Protein 1X58 (pdb70)

InterPro domains:
  IPR000225 Armadillo [PS50176] (101-145)
  IPR001005 SANT/Myb domain [SM00717] (711-762)
  IPR009057 Homedomain-like superfamily [SSF46689] (712-759)
  IPR011989 Armadillo-like helical [G3DSA:1.25.10.10] (2-274)
  IPR011989 Armadillo-like helical [G3DSA:1.25.10.10] (275-383)
  IPR016024 Armadillo-type fold [SSF48371] (3-417)
  IPR042359 Telomere repeats-binding bouquet formation protein 1 [PTHR14014] (1-762)

Foldseek 3Di:
DDDDPDDDDPQDPVNVVLLCVVCVVPNLPQVCSPVVDPGDPPDDSVSSVVVVVVVVDHCPDD

Radius of gyration: 11.43 Å; Cα contacts (8 Å, |Δi|>4): 33; chains: 1; bounding box: 25×27×19 Å

Organism: Mus musculus (NCBI:txid10090)

CATH classification: 1.10.10.60

Solvent-accessible surface area: 5094 Å² total; per-residue (Å²): 134,109,126,71,117,94,86,198,200,69,31,61,164,91,16,28,84,55,0,88,99,0,23,182,104,54,28,105,118,47,79,38,0,34,197,69,30,95,26,80,206,78,33,173,13,94,51,0,33,115,44,44,94,141,56,120,54,43,132,103,116,122

Secondary structure (DSSP, 8-state):
-------SSS--HHHHHHHHHHHHHH-S-HHHHHHHS---TT--HHHHHHHHHHHHT-SS--

Structure (mmCIF, N/CA/C/O backbone):
data_1X58
#
_entry.id   1X58
#
loop_
_atom_site.group_PDB
_atom_site.id
_atom_site.type_symbol
_atom_site.label_atom_id
_atom_site.label_alt_id
_atom_site.label_comp_id
_atom_site.label_asym_id
_atom_site.label_entity_id
_atom_site.label_seq_id
_atom_site.pdbx_PDB_ins_code
_atom_site.Cartn_x
_atom_site.Cartn_y
_atom_site.Cartn_z
_atom_site.occupancy
_atom_site.B_iso_or_equiv
_atom_site.auth_seq_id
_atom_site.auth_comp_id
_atom_site.auth_asym_id
_atom_site.auth_atom_id
_atom_site.pdbx_PDB_model_num
ATOM 1 N N . GLY A 1 1 ? -14.068 6.317 -11.022 1.00 0.00 1 GLY A N 1
ATOM 2 C CA . GLY A 1 1 ? -13.346 7.582 -10.890 1.00 0.00 1 GLY A CA 1
ATOM 3 C C . GLY A 1 1 ? -12.452 7.549 -9.666 1.00 0.00 1 GLY A C 1
ATOM 4 O O . GLY A 1 1 ? -12.903 7.201 -8.571 1.00 0.00 1 GLY A O 1
ATOM 8 N N . SER A 1 2 ? -11.173 7.872 -9.840 1.00 0.00 2 SER A N 1
ATOM 9 C CA . SER A 1 2 ? -10.154 7.864 -8.802 1.00 0.00 2 SER A CA 1
ATOM 10 C C . SER A 1 2 ? -8.963 8.663 -9.333 1.00 0.00 2 SER A C 1
ATOM 11 O O . SER A 1 2 ? -8.248 8.180 -10.209 1.00 0.00 2 SER A O 1
ATOM 19 N N . SER A 1 3 ? -8.756 9.895 -8.863 1.00 0.00 3 SER A N 1
ATOM 20 C CA . SER A 1 3 ? -7.707 10.773 -9.377 1.00 0.00 3 SER A CA 1
ATOM 21 C C . SER A 1 3 ? -6.971 11.470 -8.224 1.00 0.00 3 SER A C 1
ATOM 22 O O . SER A 1 3 ? -7.383 11.364 -7.060 1.00 0.00 3 SER A O 1
ATOM 30 N N . GLY A 1 4 ? -5.868 12.154 -8.536 1.00 0.00 4 GLY A N 1
ATOM 31 C CA . GLY A 1 4 ? -4.995 12.835 -7.588 1.00 0.00 4 GLY A CA 1
ATOM 32 C C . GLY A 1 4 ? -3.786 13.453 -8.294 1.00 0.00 4 GLY A C 1
ATOM 33 O O . GLY A 1 4 ? -3.561 13.213 -9.485 1.00 0.00 4 GLY A O 1
ATOM 37 N N . SER A 1 5 ? -3.042 14.288 -7.566 1.00 0.00 5 SER A N 1
ATOM 38 C CA . SER A 1 5 ? -2.087 15.252 -8.122 1.00 0.00 5 SER A CA 1
ATOM 39 C C . SER A 1 5 ? -1.012 15.670 -7.101 1.00 0.00 5 SER A C 1
ATOM 40 O O . SER A 1 5 ? -0.472 16.778 -7.163 1.00 0.00 5 SER A O 1
ATOM 48 N N . SER A 1 6 ? -0.754 14.849 -6.084 1.00 0.00 6 SER A N 1
ATOM 49 C CA . SER A 1 6 ? 0.189 15.156 -5.015 1.00 0.00 6 SER A CA 1
ATOM 50 C C . SER A 1 6 ? 1.616 14.869 -5.505 1.00 0.00 6 SER A C 1
ATOM 51 O O . SER A 1 6 ? 1.933 13.734 -5.865 1.00 0.00 6 SER A O 1
ATOM 59 N N . GLY A 1 7 ? 2.470 15.893 -5.577 1.00 0.00 7 GLY A N 1
ATOM 60 C CA . GLY A 1 7 ? 3.843 15.793 -6.072 1.00 0.00 7 GLY A CA 1
ATOM 61 C C . GLY A 1 7 ? 4.823 15.593 -4.920 1.00 0.00 7 GLY A C 1
ATOM 62 O O . GLY A 1 7 ? 5.748 16.395 -4.744 1.00 0.00 7 GLY A O 1
ATOM 66 N N . ARG A 1 8 ? 4.593 14.586 -4.070 1.00 0.00 8 ARG A N 1
ATOM 67 C CA . ARG A 1 8 ? 5.356 14.376 -2.838 1.00 0.00 8 ARG A CA 1
ATOM 68 C C . ARG A 1 8 ? 5.329 12.901 -2.440 1.00 0.00 8 ARG A C 1
ATOM 69 O O . ARG A 1 8 ? 4.596 12.123 -3.053 1.00 0.00 8 ARG A O 1
ATOM 90 N N . LYS A 1 9 ? 6.109 12.531 -1.417 1.00 0.00 9 LYS A N 1
ATOM 91 C CA . LYS A 1 9 ? 6.171 11.213 -0.786 1.00 0.00 9 LYS A CA 1
ATOM 92 C C . LYS A 1 9 ? 4.770 10.726 -0.384 1.00 0.00 9 LYS A C 1
ATOM 93 O O . LYS A 1 9 ? 4.267 11.036 0.695 1.00 0.00 9 LYS A O 1
ATOM 112 N N . ASP A 1 10 ? 4.129 9.982 -1.278 1.00 0.00 10 ASP A N 1
ATOM 113 C CA . ASP A 1 10 ? 2.813 9.351 -1.174 1.00 0.00 10 ASP A CA 1
ATOM 114 C C . ASP A 1 10 ? 2.866 8.138 -2.122 1.00 0.00 10 ASP A C 1
ATOM 115 O O . ASP A 1 10 ? 3.897 7.889 -2.759 1.00 0.00 10 ASP A O 1
ATOM 124 N N . PHE A 1 11 ? 1.800 7.354 -2.250 1.00 0.00 11 PHE A N 1
ATOM 125 C CA . PHE A 1 11 ? 1.748 6.227 -3.180 1.00 0.00 11 PHE A CA 1
ATOM 126 C C . PHE A 1 11 ? 1.605 6.763 -4.615 1.00 0.00 11 PHE A C 1
ATOM 127 O O . PHE A 1 11 ? 0.812 7.681 -4.854 1.00 0.00 11 PHE A O 1
ATOM 144 N N . THR A 1 12 ? 2.322 6.180 -5.584 1.00 0.00 12 THR A N 1
ATOM 145 C CA . THR A 1 12 ? 1.985 6.345 -7.002 1.00 0.00 12 THR A CA 1
ATOM 146 C C . THR A 1 12 ? 0.655 5.635 -7.258 1.00 0.00 12 THR A C 1
ATOM 147 O O . THR A 1 12 ? 0.256 4.733 -6.514 1.00 0.00 12 THR A O 1
ATOM 158 N N . LYS A 1 13 ? -0.022 6.029 -8.338 1.00 0.00 13 LYS A N 1
ATOM 159 C CA . LYS A 1 13 ? -1.188 5.329 -8.848 1.00 0.00 13 LYS A CA 1
ATOM 160 C C . LYS A 1 13 ? -0.886 3.850 -9.125 1.00 0.00 13 LYS A C 1
ATOM 161 O O . LYS A 1 13 ? -1.805 3.046 -8.962 1.00 0.00 13 LYS A O 1
ATOM 180 N N . GLU A 1 14 ? 0.362 3.472 -9.420 1.00 0.00 14 GLU A N 1
ATOM 181 C CA . GLU A 1 14 ? 0.737 2.068 -9.554 1.00 0.00 14 GLU A CA 1
ATOM 182 C C . GLU A 1 14 ? 0.655 1.340 -8.215 1.00 0.00 14 GLU A C 1
ATOM 183 O O . GLU A 1 14 ? 0.075 0.259 -8.157 1.00 0.00 14 GLU A O 1
ATOM 195 N N . GLU A 1 15 ? 1.187 1.907 -7.125 1.00 0.00 15 GLU A N 1
ATOM 196 C CA . GLU A 1 15 ? 1.101 1.224 -5.843 1.00 0.00 15 GLU A CA 1
ATOM 197 C C . GLU A 1 15 ? -0.378 1.123 -5.421 1.00 0.00 15 GLU A C 1
ATOM 198 O O . GLU A 1 15 ? -0.777 0.107 -4.862 1.00 0.00 15 GLU A O 1
ATOM 210 N N . VAL A 1 16 ? -1.201 2.157 -5.660 1.00 0.00 16 VAL A N 1
ATOM 211 C CA . VAL A 1 16 ? -2.629 2.113 -5.312 1.00 0.00 16 VAL A CA 1
ATOM 212 C C . VAL A 1 16 ? -3.371 1.086 -6.178 1.00 0.00 16 VAL A C 1
ATOM 213 O O . VAL A 1 16 ? -4.363 0.514 -5.721 1.00 0.00 16 VAL A O 1
ATOM 226 N N . ASN A 1 17 ? -2.882 0.817 -7.393 1.00 0.00 17 ASN A N 1
ATOM 227 C CA . ASN A 1 17 ? -3.381 -0.277 -8.220 1.00 0.00 17 ASN A CA 1
ATOM 228 C C . ASN A 1 17 ? -3.230 -1.572 -7.434 1.00 0.00 17 ASN A C 1
ATOM 229 O O . ASN A 1 17 ? -4.229 -2.210 -7.109 1.00 0.00 17 ASN A O 1
ATOM 240 N N . TYR A 1 18 ? -1.992 -1.920 -7.063 1.00 0.00 18 TYR A N 1
ATOM 241 C CA . TYR A 1 18 ? -1.696 -3.150 -6.336 1.00 0.00 18 TYR A CA 1
ATOM 242 C C . TYR A 1 18 ? -2.386 -3.212 -4.986 1.00 0.00 18 TYR A C 1
ATOM 243 O O . TYR A 1 18 ? -2.714 -4.299 -4.523 1.00 0.00 18 TYR A O 1
ATOM 261 N N . LEU A 1 19 ? -2.613 -2.062 -4.353 1.00 0.00 19 LEU A N 1
ATOM 262 C CA . LEU A 1 19 ? -3.287 -1.988 -3.073 1.00 0.00 19 LEU A CA 1
ATOM 263 C C . LEU A 1 19 ? -4.680 -2.604 -3.204 1.00 0.00 19 LEU A C 1
ATOM 264 O O . LEU A 1 19 ? -4.986 -3.582 -2.520 1.00 0.00 19 LEU A O 1
ATOM 280 N N . PHE A 1 20 ? -5.517 -2.070 -4.097 1.00 0.00 20 PHE A N 1
ATOM 281 C CA . PHE A 1 20 ? -6.852 -2.609 -4.302 1.00 0.00 20 PHE A CA 1
ATOM 282 C C . PHE A 1 20 ? -6.814 -3.955 -5.023 1.00 0.00 20 PHE A C 1
ATOM 283 O O . PHE A 1 20 ? -7.618 -4.820 -4.687 1.00 0.00 20 PHE A O 1
ATOM 300 N N . HIS A 1 21 ? -5.889 -4.166 -5.966 1.00 0.00 21 HIS A N 1
ATOM 301 C CA . HIS A 1 21 ? -5.716 -5.443 -6.655 1.00 0.00 21 HIS A CA 1
ATOM 302 C C . HIS A 1 21 ? -5.519 -6.556 -5.625 1.00 0.00 21 HIS A C 1
ATOM 303 O O . HIS A 1 21 ? -6.158 -7.604 -5.737 1.00 0.00 21 HIS A O 1
ATOM 317 N N . GLY A 1 22 ? -4.675 -6.309 -4.624 1.00 0.00 22 GLY A N 1
ATOM 318 C CA . GLY A 1 22 ? -4.424 -7.185 -3.505 1.00 0.00 22 GLY A CA 1
ATOM 319 C C . GLY A 1 22 ? -5.680 -7.352 -2.674 1.00 0.00 22 GLY A C 1
ATOM 320 O O . GLY A 1 22 ? -6.214 -8.457 -2.620 1.00 0.00 22 GLY A O 1
ATOM 324 N N . VAL A 1 23 ? -6.188 -6.286 -2.047 1.00 0.00 23 VAL A N 1
ATOM 325 C CA . VAL A 1 23 ? -7.323 -6.369 -1.121 1.00 0.00 23 VAL A CA 1
ATOM 326 C C . VAL A 1 23 ? -8.547 -7.053 -1.765 1.00 0.00 23 VAL A C 1
ATOM 327 O O . VAL A 1 23 ? -9.315 -7.711 -1.062 1.00 0.00 23 VAL A O 1
ATOM 340 N N . LYS A 1 24 ? -8.721 -6.983 -3.090 1.00 0.00 24 LYS A N 1
ATOM 341 C CA . LYS A 1 24 ? -9.866 -7.529 -3.821 1.00 0.00 24 LYS A CA 1
ATOM 342 C C . LYS A 1 24 ? -9.889 -9.058 -3.767 1.00 0.00 24 LYS A C 1
ATOM 343 O O . LYS A 1 24 ? -10.962 -9.658 -3.858 1.00 0.00 24 LYS A O 1
ATOM 362 N N . THR A 1 25 ? -8.726 -9.698 -3.669 1.00 0.00 25 THR A N 1
ATOM 363 C CA . THR A 1 25 ? -8.574 -11.108 -3.342 1.00 0.00 25 THR A CA 1
ATOM 364 C C . THR A 1 25 ? -8.274 -11.326 -1.852 1.00 0.00 25 THR A C 1
ATOM 365 O O . THR A 1 25 ?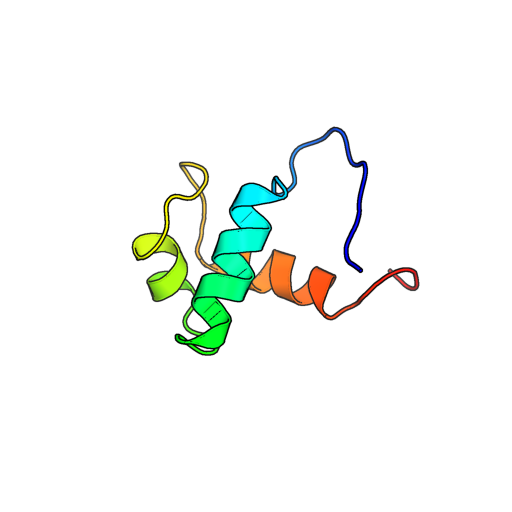 -8.979 -12.077 -1.175 1.00 0.00 25 THR A O 1
ATOM 376 N N . MET A 1 26 ? -7.216 -10.695 -1.343 1.00 0.00 26 MET A N 1
ATOM 377 C CA . MET A 1 26 ? -6.599 -10.931 -0.040 1.00 0.00 26 MET A CA 1
ATOM 378 C C . MET A 1 26 ? -7.541 -10.667 1.125 1.00 0.00 26 MET A C 1
ATOM 379 O O . MET A 1 26 ? -7.364 -11.255 2.196 1.00 0.00 26 MET A O 1
ATOM 393 N N . GLY A 1 27 ? -8.490 -9.752 0.948 1.00 0.00 27 GLY A N 1
ATOM 394 C CA . GLY A 1 27 ? -9.039 -9.041 2.078 1.00 0.00 27 GLY A CA 1
ATOM 395 C C . GLY A 1 27 ? -7.942 -8.192 2.714 1.00 0.00 27 GLY A C 1
ATOM 396 O O . GLY A 1 27 ? -6.992 -7.775 2.051 1.00 0.00 27 GLY A O 1
ATOM 400 N N . ASN A 1 28 ? -8.081 -7.911 4.004 1.00 0.00 28 ASN A N 1
ATOM 401 C CA . ASN A 1 28 ? -7.282 -6.933 4.744 1.00 0.00 28 ASN A CA 1
ATOM 402 C C . ASN A 1 28 ? -5.866 -7.446 5.074 1.00 0.00 28 ASN A C 1
ATOM 403 O O . ASN A 1 28 ? -5.278 -6.986 6.053 1.00 0.00 28 ASN A O 1
ATOM 414 N N . HIS A 1 29 ? -5.334 -8.463 4.382 1.00 0.00 29 HIS A N 1
ATOM 415 C CA . HIS A 1 29 ? -4.077 -9.102 4.772 1.00 0.00 29 HIS A CA 1
ATOM 416 C C . HIS A 1 29 ? -2.913 -8.252 4.257 1.00 0.00 29 HIS A C 1
ATOM 417 O O . HIS A 1 29 ? -2.478 -8.384 3.114 1.00 0.00 29 HIS A O 1
ATOM 431 N N . TRP A 1 30 ? -2.355 -7.412 5.127 1.00 0.00 30 TRP A N 1
ATOM 432 C CA . TRP A 1 30 ? -1.475 -6.336 4.699 1.00 0.00 30 TRP A CA 1
ATOM 433 C C . TRP A 1 30 ? -0.058 -6.822 4.456 1.00 0.00 30 TRP A C 1
ATOM 434 O O . TRP A 1 30 ? 0.505 -6.498 3.415 1.00 0.00 30 TRP A O 1
ATOM 455 N N . ASN A 1 31 ? 0.525 -7.591 5.384 1.00 0.00 31 ASN A N 1
ATOM 456 C CA . ASN A 1 31 ? 1.879 -8.116 5.184 1.00 0.00 31 ASN A CA 1
ATOM 457 C C . ASN A 1 31 ? 1.918 -8.950 3.906 1.00 0.00 31 ASN A C 1
ATOM 458 O O . ASN A 1 31 ? 2.822 -8.790 3.092 1.00 0.00 31 ASN A O 1
ATOM 469 N N . SER A 1 32 ? 0.896 -9.782 3.713 1.00 0.00 32 SER A N 1
ATOM 470 C CA . SER A 1 32 ? 0.697 -10.624 2.551 1.00 0.00 32 SER A CA 1
ATOM 471 C C . SER A 1 32 ? 0.714 -9.807 1.255 1.00 0.00 32 SER A C 1
ATOM 472 O O . SER A 1 32 ? 1.445 -10.154 0.334 1.00 0.00 32 SER A O 1
ATOM 480 N N . ILE A 1 33 ? -0.051 -8.714 1.176 1.00 0.00 33 ILE A N 1
ATOM 481 C CA . ILE A 1 33 ? -0.071 -7.800 0.034 1.00 0.00 33 ILE A CA 1
ATOM 482 C C . ILE A 1 33 ? 1.330 -7.240 -0.197 1.00 0.00 33 ILE A C 1
ATOM 483 O O . ILE A 1 33 ? 1.798 -7.277 -1.334 1.00 0.00 33 ILE A O 1
ATOM 499 N N . LEU A 1 34 ? 1.995 -6.748 0.855 1.00 0.00 34 LEU A N 1
ATOM 500 C CA . LEU A 1 34 ? 3.314 -6.148 0.786 1.00 0.00 34 LEU A CA 1
ATOM 501 C C . LEU A 1 34 ? 4.319 -7.083 0.107 1.00 0.00 34 LEU A C 1
ATOM 502 O O . LEU A 1 34 ? 5.196 -6.631 -0.630 1.00 0.00 34 LEU A O 1
ATOM 518 N N . TRP A 1 35 ? 4.199 -8.386 0.359 1.00 0.00 35 TRP A N 1
ATOM 519 C CA . TRP A 1 35 ? 5.038 -9.396 -0.258 1.00 0.00 35 TRP A CA 1
ATOM 520 C C . TRP A 1 35 ? 4.504 -9.829 -1.625 1.00 0.00 35 TRP A C 1
ATOM 521 O O . TRP A 1 35 ? 5.310 -10.153 -2.498 1.00 0.00 35 TRP A O 1
ATOM 542 N N . SER A 1 36 ? 3.184 -9.881 -1.834 1.00 0.00 36 SER A N 1
ATOM 543 C CA . SER A 1 36 ? 2.589 -10.388 -3.074 1.00 0.00 36 SER A CA 1
ATOM 544 C C . SER A 1 36 ? 2.821 -9.467 -4.276 1.00 0.00 36 SER A C 1
ATOM 545 O O . SER A 1 36 ? 2.928 -9.978 -5.393 1.00 0.00 36 SER A O 1
ATOM 553 N N . PHE A 1 37 ? 2.930 -8.149 -4.091 1.00 0.00 37 PHE A N 1
ATOM 554 C CA . PHE A 1 37 ? 3.029 -7.204 -5.204 1.00 0.00 37 PHE A CA 1
ATOM 555 C C . PHE A 1 37 ? 4.280 -6.337 -5.056 1.00 0.00 37 PHE A C 1
ATOM 556 O O . PHE A 1 37 ? 4.736 -6.123 -3.931 1.00 0.00 37 PHE A O 1
ATOM 573 N N . PRO A 1 38 ? 4.828 -5.806 -6.164 1.00 0.00 38 PRO A N 1
ATOM 574 C CA . PRO A 1 38 ? 6.006 -4.966 -6.107 1.00 0.00 38 PRO A CA 1
ATOM 575 C C . PRO A 1 38 ? 5.635 -3.606 -5.508 1.00 0.00 38 PRO A C 1
ATOM 576 O O . PRO A 1 38 ? 4.850 -2.855 -6.094 1.00 0.00 38 PRO A O 1
ATOM 587 N N . PHE A 1 39 ? 6.224 -3.262 -4.365 1.00 0.00 39 PHE A N 1
ATOM 588 C CA . PHE A 1 39 ? 5.985 -2.016 -3.640 1.00 0.00 39 PHE A CA 1
ATOM 589 C C . PHE A 1 39 ? 7.308 -1.325 -3.306 1.00 0.00 39 PHE A C 1
ATOM 590 O O . PHE A 1 39 ? 8.362 -1.966 -3.284 1.00 0.00 39 PHE A O 1
ATOM 607 N N . GLN A 1 40 ? 7.223 -0.028 -2.990 1.00 0.00 40 GLN A N 1
ATOM 608 C CA . GLN A 1 40 ? 8.342 0.831 -2.601 1.00 0.00 40 GLN A CA 1
ATOM 609 C C . GLN A 1 40 ? 9.217 0.158 -1.537 1.00 0.00 40 GLN A C 1
ATOM 610 O O . GLN A 1 40 ? 8.709 -0.322 -0.523 1.00 0.00 40 GLN A O 1
ATOM 624 N N . LYS A 1 41 ? 10.533 0.120 -1.766 1.00 0.00 41 LYS A N 1
ATOM 625 C CA . LYS A 1 41 ? 11.490 -0.450 -0.831 1.00 0.00 41 LYS A CA 1
ATOM 626 C C . LYS A 1 41 ? 11.380 0.264 0.511 1.00 0.00 41 LYS A C 1
ATOM 627 O O . LYS A 1 41 ? 10.996 1.435 0.589 1.00 0.00 41 LYS A O 1
ATOM 646 N N . GLY A 1 42 ? 11.693 -0.457 1.583 1.00 0.00 42 GLY A N 1
ATOM 647 C CA . GLY A 1 42 ? 11.629 0.073 2.934 1.00 0.00 42 GLY A CA 1
ATOM 648 C C . GLY A 1 42 ? 10.212 0.338 3.449 1.00 0.00 42 GLY A C 1
ATOM 649 O O . GLY A 1 42 ? 10.094 0.832 4.571 1.00 0.00 42 GLY A O 1
ATOM 653 N N . ARG A 1 43 ? 9.157 -0.003 2.691 1.00 0.00 43 ARG A N 1
ATOM 654 C CA . ARG A 1 43 ? 7.770 0.026 3.160 1.00 0.00 43 ARG A CA 1
ATOM 655 C C . ARG A 1 43 ? 7.622 -0.772 4.448 1.00 0.00 43 ARG A C 1
ATOM 656 O O . ARG A 1 43 ? 8.436 -1.634 4.779 1.00 0.00 43 ARG A O 1
ATOM 677 N N . ARG A 1 44 ? 6.509 -0.550 5.136 1.00 0.00 44 ARG A N 1
ATOM 678 C CA . ARG A 1 44 ? 6.008 -1.422 6.190 1.00 0.00 44 ARG A CA 1
ATOM 679 C C . ARG A 1 44 ? 4.621 -1.855 5.756 1.00 0.00 44 ARG A C 1
ATOM 680 O O . ARG A 1 44 ? 3.983 -1.140 4.982 1.00 0.00 44 ARG A O 1
ATOM 701 N N . ALA A 1 45 ? 4.109 -2.966 6.286 1.00 0.00 45 ALA A N 1
ATOM 702 C CA . ALA A 1 45 ? 2.746 -3.381 5.965 1.00 0.00 45 ALA A CA 1
ATOM 703 C C . ALA A 1 45 ? 1.723 -2.342 6.432 1.00 0.00 45 ALA A C 1
ATOM 704 O O . ALA A 1 45 ? 0.640 -2.247 5.854 1.00 0.00 45 ALA A O 1
ATOM 711 N N . VAL A 1 46 ? 2.059 -1.548 7.456 1.00 0.00 46 VAL A N 1
ATOM 712 C CA . VAL A 1 46 ? 1.151 -0.529 7.969 1.00 0.00 46 VAL A CA 1
ATOM 713 C C . VAL A 1 46 ? 0.881 0.515 6.919 1.00 0.00 46 VAL A C 1
ATOM 714 O O . VAL A 1 46 ? -0.239 0.978 6.833 1.00 0.00 46 VAL A O 1
ATOM 727 N N . ASP A 1 47 ? 1.867 0.836 6.087 1.00 0.00 47 ASP A N 1
ATOM 728 C CA . ASP A 1 47 ? 1.742 1.883 5.069 1.00 0.00 47 ASP A CA 1
ATOM 729 C C . ASP A 1 47 ? 0.562 1.578 4.152 1.00 0.00 47 ASP A C 1
ATOM 730 O O . ASP A 1 47 ? -0.137 2.489 3.717 1.00 0.00 47 ASP A O 1
ATOM 739 N N . LEU A 1 48 ? 0.326 0.291 3.882 1.00 0.00 48 LEU A N 1
ATOM 740 C CA . LEU A 1 48 ? -0.788 -0.180 3.074 1.00 0.00 48 LEU A CA 1
ATOM 741 C C . LEU A 1 48 ? -2.095 0.115 3.798 1.00 0.00 48 LEU A C 1
ATOM 742 O O . LEU A 1 48 ? -2.950 0.796 3.241 1.00 0.00 48 LEU A O 1
ATOM 758 N N . ALA A 1 49 ? -2.220 -0.334 5.052 1.00 0.00 49 ALA A N 1
ATOM 759 C CA . ALA A 1 49 ? -3.387 -0.124 5.899 1.00 0.00 49 ALA A CA 1
ATOM 760 C C . ALA A 1 49 ? -3.658 1.371 6.071 1.00 0.00 49 ALA A C 1
ATOM 761 O O . ALA A 1 49 ? -4.800 1.819 6.110 1.00 0.00 49 ALA A O 1
ATOM 768 N N . HIS A 1 50 ? -2.595 2.157 6.198 1.00 0.00 50 HIS A N 1
ATOM 769 C CA . HIS A 1 50 ? -2.622 3.570 6.496 1.00 0.00 50 HIS A CA 1
ATOM 770 C C . HIS A 1 50 ? -3.039 4.372 5.264 1.00 0.00 50 HIS A C 1
ATOM 771 O O . HIS A 1 50 ? -3.831 5.313 5.370 1.00 0.00 50 HIS A O 1
ATOM 785 N N . LYS A 1 51 ? -2.514 4.033 4.081 1.00 0.00 51 LYS A N 1
ATOM 786 C CA . LYS A 1 51 ? -2.960 4.632 2.842 1.00 0.00 51 LYS A CA 1
ATOM 787 C C . LYS A 1 51 ? -4.408 4.232 2.580 1.00 0.00 51 LYS A C 1
ATOM 788 O O . LYS A 1 51 ? -5.208 5.092 2.241 1.00 0.00 51 LYS A O 1
ATOM 807 N N . TYR A 1 52 ? -4.739 2.954 2.745 1.00 0.00 52 TYR A N 1
ATOM 808 C CA . TYR A 1 52 ? -6.065 2.382 2.567 1.00 0.00 52 TYR A CA 1
ATOM 809 C C . TYR A 1 52 ? -7.081 3.111 3.418 1.00 0.00 52 TYR A C 1
ATOM 810 O O . TYR A 1 52 ? -8.103 3.533 2.899 1.00 0.00 52 TYR A O 1
ATOM 828 N N . HIS A 1 53 ? -6.765 3.307 4.694 1.00 0.00 53 HIS A N 1
ATOM 829 C CA . HIS A 1 53 ? -7.534 4.129 5.613 1.00 0.00 53 HIS A CA 1
ATOM 830 C C . HIS A 1 53 ? -7.884 5.465 4.946 1.00 0.00 53 HIS A C 1
ATOM 831 O O . HIS A 1 53 ? -9.059 5.761 4.759 1.00 0.00 53 HIS A O 1
ATOM 845 N N . ARG A 1 54 ? -6.893 6.247 4.503 1.00 0.00 54 ARG A N 1
ATOM 846 C CA . ARG A 1 54 ? -7.162 7.518 3.822 1.00 0.00 54 ARG A CA 1
ATOM 847 C C . ARG A 1 54 ? -7.944 7.332 2.525 1.00 0.00 54 ARG A C 1
ATOM 848 O O . ARG A 1 54 ? -8.734 8.212 2.173 1.00 0.00 54 ARG A O 1
ATOM 869 N N . LEU A 1 55 ? -7.737 6.233 1.798 1.00 0.00 55 LEU A N 1
ATOM 870 C CA . LEU A 1 55 ? -8.507 5.953 0.593 1.00 0.00 55 LEU A CA 1
ATOM 871 C C . LEU A 1 55 ? -9.984 5.762 0.946 1.00 0.00 55 LEU A C 1
ATOM 872 O O . LEU A 1 55 ? -10.840 6.325 0.263 1.00 0.00 55 LEU A O 1
ATOM 888 N N . ILE A 1 56 ? -10.316 5.017 2.003 1.00 0.00 56 ILE A N 1
ATOM 889 C CA . ILE A 1 56 ? -11.700 4.810 2.436 1.00 0.00 56 ILE A CA 1
ATOM 890 C C . ILE A 1 56 ? -12.237 5.986 3.276 1.00 0.00 56 ILE A C 1
ATOM 891 O O . ILE A 1 56 ? -13.440 6.047 3.542 1.00 0.00 56 ILE A O 1
ATOM 907 N N . SER A 1 57 ? -11.390 6.945 3.657 1.00 0.00 57 SER A N 1
ATOM 908 C CA . SER A 1 57 ? -11.790 8.275 4.113 1.00 0.00 57 SER A CA 1
ATOM 909 C C . SER A 1 57 ? -12.129 9.229 2.958 1.00 0.00 57 SER A C 1
ATOM 910 O O . SER A 1 57 ? -12.609 10.336 3.217 1.00 0.00 57 SER A O 1
ATOM 918 N N . GLY A 1 58 ? -11.938 8.814 1.701 1.00 0.00 58 GLY A N 1
ATOM 919 C CA . GLY A 1 58 ? -12.464 9.504 0.531 1.00 0.00 58 GLY A CA 1
ATOM 920 C C . GLY A 1 58 ? -11.930 10.937 0.376 1.00 0.00 58 GLY A C 1
ATOM 921 O O . GLY A 1 58 ? -10.898 11.284 0.967 1.00 0.00 58 GLY A O 1
ATOM 925 N N . PRO A 1 59 ? -12.542 11.756 -0.496 1.00 0.00 59 PRO A N 1
ATOM 926 C CA . PRO A 1 59 ? -12.178 13.157 -0.690 1.00 0.00 59 PRO A CA 1
ATOM 927 C C . PRO A 1 59 ? -12.847 14.060 0.356 1.00 0.00 59 PRO A C 1
ATOM 928 O O . PRO A 1 59 ? -13.955 13.757 0.811 1.00 0.00 59 PRO A O 1
ATOM 939 N N . SER A 1 60 ? -12.213 15.197 0.669 1.00 0.00 60 SER A N 1
ATOM 940 C CA . SER A 1 60 ? -12.612 16.143 1.718 1.00 0.00 60 SER A CA 1
ATOM 941 C C . SER A 1 60 ? -12.754 15.488 3.107 1.00 0.00 60 SER A C 1
ATOM 942 O O . SER A 1 60 ? -12.574 14.276 3.253 1.00 0.00 60 SER A O 1
ATOM 950 N N . SER A 1 61 ? -13.006 16.303 4.137 1.00 0.00 61 SER A N 1
ATOM 951 C CA . SER A 1 61 ? -13.021 15.913 5.543 1.00 0.00 61 SER A CA 1
ATOM 952 C C . SER A 1 61 ? -11.781 15.095 5.933 1.00 0.00 61 SER A C 1
ATOM 953 O O . SER A 1 61 ? -11.856 13.874 6.108 1.00 0.00 61 SER A O 1
ATOM 961 N N . GLY A 1 62 ? -10.636 15.776 6.070 1.00 0.00 62 GLY A N 1
ATOM 962 C CA . GLY A 1 62 ? -9.410 15.207 6.612 1.00 0.00 62 GLY A CA 1
ATOM 963 C C . GLY A 1 62 ? -8.173 15.753 5.931 1.00 0.00 62 GLY A C 1
ATOM 964 O O . GLY A 1 62 ? -7.104 15.129 6.128 1.00 0.00 62 GLY A O 1
ATOM 968 N N . GLY A 1 1 ? -5.798 17.193 -7.625 1.00 0.00 1 GLY A N 2
ATOM 969 C CA . GLY A 1 1 ? -5.531 15.791 -7.977 1.00 0.00 1 GLY A CA 2
ATOM 970 C C . GLY A 1 1 ? -5.431 15.575 -9.480 1.00 0.00 1 GLY A C 2
ATOM 971 O O . GLY A 1 1 ? -6.336 14.998 -10.091 1.00 0.00 1 GLY A O 2
ATOM 975 N N . SER A 1 2 ? -4.328 16.007 -10.089 1.00 0.00 2 SER A N 2
ATOM 976 C CA . SER A 1 2 ? -3.966 15.762 -11.474 1.00 0.00 2 SER A CA 2
ATOM 977 C C . SER A 1 2 ? -2.450 15.884 -11.541 1.00 0.00 2 SER A C 2
ATOM 978 O O . SER A 1 2 ? -1.906 16.976 -11.381 1.00 0.00 2 SER A O 2
ATOM 986 N N . SER A 1 3 ? -1.762 14.774 -11.792 1.00 0.00 3 SER A N 2
ATOM 987 C CA . SER A 1 3 ? -0.410 14.790 -12.324 1.00 0.00 3 SER A CA 2
ATOM 988 C C . SER A 1 3 ? -0.264 13.618 -13.299 1.00 0.00 3 SER A C 2
ATOM 989 O O . SER A 1 3 ? -1.171 12.782 -13.415 1.00 0.00 3 SER A O 2
ATOM 997 N N . GLY A 1 4 ? 0.844 13.607 -14.040 1.00 0.00 4 GLY A N 2
ATOM 998 C CA . GLY A 1 4 ? 1.171 12.637 -15.068 1.00 0.00 4 GLY A CA 2
ATOM 999 C C . GLY A 1 4 ? 2.586 12.121 -14.846 1.00 0.00 4 GLY A C 2
ATOM 1000 O O . GLY A 1 4 ? 2.766 10.994 -14.381 1.00 0.00 4 GLY A O 2
ATOM 1004 N N . SER A 1 5 ? 3.585 12.964 -15.116 1.00 0.00 5 SER A N 2
ATOM 1005 C CA . SER A 1 5 ? 5.000 12.605 -15.099 1.00 0.00 5 SER A CA 2
ATOM 1006 C C . SER A 1 5 ? 5.665 12.933 -13.747 1.00 0.00 5 SER A C 2
ATOM 1007 O O . SER A 1 5 ? 6.893 12.997 -13.654 1.00 0.00 5 SER A O 2
ATOM 1015 N N . SER A 1 6 ? 4.896 13.136 -12.672 1.00 0.00 6 SER A N 2
ATOM 1016 C CA . SER A 1 6 ? 5.441 13.329 -11.332 1.00 0.00 6 SER A CA 2
ATOM 1017 C C . SER A 1 6 ? 4.899 12.263 -10.392 1.00 0.00 6 SER A C 2
ATOM 1018 O O . SER A 1 6 ? 3.962 12.521 -9.637 1.00 0.00 6 SER A O 2
ATOM 1026 N N . GLY A 1 7 ? 5.526 11.087 -10.423 1.00 0.00 7 GLY A N 2
ATOM 1027 C CA . GLY A 1 7 ? 5.422 10.083 -9.379 1.00 0.00 7 GLY A CA 2
ATOM 1028 C C . GLY A 1 7 ? 6.830 9.781 -8.877 1.00 0.00 7 GLY A C 2
ATOM 1029 O O . GLY A 1 7 ? 7.758 9.679 -9.691 1.00 0.00 7 GLY A O 2
ATOM 1033 N N . ARG A 1 8 ? 7.007 9.662 -7.559 1.00 0.00 8 ARG A N 2
ATOM 1034 C CA . ARG A 1 8 ? 8.256 9.251 -6.918 1.00 0.00 8 ARG A CA 2
ATOM 1035 C C . ARG A 1 8 ? 7.988 8.690 -5.519 1.00 0.00 8 ARG A C 2
ATOM 1036 O O . ARG A 1 8 ? 8.518 7.622 -5.209 1.00 0.00 8 ARG A O 2
ATOM 1057 N N . LYS A 1 9 ? 7.217 9.394 -4.674 1.00 0.00 9 LYS A N 2
ATOM 1058 C CA . LYS A 1 9 ? 6.961 9.033 -3.274 1.00 0.00 9 LYS A CA 2
ATOM 1059 C C . LYS A 1 9 ? 5.493 9.214 -2.893 1.00 0.00 9 LYS A C 2
ATOM 1060 O O . LYS A 1 9 ? 4.641 9.497 -3.741 1.00 0.00 9 LYS A O 2
ATOM 1079 N N . ASP A 1 10 ? 5.176 8.931 -1.628 1.00 0.00 10 ASP A N 2
ATOM 1080 C CA . ASP A 1 10 ? 3.930 8.269 -1.248 1.00 0.00 10 ASP A CA 2
ATOM 1081 C C . ASP A 1 10 ? 3.733 7.058 -2.174 1.00 0.00 10 ASP A C 2
ATOM 1082 O O . ASP A 1 10 ? 4.741 6.487 -2.602 1.00 0.00 10 ASP A O 2
ATOM 1091 N N . PHE A 1 11 ? 2.515 6.596 -2.448 1.00 0.00 11 PHE A N 2
ATOM 1092 C CA . PHE A 1 11 ? 2.294 5.465 -3.349 1.00 0.00 11 PHE A CA 2
ATOM 1093 C C . PHE A 1 11 ? 2.088 6.000 -4.767 1.00 0.00 11 PHE A C 2
ATOM 1094 O O . PHE A 1 11 ? 1.346 6.974 -4.950 1.00 0.00 11 PHE A O 2
ATOM 1111 N N . THR A 1 12 ? 2.700 5.380 -5.775 1.00 0.00 12 THR A N 2
ATOM 1112 C CA . THR A 1 12 ? 2.399 5.690 -7.171 1.00 0.00 12 THR A CA 2
ATOM 1113 C C . THR A 1 12 ? 0.976 5.225 -7.522 1.00 0.00 12 THR A C 2
ATOM 1114 O O . THR A 1 12 ? 0.353 4.458 -6.783 1.00 0.00 12 THR A O 2
ATOM 1125 N N . LYS A 1 13 ? 0.449 5.657 -8.671 1.00 0.00 13 LYS A N 2
ATOM 1126 C CA . LYS A 1 13 ? -0.827 5.170 -9.192 1.00 0.00 13 LYS A CA 2
ATOM 1127 C C . LYS A 1 13 ? -0.782 3.655 -9.371 1.00 0.00 13 LYS A C 2
ATOM 1128 O O . LYS A 1 13 ? -1.798 2.997 -9.149 1.00 0.00 13 LYS A O 2
ATOM 1147 N N . GLU A 1 14 ? 0.381 3.113 -9.736 1.00 0.00 14 GLU A N 2
ATOM 1148 C CA . GLU A 1 14 ? 0.611 1.684 -9.853 1.00 0.00 14 GLU A CA 2
ATOM 1149 C C . GLU A 1 14 ? 0.416 1.020 -8.494 1.00 0.00 14 GLU A C 2
ATOM 1150 O O . GLU A 1 14 ? -0.398 0.106 -8.389 1.00 0.00 14 GLU A O 2
ATOM 1162 N N . GLU A 1 15 ? 1.125 1.489 -7.461 1.00 0.00 15 GLU A N 2
ATOM 1163 C CA . GLU A 1 15 ? 1.077 0.896 -6.129 1.00 0.00 15 GLU A CA 2
ATOM 1164 C C . GLU A 1 15 ? -0.342 0.950 -5.560 1.00 0.00 15 GLU A C 2
ATOM 1165 O O . GLU A 1 15 ? -0.800 -0.023 -4.973 1.00 0.00 15 GLU A O 2
ATOM 1177 N N . VAL A 1 16 ? -1.058 2.068 -5.718 1.00 0.00 16 VAL A N 2
ATOM 1178 C CA . VAL A 1 16 ? -2.431 2.204 -5.223 1.00 0.00 16 VAL A CA 2
ATOM 1179 C C . VAL A 1 16 ? -3.373 1.245 -5.956 1.00 0.00 16 VAL A C 2
ATOM 1180 O O . VAL A 1 16 ? -4.295 0.707 -5.337 1.00 0.00 16 VAL A O 2
ATOM 1193 N N . ASN A 1 17 ? -3.138 1.003 -7.249 1.00 0.00 17 ASN A N 2
ATOM 1194 C CA . ASN A 1 17 ? -3.876 -0.009 -7.998 1.00 0.00 17 ASN A CA 2
ATOM 1195 C C . ASN A 1 17 ? -3.584 -1.382 -7.406 1.00 0.00 17 ASN A C 2
ATOM 1196 O O . ASN A 1 17 ? -4.520 -2.108 -7.089 1.00 0.00 17 ASN A O 2
ATOM 1207 N N . TYR A 1 18 ? -2.313 -1.743 -7.217 1.00 0.00 18 TYR A N 2
ATOM 1208 C CA . TYR A 1 18 ? -1.925 -3.028 -6.644 1.00 0.00 18 TYR A CA 2
ATOM 1209 C C . TYR A 1 18 ? -2.466 -3.190 -5.231 1.00 0.00 18 TYR A C 2
ATOM 1210 O O . TYR A 1 18 ? -2.818 -4.297 -4.842 1.00 0.00 18 TYR A O 2
ATOM 1228 N N . LEU A 1 19 ? -2.570 -2.106 -4.466 1.00 0.00 19 LEU A N 2
ATOM 1229 C CA . LEU A 1 19 ? -3.177 -2.100 -3.151 1.00 0.00 19 LEU A CA 2
ATOM 1230 C C . LEU A 1 19 ? -4.626 -2.578 -3.271 1.00 0.00 19 LEU A C 2
ATOM 1231 O O . LEU A 1 19 ? -5.012 -3.553 -2.624 1.00 0.00 19 LEU A O 2
ATOM 1247 N N . PHE A 1 20 ? -5.428 -1.912 -4.111 1.00 0.00 20 PHE A N 2
ATOM 1248 C CA . PHE A 1 20 ? -6.830 -2.254 -4.301 1.00 0.00 20 PHE A CA 2
ATOM 1249 C C . PHE A 1 20 ? -6.983 -3.678 -4.818 1.00 0.00 20 PHE A C 2
ATOM 1250 O O . PHE A 1 20 ? -7.823 -4.409 -4.292 1.00 0.00 20 PHE A O 2
ATOM 1267 N N . HIS A 1 21 ? -6.171 -4.069 -5.805 1.00 0.00 21 HIS A N 2
ATOM 1268 C CA . HIS A 1 21 ? -6.136 -5.416 -6.339 1.00 0.00 21 HIS A CA 2
ATOM 1269 C C . HIS A 1 21 ? -5.844 -6.407 -5.217 1.00 0.00 21 HIS A C 2
ATOM 1270 O O . HIS A 1 21 ? -6.503 -7.439 -5.139 1.00 0.00 21 HIS A O 2
ATOM 1284 N N . GLY A 1 22 ? -4.878 -6.091 -4.352 1.00 0.00 22 GLY A N 2
ATOM 1285 C CA . GLY A 1 22 ? -4.482 -6.848 -3.184 1.00 0.00 22 GLY A CA 2
ATOM 1286 C C . GLY A 1 22 ? -5.668 -7.074 -2.275 1.00 0.00 22 GLY A C 2
ATOM 1287 O O . GLY A 1 22 ? -6.092 -8.208 -2.106 1.00 0.00 22 GLY A O 2
ATOM 1291 N N . VAL A 1 23 ? -6.263 -6.025 -1.726 1.00 0.00 23 VAL A N 2
ATOM 1292 C CA . VAL A 1 23 ? -7.377 -6.177 -0.793 1.00 0.00 23 VAL A CA 2
ATOM 1293 C C . VAL A 1 23 ? -8.594 -6.836 -1.480 1.00 0.00 23 VAL A C 2
ATOM 1294 O O . VAL A 1 23 ? -9.421 -7.468 -0.825 1.00 0.00 23 VAL A O 2
ATOM 1307 N N . LYS A 1 24 ? -8.701 -6.776 -2.810 1.00 0.00 24 LYS A N 2
ATOM 1308 C CA . LYS A 1 24 ? -9.781 -7.401 -3.574 1.00 0.00 24 LYS A CA 2
ATOM 1309 C C . LYS A 1 24 ? -9.604 -8.917 -3.631 1.00 0.00 24 LYS A C 2
ATOM 1310 O O . LYS A 1 24 ? -10.593 -9.645 -3.738 1.00 0.00 24 LYS A O 2
ATOM 1329 N N . THR A 1 25 ? -8.369 -9.414 -3.602 1.00 0.00 25 THR A N 2
ATOM 1330 C CA . THR A 1 25 ? -8.072 -10.837 -3.594 1.00 0.00 25 THR A CA 2
ATOM 1331 C C . THR A 1 25 ? -7.863 -11.307 -2.149 1.00 0.00 25 THR A C 2
ATOM 1332 O O . THR A 1 25 ? -8.581 -12.194 -1.690 1.00 0.00 25 THR A O 2
ATOM 1343 N N . MET A 1 26 ? -6.916 -10.717 -1.425 1.00 0.00 26 MET A N 2
ATOM 1344 C CA . MET A 1 26 ? -6.517 -11.106 -0.084 1.00 0.00 26 MET A CA 2
ATOM 1345 C C . MET A 1 26 ? -7.583 -10.793 0.960 1.00 0.00 26 MET A C 2
ATOM 1346 O O . MET A 1 26 ? -7.596 -11.427 2.019 1.00 0.00 26 MET A O 2
ATOM 1360 N N . GLY A 1 27 ? -8.428 -9.788 0.729 1.00 0.00 27 GLY A N 2
ATOM 1361 C CA . GLY A 1 27 ? -9.019 -9.097 1.853 1.00 0.00 27 GLY A CA 2
ATOM 1362 C C . GLY A 1 27 ? -7.901 -8.468 2.683 1.00 0.00 27 GLY A C 2
ATOM 1363 O O . GLY A 1 27 ? -6.859 -8.074 2.158 1.00 0.00 27 GLY A O 2
ATOM 1367 N N . ASN A 1 28 ? -8.124 -8.372 3.988 1.00 0.00 28 ASN A N 2
ATOM 1368 C CA . ASN A 1 28 ? -7.424 -7.453 4.887 1.00 0.00 28 ASN A CA 2
ATOM 1369 C C . ASN A 1 28 ? -5.998 -7.904 5.258 1.00 0.00 28 ASN A C 2
ATOM 1370 O O . ASN A 1 28 ? -5.456 -7.422 6.252 1.00 0.00 28 ASN A O 2
ATOM 1381 N N . HIS A 1 29 ? -5.389 -8.864 4.547 1.00 0.00 29 HIS A N 2
ATOM 1382 C CA . HIS A 1 29 ? -4.054 -9.346 4.900 1.00 0.00 29 HIS A CA 2
ATOM 1383 C C . HIS A 1 29 ? -2.988 -8.436 4.288 1.00 0.00 29 HIS A C 2
ATOM 1384 O O . HIS A 1 29 ? -2.531 -8.638 3.160 1.00 0.00 29 HIS A O 2
ATOM 1398 N N . TRP A 1 30 ? -2.490 -7.506 5.100 1.00 0.00 30 TRP A N 2
ATOM 1399 C CA . TRP A 1 30 ? -1.542 -6.490 4.671 1.00 0.00 30 TRP A CA 2
ATOM 1400 C C . TRP A 1 30 ? -0.159 -7.062 4.404 1.00 0.00 30 TRP A C 2
ATOM 1401 O O . TRP A 1 30 ? 0.467 -6.682 3.418 1.00 0.00 30 TRP A O 2
ATOM 1422 N N . ASN A 1 31 ? 0.338 -7.960 5.259 1.00 0.00 31 ASN A N 2
ATOM 1423 C CA . ASN A 1 31 ? 1.697 -8.482 5.111 1.00 0.00 31 ASN A CA 2
ATOM 1424 C C . ASN A 1 31 ? 1.805 -9.268 3.813 1.00 0.00 31 ASN A C 2
ATOM 1425 O O . ASN A 1 31 ? 2.792 -9.121 3.099 1.00 0.00 31 ASN A O 2
ATOM 1436 N N . SER A 1 32 ? 0.775 -10.058 3.492 1.00 0.00 32 SER A N 2
ATOM 1437 C CA . SER A 1 32 ? 0.688 -10.790 2.239 1.00 0.00 32 SER A CA 2
ATOM 1438 C C . SER A 1 32 ? 0.859 -9.823 1.074 1.00 0.00 32 SER A C 2
ATOM 1439 O O . SER A 1 32 ? 1.724 -10.050 0.247 1.00 0.00 32 SER A O 2
ATOM 1447 N N . ILE A 1 33 ? 0.060 -8.757 1.001 1.00 0.00 33 ILE A N 2
ATOM 1448 C CA . ILE A 1 33 ? 0.074 -7.744 -0.045 1.00 0.00 33 ILE A CA 2
ATOM 1449 C C . ILE A 1 33 ? 1.475 -7.162 -0.182 1.00 0.00 33 ILE A C 2
ATOM 1450 O O . ILE A 1 33 ? 2.001 -7.142 -1.292 1.00 0.00 33 ILE A O 2
ATOM 1466 N N . LEU A 1 34 ? 2.058 -6.712 0.932 1.00 0.00 34 LEU A N 2
ATOM 1467 C CA . LEU A 1 34 ? 3.359 -6.072 0.998 1.00 0.00 34 LEU A CA 2
ATOM 1468 C C . LEU A 1 34 ? 4.422 -6.936 0.333 1.00 0.00 34 LEU A C 2
ATOM 1469 O O . LEU A 1 34 ? 5.220 -6.436 -0.456 1.00 0.00 34 LEU A O 2
ATOM 1485 N N . TRP A 1 35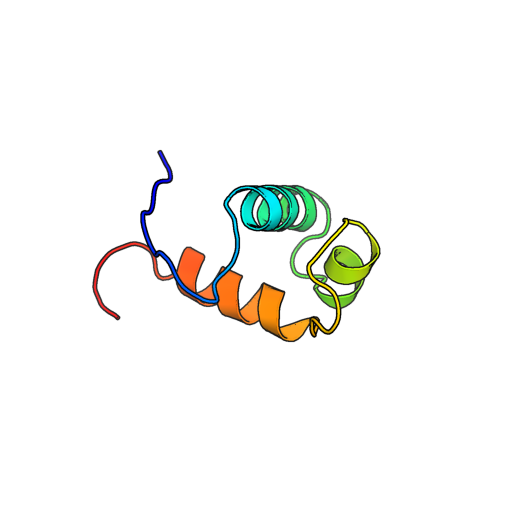 ? 4.442 -8.228 0.654 1.00 0.00 35 TRP A N 2
ATOM 1486 C CA . TRP A 1 35 ? 5.382 -9.152 0.049 1.00 0.00 35 TRP A CA 2
ATOM 1487 C C . TRP A 1 35 ? 4.964 -9.483 -1.387 1.00 0.00 35 TRP A C 2
ATOM 1488 O O . TRP A 1 35 ? 5.839 -9.591 -2.248 1.00 0.00 35 TRP A O 2
ATOM 1509 N N . SER A 1 36 ? 3.663 -9.659 -1.647 1.00 0.00 36 SER A N 2
ATOM 1510 C CA . SER A 1 36 ? 3.127 -10.085 -2.933 1.00 0.00 36 SER A CA 2
ATOM 1511 C C . SER A 1 36 ? 3.506 -9.087 -4.031 1.00 0.00 36 SER A C 2
ATOM 1512 O O . SER A 1 36 ? 4.279 -9.413 -4.928 1.00 0.00 36 SER A O 2
ATOM 1520 N N . PHE A 1 37 ? 2.888 -7.907 -4.002 1.00 0.00 37 PHE A N 2
ATOM 1521 C CA . PHE A 1 37 ? 2.918 -6.964 -5.107 1.00 0.00 37 PHE A CA 2
ATOM 1522 C C . PHE A 1 37 ? 4.159 -6.086 -4.959 1.00 0.00 37 PHE A C 2
ATOM 1523 O O . PHE A 1 37 ? 4.610 -5.879 -3.829 1.00 0.00 37 PHE A O 2
ATOM 1540 N N . PRO A 1 38 ? 4.719 -5.535 -6.046 1.00 0.00 38 PRO A N 2
ATOM 1541 C CA . PRO A 1 38 ? 5.939 -4.751 -5.959 1.00 0.00 38 PRO A CA 2
ATOM 1542 C C . PRO A 1 38 ? 5.610 -3.376 -5.365 1.00 0.00 38 PRO A C 2
ATOM 1543 O O . PRO A 1 38 ? 4.957 -2.559 -6.018 1.00 0.00 38 PRO A O 2
ATOM 1554 N N . PHE A 1 39 ? 6.051 -3.096 -4.140 1.00 0.00 39 PHE A N 2
ATOM 1555 C CA . PHE A 1 39 ? 5.940 -1.781 -3.510 1.00 0.00 39 PHE A CA 2
ATOM 1556 C C . PHE A 1 39 ? 7.343 -1.177 -3.383 1.00 0.00 39 PHE A C 2
ATOM 1557 O O . PHE A 1 39 ? 8.335 -1.836 -3.716 1.00 0.00 39 PHE A O 2
ATOM 1574 N N . GLN A 1 40 ? 7.435 0.079 -2.937 1.00 0.00 40 GLN A N 2
ATOM 1575 C CA . GLN A 1 40 ? 8.721 0.743 -2.738 1.00 0.00 40 GLN A CA 2
ATOM 1576 C C . GLN A 1 40 ? 9.547 0.047 -1.645 1.00 0.00 40 GLN A C 2
ATOM 1577 O O . GLN A 1 40 ? 9.015 -0.589 -0.729 1.00 0.00 40 GLN A O 2
ATOM 1591 N N . LYS A 1 41 ? 10.866 0.222 -1.717 1.00 0.00 41 LYS A N 2
ATOM 1592 C CA . LYS A 1 41 ? 11.821 -0.324 -0.767 1.00 0.00 41 LYS A CA 2
ATOM 1593 C C . LYS A 1 41 ? 11.548 0.271 0.611 1.00 0.00 41 LYS A C 2
ATOM 1594 O O . LYS A 1 41 ? 11.318 1.479 0.721 1.00 0.00 41 LYS A O 2
ATOM 1613 N N . GLY A 1 42 ? 11.625 -0.542 1.662 1.00 0.00 42 GLY A N 2
ATOM 1614 C CA . GLY A 1 42 ? 11.442 -0.071 3.029 1.00 0.00 42 GLY A CA 2
ATOM 1615 C C . GLY A 1 42 ? 9.996 0.337 3.322 1.00 0.00 42 GLY A C 2
ATOM 1616 O O . GLY A 1 42 ? 9.743 1.146 4.216 1.00 0.00 42 GLY A O 2
ATOM 1620 N N . ARG A 1 43 ? 9.029 -0.190 2.566 1.00 0.00 43 ARG A N 2
ATOM 1621 C CA . ARG A 1 43 ? 7.620 -0.080 2.922 1.00 0.00 43 ARG A CA 2
ATOM 1622 C C . ARG A 1 43 ? 7.285 -0.930 4.126 1.00 0.00 43 ARG A C 2
ATOM 1623 O O . ARG A 1 43 ? 8.026 -1.849 4.487 1.00 0.00 43 ARG A O 2
ATOM 1644 N N . ARG A 1 44 ? 6.115 -0.660 4.697 1.00 0.00 44 ARG A N 2
ATOM 1645 C CA . ARG A 1 44 ? 5.602 -1.399 5.847 1.00 0.00 44 ARG A CA 2
ATOM 1646 C C . ARG A 1 44 ? 4.306 -2.086 5.475 1.00 0.00 44 ARG A C 2
ATOM 1647 O O . ARG A 1 44 ? 3.619 -1.645 4.559 1.00 0.00 44 ARG A O 2
ATOM 1668 N N . ALA A 1 45 ? 3.897 -3.093 6.247 1.00 0.00 45 ALA A N 2
ATOM 1669 C CA . ALA A 1 45 ? 2.525 -3.584 6.152 1.00 0.00 45 ALA A CA 2
ATOM 1670 C C . ALA A 1 45 ? 1.556 -2.453 6.526 1.00 0.00 45 ALA A C 2
ATOM 1671 O O . ALA A 1 45 ? 0.521 -2.279 5.886 1.00 0.00 45 ALA A O 2
ATOM 1678 N N . VAL A 1 46 ? 1.911 -1.631 7.519 1.00 0.00 46 VAL A N 2
ATOM 1679 C CA . VAL A 1 46 ? 1.031 -0.562 7.998 1.00 0.00 46 VAL A CA 2
ATOM 1680 C C . VAL A 1 46 ? 0.863 0.533 6.964 1.00 0.00 46 VAL A C 2
ATOM 1681 O O . VAL A 1 46 ? -0.150 1.216 6.973 1.00 0.00 46 VAL A O 2
ATOM 1694 N N . ASP A 1 47 ? 1.843 0.707 6.081 1.00 0.00 47 ASP A N 2
ATOM 1695 C CA . ASP A 1 47 ? 1.783 1.721 5.027 1.00 0.00 47 ASP A CA 2
ATOM 1696 C C . ASP A 1 47 ? 0.559 1.476 4.159 1.00 0.00 47 ASP A C 2
ATOM 1697 O O . ASP A 1 47 ? -0.122 2.423 3.766 1.00 0.00 47 ASP A O 2
ATOM 1706 N N . LEU A 1 48 ? 0.314 0.201 3.854 1.00 0.00 48 LEU A N 2
ATOM 1707 C CA . LEU A 1 48 ? -0.777 -0.288 3.030 1.00 0.00 48 LEU A CA 2
ATOM 1708 C C . LEU A 1 48 ? -2.093 0.001 3.726 1.00 0.00 48 LEU A C 2
ATOM 1709 O O . LEU A 1 48 ? -2.974 0.633 3.143 1.00 0.00 48 LEU A O 2
ATOM 1725 N N . ALA A 1 49 ? -2.181 -0.423 4.992 1.00 0.00 49 ALA A N 2
ATOM 1726 C CA . ALA A 1 49 ? -3.344 -0.258 5.831 1.00 0.00 49 ALA A CA 2
ATOM 1727 C C . ALA A 1 49 ? -3.667 1.224 5.903 1.00 0.00 49 ALA A C 2
ATOM 1728 O O . ALA A 1 49 ? -4.812 1.609 5.715 1.00 0.00 49 ALA A O 2
ATOM 1735 N N . HIS A 1 50 ? -2.646 2.051 6.134 1.00 0.00 50 HIS A N 2
ATOM 1736 C CA . HIS A 1 50 ? -2.761 3.479 6.304 1.00 0.00 50 HIS A CA 2
ATOM 1737 C C . HIS A 1 50 ? -3.276 4.140 5.027 1.00 0.00 50 HIS A C 2
ATOM 1738 O O . HIS A 1 50 ? -4.272 4.854 5.079 1.00 0.00 50 HIS A O 2
ATOM 1752 N N . LYS A 1 51 ? -2.625 3.917 3.878 1.00 0.00 51 LYS A N 2
ATOM 1753 C CA . LYS A 1 51 ? -2.999 4.528 2.618 1.00 0.00 51 LYS A CA 2
ATOM 1754 C C . LYS A 1 51 ? -4.463 4.206 2.315 1.00 0.00 51 LYS A C 2
ATOM 1755 O O . LYS A 1 51 ? -5.240 5.089 1.973 1.00 0.00 51 LYS A O 2
ATOM 1774 N N . TYR A 1 52 ? -4.835 2.940 2.462 1.00 0.00 52 TYR A N 2
ATOM 1775 C CA . TYR A 1 52 ? -6.174 2.428 2.267 1.00 0.00 52 TYR A CA 2
ATOM 1776 C C . TYR A 1 52 ? -7.163 3.097 3.214 1.00 0.00 52 TYR A C 2
ATOM 1777 O O . TYR A 1 52 ? -8.197 3.587 2.778 1.00 0.00 52 TYR A O 2
ATOM 1795 N N . HIS A 1 53 ? -6.839 3.140 4.504 1.00 0.00 53 HIS A N 2
ATOM 1796 C CA . HIS A 1 53 ? -7.647 3.764 5.545 1.00 0.00 53 HIS A CA 2
ATOM 1797 C C . HIS A 1 53 ? -7.940 5.229 5.210 1.00 0.00 53 HIS A C 2
ATOM 1798 O O . HIS A 1 53 ? -9.061 5.712 5.382 1.00 0.00 53 HIS A O 2
ATOM 1812 N N . ARG A 1 54 ? -6.927 5.928 4.695 1.00 0.00 54 ARG A N 2
ATOM 1813 C CA . ARG A 1 54 ? -7.042 7.298 4.225 1.00 0.00 54 ARG A CA 2
ATOM 1814 C C . ARG A 1 54 ? -7.900 7.345 2.960 1.00 0.00 54 ARG A C 2
ATOM 1815 O O . ARG A 1 54 ? -8.747 8.235 2.869 1.00 0.00 54 ARG A O 2
ATOM 1836 N N . LEU A 1 55 ? -7.727 6.422 1.999 1.00 0.00 55 LEU A N 2
ATOM 1837 C CA . LEU A 1 55 ? -8.517 6.350 0.767 1.00 0.00 55 LEU A CA 2
ATOM 1838 C C . LEU A 1 55 ? -10.008 6.196 1.038 1.00 0.00 55 LEU A C 2
ATOM 1839 O O . LEU A 1 55 ? -10.792 6.962 0.477 1.00 0.00 55 LEU A O 2
ATOM 1855 N N . ILE A 1 56 ? -10.403 5.245 1.888 1.00 0.00 56 ILE A N 2
ATOM 1856 C CA . ILE A 1 56 ? -11.802 5.056 2.284 1.00 0.00 56 ILE A CA 2
ATOM 1857 C C . ILE A 1 56 ? -12.284 6.157 3.246 1.00 0.00 56 ILE A C 2
ATOM 1858 O O . ILE A 1 56 ? -13.450 6.154 3.643 1.00 0.00 56 ILE A O 2
ATOM 1874 N N . SER A 1 57 ? -11.371 7.047 3.652 1.00 0.00 57 SER A N 2
ATOM 1875 C CA . SER A 1 57 ? -11.446 8.025 4.722 1.00 0.00 57 SER A CA 2
ATOM 1876 C C . SER A 1 57 ? -12.301 7.523 5.884 1.00 0.00 57 SER A C 2
ATOM 1877 O O . SER A 1 57 ? -13.463 7.900 6.020 1.00 0.00 57 SER A O 2
ATOM 1885 N N . GLY A 1 58 ? -11.703 6.671 6.724 1.00 0.00 58 GLY A N 2
ATOM 1886 C CA . GLY A 1 58 ? -12.327 6.195 7.953 1.00 0.00 58 GLY A CA 2
ATOM 1887 C C . GLY A 1 58 ? -12.945 7.365 8.729 1.00 0.00 58 GLY A C 2
ATOM 1888 O O . GLY A 1 58 ? -12.258 8.381 8.893 1.00 0.00 58 GLY A O 2
ATOM 1892 N N . PRO A 1 59 ? -14.204 7.265 9.181 1.00 0.00 59 PRO A N 2
ATOM 1893 C CA . PRO A 1 59 ? -14.952 8.401 9.705 1.00 0.00 59 PRO A CA 2
ATOM 1894 C C . PRO A 1 59 ? -14.386 8.907 11.036 1.00 0.00 59 PRO A C 2
ATOM 1895 O O . PRO A 1 59 ? -13.609 8.219 11.712 1.00 0.00 59 PRO A O 2
ATOM 1906 N N . SER A 1 60 ? -14.805 10.105 11.432 1.00 0.00 60 SER A N 2
ATOM 1907 C CA . SER A 1 60 ? -14.435 10.740 12.687 1.00 0.00 60 SER A CA 2
ATOM 1908 C C . SER A 1 60 ? -15.606 11.599 13.171 1.00 0.00 60 SER A C 2
ATOM 1909 O O . SER A 1 60 ? -16.161 12.372 12.384 1.00 0.00 60 SER A O 2
ATOM 1917 N N . SER A 1 61 ? -15.961 11.478 14.452 1.00 0.00 61 SER A N 2
ATOM 1918 C CA . SER A 1 61 ? -16.993 12.226 15.165 1.00 0.00 61 SER A CA 2
ATOM 1919 C C . SER A 1 61 ? -18.389 12.148 14.523 1.00 0.00 61 SER A C 2
ATOM 1920 O O . SER A 1 61 ? -18.614 11.514 13.485 1.00 0.00 61 SER A O 2
ATOM 1928 N N . GLY A 1 62 ? -19.356 12.790 15.179 1.00 0.00 62 GLY A N 2
ATOM 1929 C CA . GLY A 1 62 ? -20.725 12.953 14.713 1.00 0.00 62 GLY A CA 2
ATOM 1930 C C . GLY A 1 62 ? -20.869 14.268 13.975 1.00 0.00 62 GLY A C 2
ATOM 1931 O O . GLY A 1 62 ? -19.970 15.130 14.045 1.00 0.00 62 GLY A O 2
ATOM 1935 N N . GLY A 1 1 ? -9.611 6.373 -10.692 1.00 0.00 1 GLY A N 3
ATOM 1936 C CA . GLY A 1 1 ? -8.393 6.581 -11.484 1.00 0.00 1 GLY A CA 3
ATOM 1937 C C . GLY A 1 1 ? -8.711 7.003 -12.909 1.00 0.00 1 GLY A C 3
ATOM 1938 O O . GLY A 1 1 ? -9.850 6.880 -13.359 1.00 0.00 1 GLY A O 3
ATOM 1942 N N . SER A 1 2 ? -7.719 7.539 -13.623 1.00 0.00 2 SER A N 3
ATOM 1943 C CA . SER A 1 2 ? -7.717 7.849 -15.051 1.00 0.00 2 SER A CA 3
ATOM 1944 C C . SER A 1 2 ? -6.266 8.253 -15.364 1.00 0.00 2 SER A C 3
ATOM 1945 O O . SER A 1 2 ? -5.344 7.706 -14.755 1.00 0.00 2 SER A O 3
ATOM 1953 N N . SER A 1 3 ? -6.046 9.162 -16.310 1.00 0.00 3 SER A N 3
ATOM 1954 C CA . SER A 1 3 ? -4.757 9.742 -16.653 1.00 0.00 3 SER A CA 3
ATOM 1955 C C . SER A 1 3 ? -4.094 10.436 -15.454 1.00 0.00 3 SER A C 3
ATOM 1956 O O . SER A 1 3 ? -4.742 10.691 -14.433 1.00 0.00 3 SER A O 3
ATOM 1964 N N . GLY A 1 4 ? -2.813 10.775 -15.610 1.00 0.00 4 GLY A N 3
ATOM 1965 C CA . GLY A 1 4 ? -1.985 11.421 -14.606 1.00 0.00 4 GLY A CA 3
ATOM 1966 C C . GLY A 1 4 ? -1.235 10.347 -13.836 1.00 0.00 4 GLY A C 3
ATOM 1967 O O . GLY A 1 4 ? -1.684 9.945 -12.764 1.00 0.00 4 GLY A O 3
ATOM 1971 N N . SER A 1 5 ? -0.137 9.840 -14.404 1.00 0.00 5 SER A N 3
ATOM 1972 C CA . SER A 1 5 ? 0.699 8.841 -13.745 1.00 0.00 5 SER A CA 3
ATOM 1973 C C . SER A 1 5 ? 1.305 9.392 -12.439 1.00 0.00 5 SER A C 3
ATOM 1974 O O . SER A 1 5 ? 1.295 10.602 -12.199 1.00 0.00 5 SER A O 3
ATOM 1982 N N . SER A 1 6 ? 1.851 8.506 -11.597 1.00 0.00 6 SER A N 3
ATOM 1983 C CA . SER A 1 6 ? 2.320 8.772 -10.230 1.00 0.00 6 SER A CA 3
ATOM 1984 C C . SER A 1 6 ? 1.227 9.298 -9.283 1.00 0.00 6 SER A C 3
ATOM 1985 O O . SER A 1 6 ? 0.202 9.849 -9.682 1.00 0.00 6 SER A O 3
ATOM 1993 N N . GLY A 1 7 ? 1.438 9.103 -7.981 1.00 0.00 7 GLY A N 3
ATOM 1994 C CA . GLY A 1 7 ? 0.485 9.475 -6.944 1.00 0.00 7 GLY A CA 3
ATOM 1995 C C . GLY A 1 7 ? 0.782 10.896 -6.523 1.00 0.00 7 GLY A C 3
ATOM 1996 O O . GLY A 1 7 ? 0.289 11.844 -7.131 1.00 0.00 7 GLY A O 3
ATOM 2000 N N . ARG A 1 8 ? 1.685 11.045 -5.556 1.00 0.00 8 ARG A N 3
ATOM 2001 C CA . ARG A 1 8 ? 2.546 12.218 -5.489 1.00 0.00 8 ARG A CA 3
ATOM 2002 C C . ARG A 1 8 ? 3.959 11.718 -5.245 1.00 0.00 8 ARG A C 3
ATOM 2003 O O . ARG A 1 8 ? 4.806 11.882 -6.113 1.00 0.00 8 ARG A O 3
ATOM 2024 N N . LYS A 1 9 ? 4.200 11.056 -4.110 1.00 0.00 9 LYS A N 3
ATOM 2025 C CA . LYS A 1 9 ? 5.488 10.434 -3.813 1.00 0.00 9 LYS A CA 3
ATOM 2026 C C . LYS A 1 9 ? 5.184 9.072 -3.200 1.00 0.00 9 LYS A C 3
ATOM 2027 O O . LYS A 1 9 ? 5.151 8.067 -3.907 1.00 0.00 9 LYS A O 3
ATOM 2046 N N . ASP A 1 10 ? 4.821 9.062 -1.920 1.00 0.00 10 ASP A N 3
ATOM 2047 C CA . ASP A 1 10 ? 4.291 7.900 -1.215 1.00 0.00 10 ASP A CA 3
ATOM 2048 C C . ASP A 1 10 ? 3.098 7.334 -1.988 1.00 0.00 10 ASP A C 3
ATOM 2049 O O . ASP A 1 10 ? 2.150 8.083 -2.233 1.00 0.00 10 ASP A O 3
ATOM 2058 N N . PHE A 1 11 ? 3.148 6.052 -2.367 1.00 0.00 11 PHE A N 3
ATOM 2059 C CA . PHE A 1 11 ? 2.180 5.349 -3.211 1.00 0.00 11 PHE A CA 3
ATOM 2060 C C . PHE A 1 11 ? 1.938 6.041 -4.557 1.00 0.00 11 PHE A C 3
ATOM 2061 O O . PHE A 1 11 ? 1.063 6.913 -4.692 1.00 0.00 11 PHE A O 3
ATOM 2078 N N . THR A 1 12 ? 2.674 5.587 -5.571 1.00 0.00 12 THR A N 3
ATOM 2079 C CA . THR A 1 12 ? 2.429 5.915 -6.967 1.00 0.00 12 THR A CA 3
ATOM 2080 C C . THR A 1 12 ? 1.046 5.417 -7.407 1.00 0.00 12 THR A C 3
ATOM 2081 O O . THR A 1 12 ? 0.295 4.793 -6.651 1.00 0.00 12 THR A O 3
ATOM 2092 N N . LYS A 1 13 ? 0.666 5.714 -8.649 1.00 0.00 13 LYS A N 3
ATOM 2093 C CA . LYS A 1 13 ? -0.558 5.180 -9.226 1.00 0.00 13 LYS A CA 3
ATOM 2094 C C . LYS A 1 13 ? -0.525 3.663 -9.231 1.00 0.00 13 LYS A C 3
ATOM 2095 O O . LYS A 1 13 ? -1.537 3.051 -8.895 1.00 0.00 13 LYS A O 3
ATOM 2114 N N . GLU A 1 14 ? 0.621 3.091 -9.596 1.00 0.00 14 GLU A N 3
ATOM 2115 C CA . GLU A 1 14 ? 0.822 1.658 -9.702 1.00 0.00 14 GLU A CA 3
ATOM 2116 C C . GLU A 1 14 ? 0.471 1.015 -8.368 1.00 0.00 14 GLU A C 3
ATOM 2117 O O . GLU A 1 14 ? -0.402 0.155 -8.301 1.00 0.00 14 GLU A O 3
ATOM 2129 N N . GLU A 1 15 ? 1.109 1.510 -7.307 1.00 0.00 15 GLU A N 3
ATOM 2130 C CA . GLU A 1 15 ? 0.994 0.979 -5.962 1.00 0.00 15 GLU A CA 3
ATOM 2131 C C . GLU A 1 15 ? -0.439 1.078 -5.441 1.00 0.00 15 GLU A C 3
ATOM 2132 O O . GLU A 1 15 ? -0.916 0.141 -4.809 1.00 0.00 15 GLU A O 3
ATOM 2144 N N . VAL A 1 16 ? -1.142 2.193 -5.680 1.00 0.00 16 VAL A N 3
ATOM 2145 C CA . VAL A 1 16 ? -2.544 2.311 -5.269 1.00 0.00 16 VAL A CA 3
ATOM 2146 C C . VAL A 1 16 ? -3.395 1.298 -6.028 1.00 0.00 16 VAL A C 3
ATOM 2147 O O . VAL A 1 16 ? -4.320 0.728 -5.450 1.00 0.00 16 VAL A O 3
ATOM 2160 N N . ASN A 1 17 ? -3.097 1.071 -7.307 1.00 0.00 17 ASN A N 3
ATOM 2161 C CA . ASN A 1 17 ? -3.825 0.088 -8.090 1.00 0.00 17 ASN A CA 3
ATOM 2162 C C . ASN A 1 17 ? -3.605 -1.292 -7.470 1.00 0.00 17 ASN A C 3
ATOM 2163 O O . ASN A 1 17 ? -4.580 -1.991 -7.202 1.00 0.00 17 ASN A O 3
ATOM 2174 N N . TYR A 1 18 ? -2.354 -1.658 -7.163 1.00 0.00 18 TYR A N 3
ATOM 2175 C CA . TYR A 1 18 ? -2.027 -2.912 -6.491 1.00 0.00 18 TYR A CA 3
ATOM 2176 C C . TYR A 1 18 ? -2.676 -3.021 -5.121 1.00 0.00 18 TYR A C 3
ATOM 2177 O O . TYR A 1 18 ? -3.072 -4.116 -4.735 1.00 0.00 18 TYR A O 3
ATOM 2195 N N . LEU A 1 19 ? -2.819 -1.911 -4.397 1.00 0.00 19 LEU A N 3
ATOM 2196 C CA . LEU A 1 19 ? -3.463 -1.892 -3.096 1.00 0.00 19 LEU A CA 3
ATOM 2197 C C . LEU A 1 19 ? -4.880 -2.454 -3.245 1.00 0.00 19 LEU A C 3
ATOM 2198 O O . LEU A 1 19 ? -5.228 -3.440 -2.594 1.00 0.00 19 LEU A O 3
ATOM 2214 N N . PHE A 1 20 ? -5.676 -1.873 -4.147 1.00 0.00 20 PHE A N 3
ATOM 2215 C CA . PHE A 1 20 ? -7.011 -2.365 -4.454 1.00 0.00 20 PHE A CA 3
ATOM 2216 C C . PHE A 1 20 ? -6.964 -3.799 -4.997 1.00 0.00 20 PHE A C 3
ATOM 2217 O O . PHE A 1 20 ? -7.726 -4.649 -4.537 1.00 0.00 20 PHE A O 3
ATOM 2234 N N . HIS A 1 21 ? -6.073 -4.093 -5.953 1.00 0.00 21 HIS A N 3
ATOM 2235 C CA . HIS A 1 21 ? -5.968 -5.408 -6.571 1.00 0.00 21 HIS A CA 3
ATOM 2236 C C . HIS A 1 21 ? -5.692 -6.500 -5.535 1.00 0.00 21 HIS A C 3
ATOM 2237 O O . HIS A 1 21 ? -6.196 -7.610 -5.706 1.00 0.00 21 HIS A O 3
ATOM 2251 N N . GLY A 1 22 ? -4.920 -6.198 -4.490 1.00 0.00 22 GLY A N 3
ATOM 2252 C CA . GLY A 1 22 ? -4.528 -7.108 -3.430 1.00 0.00 22 GLY A CA 3
ATOM 2253 C C . GLY A 1 22 ? -5.653 -7.300 -2.428 1.00 0.00 22 GLY A C 3
ATOM 2254 O O . GLY A 1 22 ? -6.048 -8.435 -2.164 1.00 0.00 22 GLY A O 3
ATOM 2258 N N . VAL A 1 23 ? -6.225 -6.214 -1.905 1.00 0.00 23 VAL A N 3
ATOM 2259 C CA . VAL A 1 23 ? -7.330 -6.301 -0.948 1.00 0.00 23 VAL A CA 3
ATOM 2260 C C . VAL A 1 23 ? -8.519 -7.059 -1.566 1.00 0.00 23 VAL A C 3
ATOM 2261 O O . VAL A 1 23 ? -9.228 -7.778 -0.855 1.00 0.00 23 VAL A O 3
ATOM 2274 N N . LYS A 1 24 ? -8.689 -7.005 -2.892 1.00 0.00 24 LYS A N 3
ATOM 2275 C CA . LYS A 1 24 ? -9.725 -7.733 -3.618 1.00 0.00 24 LYS A CA 3
ATOM 2276 C C . LYS A 1 24 ? -9.614 -9.226 -3.343 1.00 0.00 24 LYS A C 3
ATOM 2277 O O . LYS A 1 24 ? -10.633 -9.873 -3.107 1.00 0.00 24 LYS A O 3
ATOM 2296 N N . THR A 1 25 ? -8.403 -9.760 -3.488 1.00 0.00 25 THR A N 3
ATOM 2297 C CA . THR A 1 25 ? -8.099 -11.180 -3.532 1.00 0.00 25 THR A CA 3
ATOM 2298 C C . THR A 1 25 ? -7.646 -11.756 -2.180 1.00 0.00 25 THR A C 3
ATOM 2299 O O . THR A 1 25 ? -7.735 -12.969 -1.986 1.00 0.00 25 THR A O 3
ATOM 2310 N N . MET A 1 26 ? -7.153 -10.919 -1.256 1.00 0.00 26 MET A N 3
ATOM 2311 C CA . MET A 1 26 ? -6.506 -11.352 -0.012 1.00 0.00 26 MET A CA 3
ATOM 2312 C C . MET A 1 26 ? -7.100 -10.672 1.229 1.00 0.00 26 MET A C 3
ATOM 2313 O O . MET A 1 26 ? -6.738 -11.040 2.349 1.00 0.00 26 MET A O 3
ATOM 2327 N N . GLY A 1 27 ? -8.004 -9.700 1.071 1.00 0.00 27 GLY A N 3
ATOM 2328 C CA . GLY A 1 27 ? -8.579 -8.970 2.191 1.00 0.00 27 GLY A CA 3
ATOM 2329 C C . GLY A 1 27 ? -7.551 -8.059 2.846 1.00 0.00 27 GLY A C 3
ATOM 2330 O O . GLY A 1 27 ? -6.565 -7.668 2.223 1.00 0.00 27 GLY A O 3
ATOM 2334 N N . ASN A 1 28 ? -7.787 -7.691 4.107 1.00 0.00 28 ASN A N 3
ATOM 2335 C CA . ASN A 1 28 ? -6.939 -6.767 4.872 1.00 0.00 28 ASN A CA 3
ATOM 2336 C C . ASN A 1 28 ? -5.597 -7.405 5.271 1.00 0.00 28 ASN A C 3
ATOM 2337 O O . ASN A 1 28 ? -5.032 -7.022 6.297 1.00 0.00 28 ASN A O 3
ATOM 2348 N N . HIS A 1 29 ? -5.119 -8.458 4.596 1.00 0.00 29 HIS A N 3
ATOM 2349 C CA . HIS A 1 29 ? -3.895 -9.134 4.999 1.00 0.00 29 HIS A CA 3
ATOM 2350 C C . HIS A 1 29 ? -2.743 -8.326 4.410 1.00 0.00 29 HIS A C 3
ATOM 2351 O O . HIS A 1 29 ? -2.376 -8.478 3.242 1.00 0.00 29 HIS A O 3
ATOM 2365 N N . TRP A 1 30 ? -2.158 -7.461 5.234 1.00 0.00 30 TRP A N 3
ATOM 2366 C CA . TRP A 1 30 ? -1.310 -6.396 4.735 1.00 0.00 30 TRP A CA 3
ATOM 2367 C C . TRP A 1 30 ? 0.094 -6.899 4.466 1.00 0.00 30 TRP A C 3
ATOM 2368 O O . TRP A 1 30 ? 0.615 -6.623 3.396 1.00 0.00 30 TRP A O 3
ATOM 2389 N N . ASN A 1 31 ? 0.678 -7.678 5.382 1.00 0.00 31 ASN A N 3
ATOM 2390 C CA . ASN A 1 31 ? 1.998 -8.298 5.200 1.00 0.00 31 ASN A CA 3
ATOM 2391 C C . ASN A 1 31 ? 2.038 -9.012 3.851 1.00 0.00 31 ASN A C 3
ATOM 2392 O O . ASN A 1 31 ? 2.943 -8.807 3.050 1.00 0.00 31 ASN A O 3
ATOM 2403 N N . SER A 1 32 ? 1.009 -9.818 3.617 1.00 0.00 32 SER A N 3
ATOM 2404 C CA . SER A 1 32 ? 0.756 -10.621 2.444 1.00 0.00 32 SER A CA 3
ATOM 2405 C C . SER A 1 32 ? 0.775 -9.750 1.190 1.00 0.00 32 SER A C 3
ATOM 2406 O O . SER A 1 32 ? 1.538 -10.028 0.276 1.00 0.00 32 SER A O 3
ATOM 2414 N N . ILE A 1 33 ? -0.026 -8.681 1.133 1.00 0.00 33 ILE A N 3
ATOM 2415 C CA . ILE A 1 33 ? -0.067 -7.746 0.008 1.00 0.00 33 ILE A CA 3
ATOM 2416 C C . ILE A 1 33 ? 1.309 -7.114 -0.209 1.00 0.00 33 ILE A C 3
ATOM 2417 O O . ILE A 1 33 ? 1.750 -7.034 -1.354 1.00 0.00 33 ILE A O 3
ATOM 2433 N N . LEU A 1 34 ? 1.974 -6.679 0.864 1.00 0.00 34 LEU A N 3
ATOM 2434 C CA . LEU A 1 34 ? 3.262 -6.005 0.840 1.00 0.00 34 LEU A CA 3
ATOM 2435 C C . LEU A 1 34 ? 4.305 -6.846 0.102 1.00 0.00 34 LEU A C 3
ATOM 2436 O O . LEU A 1 34 ? 5.192 -6.300 -0.554 1.00 0.00 34 LEU A O 3
ATOM 2452 N N . TRP A 1 35 ? 4.216 -8.170 0.226 1.00 0.00 35 TRP A N 3
ATOM 2453 C CA . TRP A 1 35 ? 5.063 -9.113 -0.483 1.00 0.00 35 TRP A CA 3
ATOM 2454 C C . TRP A 1 35 ? 4.475 -9.496 -1.842 1.00 0.00 35 TRP A C 3
ATOM 2455 O O . TRP A 1 35 ? 5.236 -9.668 -2.791 1.00 0.00 35 TRP A O 3
ATOM 2476 N N . SER A 1 36 ? 3.153 -9.639 -1.959 1.00 0.00 36 SER A N 3
ATOM 2477 C CA . SER A 1 36 ? 2.506 -10.113 -3.181 1.00 0.00 36 SER A CA 3
ATOM 2478 C C . SER A 1 36 ? 2.629 -9.128 -4.355 1.00 0.00 36 SER A C 3
ATOM 2479 O O . SER A 1 36 ? 2.378 -9.536 -5.494 1.00 0.00 36 SER A O 3
ATOM 2487 N N . PHE A 1 37 ? 2.933 -7.848 -4.121 1.00 0.00 37 PHE A N 3
ATOM 2488 C CA . PHE A 1 37 ? 2.933 -6.811 -5.150 1.00 0.00 37 PHE A CA 3
ATOM 2489 C C . PHE A 1 37 ? 4.118 -5.858 -4.936 1.00 0.00 37 PHE A C 3
ATOM 2490 O O . PHE A 1 37 ? 4.582 -5.712 -3.803 1.00 0.00 37 PHE A O 3
ATOM 2507 N N . PRO A 1 38 ? 4.619 -5.189 -5.991 1.00 0.00 38 PRO A N 3
ATOM 2508 C CA . PRO A 1 38 ? 5.802 -4.347 -5.884 1.00 0.00 38 PRO A CA 3
ATOM 2509 C C . PRO A 1 38 ? 5.441 -2.969 -5.313 1.00 0.00 38 PRO A C 3
ATOM 2510 O O . PRO A 1 38 ? 4.892 -2.109 -6.010 1.00 0.00 38 PRO A O 3
ATOM 2521 N N . PHE A 1 39 ? 5.864 -2.709 -4.076 1.00 0.00 39 PHE A N 3
ATOM 2522 C CA . PHE A 1 39 ? 5.700 -1.428 -3.394 1.00 0.00 39 PHE A CA 3
ATOM 2523 C C . PHE A 1 39 ? 7.056 -0.713 -3.304 1.00 0.00 39 PHE A C 3
ATOM 2524 O O . PHE A 1 39 ? 8.056 -1.195 -3.843 1.00 0.00 39 PHE A O 3
ATOM 2541 N N . GLN A 1 40 ? 7.096 0.468 -2.679 1.00 0.00 40 GLN A N 3
ATOM 2542 C CA . GLN A 1 40 ? 8.342 1.192 -2.422 1.00 0.00 40 GLN A CA 3
ATOM 2543 C C . GLN A 1 40 ? 9.210 0.439 -1.398 1.00 0.00 40 GLN A C 3
ATOM 2544 O O . GLN A 1 40 ? 8.728 -0.426 -0.657 1.00 0.00 40 GLN A O 3
ATOM 2558 N N . LYS A 1 41 ? 10.501 0.783 -1.329 1.00 0.00 41 LYS A N 3
ATOM 2559 C CA . LYS A 1 41 ? 11.416 0.199 -0.357 1.00 0.00 41 LYS A CA 3
ATOM 2560 C C . LYS A 1 41 ? 11.070 0.689 1.040 1.00 0.00 41 LYS A C 3
ATOM 2561 O O . LYS A 1 41 ? 10.638 1.831 1.223 1.00 0.00 41 LYS A O 3
ATOM 2580 N N . GLY A 1 42 ? 11.295 -0.165 2.038 1.00 0.00 42 GLY A N 3
ATOM 2581 C CA . GLY A 1 42 ? 11.126 0.179 3.443 1.00 0.00 42 GLY A CA 3
ATOM 2582 C C . GLY A 1 42 ? 9.677 0.434 3.843 1.00 0.00 42 GLY A C 3
ATOM 2583 O O . GLY A 1 42 ? 9.430 0.823 4.987 1.00 0.00 42 GLY A O 3
ATOM 2587 N N . ARG A 1 43 ? 8.719 0.209 2.937 1.00 0.00 43 ARG A N 3
ATOM 2588 C CA . ARG A 1 43 ? 7.309 0.204 3.279 1.00 0.00 43 ARG A CA 3
ATOM 2589 C C . ARG A 1 43 ? 7.077 -0.867 4.322 1.00 0.00 43 ARG A C 3
ATOM 2590 O O . ARG A 1 43 ? 7.604 -1.973 4.203 1.00 0.00 43 ARG A O 3
ATOM 2611 N N . ARG A 1 44 ? 6.302 -0.521 5.336 1.00 0.00 44 ARG A N 3
ATOM 2612 C CA . ARG A 1 44 ? 5.821 -1.451 6.342 1.00 0.00 44 ARG A CA 3
ATOM 2613 C C . ARG A 1 44 ? 4.488 -2.009 5.871 1.00 0.00 44 ARG A C 3
ATOM 2614 O O . ARG A 1 44 ? 3.838 -1.427 5.008 1.00 0.00 44 ARG A O 3
ATOM 2635 N N . ALA A 1 45 ? 4.004 -3.072 6.516 1.00 0.00 45 ALA A N 3
ATOM 2636 C CA . ALA A 1 45 ? 2.637 -3.533 6.294 1.00 0.00 45 ALA A CA 3
ATOM 2637 C C . ALA A 1 45 ? 1.629 -2.421 6.631 1.00 0.00 45 ALA A C 3
ATOM 2638 O O . ALA A 1 45 ? 0.657 -2.232 5.905 1.00 0.00 45 ALA A O 3
ATOM 2645 N N . VAL A 1 46 ? 1.885 -1.643 7.691 1.00 0.00 46 VAL A N 3
ATOM 2646 C CA . VAL A 1 46 ? 0.981 -0.584 8.152 1.00 0.00 46 VAL A CA 3
ATOM 2647 C C . VAL A 1 46 ? 0.822 0.516 7.124 1.00 0.00 46 VAL A C 3
ATOM 2648 O O . VAL A 1 46 ? -0.205 1.177 7.111 1.00 0.00 46 VAL A O 3
ATOM 2661 N N . ASP A 1 47 ? 1.831 0.725 6.281 1.00 0.00 47 ASP A N 3
ATOM 2662 C CA . ASP A 1 47 ? 1.767 1.768 5.258 1.00 0.00 47 ASP A CA 3
ATOM 2663 C C . ASP A 1 47 ? 0.581 1.498 4.337 1.00 0.00 47 ASP A C 3
ATOM 2664 O O . ASP A 1 47 ? -0.108 2.438 3.944 1.00 0.00 47 ASP A O 3
ATOM 2673 N N . LEU A 1 48 ? 0.313 0.224 4.028 1.00 0.00 48 LEU A N 3
ATOM 2674 C CA . LEU A 1 48 ? -0.826 -0.216 3.228 1.00 0.00 48 LEU A CA 3
ATOM 2675 C C . LEU A 1 48 ? -2.116 0.073 3.972 1.00 0.00 48 LEU A C 3
ATOM 2676 O O . LEU A 1 48 ? -3.019 0.679 3.401 1.00 0.00 48 LEU A O 3
ATOM 2692 N N . ALA A 1 49 ? -2.189 -0.337 5.243 1.00 0.00 49 ALA A N 3
ATOM 2693 C CA . ALA A 1 49 ? -3.363 -0.173 6.081 1.00 0.00 49 ALA A CA 3
ATOM 2694 C C . ALA A 1 49 ? -3.697 1.309 6.197 1.00 0.00 49 ALA A C 3
ATOM 2695 O O . ALA A 1 49 ? -4.867 1.687 6.115 1.00 0.00 49 ALA A O 3
ATOM 2702 N N . HIS A 1 50 ? -2.666 2.140 6.362 1.00 0.00 50 HIS A N 3
ATOM 2703 C CA . HIS A 1 50 ? -2.793 3.570 6.492 1.00 0.00 50 HIS A CA 3
ATOM 2704 C C . HIS A 1 50 ? -3.261 4.181 5.174 1.00 0.00 50 HIS A C 3
ATOM 2705 O O . HIS A 1 50 ? -4.241 4.923 5.156 1.00 0.00 50 HIS A O 3
ATOM 2719 N N . LYS A 1 51 ? -2.593 3.899 4.050 1.00 0.00 51 LYS A N 3
ATOM 2720 C CA . LYS A 1 51 ? -2.984 4.477 2.786 1.00 0.00 51 LYS A CA 3
ATOM 2721 C C . LYS A 1 51 ? -4.423 4.064 2.474 1.00 0.00 51 LYS A C 3
ATOM 2722 O O . LYS A 1 51 ? -5.225 4.901 2.088 1.00 0.00 51 LYS A O 3
ATOM 2741 N N . TYR A 1 52 ? -4.766 2.801 2.676 1.00 0.00 52 TYR A N 3
ATOM 2742 C CA . TYR A 1 52 ? -6.112 2.278 2.522 1.00 0.00 52 TYR A CA 3
ATOM 2743 C C . TYR A 1 52 ? -7.104 3.055 3.377 1.00 0.00 52 TYR A C 3
ATOM 2744 O O . TYR A 1 52 ? -8.098 3.542 2.849 1.00 0.00 52 TYR A O 3
ATOM 2762 N N . HIS A 1 53 ? -6.810 3.234 4.666 1.00 0.00 53 HIS A N 3
ATOM 2763 C CA . HIS A 1 53 ? -7.606 4.036 5.595 1.00 0.00 53 HIS A CA 3
ATOM 2764 C C . HIS A 1 53 ? -7.862 5.429 5.003 1.00 0.00 53 HIS A C 3
ATOM 2765 O O . HIS A 1 53 ? -8.995 5.911 4.968 1.00 0.00 53 HIS A O 3
ATOM 2779 N N . ARG A 1 54 ? -6.814 6.056 4.464 1.00 0.00 54 ARG A N 3
ATOM 2780 C CA . ARG A 1 54 ? -6.873 7.372 3.833 1.00 0.00 54 ARG A CA 3
ATOM 2781 C C . ARG A 1 54 ? -7.588 7.341 2.483 1.00 0.00 54 ARG A C 3
ATOM 2782 O O . ARG A 1 54 ? -8.074 8.387 2.051 1.00 0.00 54 ARG A O 3
ATOM 2803 N N . LEU A 1 55 ? -7.608 6.217 1.767 1.00 0.00 55 LEU A N 3
ATOM 2804 C CA . LEU A 1 55 ? -8.376 6.052 0.535 1.00 0.00 55 LEU A CA 3
ATOM 2805 C C . LEU A 1 55 ? -9.859 6.005 0.877 1.00 0.00 55 LEU A C 3
ATOM 2806 O O . LEU A 1 55 ? -10.624 6.837 0.384 1.00 0.00 55 LEU A O 3
ATOM 2822 N N . ILE A 1 56 ? -10.276 5.053 1.714 1.00 0.00 56 ILE A N 3
ATOM 2823 C CA . ILE A 1 56 ? -11.682 4.881 2.068 1.00 0.00 56 ILE A CA 3
ATOM 2824 C C . ILE A 1 56 ? -12.213 6.100 2.839 1.00 0.00 56 ILE A C 3
ATOM 2825 O O . ILE A 1 56 ? -13.382 6.452 2.679 1.00 0.00 56 ILE A O 3
ATOM 2841 N N . SER A 1 57 ? -11.340 6.808 3.567 1.00 0.00 57 SER A N 3
ATOM 2842 C CA . SER A 1 57 ? -11.645 7.825 4.568 1.00 0.00 57 SER A CA 3
ATOM 2843 C C . SER A 1 57 ? -12.287 7.158 5.790 1.00 0.00 57 SER A C 3
ATOM 2844 O O . SER A 1 57 ? -11.562 6.896 6.757 1.00 0.00 57 SER A O 3
ATOM 2852 N N . GLY A 1 58 ? -13.568 6.792 5.740 1.00 0.00 58 GLY A N 3
ATOM 2853 C CA . GLY A 1 58 ? -14.237 6.002 6.770 1.00 0.00 58 GLY A CA 3
ATOM 2854 C C . GLY A 1 58 ? -15.475 6.694 7.345 1.00 0.00 58 GLY A C 3
ATOM 2855 O O . GLY A 1 58 ? -15.739 7.861 7.032 1.00 0.00 58 GLY A O 3
ATOM 2859 N N . PRO A 1 59 ? -16.244 5.988 8.191 1.00 0.00 59 PRO A N 3
ATOM 2860 C CA . PRO A 1 59 ? -17.494 6.476 8.754 1.00 0.00 59 PRO A CA 3
ATOM 2861 C C . PRO A 1 59 ? -17.249 7.405 9.957 1.00 0.00 59 PRO A C 3
ATOM 2862 O O . PRO A 1 59 ? -17.640 7.098 11.083 1.00 0.00 59 PRO A O 3
ATOM 2873 N N . SER A 1 60 ? -16.583 8.541 9.758 1.00 0.00 60 SER A N 3
ATOM 2874 C CA . SER A 1 60 ? -16.378 9.535 10.804 1.00 0.00 60 SER A CA 3
ATOM 2875 C C . SER A 1 60 ? -17.632 10.411 10.876 1.00 0.00 60 SER A C 3
ATOM 2876 O O . SER A 1 60 ? -17.745 11.356 10.090 1.00 0.00 60 SER A O 3
ATOM 2884 N N . SER A 1 61 ? -18.537 10.122 11.817 1.00 0.00 61 SER A N 3
ATOM 2885 C CA . SER A 1 61 ? -19.778 10.848 12.078 1.00 0.00 61 SER A CA 3
ATOM 2886 C C . SER A 1 61 ? -20.722 10.722 10.878 1.00 0.00 61 SER A C 3
ATOM 2887 O O . SER A 1 61 ? -20.718 11.558 9.972 1.00 0.00 61 SER A O 3
ATOM 2895 N N . GLY A 1 62 ? -21.496 9.637 10.833 1.00 0.00 62 GLY A N 3
ATOM 2896 C CA . GLY A 1 62 ? -22.637 9.527 9.935 1.00 0.00 62 GLY A CA 3
ATOM 2897 C C . GLY A 1 62 ? -23.850 10.009 10.691 1.00 0.00 62 GLY A C 3
ATOM 2898 O O . GLY A 1 62 ? -24.079 9.445 11.787 1.00 0.00 62 GLY A O 3
ATOM 2902 N N . GLY A 1 1 ? -16.037 6.676 -12.669 1.00 0.00 1 GLY A N 4
ATOM 2903 C CA . GLY A 1 1 ? -15.057 7.677 -12.237 1.00 0.00 1 GLY A CA 4
ATOM 2904 C C . GLY A 1 1 ? -15.205 7.961 -10.758 1.00 0.00 1 GLY A C 4
ATOM 2905 O O . GLY A 1 1 ? -14.575 7.271 -9.957 1.00 0.00 1 GLY A O 4
ATOM 2909 N N . SER A 1 2 ? -16.043 8.949 -10.415 1.00 0.00 2 SER A N 4
ATOM 2910 C CA . SER A 1 2 ? -16.479 9.339 -9.076 1.00 0.00 2 SER A CA 4
ATOM 2911 C C . SER A 1 2 ? -15.381 9.272 -8.012 1.00 0.00 2 SER A C 4
ATOM 2912 O O . SER A 1 2 ? -15.164 8.243 -7.370 1.00 0.00 2 SER A O 4
ATOM 2920 N N . SER A 1 3 ? -14.740 10.420 -7.795 1.00 0.00 3 SER A N 4
ATOM 2921 C CA . SER A 1 3 ? -13.723 10.651 -6.783 1.00 0.00 3 SER A CA 4
ATOM 2922 C C . SER A 1 3 ? -12.494 9.796 -7.063 1.00 0.00 3 SER A C 4
ATOM 2923 O O . SER A 1 3 ? -12.351 8.684 -6.548 1.00 0.00 3 SER A O 4
ATOM 2931 N N . GLY A 1 4 ? -11.616 10.295 -7.928 1.00 0.00 4 GLY A N 4
ATOM 2932 C CA . GLY A 1 4 ? -10.288 9.739 -8.099 1.00 0.00 4 GLY A CA 4
ATOM 2933 C C . GLY A 1 4 ? -9.338 10.331 -7.063 1.00 0.00 4 GLY A C 4
ATOM 2934 O O . GLY A 1 4 ? -9.643 11.354 -6.445 1.00 0.00 4 GLY A O 4
ATOM 2938 N N . SER A 1 5 ? -8.174 9.709 -6.889 1.00 0.00 5 SER A N 4
ATOM 2939 C CA . SER A 1 5 ? -7.266 10.000 -5.783 1.00 0.00 5 SER A CA 4
ATOM 2940 C C . SER A 1 5 ? -5.817 10.019 -6.276 1.00 0.00 5 SER A C 4
ATOM 2941 O O . SER A 1 5 ? -4.997 9.225 -5.809 1.00 0.00 5 SER A O 4
ATOM 2949 N N . SER A 1 6 ? -5.495 10.878 -7.250 1.00 0.00 6 SER A N 4
ATOM 2950 C CA . SER A 1 6 ? -4.126 11.012 -7.748 1.00 0.00 6 SER A CA 4
ATOM 2951 C C . SER A 1 6 ? -3.142 11.332 -6.620 1.00 0.00 6 SER A C 4
ATOM 2952 O O . SER A 1 6 ? -3.534 11.871 -5.582 1.00 0.00 6 SER A O 4
ATOM 2960 N N . GLY A 1 7 ? -1.857 11.112 -6.877 1.00 0.00 7 GLY A N 4
ATOM 2961 C CA . GLY A 1 7 ? -0.757 11.517 -6.018 1.00 0.00 7 GLY A CA 4
ATOM 2962 C C . GLY A 1 7 ? 0.524 11.601 -6.842 1.00 0.00 7 GLY A C 4
ATOM 2963 O O . GLY A 1 7 ? 0.491 11.420 -8.063 1.00 0.00 7 GLY A O 4
ATOM 2967 N N . ARG A 1 8 ? 1.654 11.900 -6.210 1.00 0.00 8 ARG A N 4
ATOM 2968 C CA . ARG A 1 8 ? 2.968 11.970 -6.851 1.00 0.00 8 ARG A CA 4
ATOM 2969 C C . ARG A 1 8 ? 4.000 11.205 -6.037 1.00 0.00 8 ARG A C 4
ATOM 2970 O O . ARG A 1 8 ? 4.807 10.474 -6.608 1.00 0.00 8 ARG A O 4
ATOM 2991 N N . LYS A 1 9 ? 4.009 11.393 -4.716 1.00 0.00 9 LYS A N 4
ATOM 2992 C CA . LYS A 1 9 ? 4.995 10.840 -3.798 1.00 0.00 9 LYS A CA 4
ATOM 2993 C C . LYS A 1 9 ? 4.261 10.278 -2.596 1.00 0.00 9 LYS A C 4
ATOM 2994 O O . LYS A 1 9 ? 3.306 10.895 -2.117 1.00 0.00 9 LYS A O 4
ATOM 3013 N N . ASP A 1 10 ? 4.764 9.157 -2.086 1.00 0.00 10 ASP A N 4
ATOM 3014 C CA . ASP A 1 10 ? 4.165 8.282 -1.085 1.00 0.00 10 ASP A CA 4
ATOM 3015 C C . ASP A 1 10 ? 2.913 7.654 -1.679 1.00 0.00 10 ASP A C 4
ATOM 3016 O O . ASP A 1 10 ? 1.906 8.338 -1.850 1.00 0.00 10 ASP A O 4
ATOM 3025 N N . PHE A 1 11 ? 2.995 6.374 -2.050 1.00 0.00 11 PHE A N 4
ATOM 3026 C CA . PHE A 1 11 ? 1.947 5.616 -2.732 1.00 0.00 11 PHE A CA 4
ATOM 3027 C C . PHE A 1 11 ? 1.720 6.139 -4.160 1.00 0.00 11 PHE A C 4
ATOM 3028 O O . PHE A 1 11 ? 0.911 7.045 -4.395 1.00 0.00 11 PHE A O 4
ATOM 3045 N N . THR A 1 12 ? 2.471 5.595 -5.128 1.00 0.00 12 THR A N 4
ATOM 3046 C CA . THR A 1 12 ? 2.277 5.900 -6.550 1.00 0.00 12 THR A CA 4
ATOM 3047 C C . THR A 1 12 ? 0.916 5.386 -7.033 1.00 0.00 12 THR A C 4
ATOM 3048 O O . THR A 1 12 ? 0.410 4.408 -6.489 1.00 0.00 12 THR A O 4
ATOM 3059 N N . LYS A 1 13 ? 0.336 5.965 -8.089 1.00 0.00 13 LYS A N 4
ATOM 3060 C CA . LYS A 1 13 ? -0.906 5.455 -8.683 1.00 0.00 13 LYS A CA 4
ATOM 3061 C C . LYS A 1 13 ? -0.800 3.958 -9.015 1.00 0.00 13 LYS A C 4
ATOM 3062 O O . LYS A 1 13 ? -1.763 3.218 -8.831 1.00 0.00 13 LYS A O 4
ATOM 3081 N N . GLU A 1 14 ? 0.374 3.523 -9.470 1.00 0.00 14 GLU A N 4
ATOM 3082 C CA . GLU A 1 14 ? 0.692 2.134 -9.761 1.00 0.00 14 GLU A CA 4
ATOM 3083 C C . GLU A 1 14 ? 0.579 1.287 -8.489 1.00 0.00 14 GLU A C 4
ATOM 3084 O O . GLU A 1 14 ? -0.125 0.289 -8.493 1.00 0.00 14 GLU A O 4
ATOM 3096 N N . GLU A 1 15 ? 1.208 1.678 -7.380 1.00 0.00 15 GLU A N 4
ATOM 3097 C CA . GLU A 1 15 ? 1.081 0.928 -6.134 1.00 0.00 15 GLU A CA 4
ATOM 3098 C C . GLU A 1 15 ? -0.379 0.945 -5.628 1.00 0.00 15 GLU A C 4
ATOM 3099 O O . GLU A 1 15 ? -0.776 0.013 -4.938 1.00 0.00 15 GLU A O 4
ATOM 3111 N N . VAL A 1 16 ? -1.192 1.977 -5.927 1.00 0.00 16 VAL A N 4
ATOM 3112 C CA . VAL A 1 16 ? -2.592 2.044 -5.468 1.00 0.00 16 VAL A CA 4
ATOM 3113 C C . VAL A 1 16 ? -3.413 0.982 -6.195 1.00 0.00 16 VAL A C 4
ATOM 3114 O O . VAL A 1 16 ? -4.308 0.398 -5.578 1.00 0.00 16 VAL A O 4
ATOM 3127 N N . ASN A 1 17 ? -3.103 0.727 -7.476 1.00 0.00 17 ASN A N 4
ATOM 3128 C CA . ASN A 1 17 ? -3.661 -0.400 -8.222 1.00 0.00 17 ASN A CA 4
ATOM 3129 C C . ASN A 1 17 ? -3.475 -1.654 -7.381 1.00 0.00 17 ASN A C 4
ATOM 3130 O O . ASN A 1 17 ? -4.461 -2.242 -6.947 1.00 0.00 17 ASN A O 4
ATOM 3141 N N . TYR A 1 18 ? -2.223 -1.996 -7.075 1.00 0.00 18 TYR A N 4
ATOM 3142 C CA . TYR A 1 18 ? -1.863 -3.206 -6.351 1.00 0.00 18 TYR A CA 4
ATOM 3143 C C . TYR A 1 18 ? -2.447 -3.247 -4.952 1.00 0.00 18 TYR A C 4
ATOM 3144 O O . TYR A 1 18 ? -2.771 -4.325 -4.461 1.00 0.00 18 TYR A O 4
ATOM 3162 N N . LEU A 1 19 ? -2.623 -2.089 -4.319 1.00 0.00 19 LEU A N 4
ATOM 3163 C CA . LEU A 1 19 ? -3.248 -1.999 -3.020 1.00 0.00 19 LEU A CA 4
ATOM 3164 C C . LEU A 1 19 ? -4.671 -2.569 -3.108 1.00 0.00 19 LEU A C 4
ATOM 3165 O O . LEU A 1 19 ? -4.988 -3.559 -2.449 1.00 0.00 19 LEU A O 4
ATOM 3181 N N . PHE A 1 20 ? -5.529 -1.955 -3.928 1.00 0.00 20 PHE A N 4
ATOM 3182 C CA . PHE A 1 20 ? -6.920 -2.376 -4.075 1.00 0.00 20 PHE A CA 4
ATOM 3183 C C . PHE A 1 20 ? -6.996 -3.785 -4.668 1.00 0.00 20 PHE A C 4
ATOM 3184 O O . PHE A 1 20 ? -7.711 -4.646 -4.156 1.00 0.00 20 PHE A O 4
ATOM 3201 N N . HIS A 1 21 ? -6.247 -4.021 -5.744 1.00 0.00 21 HIS A N 4
ATOM 3202 C CA . HIS A 1 21 ? -6.194 -5.279 -6.467 1.00 0.00 21 HIS A CA 4
ATOM 3203 C C . HIS A 1 21 ? -5.842 -6.424 -5.515 1.00 0.00 21 HIS A C 4
ATOM 3204 O O . HIS A 1 21 ? -6.441 -7.497 -5.619 1.00 0.00 21 HIS A O 4
ATOM 3218 N N . GLY A 1 22 ? -4.909 -6.190 -4.590 1.00 0.00 22 GLY A N 4
ATOM 3219 C CA . GLY A 1 22 ? -4.498 -7.121 -3.562 1.00 0.00 22 GLY A CA 4
ATOM 3220 C C . GLY A 1 22 ? -5.622 -7.372 -2.574 1.00 0.00 22 GLY A C 4
ATOM 3221 O O . GLY A 1 22 ? -6.016 -8.526 -2.407 1.00 0.00 22 GLY A O 4
ATOM 3225 N N . VAL A 1 23 ? -6.156 -6.327 -1.933 1.00 0.00 23 VAL A N 4
ATOM 3226 C CA . VAL A 1 23 ? -7.182 -6.493 -0.901 1.00 0.00 23 VAL A CA 4
ATOM 3227 C C . VAL A 1 23 ? -8.396 -7.256 -1.437 1.00 0.00 23 VAL A C 4
ATOM 3228 O O . VAL A 1 23 ? -9.001 -8.020 -0.684 1.00 0.00 23 VAL A O 4
ATOM 3241 N N . LYS A 1 24 ? -8.747 -7.124 -2.722 1.00 0.00 24 LYS A N 4
ATOM 3242 C CA . LYS A 1 24 ? -9.958 -7.756 -3.236 1.00 0.00 24 LYS A CA 4
ATOM 3243 C C . LYS A 1 24 ? -9.875 -9.266 -3.080 1.00 0.00 24 LYS A C 4
ATOM 3244 O O . LYS A 1 24 ? -10.866 -9.904 -2.731 1.00 0.00 24 LYS A O 4
ATOM 3263 N N . THR A 1 25 ? -8.708 -9.829 -3.373 1.00 0.00 25 THR A N 4
ATOM 3264 C CA . THR A 1 25 ? -8.500 -11.261 -3.446 1.00 0.00 25 THR A CA 4
ATOM 3265 C C . THR A 1 25 ? -7.953 -11.774 -2.104 1.00 0.00 25 THR A C 4
ATOM 3266 O O . THR A 1 25 ? -8.448 -12.768 -1.562 1.00 0.00 25 THR A O 4
ATOM 3277 N N . MET A 1 26 ? -6.975 -11.076 -1.525 1.00 0.00 26 MET A N 4
ATOM 3278 C CA . MET A 1 26 ? -6.325 -11.426 -0.263 1.00 0.00 26 MET A CA 4
ATOM 3279 C C . MET A 1 26 ? -7.258 -11.244 0.931 1.00 0.00 26 MET A C 4
ATOM 3280 O O . MET A 1 26 ? -7.041 -11.866 1.974 1.00 0.00 26 MET A O 4
ATOM 3294 N N . GLY A 1 27 ? -8.252 -10.364 0.817 1.00 0.00 27 GLY A N 4
ATOM 3295 C CA . GLY A 1 27 ? -8.790 -9.673 1.971 1.00 0.00 27 GLY A CA 4
ATOM 3296 C C . GLY A 1 27 ? -7.710 -8.793 2.595 1.00 0.00 27 GLY A C 4
ATOM 3297 O O . GLY A 1 27 ? -6.721 -8.432 1.956 1.00 0.00 27 GLY A O 4
ATOM 3301 N N . ASN A 1 28 ? -7.909 -8.402 3.848 1.00 0.00 28 ASN A N 4
ATOM 3302 C CA . ASN A 1 28 ? -7.135 -7.340 4.496 1.00 0.00 28 ASN A CA 4
ATOM 3303 C C . ASN A 1 28 ? -5.691 -7.728 4.852 1.00 0.00 28 ASN A C 4
ATOM 3304 O O . ASN A 1 28 ? -5.056 -6.967 5.586 1.00 0.00 28 ASN A O 4
ATOM 3315 N N . HIS A 1 29 ? -5.161 -8.884 4.428 1.00 0.00 29 HIS A N 4
ATOM 3316 C CA . HIS A 1 29 ? -3.827 -9.319 4.840 1.00 0.00 29 HIS A CA 4
ATOM 3317 C C . HIS A 1 29 ? -2.756 -8.438 4.199 1.00 0.00 29 HIS A C 4
ATOM 3318 O O . HIS A 1 29 ? -2.280 -8.696 3.088 1.00 0.00 29 HIS A O 4
ATOM 3332 N N . TRP A 1 30 ? -2.288 -7.459 4.967 1.00 0.00 30 TRP A N 4
ATOM 3333 C CA . TRP A 1 30 ? -1.335 -6.465 4.515 1.00 0.00 30 TRP A CA 4
ATOM 3334 C C . TRP A 1 30 ? 0.042 -7.077 4.322 1.00 0.00 30 TRP A C 4
ATOM 3335 O O . TRP A 1 30 ? 0.702 -6.766 3.337 1.00 0.00 30 TRP A O 4
ATOM 3356 N N . ASN A 1 31 ? 0.464 -7.957 5.233 1.00 0.00 31 ASN A N 4
ATOM 3357 C CA . ASN A 1 31 ? 1.765 -8.622 5.182 1.00 0.00 31 ASN A CA 4
ATOM 3358 C C . ASN A 1 31 ? 1.905 -9.382 3.864 1.00 0.00 31 ASN A C 4
ATOM 3359 O O . ASN A 1 31 ? 2.930 -9.250 3.202 1.00 0.00 31 ASN A O 4
ATOM 3370 N N . SER A 1 32 ? 0.871 -10.140 3.476 1.00 0.00 32 SER A N 4
ATOM 3371 C CA . SER A 1 32 ? 0.802 -10.815 2.187 1.00 0.00 32 SER A CA 4
ATOM 3372 C C . SER A 1 32 ? 0.997 -9.794 1.066 1.00 0.00 32 SER A C 4
ATOM 3373 O O . SER A 1 32 ? 1.952 -9.918 0.319 1.00 0.00 32 SER A O 4
ATOM 3381 N N . ILE A 1 33 ? 0.126 -8.791 0.943 1.00 0.00 33 ILE A N 4
ATOM 3382 C CA . ILE A 1 33 ? 0.105 -7.791 -0.129 1.00 0.00 33 ILE A CA 4
ATOM 3383 C C . ILE A 1 33 ? 1.475 -7.132 -0.287 1.00 0.00 33 ILE A C 4
ATOM 3384 O O . ILE A 1 33 ? 1.973 -7.032 -1.406 1.00 0.00 33 ILE A O 4
ATOM 3400 N N . LEU A 1 34 ? 2.080 -6.687 0.816 1.00 0.00 34 LEU A N 4
ATOM 3401 C CA . LEU A 1 34 ? 3.323 -5.932 0.806 1.00 0.00 34 LEU A CA 4
ATOM 3402 C C . LEU A 1 34 ? 4.461 -6.714 0.166 1.00 0.00 34 LEU A C 4
ATOM 3403 O O . LEU A 1 34 ? 5.426 -6.121 -0.313 1.00 0.00 34 LEU A O 4
ATOM 3419 N N . TRP A 1 35 ? 4.362 -8.039 0.164 1.00 0.00 35 TRP A N 4
ATOM 3420 C CA . TRP A 1 35 ? 5.315 -8.914 -0.487 1.00 0.00 35 TRP A CA 4
ATOM 3421 C C . TRP A 1 35 ? 4.788 -9.400 -1.836 1.00 0.00 35 TRP A C 4
ATOM 3422 O O . TRP A 1 35 ? 5.554 -9.404 -2.798 1.00 0.00 35 TRP A O 4
ATOM 3443 N N . SER A 1 36 ? 3.503 -9.753 -1.931 1.00 0.00 36 SER A N 4
ATOM 3444 C CA . SER A 1 36 ? 2.898 -10.311 -3.140 1.00 0.00 36 SER A CA 4
ATOM 3445 C C . SER A 1 36 ? 2.882 -9.349 -4.337 1.00 0.00 36 SER A C 4
ATOM 3446 O O . SER A 1 36 ? 2.632 -9.792 -5.464 1.00 0.00 36 SER A O 4
ATOM 3454 N N . PHE A 1 37 ? 3.099 -8.051 -4.111 1.00 0.00 37 PHE A N 4
ATOM 3455 C CA . PHE A 1 37 ? 3.101 -7.010 -5.128 1.00 0.00 37 PHE A CA 4
ATOM 3456 C C . PHE A 1 37 ? 4.325 -6.115 -4.899 1.00 0.00 37 PHE A C 4
ATOM 3457 O O . PHE A 1 37 ? 4.814 -6.037 -3.767 1.00 0.00 37 PHE A O 4
ATOM 3474 N N . PRO A 1 38 ? 4.843 -5.425 -5.929 1.00 0.00 38 PRO A N 4
ATOM 3475 C CA . PRO A 1 38 ? 6.019 -4.584 -5.800 1.00 0.00 38 PRO A CA 4
ATOM 3476 C C . PRO A 1 38 ? 5.623 -3.225 -5.208 1.00 0.00 38 PRO A C 4
ATOM 3477 O O . PRO A 1 38 ? 4.983 -2.412 -5.874 1.00 0.00 38 PRO A O 4
ATOM 3488 N N . PHE A 1 39 ? 6.041 -2.968 -3.967 1.00 0.00 39 PHE A N 4
ATOM 3489 C CA . PHE A 1 39 ? 5.912 -1.674 -3.300 1.00 0.00 39 PHE A CA 4
ATOM 3490 C C . PHE A 1 39 ? 7.306 -1.143 -2.970 1.00 0.00 39 PHE A C 4
ATOM 3491 O O . PHE A 1 39 ? 8.254 -1.936 -2.863 1.00 0.00 39 PHE A O 4
ATOM 3508 N N . GLN A 1 40 ? 7.413 0.171 -2.756 1.00 0.00 40 GLN A N 4
ATOM 3509 C CA . GLN A 1 40 ? 8.666 0.864 -2.470 1.00 0.00 40 GLN A CA 4
ATOM 3510 C C . GLN A 1 40 ? 9.410 0.243 -1.282 1.00 0.00 40 GLN A C 4
ATOM 3511 O O . GLN A 1 40 ? 8.808 -0.217 -0.306 1.00 0.00 40 GLN A O 4
ATOM 3525 N N . LYS A 1 41 ? 10.743 0.267 -1.354 1.00 0.00 41 LYS A N 4
ATOM 3526 C CA . LYS A 1 41 ? 11.627 -0.188 -0.299 1.00 0.00 41 LYS A CA 4
ATOM 3527 C C . LYS A 1 41 ? 11.351 0.686 0.920 1.00 0.00 41 LYS A C 4
ATOM 3528 O O . LYS A 1 41 ? 11.290 1.908 0.800 1.00 0.00 41 LYS A O 4
ATOM 3547 N N . GLY A 1 42 ? 11.210 0.075 2.094 1.00 0.00 42 GLY A N 4
ATOM 3548 C CA . GLY A 1 42 ? 11.021 0.800 3.343 1.00 0.00 42 GLY A CA 4
ATOM 3549 C C . GLY A 1 42 ? 9.550 0.972 3.703 1.00 0.00 42 GLY A C 4
ATOM 3550 O O . GLY A 1 42 ? 9.256 1.378 4.834 1.00 0.00 42 GLY A O 4
ATOM 3554 N N . ARG A 1 43 ? 8.619 0.622 2.805 1.00 0.00 43 ARG A N 4
ATOM 3555 C CA . ARG A 1 43 ? 7.236 0.397 3.206 1.00 0.00 43 ARG A CA 4
ATOM 3556 C C . ARG A 1 43 ? 7.198 -0.756 4.201 1.00 0.00 43 ARG A C 4
ATOM 3557 O O . ARG A 1 43 ? 8.042 -1.658 4.151 1.00 0.00 43 ARG A O 4
ATOM 3578 N N . ARG A 1 44 ? 6.185 -0.752 5.055 1.00 0.00 44 ARG A N 4
ATOM 3579 C CA . ARG A 1 44 ? 5.798 -1.870 5.911 1.00 0.00 44 ARG A CA 4
ATOM 3580 C C . ARG A 1 44 ? 4.334 -2.168 5.635 1.00 0.00 44 ARG A C 4
ATOM 3581 O O . ARG A 1 44 ? 3.676 -1.426 4.908 1.00 0.00 44 ARG A O 4
ATOM 3602 N N . ALA A 1 45 ? 3.809 -3.238 6.227 1.00 0.00 45 ALA A N 4
ATOM 3603 C CA . ALA A 1 45 ? 2.407 -3.597 6.081 1.00 0.00 45 ALA A CA 4
ATOM 3604 C C . ALA A 1 45 ? 1.500 -2.452 6.568 1.00 0.00 45 ALA A C 4
ATOM 3605 O O . ALA A 1 45 ? 0.443 -2.219 5.987 1.00 0.00 45 ALA A O 4
ATOM 3612 N N . VAL A 1 46 ? 1.924 -1.698 7.589 1.00 0.00 46 VAL A N 4
ATOM 3613 C CA . VAL A 1 46 ? 1.148 -0.589 8.152 1.00 0.00 46 VAL A CA 4
ATOM 3614 C C . VAL A 1 46 ? 0.934 0.531 7.157 1.00 0.00 46 VAL A C 4
ATOM 3615 O O . VAL A 1 46 ? -0.111 1.165 7.169 1.00 0.00 46 VAL A O 4
ATOM 3628 N N . ASP A 1 47 ? 1.909 0.764 6.288 1.00 0.00 47 ASP A N 4
ATOM 3629 C CA . ASP A 1 47 ? 1.850 1.819 5.287 1.00 0.00 47 ASP A CA 4
ATOM 3630 C C . ASP A 1 47 ? 0.626 1.579 4.399 1.00 0.00 47 ASP A C 4
ATOM 3631 O O . ASP A 1 47 ? -0.103 2.519 4.076 1.00 0.00 47 ASP A O 4
ATOM 3640 N N . LEU A 1 48 ? 0.381 0.310 4.043 1.00 0.00 48 LEU A N 4
ATOM 3641 C CA . LEU A 1 48 ? -0.751 -0.128 3.233 1.00 0.00 48 LEU A CA 4
ATOM 3642 C C . LEU A 1 48 ? -2.053 0.169 3.969 1.00 0.00 48 LEU A C 4
ATOM 3643 O O . LEU A 1 48 ? -2.942 0.814 3.410 1.00 0.00 48 LEU A O 4
ATOM 3659 N N . ALA A 1 49 ? -2.140 -0.280 5.227 1.00 0.00 49 ALA A N 4
ATOM 3660 C CA . ALA A 1 49 ? -3.305 -0.126 6.083 1.00 0.00 49 ALA A CA 4
ATOM 3661 C C . ALA A 1 49 ? -3.648 1.354 6.204 1.00 0.00 49 ALA A C 4
ATOM 3662 O O . ALA A 1 49 ? -4.814 1.742 6.064 1.00 0.00 49 ALA A O 4
ATOM 3669 N N . HIS A 1 50 ? -2.612 2.166 6.424 1.00 0.00 50 HIS A N 4
ATOM 3670 C CA . HIS A 1 50 ? -2.716 3.586 6.657 1.00 0.00 50 HIS A CA 4
ATOM 3671 C C . HIS A 1 50 ? -3.288 4.286 5.430 1.00 0.00 50 HIS A C 4
ATOM 3672 O O . HIS A 1 50 ? -4.288 5.002 5.528 1.00 0.00 50 HIS A O 4
ATOM 3686 N N . LYS A 1 51 ? -2.659 4.073 4.265 1.00 0.00 51 LYS A N 4
ATOM 3687 C CA . LYS A 1 51 ? -3.068 4.694 3.017 1.00 0.00 51 LYS A CA 4
ATOM 3688 C C . LYS A 1 51 ? -4.482 4.286 2.645 1.00 0.00 51 LYS A C 4
ATOM 3689 O O . LYS A 1 51 ? -5.233 5.149 2.222 1.00 0.00 51 LYS A O 4
ATOM 3708 N N . TYR A 1 52 ? -4.825 3.006 2.757 1.00 0.00 52 TYR A N 4
ATOM 3709 C CA . TYR A 1 52 ? -6.128 2.471 2.416 1.00 0.00 52 TYR A CA 4
ATOM 3710 C C . TYR A 1 52 ? -7.216 3.190 3.196 1.00 0.00 52 TYR A C 4
ATOM 3711 O O . TYR A 1 52 ? -8.118 3.742 2.575 1.00 0.00 52 TYR A O 4
ATOM 3729 N N . HIS A 1 53 ? -7.108 3.223 4.531 1.00 0.00 53 HIS A N 4
ATOM 3730 C CA . HIS A 1 53 ? -8.060 3.937 5.384 1.00 0.00 53 HIS A CA 4
ATOM 3731 C C . HIS A 1 53 ? -8.220 5.376 4.886 1.00 0.00 53 HIS A C 4
ATOM 3732 O O . HIS A 1 53 ? -9.338 5.835 4.648 1.00 0.00 53 HIS A O 4
ATOM 3746 N N . ARG A 1 54 ? -7.100 6.076 4.673 1.00 0.00 54 ARG A N 4
ATOM 3747 C CA . ARG A 1 54 ? -7.064 7.421 4.148 1.00 0.00 54 ARG A CA 4
ATOM 3748 C C . ARG A 1 54 ? -7.769 7.521 2.799 1.00 0.00 54 ARG A C 4
ATOM 3749 O O . ARG A 1 54 ? -8.534 8.458 2.593 1.00 0.00 54 ARG A O 4
ATOM 3770 N N . LEU A 1 55 ? -7.514 6.588 1.877 1.00 0.00 55 LEU A N 4
ATOM 3771 C CA . LEU A 1 55 ? -8.090 6.592 0.540 1.00 0.00 55 LEU A CA 4
ATOM 3772 C C . LEU A 1 55 ? -9.598 6.446 0.604 1.00 0.00 55 LEU A C 4
ATOM 3773 O O . LEU A 1 55 ? -10.306 7.316 0.095 1.00 0.00 55 LEU A O 4
ATOM 3789 N N . ILE A 1 56 ? -10.099 5.385 1.242 1.00 0.00 56 ILE A N 4
ATOM 3790 C CA . ILE A 1 56 ? -11.538 5.190 1.410 1.00 0.00 56 ILE A CA 4
ATOM 3791 C C . ILE A 1 56 ? -12.154 6.307 2.270 1.00 0.00 56 ILE A C 4
ATOM 3792 O O . ILE A 1 56 ? -13.368 6.500 2.251 1.00 0.00 56 ILE A O 4
ATOM 3808 N N . SER A 1 57 ? -11.316 7.102 2.948 1.00 0.00 57 SER A N 4
ATOM 3809 C CA . SER A 1 57 ? -11.659 8.346 3.621 1.00 0.00 57 SER A CA 4
ATOM 3810 C C . SER A 1 57 ? -12.563 8.122 4.836 1.00 0.00 57 SER A C 4
ATOM 3811 O O . SER A 1 57 ? -13.223 9.064 5.272 1.00 0.00 57 SER A O 4
ATOM 3819 N N . GLY A 1 58 ? -12.600 6.898 5.375 1.00 0.00 58 GLY A N 4
ATOM 3820 C CA . GLY A 1 58 ? -13.424 6.532 6.520 1.00 0.00 58 GLY A CA 4
ATOM 3821 C C . GLY A 1 58 ? -12.971 7.240 7.800 1.00 0.00 58 GLY A C 4
ATOM 3822 O O . GLY A 1 58 ? -11.861 7.786 7.834 1.00 0.00 58 GLY A O 4
ATOM 3826 N N . PRO A 1 59 ? -13.790 7.222 8.864 1.00 0.00 59 PRO A N 4
ATOM 3827 C CA . PRO A 1 59 ? -13.425 7.776 10.160 1.00 0.00 59 PRO A CA 4
ATOM 3828 C C . PRO A 1 59 ? -12.324 6.967 10.857 1.00 0.00 59 PRO A C 4
ATOM 3829 O O . PRO A 1 59 ? -11.895 5.918 10.377 1.00 0.00 59 PRO A O 4
ATOM 3840 N N . SER A 1 60 ? -11.874 7.499 11.996 1.00 0.00 60 SER A N 4
ATOM 3841 C CA . SER A 1 60 ? -11.199 6.832 13.104 1.00 0.00 60 SER A CA 4
ATOM 3842 C C . SER A 1 60 ? -10.410 5.578 12.702 1.00 0.00 60 SER A C 4
ATOM 3843 O O . SER A 1 60 ? -10.829 4.461 13.008 1.00 0.00 60 SER A O 4
ATOM 3851 N N . SER A 1 61 ? -9.266 5.765 12.033 1.00 0.00 61 SER A N 4
ATOM 3852 C CA . SER A 1 61 ? -8.401 4.677 11.574 1.00 0.00 61 SER A CA 4
ATOM 3853 C C . SER A 1 61 ? -8.021 3.767 12.752 1.00 0.00 61 SER A C 4
ATOM 3854 O O . SER A 1 61 ? -8.167 2.540 12.680 1.00 0.00 61 SER A O 4
ATOM 3862 N N . GLY A 1 62 ? -7.591 4.363 13.864 1.00 0.00 62 GLY A N 4
ATOM 3863 C CA . GLY A 1 62 ? -7.226 3.695 15.099 1.00 0.00 62 GLY A CA 4
ATOM 3864 C C . GLY A 1 62 ? -6.485 4.716 15.914 1.00 0.00 62 GLY A C 4
ATOM 3865 O O . GLY A 1 62 ? -7.149 5.468 16.658 1.00 0.00 62 GLY A O 4
ATOM 3869 N N . GLY A 1 1 ? -14.933 -5.106 -8.128 1.00 0.00 1 GLY A N 5
ATOM 3870 C CA . GLY A 1 1 ? -14.112 -4.191 -8.926 1.00 0.00 1 GLY A CA 5
ATOM 3871 C C . GLY A 1 1 ? -14.624 -2.774 -8.780 1.00 0.00 1 GLY A C 5
ATOM 3872 O O . GLY A 1 1 ? -15.804 -2.520 -9.021 1.00 0.00 1 GLY A O 5
ATOM 3876 N N . SER A 1 2 ? -13.749 -1.848 -8.395 1.00 0.00 2 SER A N 5
ATOM 3877 C CA . SER A 1 2 ? -14.039 -0.434 -8.214 1.00 0.00 2 SER A CA 5
ATOM 3878 C C . SER A 1 2 ? -12.998 0.392 -8.968 1.00 0.00 2 SER A C 5
ATOM 3879 O O . SER A 1 2 ? -11.839 -0.018 -9.066 1.00 0.00 2 SER A O 5
ATOM 3887 N N . SER A 1 3 ? -13.392 1.566 -9.455 1.00 0.00 3 SER A N 5
ATOM 3888 C CA . SER A 1 3 ? -12.472 2.554 -9.997 1.00 0.00 3 SER A CA 5
ATOM 3889 C C . SER A 1 3 ? -11.600 3.089 -8.852 1.00 0.00 3 SER A C 5
ATOM 3890 O O . SER A 1 3 ? -12.029 3.123 -7.693 1.00 0.00 3 SER A O 5
ATOM 3898 N N . GLY A 1 4 ? -10.382 3.513 -9.176 1.00 0.00 4 GLY A N 5
ATOM 3899 C CA . GLY A 1 4 ? -9.442 4.180 -8.294 1.00 0.00 4 GLY A CA 5
ATOM 3900 C C . GLY A 1 4 ? -8.769 5.271 -9.110 1.00 0.00 4 GLY A C 5
ATOM 3901 O O . GLY A 1 4 ? -9.224 6.418 -9.077 1.00 0.00 4 GLY A O 5
ATOM 3905 N N . SER A 1 5 ? -7.748 4.907 -9.891 1.00 0.00 5 SER A N 5
ATOM 3906 C CA . SER A 1 5 ? -7.034 5.791 -10.812 1.00 0.00 5 SER A CA 5
ATOM 3907 C C . SER A 1 5 ? -6.342 6.953 -10.074 1.00 0.00 5 SER A C 5
ATOM 3908 O O . SER A 1 5 ? -6.094 8.019 -10.644 1.00 0.00 5 SER A O 5
ATOM 3916 N N . SER A 1 6 ? -6.006 6.759 -8.796 1.00 0.00 6 SER A N 5
ATOM 3917 C CA . SER A 1 6 ? -5.390 7.765 -7.946 1.00 0.00 6 SER A CA 5
ATOM 3918 C C . SER A 1 6 ? -4.061 7.252 -7.390 1.00 0.00 6 SER A C 5
ATOM 3919 O O . SER A 1 6 ? -3.673 6.108 -7.616 1.00 0.00 6 SER A O 5
ATOM 3927 N N . GLY A 1 7 ? -3.349 8.142 -6.709 1.00 0.00 7 GLY A N 5
ATOM 3928 C CA . GLY A 1 7 ? -1.943 8.121 -6.347 1.00 0.00 7 GLY A CA 5
ATOM 3929 C C . GLY A 1 7 ? -1.594 9.543 -5.898 1.00 0.00 7 GLY A C 5
ATOM 3930 O O . GLY A 1 7 ? -2.507 10.346 -5.673 1.00 0.00 7 GLY A O 5
ATOM 3934 N N . ARG A 1 8 ? -0.297 9.856 -5.783 1.00 0.00 8 ARG A N 5
ATOM 3935 C CA . ARG A 1 8 ? 0.278 11.079 -5.196 1.00 0.00 8 ARG A CA 5
ATOM 3936 C C . ARG A 1 8 ? 0.136 11.023 -3.672 1.00 0.00 8 ARG A C 5
ATOM 3937 O O . ARG A 1 8 ? -0.763 10.357 -3.165 1.00 0.00 8 ARG A O 5
ATOM 3958 N N . LYS A 1 9 ? 0.990 11.758 -2.953 1.00 0.00 9 LYS A N 5
ATOM 3959 C CA . LYS A 1 9 ? 1.118 11.813 -1.498 1.00 0.00 9 LYS A CA 5
ATOM 3960 C C . LYS A 1 9 ? 1.095 10.412 -0.909 1.00 0.00 9 LYS A C 5
ATOM 3961 O O . LYS A 1 9 ? 0.051 9.927 -0.474 1.00 0.00 9 LYS A O 5
ATOM 3980 N N . ASP A 1 10 ? 2.278 9.798 -0.907 1.00 0.00 10 ASP A N 5
ATOM 3981 C CA . ASP A 1 10 ? 2.522 8.395 -0.595 1.00 0.00 10 ASP A CA 5
ATOM 3982 C C . ASP A 1 10 ? 1.749 7.508 -1.552 1.00 0.00 10 ASP A C 5
ATOM 3983 O O . ASP A 1 10 ? 0.547 7.334 -1.392 1.00 0.00 10 ASP A O 5
ATOM 3992 N N . PHE A 1 11 ? 2.472 6.946 -2.526 1.00 0.00 11 PHE A N 5
ATOM 3993 C CA . PHE A 1 11 ? 2.109 5.892 -3.478 1.00 0.00 11 PHE A CA 5
ATOM 3994 C C . PHE A 1 11 ? 1.880 6.566 -4.827 1.00 0.00 11 PHE A C 5
ATOM 3995 O O . PHE A 1 11 ? 1.233 7.617 -4.904 1.00 0.00 11 PHE A O 5
ATOM 4012 N N . THR A 1 12 ? 2.447 6.022 -5.896 1.00 0.00 12 THR A N 5
ATOM 4013 C CA . THR A 1 12 ? 2.035 6.366 -7.249 1.00 0.00 12 THR A CA 5
ATOM 4014 C C . THR A 1 12 ? 0.806 5.511 -7.605 1.00 0.00 12 THR A C 5
ATOM 4015 O O . THR A 1 12 ? 0.344 4.706 -6.789 1.00 0.00 12 THR A O 5
ATOM 4026 N N . LYS A 1 13 ? 0.248 5.700 -8.807 1.00 0.00 13 LYS A N 5
ATOM 4027 C CA . LYS A 1 13 ? -0.921 4.949 -9.253 1.00 0.00 13 LYS A CA 5
ATOM 4028 C C . LYS A 1 13 ? -0.682 3.446 -9.173 1.00 0.00 13 LYS A C 5
ATOM 4029 O O . LYS A 1 13 ? -1.627 2.737 -8.844 1.00 0.00 13 LYS A O 5
ATOM 4048 N N . GLU A 1 14 ? 0.543 2.979 -9.435 1.00 0.00 14 GLU A N 5
ATOM 4049 C CA . GLU A 1 14 ? 0.894 1.567 -9.370 1.00 0.00 14 GLU A CA 5
ATOM 4050 C C . GLU A 1 14 ? 0.672 0.986 -7.981 1.00 0.00 14 GLU A C 5
ATOM 4051 O O . GLU A 1 14 ? -0.106 0.048 -7.854 1.00 0.00 14 GLU A O 5
ATOM 4063 N N . GLU A 1 15 ? 1.294 1.525 -6.933 1.00 0.00 15 GLU A N 5
ATOM 4064 C CA . GLU A 1 15 ? 1.095 0.965 -5.602 1.00 0.00 15 GLU A CA 5
ATOM 4065 C C . GLU A 1 15 ? -0.370 1.004 -5.187 1.00 0.00 15 GLU A C 5
ATOM 4066 O O . GLU A 1 15 ? -0.847 0.064 -4.569 1.00 0.00 15 GLU A O 5
ATOM 4078 N N . VAL A 1 16 ? -1.080 2.087 -5.496 1.00 0.00 16 VAL A N 5
ATOM 4079 C CA . VAL A 1 16 ? -2.523 2.173 -5.240 1.00 0.00 16 VAL A CA 5
ATOM 4080 C C . VAL A 1 16 ? -3.293 1.084 -6.003 1.00 0.00 16 VAL A C 5
ATOM 4081 O O . VAL A 1 16 ? -4.207 0.491 -5.430 1.00 0.00 16 VAL A O 5
ATOM 4094 N N . ASN A 1 17 ? -2.927 0.798 -7.257 1.00 0.00 17 ASN A N 5
ATOM 4095 C CA . ASN A 1 17 ? -3.504 -0.302 -8.018 1.00 0.00 17 ASN A CA 5
ATOM 4096 C C . ASN A 1 17 ? -3.281 -1.591 -7.238 1.00 0.00 17 ASN A C 5
ATOM 4097 O O . ASN A 1 17 ? -4.237 -2.313 -6.976 1.00 0.00 17 ASN A O 5
ATOM 4108 N N . TYR A 1 18 ? -2.038 -1.867 -6.837 1.00 0.00 18 TYR A N 5
ATOM 4109 C CA . TYR A 1 18 ? -1.657 -3.066 -6.096 1.00 0.00 18 TYR A CA 5
ATOM 4110 C C . TYR A 1 18 ? -2.373 -3.151 -4.756 1.00 0.00 18 TYR A C 5
ATOM 4111 O O . TYR A 1 18 ? -2.695 -4.244 -4.301 1.00 0.00 18 TYR A O 5
ATOM 4129 N N . LEU A 1 19 ? -2.631 -2.003 -4.132 1.00 0.00 19 LEU A N 5
ATOM 4130 C CA . LEU A 1 19 ? -3.355 -1.903 -2.885 1.00 0.00 19 LEU A CA 5
ATOM 4131 C C . LEU A 1 19 ? -4.758 -2.456 -3.104 1.00 0.00 19 LEU A C 5
ATOM 4132 O O . LEU A 1 19 ? -5.160 -3.397 -2.423 1.00 0.00 19 LEU A O 5
ATOM 4148 N N . PHE A 1 20 ? -5.494 -1.899 -4.068 1.00 0.00 20 PHE A N 5
ATOM 4149 C CA . PHE A 1 20 ? -6.843 -2.343 -4.355 1.00 0.00 20 PHE A CA 5
ATOM 4150 C C . PHE A 1 20 ? -6.870 -3.784 -4.855 1.00 0.00 20 PHE A C 5
ATOM 4151 O O . PHE A 1 20 ? -7.739 -4.531 -4.406 1.00 0.00 20 PHE A O 5
ATOM 4168 N N . HIS A 1 21 ? -5.953 -4.171 -5.750 1.00 0.00 21 HIS A N 5
ATOM 4169 C CA . HIS A 1 21 ? -5.823 -5.522 -6.278 1.00 0.00 21 HIS A CA 5
ATOM 4170 C C . HIS A 1 21 ? -5.662 -6.504 -5.117 1.00 0.00 21 HIS A C 5
ATOM 4171 O O . HIS A 1 21 ? -6.453 -7.434 -4.978 1.00 0.00 21 HIS A O 5
ATOM 4185 N N . GLY A 1 22 ? -4.680 -6.261 -4.250 1.00 0.00 22 GLY A N 5
ATOM 4186 C CA . GLY A 1 22 ? -4.394 -7.043 -3.064 1.00 0.00 22 GLY A CA 5
ATOM 4187 C C . GLY A 1 22 ? -5.616 -7.167 -2.165 1.00 0.00 22 GLY A C 5
ATOM 4188 O O . GLY A 1 22 ? -6.109 -8.270 -1.928 1.00 0.00 22 GLY A O 5
ATOM 4192 N N . VAL A 1 23 ? -6.161 -6.044 -1.697 1.00 0.00 23 VAL A N 5
ATOM 4193 C CA . VAL A 1 23 ? -7.306 -6.044 -0.788 1.00 0.00 23 VAL A CA 5
ATOM 4194 C C . VAL A 1 23 ? -8.544 -6.691 -1.437 1.00 0.00 23 VAL A C 5
ATOM 4195 O O . VAL A 1 23 ? -9.439 -7.180 -0.742 1.00 0.00 23 VAL A O 5
ATOM 4208 N N . LYS A 1 24 ? -8.620 -6.753 -2.765 1.00 0.00 24 LYS A N 5
ATOM 4209 C CA . LYS A 1 24 ? -9.728 -7.390 -3.461 1.00 0.00 24 LYS A CA 5
ATOM 4210 C C . LYS A 1 24 ? -9.574 -8.904 -3.384 1.00 0.00 24 LYS A C 5
ATOM 4211 O O . LYS A 1 24 ? -10.558 -9.595 -3.130 1.00 0.00 24 LYS A O 5
ATOM 4230 N N . THR A 1 25 ? -8.371 -9.431 -3.604 1.00 0.00 25 THR A N 5
ATOM 4231 C CA . THR A 1 25 ? -8.137 -10.857 -3.782 1.00 0.00 25 THR A CA 5
ATOM 4232 C C . THR A 1 25 ? -7.722 -11.543 -2.476 1.00 0.00 25 THR A C 5
ATOM 4233 O O . THR A 1 25 ? -7.800 -12.768 -2.400 1.00 0.00 25 THR A O 5
ATOM 4244 N N . MET A 1 26 ? -7.297 -10.789 -1.457 1.00 0.00 26 MET A N 5
ATOM 4245 C CA . MET A 1 26 ? -6.811 -11.314 -0.182 1.00 0.00 26 MET A CA 5
ATOM 4246 C C . MET A 1 26 ? -7.542 -10.699 1.015 1.00 0.00 26 MET A C 5
ATOM 4247 O O . MET A 1 26 ? -7.367 -11.167 2.146 1.00 0.00 26 MET A O 5
ATOM 4261 N N . GLY A 1 27 ? -8.354 -9.658 0.810 1.00 0.00 27 GLY A N 5
ATOM 4262 C CA . GLY A 1 27 ? -8.873 -8.864 1.908 1.00 0.00 27 GLY A CA 5
ATOM 4263 C C . GLY A 1 27 ? -7.726 -8.197 2.663 1.00 0.00 27 GLY A C 5
ATOM 4264 O O . GLY A 1 27 ? -6.671 -7.918 2.097 1.00 0.00 27 GLY A O 5
ATOM 4268 N N . ASN A 1 28 ? -7.947 -7.925 3.944 1.00 0.00 28 ASN A N 5
ATOM 4269 C CA . ASN A 1 28 ? -7.148 -7.029 4.776 1.00 0.00 28 ASN A CA 5
ATOM 4270 C C . ASN A 1 28 ? -5.773 -7.610 5.168 1.00 0.00 28 ASN A C 5
ATOM 4271 O O . ASN A 1 28 ? -5.207 -7.158 6.164 1.00 0.00 28 ASN A O 5
ATOM 4282 N N . HIS A 1 29 ? -5.236 -8.629 4.479 1.00 0.00 29 HIS A N 5
ATOM 4283 C CA . HIS A 1 29 ? -3.917 -9.171 4.795 1.00 0.00 29 HIS A CA 5
ATOM 4284 C C . HIS A 1 29 ? -2.837 -8.219 4.278 1.00 0.00 29 HIS A C 5
ATOM 4285 O O . HIS A 1 29 ? -2.388 -8.332 3.136 1.00 0.00 29 HIS A O 5
ATOM 4299 N N . TRP A 1 30 ? -2.309 -7.360 5.146 1.00 0.00 30 TRP A N 5
ATOM 4300 C CA . TRP A 1 30 ? -1.412 -6.303 4.705 1.00 0.00 30 TRP A CA 5
ATOM 4301 C C . TRP A 1 30 ? -0.025 -6.830 4.364 1.00 0.00 30 TRP A C 5
ATOM 4302 O O . TRP A 1 30 ? 0.530 -6.441 3.341 1.00 0.00 30 TRP A O 5
ATOM 4323 N N . ASN A 1 31 ? 0.539 -7.706 5.196 1.00 0.00 31 ASN A N 5
ATOM 4324 C CA . ASN A 1 31 ? 1.897 -8.209 4.990 1.00 0.00 31 ASN A CA 5
ATOM 4325 C C . ASN A 1 31 ? 1.956 -8.967 3.672 1.00 0.00 31 ASN A C 5
ATOM 4326 O O . ASN A 1 31 ? 2.820 -8.695 2.846 1.00 0.00 31 ASN A O 5
ATOM 4337 N N . SER A 1 32 ? 0.993 -9.864 3.457 1.00 0.00 32 SER A N 5
ATOM 4338 C CA . SER A 1 32 ? 0.849 -10.616 2.227 1.00 0.00 32 SER A CA 5
ATOM 4339 C C . SER A 1 32 ? 0.794 -9.682 1.015 1.00 0.00 32 SER A C 5
ATOM 4340 O O . SER A 1 32 ? 1.513 -9.919 0.055 1.00 0.00 32 SER A O 5
ATOM 4348 N N . ILE A 1 33 ? -0.001 -8.606 1.037 1.00 0.00 33 ILE A N 5
ATOM 4349 C CA . ILE A 1 33 ? -0.094 -7.631 -0.053 1.00 0.00 33 ILE A CA 5
ATOM 4350 C C . ILE A 1 33 ? 1.273 -7.009 -0.324 1.00 0.00 33 ILE A C 5
ATOM 4351 O O . ILE A 1 33 ? 1.674 -6.939 -1.486 1.00 0.00 33 ILE A O 5
ATOM 4367 N N . LEU A 1 34 ? 1.984 -6.588 0.727 1.00 0.00 34 LEU A N 5
ATOM 4368 C CA . LEU A 1 34 ? 3.281 -5.939 0.650 1.00 0.00 34 LEU A CA 5
ATOM 4369 C C . LEU A 1 34 ? 4.294 -6.771 -0.147 1.00 0.00 34 LEU A C 5
ATOM 4370 O O . LEU A 1 34 ? 5.273 -6.230 -0.661 1.00 0.00 34 LEU A O 5
ATOM 4386 N N . TRP A 1 35 ? 4.089 -8.086 -0.229 1.00 0.00 35 TRP A N 5
ATOM 4387 C CA . TRP A 1 35 ? 4.974 -9.021 -0.906 1.00 0.00 35 TRP A CA 5
ATOM 4388 C C . TRP A 1 35 ? 4.334 -9.534 -2.198 1.00 0.00 35 TRP A C 5
ATOM 4389 O O . TRP A 1 35 ? 5.038 -9.771 -3.180 1.00 0.00 35 TRP A O 5
ATOM 4410 N N . SER A 1 36 ? 3.002 -9.648 -2.230 1.00 0.00 36 SER A N 5
ATOM 4411 C CA . SER A 1 36 ? 2.225 -10.110 -3.371 1.00 0.00 36 SER A CA 5
ATOM 4412 C C . SER A 1 36 ? 2.449 -9.242 -4.611 1.00 0.00 36 SER A C 5
ATOM 4413 O O . SER A 1 36 ? 2.221 -9.716 -5.731 1.00 0.00 36 SER A O 5
ATOM 4421 N N . PHE A 1 37 ? 2.877 -7.994 -4.427 1.00 0.00 37 PHE A N 5
ATOM 4422 C CA . PHE A 1 37 ? 3.092 -7.011 -5.470 1.00 0.00 37 PHE A CA 5
ATOM 4423 C C . PHE A 1 37 ? 4.395 -6.268 -5.159 1.00 0.00 37 PHE A C 5
ATOM 4424 O O . PHE A 1 37 ? 4.819 -6.240 -3.996 1.00 0.00 37 PHE A O 5
ATOM 4441 N N . PRO A 1 38 ? 5.046 -5.646 -6.156 1.00 0.00 38 PRO A N 5
ATOM 4442 C CA . PRO A 1 38 ? 6.265 -4.909 -5.902 1.00 0.00 38 PRO A CA 5
ATOM 4443 C C . PRO A 1 38 ? 5.873 -3.522 -5.378 1.00 0.00 38 PRO A C 5
ATOM 4444 O O . PRO A 1 38 ? 5.434 -2.657 -6.138 1.00 0.00 38 PRO A O 5
ATOM 4455 N N . PHE A 1 39 ? 6.107 -3.260 -4.095 1.00 0.00 39 PHE A N 5
ATOM 4456 C CA . PHE A 1 39 ? 5.863 -1.954 -3.487 1.00 0.00 39 PHE A CA 5
ATOM 4457 C C . PHE A 1 39 ? 7.193 -1.211 -3.346 1.00 0.00 39 PHE A C 5
ATOM 4458 O O . PHE A 1 39 ? 8.264 -1.828 -3.418 1.00 0.00 39 PHE A O 5
ATOM 4475 N N . GLN A 1 40 ? 7.128 0.104 -3.102 1.00 0.00 40 GLN A N 5
ATOM 4476 C CA . GLN A 1 40 ? 8.300 0.918 -2.777 1.00 0.00 40 GLN A CA 5
ATOM 4477 C C . GLN A 1 40 ? 9.037 0.277 -1.597 1.00 0.00 40 GLN A C 5
ATOM 4478 O O . GLN A 1 40 ? 8.398 -0.246 -0.679 1.00 0.00 40 GLN A O 5
ATOM 4492 N N . LYS A 1 41 ? 10.368 0.319 -1.610 1.00 0.00 41 LYS A N 5
ATOM 4493 C CA . LYS A 1 41 ? 11.159 -0.252 -0.532 1.00 0.00 41 LYS A CA 5
ATOM 4494 C C . LYS A 1 41 ? 11.015 0.589 0.731 1.00 0.00 41 LYS A C 5
ATOM 4495 O O . LYS A 1 41 ? 10.640 1.764 0.684 1.00 0.00 41 LYS A O 5
ATOM 4514 N N . GLY A 1 42 ? 11.312 -0.029 1.872 1.00 0.00 42 GLY A N 5
ATOM 4515 C CA . GLY A 1 42 ? 11.150 0.575 3.180 1.00 0.00 42 GLY A CA 5
ATOM 4516 C C . GLY A 1 42 ? 9.691 0.711 3.613 1.00 0.00 42 GLY A C 5
ATOM 4517 O O . GLY A 1 42 ? 9.466 1.155 4.740 1.00 0.00 42 GLY A O 5
ATOM 4521 N N . ARG A 1 43 ? 8.697 0.353 2.782 1.00 0.00 43 ARG A N 5
ATOM 4522 C CA . ARG A 1 43 ? 7.306 0.402 3.225 1.00 0.00 43 ARG A CA 5
ATOM 4523 C C . ARG A 1 43 ? 7.095 -0.595 4.344 1.00 0.00 43 ARG A C 5
ATOM 4524 O O . ARG A 1 43 ? 7.627 -1.707 4.323 1.00 0.00 43 ARG A O 5
ATOM 4545 N N . ARG A 1 44 ? 6.299 -0.191 5.321 1.00 0.00 44 ARG A N 5
ATOM 4546 C CA . ARG A 1 44 ? 5.790 -1.067 6.364 1.00 0.00 44 ARG A CA 5
ATOM 4547 C C . ARG A 1 44 ? 4.566 -1.784 5.803 1.00 0.00 44 ARG A C 5
ATOM 4548 O O . ARG A 1 44 ? 3.908 -1.253 4.912 1.00 0.00 44 ARG A O 5
ATOM 4569 N N . ALA A 1 45 ? 4.159 -2.916 6.385 1.00 0.00 45 ALA A N 5
ATOM 4570 C CA . ALA A 1 45 ? 2.836 -3.469 6.085 1.00 0.00 45 ALA A CA 5
ATOM 4571 C C . ALA A 1 45 ? 1.749 -2.441 6.431 1.00 0.00 45 ALA A C 5
ATOM 4572 O O . ALA A 1 45 ? 0.798 -2.259 5.677 1.00 0.00 45 ALA A O 5
ATOM 4579 N N . VAL A 1 46 ? 1.918 -1.711 7.538 1.00 0.00 46 VAL A N 5
ATOM 4580 C CA . VAL A 1 46 ? 0.931 -0.746 8.020 1.00 0.00 46 VAL A CA 5
ATOM 4581 C C . VAL A 1 46 ? 0.757 0.411 7.063 1.00 0.00 46 VAL A C 5
ATOM 4582 O O . VAL A 1 46 ? -0.282 1.052 7.111 1.00 0.00 46 VAL A O 5
ATOM 4595 N N . ASP A 1 47 ? 1.762 0.707 6.242 1.00 0.00 47 ASP A N 5
ATOM 4596 C CA . ASP A 1 47 ? 1.691 1.816 5.289 1.00 0.00 47 ASP A CA 5
ATOM 4597 C C . ASP A 1 47 ? 0.555 1.569 4.307 1.00 0.00 47 ASP A C 5
ATOM 4598 O O . ASP A 1 47 ? -0.086 2.521 3.866 1.00 0.00 47 ASP A O 5
ATOM 4607 N N . LEU A 1 48 ? 0.283 0.297 4.004 1.00 0.00 48 LEU A N 5
ATOM 4608 C CA . LEU A 1 48 ? -0.816 -0.155 3.167 1.00 0.00 48 LEU A CA 5
ATOM 4609 C C . LEU A 1 48 ? -2.135 0.091 3.877 1.00 0.00 48 LEU A C 5
ATOM 4610 O O . LEU A 1 48 ? -3.024 0.708 3.304 1.00 0.00 48 LEU A O 5
ATOM 4626 N N . ALA A 1 49 ? -2.240 -0.333 5.137 1.00 0.00 49 ALA A N 5
ATOM 4627 C CA . ALA A 1 49 ? -3.427 -0.179 5.960 1.00 0.00 49 ALA A CA 5
ATOM 4628 C C . ALA A 1 49 ? -3.731 1.307 6.156 1.00 0.00 49 ALA A C 5
ATOM 4629 O O . ALA A 1 49 ? -4.878 1.746 6.100 1.00 0.00 49 ALA A O 5
ATOM 4636 N N . HIS A 1 50 ? -2.675 2.087 6.380 1.00 0.00 50 HIS A N 5
ATOM 4637 C CA . HIS A 1 50 ? -2.717 3.521 6.560 1.00 0.00 50 HIS A CA 5
ATOM 4638 C C . HIS A 1 50 ? -3.167 4.201 5.270 1.00 0.00 50 HIS A C 5
ATOM 4639 O O . HIS A 1 50 ? -4.032 5.078 5.303 1.00 0.00 50 HIS A O 5
ATOM 4653 N N . LYS A 1 51 ? -2.595 3.807 4.125 1.00 0.00 51 LYS A N 5
ATOM 4654 C CA . LYS A 1 51 ? -3.002 4.339 2.843 1.00 0.00 51 LYS A CA 5
ATOM 4655 C C . LYS A 1 51 ? -4.466 4.007 2.614 1.00 0.00 51 LYS A C 5
ATOM 4656 O O . LYS A 1 51 ? -5.232 4.888 2.249 1.00 0.00 51 LYS A O 5
ATOM 4675 N N . TYR A 1 52 ? -4.855 2.759 2.852 1.00 0.00 52 TYR A N 5
ATOM 4676 C CA . TYR A 1 52 ? -6.203 2.267 2.674 1.00 0.00 52 TYR A CA 5
ATOM 4677 C C . TYR A 1 52 ? -7.198 3.070 3.486 1.00 0.00 52 TYR A C 5
ATOM 4678 O O . TYR A 1 52 ? -8.218 3.474 2.939 1.00 0.00 52 TYR A O 5
ATOM 4696 N N . HIS A 1 53 ? -6.881 3.352 4.751 1.00 0.00 53 HIS A N 5
ATOM 4697 C CA . HIS A 1 53 ? -7.690 4.241 5.570 1.00 0.00 53 HIS A CA 5
ATOM 4698 C C . HIS A 1 53 ? -7.940 5.568 4.843 1.00 0.00 53 HIS A C 5
ATOM 4699 O O . HIS A 1 53 ? -9.066 6.038 4.864 1.00 0.00 53 HIS A O 5
ATOM 4713 N N . ARG A 1 54 ? -6.972 6.152 4.130 1.00 0.00 54 ARG A N 5
ATOM 4714 C CA . ARG A 1 54 ? -7.194 7.380 3.348 1.00 0.00 54 ARG A CA 5
ATOM 4715 C C . ARG A 1 54 ? -7.836 7.121 1.986 1.00 0.00 54 ARG A C 5
ATOM 4716 O O . ARG A 1 54 ? -8.435 8.028 1.408 1.00 0.00 54 ARG A O 5
ATOM 4737 N N . LEU A 1 55 ? -7.757 5.899 1.464 1.00 0.00 55 LEU A N 5
ATOM 4738 C CA . LEU A 1 55 ? -8.514 5.478 0.283 1.00 0.00 55 LEU A CA 5
ATOM 4739 C C . LEU A 1 55 ? -9.993 5.240 0.619 1.00 0.00 55 LEU A C 5
ATOM 4740 O O . LEU A 1 55 ? -10.806 5.140 -0.306 1.00 0.00 55 LEU A O 5
ATOM 4756 N N . ILE A 1 56 ? -10.382 5.200 1.898 1.00 0.00 56 ILE A N 5
ATOM 4757 C CA . ILE A 1 56 ? -11.782 5.214 2.337 1.00 0.00 56 ILE A CA 5
ATOM 4758 C C . ILE A 1 56 ? -12.148 6.541 3.029 1.00 0.00 56 ILE A C 5
ATOM 4759 O O . ILE A 1 56 ? -13.296 6.965 2.925 1.00 0.00 56 ILE A O 5
ATOM 4775 N N . SER A 1 57 ? -11.182 7.257 3.607 1.00 0.00 57 SER A N 5
ATOM 4776 C CA . SER A 1 57 ? -11.290 8.605 4.155 1.00 0.00 57 SER A CA 5
ATOM 4777 C C . SER A 1 57 ? -10.616 9.587 3.185 1.00 0.00 57 SER A C 5
ATOM 4778 O O . SER A 1 57 ? -9.510 10.081 3.444 1.00 0.00 57 SER A O 5
ATOM 4786 N N . GLY A 1 58 ? -11.257 9.843 2.041 1.00 0.00 58 GLY A N 5
ATOM 4787 C CA . GLY A 1 58 ? -10.879 10.905 1.115 1.00 0.00 58 GLY A CA 5
ATOM 4788 C C . GLY A 1 58 ? -11.998 11.950 1.068 1.00 0.00 58 GLY A C 5
ATOM 4789 O O . GLY A 1 58 ? -13.158 11.599 1.296 1.00 0.00 58 GLY A O 5
ATOM 4793 N N . PRO A 1 59 ? -11.713 13.221 0.741 1.00 0.00 59 PRO A N 5
ATOM 4794 C CA . PRO A 1 59 ? -12.725 14.272 0.770 1.00 0.00 59 PRO A CA 5
ATOM 4795 C C . PRO A 1 59 ? -13.628 14.277 -0.471 1.00 0.00 59 PRO A C 5
ATOM 4796 O O . PRO A 1 59 ? -14.450 15.178 -0.607 1.00 0.00 59 PRO A O 5
ATOM 4807 N N . SER A 1 60 ? -13.481 13.336 -1.405 1.00 0.00 60 SER A N 5
ATOM 4808 C CA . SER A 1 60 ? -14.292 13.271 -2.608 1.00 0.00 60 SER A CA 5
ATOM 4809 C C . SER A 1 60 ? -14.417 11.813 -3.026 1.00 0.00 60 SER A C 5
ATOM 4810 O O . SER A 1 60 ? -13.466 11.036 -2.900 1.00 0.00 60 SER A O 5
ATOM 4818 N N . SER A 1 61 ? -15.592 11.471 -3.541 1.00 0.00 61 SER A N 5
ATOM 4819 C CA . SER A 1 61 ? -15.942 10.221 -4.180 1.00 0.00 61 SER A CA 5
ATOM 4820 C C . SER A 1 61 ? -17.099 10.525 -5.128 1.00 0.00 61 SER A C 5
ATOM 4821 O O . SER A 1 61 ? -18.254 10.271 -4.786 1.00 0.00 61 SER A O 5
ATOM 4829 N N . GLY A 1 62 ? -16.792 11.110 -6.289 1.00 0.00 62 GLY A N 5
ATOM 4830 C CA . GLY A 1 62 ? -17.793 11.519 -7.263 1.00 0.00 62 GLY A CA 5
ATOM 4831 C C . GLY A 1 62 ? -18.799 12.478 -6.659 1.00 0.00 62 GLY A C 5
ATOM 4832 O O . GLY A 1 62 ? -19.996 12.348 -6.988 1.00 0.00 62 GLY A O 5
ATOM 4836 N N . GLY A 1 1 ? -16.695 13.796 -7.263 1.00 0.00 1 GLY A N 6
ATOM 4837 C CA . GLY A 1 1 ? -16.643 12.967 -8.468 1.00 0.00 1 GLY A CA 6
ATOM 4838 C C . GLY A 1 1 ? -16.659 11.493 -8.134 1.00 0.00 1 GLY A C 6
ATOM 4839 O O . GLY A 1 1 ? -17.486 11.044 -7.338 1.00 0.00 1 GLY A O 6
ATOM 4843 N N . SER A 1 2 ? -15.797 10.724 -8.796 1.00 0.00 2 SER A N 6
ATOM 4844 C CA . SER A 1 2 ? -15.805 9.271 -8.777 1.00 0.00 2 SER A CA 6
ATOM 4845 C C . SER A 1 2 ? -14.363 8.774 -8.927 1.00 0.00 2 SER A C 6
ATOM 4846 O O . SER A 1 2 ? -13.430 9.579 -8.883 1.00 0.00 2 SER A O 6
ATOM 4854 N N . SER A 1 3 ? -14.181 7.467 -9.113 1.00 0.00 3 SER A N 6
ATOM 4855 C CA . SER A 1 3 ? -12.910 6.805 -9.371 1.00 0.00 3 SER A CA 6
ATOM 4856 C C . SER A 1 3 ? -11.831 7.223 -8.365 1.00 0.00 3 SER A C 6
ATOM 4857 O O . SER A 1 3 ? -11.808 6.667 -7.266 1.00 0.00 3 SER A O 6
ATOM 4865 N N . GLY A 1 4 ? -10.956 8.180 -8.684 1.00 0.00 4 GLY A N 6
ATOM 4866 C CA . GLY A 1 4 ? -10.029 8.770 -7.732 1.00 0.00 4 GLY A CA 6
ATOM 4867 C C . GLY A 1 4 ? -8.595 8.579 -8.186 1.00 0.00 4 GLY A C 6
ATOM 4868 O O . GLY A 1 4 ? -8.187 9.253 -9.130 1.00 0.00 4 GLY A O 6
ATOM 4872 N N . SER A 1 5 ? -7.868 7.673 -7.522 1.00 0.00 5 SER A N 6
ATOM 4873 C CA . SER A 1 5 ? -6.462 7.315 -7.676 1.00 0.00 5 SER A CA 6
ATOM 4874 C C . SER A 1 5 ? -5.648 8.490 -8.212 1.00 0.00 5 SER A C 6
ATOM 4875 O O . SER A 1 5 ? -5.414 8.603 -9.417 1.00 0.00 5 SER A O 6
ATOM 4883 N N . SER A 1 6 ? -5.249 9.402 -7.331 1.00 0.00 6 SER A N 6
ATOM 4884 C CA . SER A 1 6 ? -4.408 10.528 -7.694 1.00 0.00 6 SER A CA 6
ATOM 4885 C C . SER A 1 6 ? -3.690 11.009 -6.427 1.00 0.00 6 SER A C 6
ATOM 4886 O O . SER A 1 6 ? -4.322 11.115 -5.368 1.00 0.00 6 SER A O 6
ATOM 4894 N N . GLY A 1 7 ? -2.381 11.265 -6.475 1.00 0.00 7 GLY A N 6
ATOM 4895 C CA . GLY A 1 7 ? -1.659 11.752 -5.307 1.00 0.00 7 GLY A CA 6
ATOM 4896 C C . GLY A 1 7 ? -0.204 12.087 -5.611 1.00 0.00 7 GLY A C 6
ATOM 4897 O O . GLY A 1 7 ? 0.339 11.674 -6.635 1.00 0.00 7 GLY A O 6
ATOM 4901 N N . ARG A 1 8 ? 0.458 12.816 -4.710 1.00 0.00 8 ARG A N 6
ATOM 4902 C CA . ARG A 1 8 ? 1.862 13.195 -4.867 1.00 0.00 8 ARG A CA 6
ATOM 4903 C C . ARG A 1 8 ? 2.553 13.137 -3.510 1.00 0.00 8 ARG A C 6
ATOM 4904 O O . ARG A 1 8 ? 2.853 14.179 -2.920 1.00 0.00 8 ARG A O 6
ATOM 4925 N N . LYS A 1 9 ? 2.705 11.937 -2.957 1.00 0.00 9 LYS A N 6
ATOM 4926 C CA . LYS A 1 9 ? 3.185 11.765 -1.592 1.00 0.00 9 LYS A CA 6
ATOM 4927 C C . LYS A 1 9 ? 4.161 10.606 -1.527 1.00 0.00 9 LYS A C 6
ATOM 4928 O O . LYS A 1 9 ? 5.353 10.824 -1.327 1.00 0.00 9 LYS A O 6
ATOM 4947 N N . ASP A 1 10 ? 3.666 9.382 -1.689 1.00 0.00 10 ASP A N 6
ATOM 4948 C CA . ASP A 1 10 ? 4.460 8.175 -1.495 1.00 0.00 10 ASP A CA 6
ATOM 4949 C C . ASP A 1 10 ? 3.998 7.165 -2.520 1.00 0.00 10 ASP A C 6
ATOM 4950 O O . ASP A 1 10 ? 4.633 7.036 -3.562 1.00 0.00 10 ASP A O 6
ATOM 4959 N N . PHE A 1 11 ? 2.876 6.494 -2.251 1.00 0.00 11 PHE A N 6
ATOM 4960 C CA . PHE A 1 11 ? 2.314 5.449 -3.091 1.00 0.00 11 PHE A CA 6
ATOM 4961 C C . PHE A 1 11 ? 2.138 6.000 -4.497 1.00 0.00 11 PHE A C 6
ATOM 4962 O O . PHE A 1 11 ? 1.375 6.957 -4.680 1.00 0.00 11 PHE A O 6
ATOM 4979 N N . THR A 1 12 ? 2.873 5.463 -5.461 1.00 0.00 12 THR A N 6
ATOM 4980 C CA . THR A 1 12 ? 2.657 5.807 -6.854 1.00 0.00 12 THR A CA 6
ATOM 4981 C C . THR A 1 12 ? 1.348 5.147 -7.324 1.00 0.00 12 THR A C 6
ATOM 4982 O O . THR A 1 12 ? 0.787 4.289 -6.641 1.00 0.00 12 THR A O 6
ATOM 4993 N N . LYS A 1 13 ? 0.864 5.531 -8.508 1.00 0.00 13 LYS A N 6
ATOM 4994 C CA . LYS A 1 13 ? -0.368 5.004 -9.102 1.00 0.00 13 LYS A CA 6
ATOM 4995 C C . LYS A 1 13 ? -0.376 3.476 -9.155 1.00 0.00 13 LYS A C 6
ATOM 4996 O O . LYS A 1 13 ? -1.402 2.865 -8.866 1.00 0.00 13 LYS A O 6
ATOM 5015 N N . GLU A 1 14 ? 0.774 2.883 -9.484 1.00 0.00 14 GLU A N 6
ATOM 5016 C CA . GLU A 1 14 ? 0.966 1.443 -9.592 1.00 0.00 14 GLU A CA 6
ATOM 5017 C C . GLU A 1 14 ? 0.579 0.813 -8.256 1.00 0.00 14 GLU A C 6
ATOM 5018 O O . GLU A 1 14 ? -0.249 -0.082 -8.179 1.00 0.00 14 GLU A O 6
ATOM 5030 N N . GLU A 1 15 ? 1.137 1.349 -7.173 1.00 0.00 15 GLU A N 6
ATOM 5031 C CA . GLU A 1 15 ? 0.980 0.820 -5.828 1.00 0.00 15 GLU A CA 6
ATOM 5032 C C . GLU A 1 15 ? -0.432 1.025 -5.299 1.00 0.00 15 GLU A C 6
ATOM 5033 O O . GLU A 1 15 ? -0.869 0.275 -4.430 1.00 0.00 15 GLU A O 6
ATOM 5045 N N . VAL A 1 16 ? -1.163 2.025 -5.790 1.00 0.00 16 VAL A N 6
ATOM 5046 C CA . VAL A 1 16 ? -2.565 2.189 -5.438 1.00 0.00 16 VAL A CA 6
ATOM 5047 C C . VAL A 1 16 ? -3.393 1.132 -6.158 1.00 0.00 16 VAL A C 6
ATOM 5048 O O . VAL A 1 16 ? -4.263 0.530 -5.529 1.00 0.00 16 VAL A O 6
ATOM 5061 N N . ASN A 1 17 ? -3.101 0.860 -7.432 1.00 0.00 17 ASN A N 6
ATOM 5062 C CA . ASN A 1 17 ? -3.730 -0.240 -8.147 1.00 0.00 17 ASN A CA 6
ATOM 5063 C C . ASN A 1 17 ? -3.441 -1.549 -7.417 1.00 0.00 17 ASN A C 6
ATOM 5064 O O . ASN A 1 17 ? -4.381 -2.281 -7.124 1.00 0.00 17 ASN A O 6
ATOM 5075 N N . TYR A 1 18 ? -2.185 -1.818 -7.049 1.00 0.00 18 TYR A N 6
ATOM 5076 C CA . TYR A 1 18 ? -1.790 -3.013 -6.312 1.00 0.00 18 TYR A CA 6
ATOM 5077 C C . TYR A 1 18 ? -2.492 -3.093 -4.964 1.00 0.00 18 TYR A C 6
ATOM 5078 O O . TYR A 1 18 ? -2.854 -4.185 -4.533 1.00 0.00 18 TYR A O 6
ATOM 5096 N N . LEU A 1 19 ? -2.726 -1.955 -4.303 1.00 0.00 19 LEU A N 6
ATOM 5097 C CA . LEU A 1 19 ? -3.453 -1.924 -3.046 1.00 0.00 19 LEU A CA 6
ATOM 5098 C C . LEU A 1 19 ? -4.854 -2.503 -3.256 1.00 0.00 19 LEU A C 6
ATOM 5099 O O . LEU A 1 19 ? -5.263 -3.432 -2.559 1.00 0.00 19 LEU A O 6
ATOM 5115 N N . PHE A 1 20 ? -5.592 -1.962 -4.229 1.00 0.00 20 PHE A N 6
ATOM 5116 C CA . PHE A 1 20 ? -6.953 -2.389 -4.511 1.00 0.00 20 PHE A CA 6
ATOM 5117 C C . PHE A 1 20 ? -7.022 -3.767 -5.168 1.00 0.00 20 PHE A C 6
ATOM 5118 O O . PHE A 1 20 ? -8.061 -4.418 -5.071 1.00 0.00 20 PHE A O 6
ATOM 5135 N N . HIS A 1 21 ? -5.977 -4.217 -5.861 1.00 0.00 21 HIS A N 6
ATOM 5136 C CA . HIS A 1 21 ? -5.864 -5.583 -6.346 1.00 0.00 21 HIS A CA 6
ATOM 5137 C C . HIS A 1 21 ? -5.752 -6.504 -5.135 1.00 0.00 21 HIS A C 6
ATOM 5138 O O . HIS A 1 21 ? -6.591 -7.385 -4.951 1.00 0.00 21 HIS A O 6
ATOM 5152 N N . GLY A 1 22 ? -4.777 -6.240 -4.266 1.00 0.00 22 GLY A N 6
ATOM 5153 C CA . GLY A 1 22 ? -4.475 -7.001 -3.073 1.00 0.00 22 GLY A CA 6
ATOM 5154 C C . GLY A 1 22 ? -5.704 -7.175 -2.205 1.00 0.00 22 GLY A C 6
ATOM 5155 O O . GLY A 1 22 ? -6.162 -8.298 -2.016 1.00 0.00 22 GLY A O 6
ATOM 5159 N N . VAL A 1 23 ? -6.280 -6.085 -1.706 1.00 0.00 23 VAL A N 6
ATOM 5160 C CA . VAL A 1 23 ? -7.394 -6.172 -0.766 1.00 0.00 23 VAL A CA 6
ATOM 5161 C C . VAL A 1 23 ? -8.614 -6.871 -1.394 1.00 0.00 23 VAL A C 6
ATOM 5162 O O . VAL A 1 23 ? -9.402 -7.496 -0.684 1.00 0.00 23 VAL A O 6
ATOM 5175 N N . LYS A 1 24 ? -8.758 -6.842 -2.721 1.00 0.00 24 LYS A N 6
ATOM 5176 C CA . LYS A 1 24 ? -9.857 -7.508 -3.409 1.00 0.00 24 LYS A CA 6
ATOM 5177 C C . LYS A 1 24 ? -9.656 -9.017 -3.335 1.00 0.00 24 LYS A C 6
ATOM 5178 O O . LYS A 1 24 ? -10.602 -9.739 -3.023 1.00 0.00 24 LYS A O 6
ATOM 5197 N N . THR A 1 25 ? -8.450 -9.509 -3.614 1.00 0.00 25 THR A N 6
ATOM 5198 C CA . THR A 1 25 ? -8.202 -10.931 -3.810 1.00 0.00 25 THR A CA 6
ATOM 5199 C C . THR A 1 25 ? -7.723 -11.601 -2.520 1.00 0.00 25 THR A C 6
ATOM 5200 O O . THR A 1 25 ? -7.826 -12.823 -2.403 1.00 0.00 25 THR A O 6
ATOM 5211 N N . MET A 1 26 ? -7.203 -10.841 -1.557 1.00 0.00 26 MET A N 6
ATOM 5212 C CA . MET A 1 26 ? -6.562 -11.347 -0.350 1.00 0.00 26 MET A CA 6
ATOM 5213 C C . MET A 1 26 ? -7.209 -10.795 0.914 1.00 0.00 26 MET A C 6
ATOM 5214 O O . MET A 1 26 ? -6.894 -11.282 1.999 1.00 0.00 26 MET A O 6
ATOM 5228 N N . GLY A 1 27 ? -8.109 -9.816 0.807 1.00 0.00 27 GLY A N 6
ATOM 5229 C CA . GLY A 1 27 ? -8.655 -9.156 1.973 1.00 0.00 27 GLY A CA 6
ATOM 5230 C C . GLY A 1 27 ? -7.566 -8.385 2.706 1.00 0.00 27 GLY A C 6
ATOM 5231 O O . GLY A 1 27 ? -6.586 -7.942 2.110 1.00 0.00 27 GLY A O 6
ATOM 5235 N N . ASN A 1 28 ? -7.755 -8.186 4.007 1.00 0.00 28 ASN A N 6
ATOM 5236 C CA . ASN A 1 28 ? -6.985 -7.243 4.817 1.00 0.00 28 ASN A CA 6
ATOM 5237 C C . ASN A 1 28 ? -5.553 -7.712 5.116 1.00 0.00 28 ASN A C 6
ATOM 5238 O O . ASN A 1 28 ? -4.948 -7.199 6.058 1.00 0.00 28 ASN A O 6
ATOM 5249 N N . HIS A 1 29 ? -5.005 -8.722 4.429 1.00 0.00 29 HIS A N 6
ATOM 5250 C CA . HIS A 1 29 ? -3.692 -9.243 4.795 1.00 0.00 29 HIS A CA 6
ATOM 5251 C C . HIS A 1 29 ? -2.636 -8.284 4.241 1.00 0.00 29 HIS A C 6
ATOM 5252 O O . HIS A 1 29 ? -2.178 -8.406 3.103 1.00 0.00 29 HIS A O 6
ATOM 5266 N N . TRP A 1 30 ? -2.164 -7.380 5.090 1.00 0.00 30 TRP A N 6
ATOM 5267 C CA . TRP A 1 30 ? -1.256 -6.316 4.691 1.00 0.00 30 TRP A CA 6
ATOM 5268 C C . TRP A 1 30 ? 0.150 -6.863 4.497 1.00 0.00 30 TRP A C 6
ATOM 5269 O O . TRP A 1 30 ? 0.824 -6.518 3.528 1.00 0.00 30 TRP A O 6
ATOM 5290 N N . ASN A 1 31 ? 0.587 -7.734 5.408 1.00 0.00 31 ASN A N 6
ATOM 5291 C CA . ASN A 1 31 ? 1.905 -8.351 5.362 1.00 0.00 31 ASN A CA 6
ATOM 5292 C C . ASN A 1 31 ? 2.044 -9.128 4.052 1.00 0.00 31 ASN A C 6
ATOM 5293 O O . ASN A 1 31 ? 3.054 -8.988 3.368 1.00 0.00 31 ASN A O 6
ATOM 5304 N N . SER A 1 32 ? 0.990 -9.854 3.668 1.00 0.00 32 SER A N 6
ATOM 5305 C CA . SER A 1 32 ? 0.884 -10.547 2.392 1.00 0.00 32 SER A CA 6
ATOM 5306 C C . SER A 1 32 ? 0.963 -9.584 1.195 1.00 0.00 32 SER A C 6
ATOM 5307 O O . SER A 1 32 ? 1.778 -9.799 0.296 1.00 0.00 32 SER A O 6
ATOM 5315 N N . ILE A 1 33 ? 0.121 -8.546 1.137 1.00 0.00 33 ILE A N 6
ATOM 5316 C CA . ILE A 1 33 ? 0.013 -7.600 0.020 1.00 0.00 33 ILE A CA 6
ATOM 5317 C C . ILE A 1 33 ? 1.360 -6.944 -0.258 1.00 0.00 33 ILE A C 6
ATOM 5318 O O . ILE A 1 33 ? 1.736 -6.854 -1.425 1.00 0.00 33 ILE A O 6
ATOM 5334 N N . LEU A 1 34 ? 2.094 -6.530 0.779 1.00 0.00 34 LEU A N 6
ATOM 5335 C CA . LEU A 1 34 ? 3.353 -5.804 0.622 1.00 0.00 34 LEU A CA 6
ATOM 5336 C C . LEU A 1 34 ? 4.429 -6.614 -0.115 1.00 0.00 34 LEU A C 6
ATOM 5337 O O . LEU A 1 34 ? 5.453 -6.051 -0.508 1.00 0.00 34 LEU A O 6
ATOM 5353 N N . TRP A 1 35 ? 4.233 -7.926 -0.246 1.00 0.00 35 TRP A N 6
ATOM 5354 C CA . TRP A 1 35 ? 5.089 -8.828 -1.007 1.00 0.00 35 TRP A CA 6
ATOM 5355 C C . TRP A 1 35 ? 4.385 -9.334 -2.265 1.00 0.00 35 TRP A C 6
ATOM 5356 O O . TRP A 1 35 ? 5.056 -9.616 -3.261 1.00 0.00 35 TRP A O 6
ATOM 5377 N N . SER A 1 36 ? 3.049 -9.438 -2.239 1.00 0.00 36 SER A N 6
ATOM 5378 C CA . SER A 1 36 ? 2.254 -9.925 -3.364 1.00 0.00 36 SER A CA 6
ATOM 5379 C C . SER A 1 36 ? 2.415 -9.055 -4.615 1.00 0.00 36 SER A C 6
ATOM 5380 O O . SER A 1 36 ? 2.044 -9.499 -5.701 1.00 0.00 36 SER A O 6
ATOM 5388 N N . PHE A 1 37 ? 2.906 -7.822 -4.473 1.00 0.00 37 PHE A N 6
ATOM 5389 C CA . PHE A 1 37 ? 3.053 -6.854 -5.544 1.00 0.00 37 PHE A CA 6
ATOM 5390 C C . PHE A 1 37 ? 4.327 -6.045 -5.281 1.00 0.00 37 PHE A C 6
ATOM 5391 O O . PHE A 1 37 ? 4.765 -5.965 -4.128 1.00 0.00 37 PHE A O 6
ATOM 5408 N N . PRO A 1 38 ? 4.929 -5.413 -6.301 1.00 0.00 38 PRO A N 6
ATOM 5409 C CA . PRO A 1 38 ? 6.113 -4.599 -6.102 1.00 0.00 38 PRO A CA 6
ATOM 5410 C C . PRO A 1 38 ? 5.712 -3.266 -5.457 1.00 0.00 38 PRO A C 6
ATOM 5411 O O . PRO A 1 38 ? 5.149 -2.378 -6.104 1.00 0.00 38 PRO A O 6
ATOM 5422 N N . PHE A 1 39 ? 6.085 -3.085 -4.190 1.00 0.00 39 PHE A N 6
ATOM 5423 C CA . PHE A 1 39 ? 5.908 -1.852 -3.428 1.00 0.00 39 PHE A CA 6
ATOM 5424 C C . PHE A 1 39 ? 7.277 -1.238 -3.119 1.00 0.00 39 PHE A C 6
ATOM 5425 O O . PHE A 1 39 ? 8.316 -1.881 -3.304 1.00 0.00 39 PHE A O 6
ATOM 5442 N N . GLN A 1 40 ? 7.290 0.020 -2.679 1.00 0.00 40 GLN A N 6
ATOM 5443 C CA . GLN A 1 40 ? 8.487 0.785 -2.380 1.00 0.00 40 GLN A CA 6
ATOM 5444 C C . GLN A 1 40 ? 9.346 0.072 -1.346 1.00 0.00 40 GLN A C 6
ATOM 5445 O O . GLN A 1 40 ? 8.873 -0.671 -0.483 1.00 0.00 40 GLN A O 6
ATOM 5459 N N . LYS A 1 41 ? 10.644 0.330 -1.441 1.00 0.00 41 LYS A N 6
ATOM 5460 C CA . LYS A 1 41 ? 11.652 -0.305 -0.611 1.00 0.00 41 LYS A CA 6
ATOM 5461 C C . LYS A 1 41 ? 11.505 0.257 0.796 1.00 0.00 41 LYS A C 6
ATOM 5462 O O . LYS A 1 41 ? 11.242 1.450 0.946 1.00 0.00 41 LYS A O 6
ATOM 5481 N N . GLY A 1 42 ? 11.685 -0.569 1.822 1.00 0.00 42 GLY A N 6
ATOM 5482 C CA . GLY A 1 42 ? 11.583 -0.118 3.201 1.00 0.00 42 GLY A CA 6
ATOM 5483 C C . GLY A 1 42 ? 10.162 0.257 3.629 1.00 0.00 42 GLY A C 6
ATOM 5484 O O . GLY A 1 42 ? 10.007 0.760 4.743 1.00 0.00 42 GLY A O 6
ATOM 5488 N N . ARG A 1 43 ? 9.116 0.009 2.829 1.00 0.00 43 ARG A N 6
ATOM 5489 C CA . ARG A 1 43 ? 7.739 0.147 3.310 1.00 0.00 43 ARG A CA 6
ATOM 5490 C C . ARG A 1 43 ? 7.476 -0.873 4.412 1.00 0.00 43 ARG A C 6
ATOM 5491 O O . ARG A 1 43 ? 8.236 -1.833 4.609 1.00 0.00 43 ARG A O 6
ATOM 5512 N N . ARG A 1 44 ? 6.390 -0.677 5.149 1.00 0.00 44 ARG A N 6
ATOM 5513 C CA . ARG A 1 44 ? 5.895 -1.605 6.159 1.00 0.00 44 ARG A CA 6
ATOM 5514 C C . ARG A 1 44 ? 4.488 -2.019 5.770 1.00 0.00 44 ARG A C 6
ATOM 5515 O O . ARG A 1 44 ? 3.814 -1.295 5.046 1.00 0.00 44 ARG A O 6
ATOM 5536 N N . ALA A 1 45 ? 4.014 -3.146 6.298 1.00 0.00 45 ALA A N 6
ATOM 5537 C CA . ALA A 1 45 ? 2.642 -3.593 6.094 1.00 0.00 45 ALA A CA 6
ATOM 5538 C C . ALA A 1 45 ? 1.647 -2.487 6.476 1.00 0.00 45 ALA A C 6
ATOM 5539 O O . ALA A 1 45 ? 0.688 -2.236 5.753 1.00 0.00 45 ALA A O 6
ATOM 5546 N N . VAL A 1 46 ? 1.918 -1.770 7.568 1.00 0.00 46 VAL A N 6
ATOM 5547 C CA . VAL A 1 46 ? 1.026 -0.741 8.106 1.00 0.00 46 VAL A CA 6
ATOM 5548 C C . VAL A 1 46 ? 0.821 0.407 7.138 1.00 0.00 46 VAL A C 6
ATOM 5549 O O . VAL A 1 46 ? -0.217 1.057 7.161 1.00 0.00 46 VAL A O 6
ATOM 5562 N N . ASP A 1 47 ? 1.809 0.656 6.284 1.00 0.00 47 ASP A N 6
ATOM 5563 C CA . ASP A 1 47 ? 1.773 1.764 5.338 1.00 0.00 47 ASP A CA 6
ATOM 5564 C C . ASP A 1 47 ? 0.595 1.566 4.384 1.00 0.00 47 ASP A C 6
ATOM 5565 O O . ASP A 1 47 ? -0.057 2.542 4.005 1.00 0.00 47 ASP A O 6
ATOM 5574 N N . LEU A 1 48 ? 0.299 0.305 4.039 1.00 0.00 48 LEU A N 6
ATOM 5575 C CA . LEU A 1 48 ? -0.833 -0.130 3.224 1.00 0.00 48 LEU A CA 6
ATOM 5576 C C . LEU A 1 48 ? -2.134 0.120 3.962 1.00 0.00 48 LEU A C 6
ATOM 5577 O O . LEU A 1 48 ? -3.063 0.656 3.366 1.00 0.00 48 LEU A O 6
ATOM 5593 N N . ALA A 1 49 ? -2.193 -0.251 5.244 1.00 0.00 49 ALA A N 6
ATOM 5594 C CA . ALA A 1 49 ? -3.372 -0.103 6.076 1.00 0.00 49 ALA A CA 6
ATOM 5595 C C . ALA A 1 49 ? -3.700 1.381 6.182 1.00 0.00 49 ALA A C 6
ATOM 5596 O O . ALA A 1 49 ? -4.812 1.804 5.879 1.00 0.00 49 ALA A O 6
ATOM 5603 N N . HIS A 1 50 ? -2.694 2.180 6.541 1.00 0.00 50 HIS A N 6
ATOM 5604 C CA . HIS A 1 50 ? -2.790 3.621 6.648 1.00 0.00 50 HIS A CA 6
ATOM 5605 C C . HIS A 1 50 ? -3.278 4.227 5.331 1.00 0.00 50 HIS A C 6
ATOM 5606 O O . HIS A 1 50 ? -4.207 5.029 5.316 1.00 0.00 50 HIS A O 6
ATOM 5620 N N . LYS A 1 51 ? -2.682 3.836 4.201 1.00 0.00 51 LYS A N 6
ATOM 5621 C CA . LYS A 1 51 ? -3.088 4.344 2.897 1.00 0.00 51 LYS A CA 6
ATOM 5622 C C . LYS A 1 51 ? -4.536 3.974 2.593 1.00 0.00 51 LYS A C 6
ATOM 5623 O O . LYS A 1 51 ? -5.313 4.812 2.156 1.00 0.00 51 LYS A O 6
ATOM 5642 N N . TYR A 1 52 ? -4.888 2.719 2.794 1.00 0.00 52 TYR A N 6
ATOM 5643 C CA . TYR A 1 52 ? -6.221 2.171 2.584 1.00 0.00 52 TYR A CA 6
ATOM 5644 C C . TYR A 1 52 ? -7.260 2.946 3.379 1.00 0.00 52 TYR A C 6
ATOM 5645 O O . TYR A 1 52 ? -8.294 3.305 2.815 1.00 0.00 52 TYR A O 6
ATOM 5663 N N . HIS A 1 53 ? -6.974 3.213 4.655 1.00 0.00 53 HIS A N 6
ATOM 5664 C CA . HIS A 1 53 ? -7.774 4.078 5.518 1.00 0.00 53 HIS A CA 6
ATOM 5665 C C . HIS A 1 53 ? -7.957 5.435 4.833 1.00 0.00 53 HIS A C 6
ATOM 5666 O O . HIS A 1 53 ? -9.083 5.851 4.563 1.00 0.00 53 HIS A O 6
ATOM 5680 N N . ARG A 1 54 ? -6.858 6.093 4.445 1.00 0.00 54 ARG A N 6
ATOM 5681 C CA . ARG A 1 54 ? -6.944 7.360 3.721 1.00 0.00 54 ARG A CA 6
ATOM 5682 C C . ARG A 1 54 ? -7.779 7.248 2.453 1.00 0.00 54 ARG A C 6
ATOM 5683 O O . ARG A 1 54 ? -8.466 8.200 2.093 1.00 0.00 54 ARG A O 6
ATOM 5704 N N . LEU A 1 55 ? -7.681 6.143 1.716 1.00 0.00 55 LEU A N 6
ATOM 5705 C CA . LEU A 1 55 ? -8.425 5.929 0.482 1.00 0.00 55 LEU A CA 6
ATOM 5706 C C . LEU A 1 55 ? -9.923 5.771 0.750 1.00 0.00 55 LEU A C 6
ATOM 5707 O O . LEU A 1 55 ? -10.703 6.291 -0.046 1.00 0.00 55 LEU A O 6
ATOM 5723 N N . ILE A 1 56 ? -10.347 5.084 1.820 1.00 0.00 56 ILE A N 6
ATOM 5724 C CA . ILE A 1 56 ? -11.770 5.037 2.180 1.00 0.00 56 ILE A CA 6
ATOM 5725 C C . ILE A 1 56 ? -12.251 6.377 2.758 1.00 0.00 56 ILE A C 6
ATOM 5726 O O . ILE A 1 56 ? -13.455 6.635 2.724 1.00 0.00 56 ILE A O 6
ATOM 5742 N N . SER A 1 57 ? -11.350 7.238 3.254 1.00 0.00 57 SER A N 6
ATOM 5743 C CA . SER A 1 57 ? -11.657 8.557 3.820 1.00 0.00 57 SER A CA 6
ATOM 5744 C C . SER A 1 57 ? -12.521 8.464 5.096 1.00 0.00 57 SER A C 6
ATOM 5745 O O . SER A 1 57 ? -12.973 9.484 5.617 1.00 0.00 57 SER A O 6
ATOM 5753 N N . GLY A 1 58 ? -12.730 7.253 5.621 1.00 0.00 58 GLY A N 6
ATOM 5754 C CA . GLY A 1 58 ? -13.562 6.981 6.779 1.00 0.00 58 GLY A CA 6
ATOM 5755 C C . GLY A 1 58 ? -12.813 7.201 8.097 1.00 0.00 58 GLY A C 6
ATOM 5756 O O . GLY A 1 58 ? -11.641 7.600 8.090 1.00 0.00 58 GLY A O 6
ATOM 5760 N N . PRO A 1 59 ? -13.476 6.932 9.234 1.00 0.00 59 PRO A N 6
ATOM 5761 C CA . PRO A 1 59 ? -12.910 7.127 10.560 1.00 0.00 59 PRO A CA 6
ATOM 5762 C C . PRO A 1 59 ? -11.753 6.161 10.833 1.00 0.00 59 PRO A C 6
ATOM 5763 O O . PRO A 1 59 ? -11.516 5.212 10.081 1.00 0.00 59 PRO A O 6
ATOM 5774 N N . SER A 1 60 ? -11.080 6.399 11.961 1.00 0.00 60 SER A N 6
ATOM 5775 C CA . SER A 1 60 ? -9.837 5.797 12.416 1.00 0.00 60 SER A CA 6
ATOM 5776 C C . SER A 1 60 ? -8.722 6.619 11.777 1.00 0.00 60 SER A C 6
ATOM 5777 O O . SER A 1 60 ? -8.425 6.484 10.589 1.00 0.00 60 SER A O 6
ATOM 5785 N N . SER A 1 61 ? -8.162 7.545 12.561 1.00 0.00 61 SER A N 6
ATOM 5786 C CA . SER A 1 61 ? -7.175 8.531 12.134 1.00 0.00 61 SER A CA 6
ATOM 5787 C C . SER A 1 61 ? -7.690 9.442 10.999 1.00 0.00 61 SER A C 6
ATOM 5788 O O . SER A 1 61 ? -6.891 10.058 10.287 1.00 0.00 61 SER A O 6
ATOM 5796 N N . GLY A 1 62 ? -9.008 9.543 10.810 1.00 0.00 62 GLY A N 6
ATOM 5797 C CA . GLY A 1 62 ? -9.658 10.296 9.747 1.00 0.00 62 GLY A CA 6
ATOM 5798 C C . GLY A 1 62 ? -10.852 11.065 10.258 1.00 0.00 62 GLY A C 6
ATOM 5799 O O . GLY A 1 62 ? -11.460 10.650 11.270 1.00 0.00 62 GLY A O 6
ATOM 5803 N N . GLY A 1 1 ? -14.228 3.849 -6.868 1.00 0.00 1 GLY A N 7
ATOM 5804 C CA . GLY A 1 1 ? -14.032 5.297 -6.955 1.00 0.00 1 GLY A CA 7
ATOM 5805 C C . GLY A 1 1 ? -13.583 5.670 -8.351 1.00 0.00 1 GLY A C 7
ATOM 5806 O O . GLY A 1 1 ? -13.031 4.834 -9.065 1.00 0.00 1 GLY A O 7
ATOM 5810 N N . SER A 1 2 ? -13.798 6.927 -8.737 1.00 0.00 2 SER A N 7
ATOM 5811 C CA . SER A 1 2 ? -13.387 7.455 -10.035 1.00 0.00 2 SER A CA 7
ATOM 5812 C C . SER A 1 2 ? -12.638 8.786 -9.905 1.00 0.00 2 SER A C 7
ATOM 5813 O O . SER A 1 2 ? -12.141 9.296 -10.908 1.00 0.00 2 SER A O 7
ATOM 5821 N N . SER A 1 3 ? -12.538 9.342 -8.697 1.00 0.00 3 SER A N 7
ATOM 5822 C CA . SER A 1 3 ? -11.874 10.601 -8.406 1.00 0.00 3 SER A CA 7
ATOM 5823 C C . SER A 1 3 ? -11.226 10.436 -7.034 1.00 0.00 3 SER A C 7
ATOM 5824 O O . SER A 1 3 ? -11.845 9.833 -6.147 1.00 0.00 3 SER A O 7
ATOM 5832 N N . GLY A 1 4 ? -10.000 10.927 -6.851 1.00 0.00 4 GLY A N 7
ATOM 5833 C CA . GLY A 1 4 ? -9.232 10.657 -5.646 1.00 0.00 4 GLY A CA 7
ATOM 5834 C C . GLY A 1 4 ? -8.096 11.650 -5.461 1.00 0.00 4 GLY A C 7
ATOM 5835 O O . GLY A 1 4 ? -6.928 11.254 -5.410 1.00 0.00 4 GLY A O 7
ATOM 5839 N N . SER A 1 5 ? -8.428 12.930 -5.334 1.00 0.00 5 SER A N 7
ATOM 5840 C CA . SER A 1 5 ? -7.498 14.023 -5.083 1.00 0.00 5 SER A CA 7
ATOM 5841 C C . SER A 1 5 ? -6.714 13.787 -3.776 1.00 0.00 5 SER A C 7
ATOM 5842 O O . SER A 1 5 ? -7.279 13.890 -2.683 1.00 0.00 5 SER A O 7
ATOM 5850 N N . SER A 1 6 ? -5.435 13.421 -3.898 1.00 0.00 6 SER A N 7
ATOM 5851 C CA . SER A 1 6 ? -4.415 13.336 -2.854 1.00 0.00 6 SER A CA 7
ATOM 5852 C C . SER A 1 6 ? -3.053 13.528 -3.523 1.00 0.00 6 SER A C 7
ATOM 5853 O O . SER A 1 6 ? -2.955 13.475 -4.752 1.00 0.00 6 SER A O 7
ATOM 5861 N N . GLY A 1 7 ? -1.994 13.712 -2.730 1.00 0.00 7 GLY A N 7
ATOM 5862 C CA . GLY A 1 7 ? -0.630 13.825 -3.229 1.00 0.00 7 GLY A CA 7
ATOM 5863 C C . GLY A 1 7 ? -0.048 12.449 -3.545 1.00 0.00 7 GLY A C 7
ATOM 5864 O O . GLY A 1 7 ? -0.503 11.436 -3.005 1.00 0.00 7 GLY A O 7
ATOM 5868 N N . ARG A 1 8 ? 0.965 12.435 -4.411 1.00 0.00 8 ARG A N 7
ATOM 5869 C CA . ARG A 1 8 ? 1.590 11.262 -5.024 1.00 0.00 8 ARG A CA 7
ATOM 5870 C C . ARG A 1 8 ? 2.884 10.856 -4.317 1.00 0.00 8 ARG A C 7
ATOM 5871 O O . ARG A 1 8 ? 3.433 9.790 -4.599 1.00 0.00 8 ARG A O 7
ATOM 5892 N N . LYS A 1 9 ? 3.393 11.700 -3.416 1.00 0.00 9 LYS A N 7
ATOM 5893 C CA . LYS A 1 9 ? 4.544 11.393 -2.580 1.00 0.00 9 LYS A CA 7
ATOM 5894 C C . LYS A 1 9 ? 4.051 10.585 -1.391 1.00 0.00 9 LYS A C 7
ATOM 5895 O O . LYS A 1 9 ? 3.395 11.163 -0.517 1.00 0.00 9 LYS A O 7
ATOM 5914 N N . ASP A 1 10 ? 4.346 9.286 -1.392 1.00 0.00 10 ASP A N 7
ATOM 5915 C CA . ASP A 1 10 ? 4.182 8.251 -0.363 1.00 0.00 10 ASP A CA 7
ATOM 5916 C C . ASP A 1 10 ? 3.508 7.019 -0.953 1.00 0.00 10 ASP A C 7
ATOM 5917 O O . ASP A 1 10 ? 3.934 5.902 -0.673 1.00 0.00 10 ASP A O 7
ATOM 5926 N N . PHE A 1 11 ? 2.513 7.215 -1.820 1.00 0.00 11 PHE A N 7
ATOM 5927 C CA . PHE A 1 11 ? 1.923 6.196 -2.677 1.00 0.00 11 PHE A CA 7
ATOM 5928 C C . PHE A 1 11 ? 1.642 6.866 -4.016 1.00 0.00 11 PHE A C 7
ATOM 5929 O O . PHE A 1 11 ? 1.107 7.975 -4.052 1.00 0.00 11 PHE A O 7
ATOM 5946 N N . THR A 1 12 ? 2.002 6.196 -5.107 1.00 0.00 12 THR A N 7
ATOM 5947 C CA . THR A 1 12 ? 1.784 6.678 -6.461 1.00 0.00 12 THR A CA 7
ATOM 5948 C C . THR A 1 12 ? 0.364 6.327 -6.919 1.00 0.00 12 THR A C 7
ATOM 5949 O O . THR A 1 12 ? -0.474 5.940 -6.101 1.00 0.00 12 THR A O 7
ATOM 5960 N N . LYS A 1 13 ? 0.056 6.447 -8.217 1.00 0.00 13 LYS A N 7
ATOM 5961 C CA . LYS A 1 13 ? -1.112 5.751 -8.753 1.00 0.00 13 LYS A CA 7
ATOM 5962 C C . LYS A 1 13 ? -0.846 4.248 -8.886 1.00 0.00 13 LYS A C 7
ATOM 5963 O O . LYS A 1 13 ? -1.809 3.482 -8.864 1.00 0.00 13 LYS A O 7
ATOM 5982 N N . GLU A 1 14 ? 0.415 3.816 -9.016 1.00 0.00 14 GLU A N 7
ATOM 5983 C CA . GLU A 1 14 ? 0.713 2.417 -9.320 1.00 0.00 14 GLU A CA 7
ATOM 5984 C C . GLU A 1 14 ? 0.546 1.587 -8.062 1.00 0.00 14 GLU A C 7
ATOM 5985 O O . GLU A 1 14 ? -0.159 0.586 -8.074 1.00 0.00 14 GLU A O 7
ATOM 5997 N N . GLU A 1 15 ? 1.155 2.036 -6.958 1.00 0.00 15 GLU A N 7
ATOM 5998 C CA . GLU A 1 15 ? 1.099 1.301 -5.705 1.00 0.00 15 GLU A CA 7
ATOM 5999 C C . GLU A 1 15 ? -0.369 1.166 -5.276 1.00 0.00 15 GLU A C 7
ATOM 6000 O O . GLU A 1 15 ? -0.793 0.106 -4.832 1.00 0.00 15 GLU A O 7
ATOM 6012 N N . VAL A 1 16 ? -1.160 2.235 -5.432 1.00 0.00 16 VAL A N 7
ATOM 6013 C CA . VAL A 1 16 ? -2.589 2.249 -5.129 1.00 0.00 16 VAL A CA 7
ATOM 6014 C C . VAL A 1 16 ? -3.321 1.210 -5.975 1.00 0.00 16 VAL A C 7
ATOM 6015 O O . VAL A 1 16 ? -4.237 0.562 -5.472 1.00 0.00 16 VAL A O 7
ATOM 6028 N N . ASN A 1 17 ? -2.918 1.042 -7.234 1.00 0.00 17 ASN A N 7
ATOM 6029 C CA . ASN A 1 17 ? -3.478 0.039 -8.127 1.00 0.00 17 ASN A CA 7
ATOM 6030 C C . ASN A 1 17 ? -3.343 -1.337 -7.480 1.00 0.00 17 ASN A C 7
ATOM 6031 O O . ASN A 1 17 ? -4.342 -2.028 -7.278 1.00 0.00 17 ASN A O 7
ATOM 6042 N N . TYR A 1 18 ? -2.119 -1.707 -7.092 1.00 0.00 18 TYR A N 7
ATOM 6043 C CA . TYR A 1 18 ? -1.845 -2.977 -6.423 1.00 0.00 18 TYR A CA 7
ATOM 6044 C C . TYR A 1 18 ? -2.483 -3.077 -5.039 1.00 0.00 18 TYR A C 7
ATOM 6045 O O . TYR A 1 18 ? -2.797 -4.173 -4.583 1.00 0.00 18 TYR A O 7
ATOM 6063 N N . LEU A 1 19 ? -2.708 -1.947 -4.371 1.00 0.00 19 LEU A N 7
ATOM 6064 C CA . LEU A 1 19 ? -3.384 -1.908 -3.086 1.00 0.00 19 LEU A CA 7
ATOM 6065 C C . LEU A 1 19 ? -4.813 -2.427 -3.263 1.00 0.00 19 LEU A C 7
ATOM 6066 O O . LEU A 1 19 ? -5.217 -3.358 -2.565 1.00 0.00 19 LEU A O 7
ATOM 6082 N N . PHE A 1 20 ? -5.569 -1.871 -4.221 1.00 0.00 20 PHE A N 7
ATOM 6083 C CA . PHE A 1 20 ? -6.885 -2.401 -4.561 1.00 0.00 20 PHE A CA 7
ATOM 6084 C C . PHE A 1 20 ? -6.768 -3.860 -5.014 1.00 0.00 20 PHE A C 7
ATOM 6085 O O . PHE A 1 20 ? -7.560 -4.691 -4.569 1.00 0.00 20 PHE A O 7
ATOM 6102 N N . HIS A 1 21 ? -5.786 -4.163 -5.870 1.00 0.00 21 HIS A N 7
ATOM 6103 C CA . HIS A 1 21 ? -5.556 -5.489 -6.432 1.00 0.00 21 HIS A CA 7
ATOM 6104 C C . HIS A 1 21 ? -5.495 -6.549 -5.332 1.00 0.00 21 HIS A C 7
ATOM 6105 O O . HIS A 1 21 ? -6.242 -7.526 -5.377 1.00 0.00 21 HIS A O 7
ATOM 6119 N N . GLY A 1 22 ? -4.647 -6.332 -4.327 1.00 0.00 22 GLY A N 7
ATOM 6120 C CA . GLY A 1 22 ? -4.460 -7.234 -3.210 1.00 0.00 22 GLY A CA 7
ATOM 6121 C C . GLY A 1 22 ? -5.711 -7.311 -2.352 1.00 0.00 22 GLY A C 7
ATOM 6122 O O . GLY A 1 22 ? -6.275 -8.393 -2.194 1.00 0.00 22 GLY A O 7
ATOM 6126 N N . VAL A 1 23 ? -6.181 -6.184 -1.806 1.00 0.00 23 VAL A N 7
ATOM 6127 C CA . VAL A 1 23 ? -7.287 -6.161 -0.841 1.00 0.00 23 VAL A CA 7
ATOM 6128 C C . VAL A 1 23 ? -8.544 -6.822 -1.432 1.00 0.00 23 VAL A C 7
ATOM 6129 O O . VAL A 1 23 ? -9.356 -7.371 -0.684 1.00 0.00 23 VAL A O 7
ATOM 6142 N N . LYS A 1 24 ? -8.698 -6.843 -2.761 1.00 0.00 24 LYS A N 7
ATOM 6143 C CA . LYS A 1 24 ? -9.841 -7.442 -3.436 1.00 0.00 24 LYS A CA 7
ATOM 6144 C C . LYS A 1 24 ? -9.948 -8.916 -3.094 1.00 0.00 24 LYS A C 7
ATOM 6145 O O . LYS A 1 24 ? -11.049 -9.394 -2.850 1.00 0.00 24 LYS A O 7
ATOM 6164 N N . THR A 1 25 ? -8.828 -9.625 -3.144 1.00 0.00 25 THR A N 7
ATOM 6165 C CA . THR A 1 25 ? -8.732 -11.045 -2.872 1.00 0.00 25 THR A CA 7
ATOM 6166 C C . THR A 1 25 ? -8.296 -11.329 -1.418 1.00 0.00 25 THR A C 7
ATOM 6167 O O . THR A 1 25 ? -8.530 -12.426 -0.918 1.00 0.00 25 THR A O 7
ATOM 6178 N N . MET A 1 26 ? -7.651 -10.382 -0.722 1.00 0.00 26 MET A N 7
ATOM 6179 C CA . MET A 1 26 ? -6.938 -10.631 0.541 1.00 0.00 26 MET A CA 7
ATOM 6180 C C . MET A 1 26 ? -7.526 -9.880 1.738 1.00 0.00 26 MET A C 7
ATOM 6181 O O . MET A 1 26 ? -7.051 -10.040 2.866 1.00 0.00 26 MET A O 7
ATOM 6195 N N . GLY A 1 27 ? -8.564 -9.070 1.528 1.00 0.00 27 GLY A N 7
ATOM 6196 C CA . GLY A 1 27 ? -9.166 -8.253 2.567 1.00 0.00 27 GLY A CA 7
ATOM 6197 C C . GLY A 1 27 ? -8.090 -7.446 3.283 1.00 0.00 27 GLY A C 7
ATOM 6198 O O . GLY A 1 27 ? -7.473 -6.569 2.684 1.00 0.00 27 GLY A O 7
ATOM 6202 N N . ASN A 1 28 ? -7.846 -7.743 4.557 1.00 0.00 28 ASN A N 7
ATOM 6203 C CA . ASN A 1 28 ? -7.026 -6.914 5.435 1.00 0.00 28 ASN A CA 7
ATOM 6204 C C . ASN A 1 28 ? -5.636 -7.511 5.684 1.00 0.00 28 ASN A C 7
ATOM 6205 O O . ASN A 1 28 ? -4.938 -7.026 6.572 1.00 0.00 28 ASN A O 7
ATOM 6216 N N . HIS A 1 29 ? -5.229 -8.580 4.986 1.00 0.00 29 HIS A N 7
ATOM 6217 C CA . HIS A 1 29 ? -3.890 -9.116 5.205 1.00 0.00 29 HIS A CA 7
ATOM 6218 C C . HIS A 1 29 ? -2.861 -8.221 4.510 1.00 0.00 29 HIS A C 7
ATOM 6219 O O . HIS A 1 29 ? -2.463 -8.455 3.366 1.00 0.00 29 HIS A O 7
ATOM 6233 N N . TRP A 1 30 ? -2.273 -7.309 5.283 1.00 0.00 30 TRP A N 7
ATOM 6234 C CA . TRP A 1 30 ? -1.403 -6.284 4.734 1.00 0.00 30 TRP A CA 7
ATOM 6235 C C . TRP A 1 30 ? -0.028 -6.852 4.438 1.00 0.00 30 TRP A C 7
ATOM 6236 O O . TRP A 1 30 ? 0.536 -6.569 3.387 1.00 0.00 30 TRP A O 7
ATOM 6257 N N . ASN A 1 31 ? 0.530 -7.633 5.365 1.00 0.00 31 ASN A N 7
ATOM 6258 C CA . ASN A 1 31 ? 1.871 -8.175 5.193 1.00 0.00 31 ASN A CA 7
ATOM 6259 C C . ASN A 1 31 ? 1.933 -9.073 3.959 1.00 0.00 31 ASN A C 7
ATOM 6260 O O . ASN A 1 31 ? 2.886 -8.980 3.191 1.00 0.00 31 ASN A O 7
ATOM 6271 N N . SER A 1 32 ? 0.898 -9.890 3.750 1.00 0.00 32 SER A N 7
ATOM 6272 C CA . SER A 1 32 ? 0.767 -10.723 2.564 1.00 0.00 32 SER A CA 7
ATOM 6273 C C . SER A 1 32 ? 0.819 -9.863 1.290 1.00 0.00 32 SER A C 7
ATOM 6274 O O . SER A 1 32 ? 1.663 -10.103 0.432 1.00 0.00 32 SER A O 7
ATOM 6282 N N . ILE A 1 33 ? -0.028 -8.830 1.175 1.00 0.00 33 ILE A N 7
ATOM 6283 C CA . ILE A 1 33 ? -0.071 -7.899 0.043 1.00 0.00 33 ILE A CA 7
ATOM 6284 C C . ILE A 1 33 ? 1.304 -7.300 -0.220 1.00 0.00 33 ILE A C 7
ATOM 6285 O O . ILE A 1 33 ? 1.722 -7.223 -1.373 1.00 0.00 33 ILE A O 7
ATOM 6301 N N . LEU A 1 34 ? 1.986 -6.875 0.839 1.00 0.00 34 LEU A N 7
ATOM 6302 C CA . LEU A 1 34 ? 3.270 -6.203 0.744 1.00 0.00 34 LEU A CA 7
ATOM 6303 C C . LEU A 1 34 ? 4.322 -7.064 0.039 1.00 0.00 34 LEU A C 7
ATOM 6304 O O . LEU A 1 34 ? 5.202 -6.520 -0.623 1.00 0.00 34 LEU A O 7
ATOM 6320 N N . TRP A 1 35 ? 4.233 -8.389 0.169 1.00 0.00 35 TRP A N 7
ATOM 6321 C CA . TRP A 1 35 ? 5.055 -9.316 -0.594 1.00 0.00 35 TRP A CA 7
ATOM 6322 C C . TRP A 1 35 ? 4.413 -9.644 -1.946 1.00 0.00 35 TRP A C 7
ATOM 6323 O O . TRP A 1 35 ? 5.128 -9.885 -2.921 1.00 0.00 35 TRP A O 7
ATOM 6344 N N . SER A 1 36 ? 3.081 -9.721 -2.004 1.00 0.00 36 SER A N 7
ATOM 6345 C CA . SER A 1 36 ? 2.315 -10.171 -3.163 1.00 0.00 36 SER A CA 7
ATOM 6346 C C . SER A 1 36 ? 2.541 -9.310 -4.412 1.00 0.00 36 SER A C 7
ATOM 6347 O O . SER A 1 36 ? 2.416 -9.828 -5.527 1.00 0.00 36 SER A O 7
ATOM 6355 N N . PHE A 1 37 ? 2.814 -8.013 -4.254 1.00 0.00 37 PHE A N 7
ATOM 6356 C CA . PHE A 1 37 ? 2.866 -7.052 -5.351 1.00 0.00 37 PHE A CA 7
ATOM 6357 C C . PHE A 1 37 ? 4.105 -6.168 -5.183 1.00 0.00 37 PHE A C 7
ATOM 6358 O O . PHE A 1 37 ? 4.600 -6.027 -4.063 1.00 0.00 37 PHE A O 7
ATOM 6375 N N . PRO A 1 38 ? 4.649 -5.576 -6.258 1.00 0.00 38 PRO A N 7
ATOM 6376 C CA . PRO A 1 38 ? 5.875 -4.804 -6.169 1.00 0.00 38 PRO A CA 7
ATOM 6377 C C . PRO A 1 38 ? 5.561 -3.397 -5.650 1.00 0.00 38 PRO A C 7
ATOM 6378 O O . PRO A 1 38 ? 5.028 -2.543 -6.369 1.00 0.00 38 PRO A O 7
ATOM 6389 N N . PHE A 1 39 ? 5.977 -3.135 -4.414 1.00 0.00 39 PHE A N 7
ATOM 6390 C CA . PHE A 1 39 ? 5.750 -1.870 -3.730 1.00 0.00 39 PHE A CA 7
ATOM 6391 C C . PHE A 1 39 ? 7.051 -1.081 -3.590 1.00 0.00 39 PHE A C 7
ATOM 6392 O O . PHE A 1 39 ? 8.138 -1.546 -3.969 1.00 0.00 39 PHE A O 7
ATOM 6409 N N . GLN A 1 40 ? 6.925 0.131 -3.044 1.00 0.00 40 GLN A N 7
ATOM 6410 C CA . GLN A 1 40 ? 8.030 1.037 -2.791 1.00 0.00 40 GLN A CA 7
ATOM 6411 C C . GLN A 1 40 ? 9.089 0.377 -1.908 1.00 0.00 40 GLN A C 7
ATOM 6412 O O . GLN A 1 40 ? 8.824 -0.566 -1.163 1.00 0.00 40 GLN A O 7
ATOM 6426 N N . LYS A 1 41 ? 10.322 0.868 -2.006 1.00 0.00 41 LYS A N 7
ATOM 6427 C CA . LYS A 1 41 ? 11.455 0.244 -1.356 1.00 0.00 41 LYS A CA 7
ATOM 6428 C C . LYS A 1 41 ? 11.345 0.504 0.144 1.00 0.00 41 LYS A C 7
ATOM 6429 O O . LYS A 1 41 ? 11.319 1.659 0.568 1.00 0.00 41 LYS A O 7
ATOM 6448 N N . GLY A 1 42 ? 11.299 -0.557 0.947 1.00 0.00 42 GLY A N 7
ATOM 6449 C CA . GLY A 1 42 ? 11.411 -0.459 2.397 1.00 0.00 42 GLY A CA 7
ATOM 6450 C C . GLY A 1 42 ? 10.119 -0.039 3.091 1.00 0.00 42 GLY A C 7
ATOM 6451 O O . GLY A 1 42 ? 10.171 0.458 4.219 1.00 0.00 42 GLY A O 7
ATOM 6455 N N . ARG A 1 43 ? 8.973 -0.239 2.434 1.00 0.00 43 ARG A N 7
ATOM 6456 C CA . ARG A 1 43 ? 7.655 -0.062 3.036 1.00 0.00 43 ARG A CA 7
ATOM 6457 C C . ARG A 1 43 ? 7.484 -0.943 4.270 1.00 0.00 43 ARG A C 7
ATOM 6458 O O . ARG A 1 43 ? 8.165 -1.957 4.452 1.00 0.00 43 ARG A O 7
ATOM 6479 N N . ARG A 1 44 ? 6.476 -0.600 5.066 1.00 0.00 44 ARG A N 7
ATOM 6480 C CA . ARG A 1 44 ? 5.898 -1.481 6.067 1.00 0.00 44 ARG A CA 7
ATOM 6481 C C . ARG A 1 44 ? 4.577 -2.040 5.565 1.00 0.00 44 ARG A C 7
ATOM 6482 O O . ARG A 1 44 ? 3.995 -1.524 4.616 1.00 0.00 44 ARG A O 7
ATOM 6503 N N . ALA A 1 45 ? 4.043 -3.054 6.245 1.00 0.00 45 ALA A N 7
ATOM 6504 C CA . ALA A 1 45 ? 2.667 -3.479 6.034 1.00 0.00 45 ALA A CA 7
ATOM 6505 C C . ALA A 1 45 ? 1.716 -2.349 6.457 1.00 0.00 45 ALA A C 7
ATOM 6506 O O . ALA A 1 45 ? 0.692 -2.131 5.812 1.00 0.00 45 ALA A O 7
ATOM 6513 N N . VAL A 1 46 ? 2.070 -1.581 7.499 1.00 0.00 46 VAL A N 7
ATOM 6514 C CA . VAL A 1 46 ? 1.226 -0.488 7.989 1.00 0.00 46 VAL A CA 7
ATOM 6515 C C . VAL A 1 46 ? 1.027 0.593 6.949 1.00 0.00 46 VAL A C 7
ATOM 6516 O O . VAL A 1 46 ? -0.018 1.225 6.950 1.00 0.00 46 VAL A O 7
ATOM 6529 N N . ASP A 1 47 ? 1.997 0.784 6.058 1.00 0.00 47 ASP A N 7
ATOM 6530 C CA . ASP A 1 47 ? 1.882 1.751 4.966 1.00 0.00 47 ASP A CA 7
ATOM 6531 C C . ASP A 1 47 ? 0.637 1.448 4.148 1.00 0.00 47 ASP A C 7
ATOM 6532 O O . ASP A 1 47 ? -0.112 2.356 3.796 1.00 0.00 47 ASP A O 7
ATOM 6541 N N . LEU A 1 48 ? 0.403 0.165 3.868 1.00 0.00 48 LEU A N 7
ATOM 6542 C CA . LEU A 1 48 ? -0.731 -0.298 3.086 1.00 0.00 48 LEU A CA 7
ATOM 6543 C C . LEU A 1 48 ? -2.025 -0.048 3.845 1.00 0.00 48 LEU A C 7
ATOM 6544 O O . LEU A 1 48 ? -2.979 0.450 3.256 1.00 0.00 48 LEU A O 7
ATOM 6560 N N . ALA A 1 49 ? -2.046 -0.354 5.144 1.00 0.00 49 ALA A N 7
ATOM 6561 C CA . ALA A 1 49 ? -3.212 -0.172 5.990 1.00 0.00 49 ALA A CA 7
ATOM 6562 C C . ALA A 1 49 ? -3.547 1.313 6.077 1.00 0.00 49 ALA A C 7
ATOM 6563 O O . ALA A 1 49 ? -4.703 1.710 5.953 1.00 0.00 49 ALA A O 7
ATOM 6570 N N . HIS A 1 50 ? -2.533 2.145 6.301 1.00 0.00 50 HIS A N 7
ATOM 6571 C CA . HIS A 1 50 ? -2.645 3.579 6.403 1.00 0.00 50 HIS A CA 7
ATOM 6572 C C . HIS A 1 50 ? -3.198 4.131 5.090 1.00 0.00 50 HIS A C 7
ATOM 6573 O O . HIS A 1 50 ? -4.198 4.850 5.096 1.00 0.00 50 HIS A O 7
ATOM 6587 N N . LYS A 1 51 ? -2.578 3.791 3.953 1.00 0.00 51 LYS A N 7
ATOM 6588 C CA . LYS A 1 51 ? -3.063 4.241 2.671 1.00 0.00 51 LYS A CA 7
ATOM 6589 C C . LYS A 1 51 ? -4.480 3.752 2.432 1.00 0.00 51 LYS A C 7
ATOM 6590 O O . LYS A 1 51 ? -5.268 4.514 1.900 1.00 0.00 51 LYS A O 7
ATOM 6609 N N . TYR A 1 52 ? -4.821 2.526 2.798 1.00 0.00 52 TYR A N 7
ATOM 6610 C CA . TYR A 1 52 ? -6.147 1.988 2.580 1.00 0.00 52 TYR A CA 7
ATOM 6611 C C . TYR A 1 52 ? -7.193 2.784 3.336 1.00 0.00 52 TYR A C 7
ATOM 6612 O O . TYR A 1 52 ? -8.195 3.164 2.735 1.00 0.00 52 TYR A O 7
ATOM 6630 N N . HIS A 1 53 ? -6.938 3.088 4.613 1.00 0.00 53 HIS A N 7
ATOM 6631 C CA . HIS A 1 53 ? -7.783 4.000 5.372 1.00 0.00 53 HIS A CA 7
ATOM 6632 C C . HIS A 1 53 ? -7.951 5.293 4.574 1.00 0.00 53 HIS A C 7
ATOM 6633 O O . HIS A 1 53 ? -9.079 5.653 4.257 1.00 0.00 53 HIS A O 7
ATOM 6647 N N . ARG A 1 54 ? -6.853 5.942 4.163 1.00 0.00 54 ARG A N 7
ATOM 6648 C CA . ARG A 1 54 ? -6.911 7.158 3.344 1.00 0.00 54 ARG A CA 7
ATOM 6649 C C . ARG A 1 54 ? -7.745 6.966 2.080 1.00 0.00 54 ARG A C 7
ATOM 6650 O O . ARG A 1 54 ? -8.479 7.880 1.700 1.00 0.00 54 ARG A O 7
ATOM 6671 N N . LEU A 1 55 ? -7.601 5.828 1.400 1.00 0.00 55 LEU A N 7
ATOM 6672 C CA . LEU A 1 55 ? -8.286 5.553 0.147 1.00 0.00 55 LEU A CA 7
ATOM 6673 C C . LEU A 1 55 ? -9.792 5.458 0.358 1.00 0.00 55 LEU A C 7
ATOM 6674 O O . LEU A 1 55 ? -10.529 5.898 -0.531 1.00 0.00 55 LEU A O 7
ATOM 6690 N N . ILE A 1 56 ? -10.266 4.891 1.472 1.00 0.00 56 ILE A N 7
ATOM 6691 C CA . ILE A 1 56 ? -11.696 4.875 1.770 1.00 0.00 56 ILE A CA 7
ATOM 6692 C C . ILE A 1 56 ? -12.156 6.262 2.244 1.00 0.00 56 ILE A C 7
ATOM 6693 O O . ILE A 1 56 ? -13.105 6.800 1.667 1.00 0.00 56 ILE A O 7
ATOM 6709 N N . SER A 1 57 ? -11.460 6.887 3.198 1.00 0.00 57 SER A N 7
ATOM 6710 C CA . SER A 1 57 ? -11.769 8.208 3.726 1.00 0.00 57 SER A CA 7
ATOM 6711 C C . SER A 1 57 ? -10.498 8.805 4.332 1.00 0.00 57 SER A C 7
ATOM 6712 O O . SER A 1 57 ? -9.807 8.154 5.117 1.00 0.00 57 SER A O 7
ATOM 6720 N N . GLY A 1 58 ? -10.178 10.061 4.022 1.00 0.00 58 GLY A N 7
ATOM 6721 C CA . GLY A 1 58 ? -9.134 10.757 4.762 1.00 0.00 58 GLY A CA 7
ATOM 6722 C C . GLY A 1 58 ? -9.622 11.099 6.178 1.00 0.00 58 GLY A C 7
ATOM 6723 O O . GLY A 1 58 ? -10.815 11.327 6.388 1.00 0.00 58 GLY A O 7
ATOM 6727 N N . PRO A 1 59 ? -8.720 11.201 7.167 1.00 0.00 59 PRO A N 7
ATOM 6728 C CA . PRO A 1 59 ? -9.093 11.456 8.551 1.00 0.00 59 PRO A CA 7
ATOM 6729 C C . PRO A 1 59 ? -9.347 12.944 8.831 1.00 0.00 59 PRO A C 7
ATOM 6730 O O . PRO A 1 59 ? -9.844 13.291 9.899 1.00 0.00 59 PRO A O 7
ATOM 6741 N N . SER A 1 60 ? -8.953 13.819 7.903 1.00 0.00 60 SER A N 7
ATOM 6742 C CA . SER A 1 60 ? -8.841 15.258 8.085 1.00 0.00 60 SER A CA 7
ATOM 6743 C C . SER A 1 60 ? -9.226 15.986 6.785 1.00 0.00 60 SER A C 7
ATOM 6744 O O . SER A 1 60 ? -8.849 17.141 6.578 1.00 0.00 60 SER A O 7
ATOM 6752 N N . SER A 1 61 ? -9.929 15.304 5.877 1.00 0.00 61 SER A N 7
ATOM 6753 C CA . SER A 1 61 ? -10.356 15.822 4.585 1.00 0.00 61 SER A CA 7
ATOM 6754 C C . SER A 1 61 ? -11.331 16.980 4.796 1.00 0.00 61 SER A C 7
ATOM 6755 O O . SER A 1 61 ? -11.112 18.108 4.359 1.00 0.00 61 SER A O 7
ATOM 6763 N N . GLY A 1 62 ? -12.415 16.691 5.507 1.00 0.00 62 GLY A N 7
ATOM 6764 C CA . GLY A 1 62 ? -13.682 17.382 5.443 1.00 0.00 62 GLY A CA 7
ATOM 6765 C C . GLY A 1 62 ? -14.635 16.346 5.959 1.00 0.00 62 GLY A C 7
ATOM 6766 O O . GLY A 1 62 ? -14.616 16.125 7.189 1.00 0.00 62 GLY A O 7
ATOM 6770 N N . GLY A 1 1 ? -11.313 -1.272 -15.056 1.00 0.00 1 GLY A N 8
ATOM 6771 C CA . GLY A 1 1 ? -12.294 -0.456 -15.777 1.00 0.00 1 GLY A CA 8
ATOM 6772 C C . GLY A 1 1 ? -13.116 0.380 -14.819 1.00 0.00 1 GLY A C 8
ATOM 6773 O O . GLY A 1 1 ? -13.238 0.017 -13.651 1.00 0.00 1 GLY A O 8
ATOM 6777 N N . SER A 1 2 ? -13.674 1.497 -15.299 1.00 0.00 2 SER A N 8
ATOM 6778 C CA . SER A 1 2 ? -14.473 2.486 -14.563 1.00 0.00 2 SER A CA 8
ATOM 6779 C C . SER A 1 2 ? -13.800 3.179 -13.364 1.00 0.00 2 SER A C 8
ATOM 6780 O O . SER A 1 2 ? -14.097 4.355 -13.135 1.00 0.00 2 SER A O 8
ATOM 6788 N N . SER A 1 3 ? -12.915 2.522 -12.613 1.00 0.00 3 SER A N 8
ATOM 6789 C CA . SER A 1 3 ? -12.394 2.995 -11.343 1.00 0.00 3 SER A CA 8
ATOM 6790 C C . SER A 1 3 ? -11.730 4.364 -11.489 1.00 0.00 3 SER A C 8
ATOM 6791 O O . SER A 1 3 ? -10.897 4.568 -12.379 1.00 0.00 3 SER A O 8
ATOM 6799 N N . GLY A 1 4 ? -12.104 5.295 -10.616 1.00 0.00 4 GLY A N 8
ATOM 6800 C CA . GLY A 1 4 ? -11.692 6.687 -10.662 1.00 0.00 4 GLY A CA 8
ATOM 6801 C C . GLY A 1 4 ? -10.503 6.987 -9.750 1.00 0.00 4 GLY A C 8
ATOM 6802 O O . GLY A 1 4 ? -10.185 8.166 -9.573 1.00 0.00 4 GLY A O 8
ATOM 6806 N N . SER A 1 5 ? -9.880 5.972 -9.144 1.00 0.00 5 SER A N 8
ATOM 6807 C CA . SER A 1 5 ? -8.749 6.120 -8.234 1.00 0.00 5 SER A CA 8
ATOM 6808 C C . SER A 1 5 ? -7.533 6.761 -8.909 1.00 0.00 5 SER A C 8
ATOM 6809 O O . SER A 1 5 ? -7.447 6.862 -10.140 1.00 0.00 5 SER A O 8
ATOM 6817 N N . SER A 1 6 ? -6.576 7.178 -8.084 1.00 0.00 6 SER A N 8
ATOM 6818 C CA . SER A 1 6 ? -5.313 7.749 -8.502 1.00 0.00 6 SER A CA 8
ATOM 6819 C C . SER A 1 6 ? -4.317 7.632 -7.343 1.00 0.00 6 SER A C 8
ATOM 6820 O O . SER A 1 6 ? -4.713 7.434 -6.187 1.00 0.00 6 SER A O 8
ATOM 6828 N N . GLY A 1 7 ? -3.027 7.818 -7.630 1.00 0.00 7 GLY A N 8
ATOM 6829 C CA . GLY A 1 7 ? -1.969 7.896 -6.637 1.00 0.00 7 GLY A CA 8
ATOM 6830 C C . GLY A 1 7 ? -1.030 9.031 -7.015 1.00 0.00 7 GLY A C 8
ATOM 6831 O O . GLY A 1 7 ? -0.788 9.285 -8.198 1.00 0.00 7 GLY A O 8
ATOM 6835 N N . ARG A 1 8 ? -0.520 9.753 -6.025 1.00 0.00 8 ARG A N 8
ATOM 6836 C CA . ARG A 1 8 ? 0.473 10.814 -6.162 1.00 0.00 8 ARG A CA 8
ATOM 6837 C C . ARG A 1 8 ? 1.080 11.023 -4.788 1.00 0.00 8 ARG A C 8
ATOM 6838 O O . ARG A 1 8 ? 0.448 10.654 -3.794 1.00 0.00 8 ARG A O 8
ATOM 6859 N N . LYS A 1 9 ? 2.216 11.720 -4.725 1.00 0.00 9 LYS A N 8
ATOM 6860 C CA . LYS A 1 9 ? 2.965 11.953 -3.495 1.00 0.00 9 LYS A CA 8
ATOM 6861 C C . LYS A 1 9 ? 3.318 10.614 -2.854 1.00 0.00 9 LYS A C 8
ATOM 6862 O O . LYS A 1 9 ? 4.335 10.042 -3.252 1.00 0.00 9 LYS A O 8
ATOM 6881 N N . ASP A 1 10 ? 2.503 10.093 -1.939 1.00 0.00 10 ASP A N 8
ATOM 6882 C CA . ASP A 1 10 ? 2.729 8.829 -1.247 1.00 0.00 10 ASP A CA 8
ATOM 6883 C C . ASP A 1 10 ? 1.848 7.774 -1.892 1.00 0.00 10 ASP A C 8
ATOM 6884 O O . ASP A 1 10 ? 0.627 7.943 -1.934 1.00 0.00 10 ASP A O 8
ATOM 6893 N N . PHE A 1 11 ? 2.496 6.718 -2.400 1.00 0.00 11 PHE A N 8
ATOM 6894 C CA . PHE A 1 11 ? 1.986 5.686 -3.300 1.00 0.00 11 PHE A CA 8
ATOM 6895 C C . PHE A 1 11 ? 1.766 6.309 -4.681 1.00 0.00 11 PHE A C 8
ATOM 6896 O O . PHE A 1 11 ? 1.072 7.321 -4.824 1.00 0.00 11 PHE A O 8
ATOM 6913 N N . THR A 1 12 ? 2.409 5.776 -5.719 1.00 0.00 12 THR A N 8
ATOM 6914 C CA . THR A 1 12 ? 2.067 6.180 -7.077 1.00 0.00 12 THR A CA 8
ATOM 6915 C C . THR A 1 12 ? 0.727 5.537 -7.440 1.00 0.00 12 THR A C 8
ATOM 6916 O O . THR A 1 12 ? 0.201 4.675 -6.726 1.00 0.00 12 THR A O 8
ATOM 6927 N N . LYS A 1 13 ? 0.192 5.913 -8.597 1.00 0.00 13 LYS A N 8
ATOM 6928 C CA . LYS A 1 13 ? -0.993 5.303 -9.183 1.00 0.00 13 LYS A CA 8
ATOM 6929 C C . LYS A 1 13 ? -0.843 3.781 -9.348 1.00 0.00 13 LYS A C 8
ATOM 6930 O O . LYS A 1 13 ? -1.867 3.091 -9.421 1.00 0.00 13 LYS A O 8
ATOM 6949 N N . GLU A 1 14 ? 0.388 3.259 -9.384 1.00 0.00 14 GLU A N 8
ATOM 6950 C CA . GLU A 1 14 ? 0.682 1.843 -9.562 1.00 0.00 14 GLU A CA 8
ATOM 6951 C C . GLU A 1 14 ? 0.738 1.098 -8.231 1.00 0.00 14 GLU A C 8
ATOM 6952 O O . GLU A 1 14 ? 0.316 -0.052 -8.175 1.00 0.00 14 GLU A O 8
ATOM 6964 N N . GLU A 1 15 ? 1.178 1.725 -7.136 1.00 0.00 15 GLU A N 8
ATOM 6965 C CA . GLU A 1 15 ? 1.068 1.096 -5.828 1.00 0.00 15 GLU A CA 8
ATOM 6966 C C . GLU A 1 15 ? -0.408 1.046 -5.442 1.00 0.00 15 GLU A C 8
ATOM 6967 O O . GLU A 1 15 ? -0.885 0.034 -4.943 1.00 0.00 15 GLU A O 8
ATOM 6979 N N . VAL A 1 16 ? -1.151 2.127 -5.699 1.00 0.00 16 VAL A N 8
ATOM 6980 C CA . VAL A 1 16 ? -2.601 2.147 -5.479 1.00 0.00 16 VAL A CA 8
ATOM 6981 C C . VAL A 1 16 ? -3.289 1.112 -6.382 1.00 0.00 16 VAL A C 8
ATOM 6982 O O . VAL A 1 16 ? -4.307 0.534 -5.987 1.00 0.00 16 VAL A O 8
ATOM 6995 N N . ASN A 1 17 ? -2.718 0.815 -7.556 1.00 0.00 17 ASN A N 8
ATOM 6996 C CA . ASN A 1 17 ? -3.182 -0.302 -8.374 1.00 0.00 17 ASN A CA 8
ATOM 6997 C C . ASN A 1 17 ? -3.098 -1.597 -7.568 1.00 0.00 17 ASN A C 8
ATOM 6998 O O . ASN A 1 17 ? -4.134 -2.224 -7.342 1.00 0.00 17 ASN A O 8
ATOM 7009 N N . TYR A 1 18 ? -1.903 -1.967 -7.095 1.00 0.00 18 TYR A N 8
ATOM 7010 C CA . TYR A 1 18 ? -1.706 -3.186 -6.310 1.00 0.00 18 TYR A CA 8
ATOM 7011 C C . TYR A 1 18 ? -2.510 -3.197 -5.025 1.00 0.00 18 TYR A C 8
ATOM 7012 O O . TYR A 1 18 ? -2.854 -4.264 -4.534 1.00 0.00 18 TYR A O 8
ATOM 7030 N N . LEU A 1 19 ? -2.801 -2.033 -4.458 1.00 0.00 19 LEU A N 8
ATOM 7031 C CA . LEU A 1 19 ? -3.526 -1.950 -3.209 1.00 0.00 19 LEU A CA 8
ATOM 7032 C C . LEU A 1 19 ? -4.956 -2.447 -3.412 1.00 0.00 19 LEU A C 8
ATOM 7033 O O . LEU A 1 19 ? -5.366 -3.413 -2.770 1.00 0.00 19 LEU A O 8
ATOM 7049 N N . PHE A 1 20 ? -5.709 -1.827 -4.328 1.00 0.00 20 PHE A N 8
ATOM 7050 C CA . PHE A 1 20 ? -7.072 -2.257 -4.622 1.00 0.00 20 PHE A CA 8
ATOM 7051 C C . PHE A 1 20 ? -7.096 -3.630 -5.308 1.00 0.00 20 PHE A C 8
ATOM 7052 O O . PHE A 1 20 ? -8.073 -4.364 -5.154 1.00 0.00 20 PHE A O 8
ATOM 7069 N N . HIS A 1 21 ? -6.046 -3.992 -6.052 1.00 0.00 21 HIS A N 8
ATOM 7070 C CA . HIS A 1 21 ? -5.884 -5.319 -6.640 1.00 0.00 21 HIS A CA 8
ATOM 7071 C C . HIS A 1 21 ? -5.736 -6.360 -5.529 1.00 0.00 21 HIS A C 8
ATOM 7072 O O . HIS A 1 21 ? -6.327 -7.440 -5.597 1.00 0.00 21 HIS A O 8
ATOM 7086 N N . GLY A 1 22 ? -4.943 -6.041 -4.511 1.00 0.00 22 GLY A N 8
ATOM 7087 C CA . GLY A 1 22 ? -4.493 -6.978 -3.513 1.00 0.00 22 GLY A CA 8
ATOM 7088 C C . GLY A 1 22 ? -5.561 -7.205 -2.456 1.00 0.00 22 GLY A C 8
ATOM 7089 O O . GLY A 1 22 ? -5.849 -8.350 -2.102 1.00 0.00 22 GLY A O 8
ATOM 7093 N N . VAL A 1 23 ? -6.201 -6.136 -1.986 1.00 0.00 23 VAL A N 8
ATOM 7094 C CA . VAL A 1 23 ? -7.307 -6.233 -1.039 1.00 0.00 23 VAL A CA 8
ATOM 7095 C C . VAL A 1 23 ? -8.484 -6.994 -1.667 1.00 0.00 23 VAL A C 8
ATOM 7096 O O . VAL A 1 23 ? -9.228 -7.649 -0.939 1.00 0.00 23 VAL A O 8
ATOM 7109 N N . LYS A 1 24 ? -8.638 -6.989 -2.999 1.00 0.00 24 LYS A N 8
ATOM 7110 C CA . LYS A 1 24 ? -9.746 -7.662 -3.684 1.00 0.00 24 LYS A CA 8
ATOM 7111 C C . LYS A 1 24 ? -9.676 -9.171 -3.471 1.00 0.00 24 LYS A C 8
ATOM 7112 O O . LYS A 1 24 ? -10.713 -9.829 -3.442 1.00 0.00 24 LYS A O 8
ATOM 7131 N N . THR A 1 25 ? -8.468 -9.722 -3.378 1.00 0.00 25 THR A N 8
ATOM 7132 C CA . THR A 1 25 ? -8.247 -11.138 -3.154 1.00 0.00 25 THR A CA 8
ATOM 7133 C C . THR A 1 25 ? -8.036 -11.368 -1.652 1.00 0.00 25 THR A C 8
ATOM 7134 O O . THR A 1 25 ? -8.835 -12.051 -1.019 1.00 0.00 25 THR A O 8
ATOM 7145 N N . MET A 1 26 ? -6.995 -10.780 -1.056 1.00 0.00 26 MET A N 8
ATOM 7146 C CA . MET A 1 26 ? -6.543 -11.132 0.287 1.00 0.00 26 MET A CA 8
ATOM 7147 C C . MET A 1 26 ? -7.439 -10.576 1.390 1.00 0.00 26 MET A C 8
ATOM 7148 O O . MET A 1 26 ? -7.400 -11.102 2.506 1.00 0.00 26 MET A O 8
ATOM 7162 N N . GLY A 1 27 ? -8.186 -9.502 1.131 1.00 0.00 27 GLY A N 8
ATOM 7163 C CA . GLY A 1 27 ? -8.727 -8.672 2.193 1.00 0.00 27 GLY A CA 8
ATOM 7164 C C . GLY A 1 27 ? -7.601 -7.885 2.868 1.00 0.00 27 GLY A C 8
ATOM 7165 O O . GLY A 1 27 ? -6.605 -7.531 2.239 1.00 0.00 27 GLY A O 8
ATOM 7169 N N . ASN A 1 28 ? -7.786 -7.577 4.149 1.00 0.00 28 ASN A N 8
ATOM 7170 C CA . ASN A 1 28 ? -6.913 -6.787 5.023 1.00 0.00 28 ASN A CA 8
ATOM 7171 C C . ASN A 1 28 ? -5.580 -7.466 5.393 1.00 0.00 28 ASN A C 8
ATOM 7172 O O . ASN A 1 28 ? -4.884 -6.942 6.271 1.00 0.00 28 ASN A O 8
ATOM 7183 N N . HIS A 1 29 ? -5.189 -8.601 4.795 1.00 0.00 29 HIS A N 8
ATOM 7184 C CA . HIS A 1 29 ? -3.869 -9.172 5.059 1.00 0.00 29 HIS A CA 8
ATOM 7185 C C . HIS A 1 29 ? -2.804 -8.288 4.396 1.00 0.00 29 HIS A C 8
ATOM 7186 O O . HIS A 1 29 ? -2.430 -8.487 3.237 1.00 0.00 29 HIS A O 8
ATOM 7200 N N . TRP A 1 30 ? -2.209 -7.390 5.181 1.00 0.00 30 TRP A N 8
ATOM 7201 C CA . TRP A 1 30 ? -1.340 -6.360 4.638 1.00 0.00 30 TRP A CA 8
ATOM 7202 C C . TRP A 1 30 ? 0.059 -6.896 4.371 1.00 0.00 30 TRP A C 8
ATOM 7203 O O . TRP A 1 30 ? 0.576 -6.658 3.287 1.00 0.00 30 TRP A O 8
ATOM 7224 N N . ASN A 1 31 ? 0.665 -7.642 5.306 1.00 0.00 31 ASN A N 8
ATOM 7225 C CA . ASN A 1 31 ? 1.990 -8.246 5.106 1.00 0.00 31 ASN A CA 8
ATOM 7226 C C . ASN A 1 31 ? 1.992 -9.086 3.836 1.00 0.00 31 ASN A C 8
ATOM 7227 O O . ASN A 1 31 ? 2.940 -9.020 3.062 1.00 0.00 31 ASN A O 8
ATOM 7238 N N . SER A 1 32 ? 0.915 -9.840 3.618 1.00 0.00 32 SER A N 8
ATOM 7239 C CA . SER A 1 32 ? 0.746 -10.670 2.447 1.00 0.00 32 SER A CA 8
ATOM 7240 C C . SER A 1 32 ? 0.818 -9.827 1.175 1.00 0.00 32 SER A C 8
ATOM 7241 O O . SER A 1 32 ? 1.636 -10.123 0.314 1.00 0.00 32 SER A O 8
ATOM 7249 N N . ILE A 1 33 ? 0.018 -8.763 1.058 1.00 0.00 33 ILE A N 8
ATOM 7250 C CA . ILE A 1 33 ? 0.033 -7.832 -0.071 1.00 0.00 33 ILE A CA 8
ATOM 7251 C C . ILE A 1 33 ? 1.446 -7.268 -0.254 1.00 0.00 33 ILE A C 8
ATOM 7252 O O . ILE A 1 33 ? 1.943 -7.250 -1.379 1.00 0.00 33 ILE A O 8
ATOM 7268 N N . LEU A 1 34 ? 2.094 -6.842 0.836 1.00 0.00 34 LEU A N 8
ATOM 7269 C CA . LEU A 1 34 ? 3.409 -6.207 0.833 1.00 0.00 34 LEU A CA 8
ATOM 7270 C C . LEU A 1 34 ? 4.506 -7.116 0.266 1.00 0.00 34 LEU A C 8
ATOM 7271 O O . LEU A 1 34 ? 5.587 -6.625 -0.060 1.00 0.00 34 LEU A O 8
ATOM 7287 N N . TRP A 1 35 ? 4.252 -8.420 0.164 1.00 0.00 35 TRP A N 8
ATOM 7288 C CA . TRP A 1 35 ? 5.136 -9.385 -0.481 1.00 0.00 35 TRP A CA 8
ATOM 7289 C C . TRP A 1 35 ? 4.557 -9.910 -1.795 1.00 0.00 35 TRP A C 8
ATOM 7290 O O . TRP A 1 35 ? 5.319 -10.258 -2.697 1.00 0.00 35 TRP A O 8
ATOM 7311 N N . SER A 1 36 ? 3.232 -9.979 -1.935 1.00 0.00 36 SER A N 8
ATOM 7312 C CA . SER A 1 36 ? 2.600 -10.471 -3.153 1.00 0.00 36 SER A CA 8
ATOM 7313 C C . SER A 1 36 ? 2.904 -9.577 -4.363 1.00 0.00 36 SER A C 8
ATOM 7314 O O . SER A 1 36 ? 2.873 -10.069 -5.498 1.00 0.00 36 SER A O 8
ATOM 7322 N N . PHE A 1 37 ? 3.181 -8.288 -4.150 1.00 0.00 37 PHE A N 8
ATOM 7323 C CA . PHE A 1 37 ? 3.379 -7.300 -5.203 1.00 0.00 37 PHE A CA 8
ATOM 7324 C C . PHE A 1 37 ? 4.597 -6.438 -4.887 1.00 0.00 37 PHE A C 8
ATOM 7325 O O . PHE A 1 37 ? 4.935 -6.292 -3.707 1.00 0.00 37 PHE A O 8
ATOM 7342 N N . PRO A 1 38 ? 5.236 -5.816 -5.894 1.00 0.00 38 PRO A N 8
ATOM 7343 C CA . PRO A 1 38 ? 6.268 -4.832 -5.637 1.00 0.00 38 PRO A CA 8
ATOM 7344 C C . PRO A 1 38 ? 5.607 -3.564 -5.094 1.00 0.00 38 PRO A C 8
ATOM 7345 O O . PRO A 1 38 ? 4.582 -3.108 -5.597 1.00 0.00 38 PRO A O 8
ATOM 7356 N N . PHE A 1 39 ? 6.225 -2.958 -4.091 1.00 0.00 39 PHE A N 8
ATOM 7357 C CA . PHE A 1 39 ? 5.882 -1.649 -3.566 1.00 0.00 39 PHE A CA 8
ATOM 7358 C C . PHE A 1 39 ? 7.203 -0.879 -3.454 1.00 0.00 39 PHE A C 8
ATOM 7359 O O . PHE A 1 39 ? 8.244 -1.342 -3.929 1.00 0.00 39 PHE A O 8
ATOM 7376 N N . GLN A 1 40 ? 7.177 0.324 -2.888 1.00 0.00 40 GLN A N 8
ATOM 7377 C CA . GLN A 1 40 ? 8.377 1.140 -2.733 1.00 0.00 40 GLN A CA 8
ATOM 7378 C C . GLN A 1 40 ? 9.311 0.552 -1.661 1.00 0.00 40 GLN A C 8
ATOM 7379 O O . GLN A 1 40 ? 8.938 -0.384 -0.947 1.00 0.00 40 GLN A O 8
ATOM 7393 N N . LYS A 1 41 ? 10.522 1.100 -1.527 1.00 0.00 41 LYS A N 8
ATOM 7394 C CA . LYS A 1 41 ? 11.434 0.757 -0.438 1.00 0.00 41 LYS A CA 8
ATOM 7395 C C . LYS A 1 41 ? 10.888 1.273 0.893 1.00 0.00 41 LYS A C 8
ATOM 7396 O O . LYS A 1 41 ? 9.978 2.108 0.925 1.00 0.00 41 LYS A O 8
ATOM 7415 N N . GLY A 1 42 ? 11.454 0.770 1.991 1.00 0.00 42 GLY A N 8
ATOM 7416 C CA . GLY A 1 42 ? 11.180 1.204 3.358 1.00 0.00 42 GLY A CA 8
ATOM 7417 C C . GLY A 1 42 ? 9.748 0.975 3.847 1.00 0.00 42 GLY A C 8
ATOM 7418 O O . GLY A 1 42 ? 9.462 1.271 5.008 1.00 0.00 42 GLY A O 8
ATOM 7422 N N . ARG A 1 43 ? 8.843 0.467 2.998 1.00 0.00 43 ARG A N 8
ATOM 7423 C CA . ARG A 1 43 ? 7.440 0.300 3.349 1.00 0.00 43 ARG A CA 8
ATOM 7424 C C . ARG A 1 43 ? 7.296 -0.685 4.496 1.00 0.00 43 ARG A C 8
ATOM 7425 O O . ARG A 1 43 ? 8.126 -1.576 4.684 1.00 0.00 43 ARG A O 8
ATOM 7446 N N . ARG A 1 44 ? 6.178 -0.588 5.199 1.00 0.00 44 ARG A N 8
ATOM 7447 C CA . ARG A 1 44 ? 5.705 -1.554 6.179 1.00 0.00 44 ARG A CA 8
ATOM 7448 C C . ARG A 1 44 ? 4.342 -2.043 5.718 1.00 0.00 44 ARG A C 8
ATOM 7449 O O . ARG A 1 44 ? 3.696 -1.387 4.901 1.00 0.00 44 ARG A O 8
ATOM 7470 N N . ALA A 1 45 ? 3.833 -3.126 6.307 1.00 0.00 45 ALA A N 8
ATOM 7471 C CA . ALA A 1 45 ? 2.448 -3.519 6.069 1.00 0.00 45 ALA A CA 8
ATOM 7472 C C . ALA A 1 45 ? 1.483 -2.405 6.501 1.00 0.00 45 ALA A C 8
ATOM 7473 O O . ALA A 1 45 ? 0.502 -2.135 5.815 1.00 0.00 45 ALA A O 8
ATOM 7480 N N . VAL A 1 46 ? 1.798 -1.703 7.595 1.00 0.00 46 VAL A N 8
ATOM 7481 C CA . VAL A 1 46 ? 0.938 -0.661 8.164 1.00 0.00 46 VAL A CA 8
ATOM 7482 C C . VAL A 1 46 ? 0.742 0.500 7.221 1.00 0.00 46 VAL A C 8
ATOM 7483 O O . VAL A 1 46 ? -0.245 1.216 7.324 1.00 0.00 46 VAL A O 8
ATOM 7496 N N . ASP A 1 47 ? 1.685 0.697 6.318 1.00 0.00 47 ASP A N 8
ATOM 7497 C CA . ASP A 1 47 ? 1.598 1.752 5.312 1.00 0.00 47 ASP A CA 8
ATOM 7498 C C . ASP A 1 47 ? 0.436 1.457 4.378 1.00 0.00 47 ASP A C 8
ATOM 7499 O O . ASP A 1 47 ? -0.344 2.356 4.057 1.00 0.00 47 ASP A O 8
ATOM 7508 N N . LEU A 1 48 ? 0.289 0.186 3.985 1.00 0.00 48 LEU A N 8
ATOM 7509 C CA . LEU A 1 48 ? -0.846 -0.285 3.206 1.00 0.00 48 LEU A CA 8
ATOM 7510 C C . LEU A 1 48 ? -2.122 -0.087 4.018 1.00 0.00 48 LEU A C 8
ATOM 7511 O O . LEU A 1 48 ? -3.131 0.302 3.443 1.00 0.00 48 LEU A O 8
ATOM 7527 N N . ALA A 1 49 ? -2.090 -0.274 5.340 1.00 0.00 49 ALA A N 8
ATOM 7528 C CA . ALA A 1 49 ? -3.242 0.003 6.177 1.00 0.00 49 ALA A CA 8
ATOM 7529 C C . ALA A 1 49 ? -3.542 1.507 6.173 1.00 0.00 49 ALA A C 8
ATOM 7530 O O . ALA A 1 49 ? -4.707 1.885 6.072 1.00 0.00 49 ALA A O 8
ATOM 7537 N N . HIS A 1 50 ? -2.517 2.362 6.292 1.00 0.00 50 HIS A N 8
ATOM 7538 C CA . HIS A 1 50 ? -2.648 3.807 6.462 1.00 0.00 50 HIS A CA 8
ATOM 7539 C C . HIS A 1 50 ? -3.195 4.490 5.212 1.00 0.00 50 HIS A C 8
ATOM 7540 O O . HIS A 1 50 ? -4.176 5.230 5.287 1.00 0.00 50 HIS A O 8
ATOM 7554 N N . LYS A 1 51 ? -2.543 4.294 4.062 1.00 0.00 51 LYS A N 8
ATOM 7555 C CA . LYS A 1 51 ? -2.971 4.894 2.805 1.00 0.00 51 LYS A CA 8
ATOM 7556 C C . LYS A 1 51 ? -4.395 4.450 2.490 1.00 0.00 51 LYS A C 8
ATOM 7557 O O . LYS A 1 51 ? -5.242 5.290 2.219 1.00 0.00 51 LYS A O 8
ATOM 7576 N N . TYR A 1 52 ? -4.669 3.158 2.602 1.00 0.00 52 TYR A N 8
ATOM 7577 C CA . TYR A 1 52 ? -5.982 2.564 2.422 1.00 0.00 52 TYR A CA 8
ATOM 7578 C C . TYR A 1 52 ? -6.985 3.234 3.330 1.00 0.00 52 TYR A C 8
ATOM 7579 O O . TYR A 1 52 ? -8.031 3.635 2.852 1.00 0.00 52 TYR A O 8
ATOM 7597 N N . HIS A 1 53 ? -6.660 3.392 4.612 1.00 0.00 53 HIS A N 8
ATOM 7598 C CA . HIS A 1 53 ? -7.511 4.097 5.566 1.00 0.00 53 HIS A CA 8
ATOM 7599 C C . HIS A 1 53 ? -7.900 5.478 5.032 1.00 0.00 53 HIS A C 8
ATOM 7600 O O . HIS A 1 53 ? -9.069 5.855 5.049 1.00 0.00 53 HIS A O 8
ATOM 7614 N N . ARG A 1 54 ? -6.926 6.236 4.528 1.00 0.00 54 ARG A N 8
ATOM 7615 C CA . ARG A 1 54 ? -7.178 7.554 3.951 1.00 0.00 54 ARG A CA 8
ATOM 7616 C C . ARG A 1 54 ? -7.994 7.433 2.657 1.00 0.00 54 ARG A C 8
ATOM 7617 O O . ARG A 1 54 ? -8.799 8.315 2.367 1.00 0.00 54 ARG A O 8
ATOM 7638 N N . LEU A 1 55 ? -7.840 6.343 1.896 1.00 0.00 55 LEU A N 8
ATOM 7639 C CA . LEU A 1 55 ? -8.640 6.084 0.699 1.00 0.00 55 LEU A CA 8
ATOM 7640 C C . LEU A 1 55 ? -10.092 5.717 1.040 1.00 0.00 55 LEU A C 8
ATOM 7641 O O . LEU A 1 55 ? -10.982 6.190 0.336 1.00 0.00 55 LEU A O 8
ATOM 7657 N N . ILE A 1 56 ? -10.367 4.902 2.067 1.00 0.00 56 ILE A N 8
ATOM 7658 C CA . ILE A 1 56 ? -11.733 4.529 2.480 1.00 0.00 56 ILE A CA 8
ATOM 7659 C C . ILE A 1 56 ? -12.437 5.646 3.248 1.00 0.00 56 ILE A C 8
ATOM 7660 O O . ILE A 1 56 ? -13.660 5.588 3.367 1.00 0.00 56 ILE A O 8
ATOM 7676 N N . SER A 1 57 ? -11.696 6.639 3.742 1.00 0.00 57 SER A N 8
ATOM 7677 C CA . SER A 1 57 ? -12.212 7.801 4.442 1.00 0.00 57 SER A CA 8
ATOM 7678 C C . SER A 1 57 ? -11.990 9.039 3.565 1.00 0.00 57 SER A C 8
ATOM 7679 O O . SER A 1 57 ? -11.208 9.943 3.896 1.00 0.00 57 SER A O 8
ATOM 7687 N N . GLY A 1 58 ? -12.683 9.078 2.430 1.00 0.00 58 GLY A N 8
ATOM 7688 C CA . GLY A 1 58 ? -12.738 10.210 1.520 1.00 0.00 58 GLY A CA 8
ATOM 7689 C C . GLY A 1 58 ? -13.399 11.436 2.163 1.00 0.00 58 GLY A C 8
ATOM 7690 O O . GLY A 1 58 ? -13.777 11.401 3.338 1.00 0.00 58 GLY A O 8
ATOM 7694 N N . PRO A 1 59 ? -13.526 12.550 1.424 1.00 0.00 59 PRO A N 8
ATOM 7695 C CA . PRO A 1 59 ? -14.190 13.749 1.919 1.00 0.00 59 PRO A CA 8
ATOM 7696 C C . PRO A 1 59 ? -15.641 13.465 2.316 1.00 0.00 59 PRO A C 8
ATOM 7697 O O . PRO A 1 59 ? -16.049 13.831 3.420 1.00 0.00 59 PRO A O 8
ATOM 7708 N N . SER A 1 60 ? -16.402 12.795 1.455 1.00 0.00 60 SER A N 8
ATOM 7709 C CA . SER A 1 60 ? -17.675 12.188 1.786 1.00 0.00 60 SER A CA 8
ATOM 7710 C C . SER A 1 60 ? -17.393 10.920 2.590 1.00 0.00 60 SER A C 8
ATOM 7711 O O . SER A 1 60 ? -16.847 9.962 2.036 1.00 0.00 60 SER A O 8
ATOM 7719 N N . SER A 1 61 ? -17.727 10.897 3.882 1.00 0.00 61 SER A N 8
ATOM 7720 C CA . SER A 1 61 ? -17.567 9.709 4.709 1.00 0.00 61 SER A CA 8
ATOM 7721 C C . SER A 1 61 ? -18.812 9.492 5.562 1.00 0.00 61 SER A C 8
ATOM 7722 O O . SER A 1 61 ? -18.879 9.996 6.688 1.00 0.00 61 SER A O 8
ATOM 7730 N N . GLY A 1 62 ? -19.791 8.773 5.008 1.00 0.00 62 GLY A N 8
ATOM 7731 C CA . GLY A 1 62 ? -21.034 8.421 5.665 1.00 0.00 62 GLY A CA 8
ATOM 7732 C C . GLY A 1 62 ? -22.172 8.570 4.683 1.00 0.00 62 GLY A C 8
ATOM 7733 O O . GLY A 1 62 ? -23.054 9.417 4.919 1.00 0.00 62 GLY A O 8
ATOM 7737 N N . GLY A 1 1 ? -17.476 7.428 -10.990 1.00 0.00 1 GLY A N 9
ATOM 7738 C CA . GLY A 1 1 ? -17.224 6.774 -9.701 1.00 0.00 1 GLY A CA 9
ATOM 7739 C C . GLY A 1 1 ? -15.851 7.182 -9.210 1.00 0.00 1 GLY A C 9
ATOM 7740 O O . GLY A 1 1 ? -15.518 8.367 -9.272 1.00 0.00 1 GLY A O 9
ATOM 7744 N N . SER A 1 2 ? -15.044 6.224 -8.750 1.00 0.00 2 SER A N 9
ATOM 7745 C CA . SER A 1 2 ? -13.622 6.427 -8.500 1.00 0.00 2 SER A CA 9
ATOM 7746 C C . SER A 1 2 ? -12.817 5.527 -9.437 1.00 0.00 2 SER A C 9
ATOM 7747 O O . SER A 1 2 ? -13.283 4.468 -9.874 1.00 0.00 2 SER A O 9
ATOM 7755 N N . SER A 1 3 ? -11.593 5.946 -9.734 1.00 0.00 3 SER A N 9
ATOM 7756 C CA . SER A 1 3 ? -10.619 5.214 -10.521 1.00 0.00 3 SER A CA 9
ATOM 7757 C C . SER A 1 3 ? -9.230 5.548 -9.973 1.00 0.00 3 SER A C 9
ATOM 7758 O O . SER A 1 3 ? -9.083 6.472 -9.158 1.00 0.00 3 SER A O 9
ATOM 7766 N N . GLY A 1 4 ? -8.212 4.809 -10.415 1.00 0.00 4 GLY A N 9
ATOM 7767 C CA . GLY A 1 4 ? -6.833 5.088 -10.072 1.00 0.00 4 GLY A CA 9
ATOM 7768 C C . GLY A 1 4 ? -6.416 6.451 -10.611 1.00 0.00 4 GLY A C 9
ATOM 7769 O O . GLY A 1 4 ? -6.665 6.752 -11.784 1.00 0.00 4 GLY A O 9
ATOM 7773 N N . SER A 1 5 ? -5.769 7.256 -9.770 1.00 0.00 5 SER A N 9
ATOM 7774 C CA . SER A 1 5 ? -5.342 8.626 -10.034 1.00 0.00 5 SER A CA 9
ATOM 7775 C C . SER A 1 5 ? -4.189 8.971 -9.078 1.00 0.00 5 SER A C 9
ATOM 7776 O O . SER A 1 5 ? -3.745 8.128 -8.296 1.00 0.00 5 SER A O 9
ATOM 7784 N N . SER A 1 6 ? -3.707 10.213 -9.103 1.00 0.00 6 SER A N 9
ATOM 7785 C CA . SER A 1 6 ? -2.968 10.792 -7.991 1.00 0.00 6 SER A CA 9
ATOM 7786 C C . SER A 1 6 ? -3.860 10.879 -6.735 1.00 0.00 6 SER A C 9
ATOM 7787 O O . SER A 1 6 ? -5.066 10.607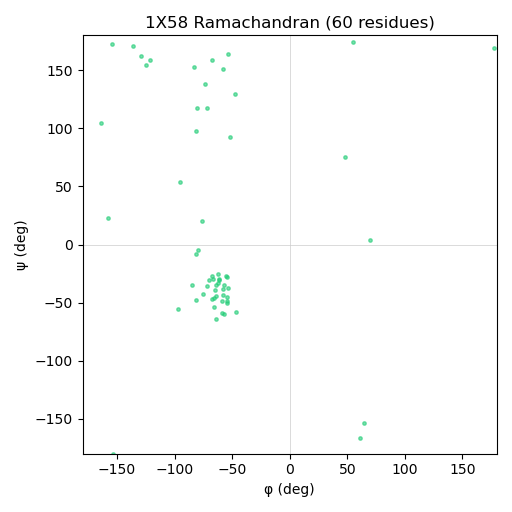 -6.793 1.00 0.00 6 SER A O 9
ATOM 7795 N N . GLY A 1 7 ? -3.285 11.301 -5.607 1.00 0.00 7 GLY A N 9
ATOM 7796 C CA . GLY A 1 7 ? -4.024 11.616 -4.392 1.00 0.00 7 GLY A CA 9
ATOM 7797 C C . GLY A 1 7 ? -3.082 11.901 -3.234 1.00 0.00 7 GLY A C 9
ATOM 7798 O O . GLY A 1 7 ? -3.210 12.930 -2.562 1.00 0.00 7 GLY A O 9
ATOM 7802 N N . ARG A 1 8 ? -2.103 11.021 -3.013 1.00 0.00 8 ARG A N 9
ATOM 7803 C CA . ARG A 1 8 ? -1.083 11.202 -1.984 1.00 0.00 8 ARG A CA 9
ATOM 7804 C C . ARG A 1 8 ? 0.303 10.905 -2.537 1.00 0.00 8 ARG A C 9
ATOM 7805 O O . ARG A 1 8 ? 0.431 10.191 -3.536 1.00 0.00 8 ARG A O 9
ATOM 7826 N N . LYS A 1 9 ? 1.326 11.383 -1.823 1.00 0.00 9 LYS A N 9
ATOM 7827 C CA . LYS A 1 9 ? 2.712 10.962 -2.005 1.00 0.00 9 LYS A CA 9
ATOM 7828 C C . LYS A 1 9 ? 2.906 9.526 -1.503 1.00 0.00 9 LYS A C 9
ATOM 7829 O O . LYS A 1 9 ? 1.935 8.812 -1.238 1.00 0.00 9 LYS A O 9
ATOM 7848 N N . ASP A 1 10 ? 4.151 9.090 -1.344 1.00 0.00 10 ASP A N 9
ATOM 7849 C CA . ASP A 1 10 ? 4.577 7.698 -1.233 1.00 0.00 10 ASP A CA 9
ATOM 7850 C C . ASP A 1 10 ? 4.100 6.952 -2.473 1.00 0.00 10 ASP A C 9
ATOM 7851 O O . ASP A 1 10 ? 4.730 7.099 -3.519 1.00 0.00 10 ASP A O 9
ATOM 7860 N N . PHE A 1 11 ? 3.019 6.175 -2.389 1.00 0.00 11 PHE A N 9
ATOM 7861 C CA . PHE A 1 11 ? 2.616 5.225 -3.424 1.00 0.00 11 PHE A CA 9
ATOM 7862 C C . PHE A 1 11 ? 2.383 5.911 -4.765 1.00 0.00 11 PHE A C 9
ATOM 7863 O O . PHE A 1 11 ? 1.747 6.972 -4.833 1.00 0.00 11 PHE A O 9
ATOM 7880 N N . THR A 1 12 ? 2.901 5.314 -5.830 1.00 0.00 12 THR A N 9
ATOM 7881 C CA . THR A 1 12 ? 2.571 5.677 -7.199 1.00 0.00 12 THR A CA 9
ATOM 7882 C C . THR A 1 12 ? 1.146 5.207 -7.521 1.00 0.00 12 THR A C 9
ATOM 7883 O O . THR A 1 12 ? 0.548 4.422 -6.781 1.00 0.00 12 THR A O 9
ATOM 7894 N N . LYS A 1 13 ? 0.611 5.626 -8.670 1.00 0.00 13 LYS A N 9
ATOM 7895 C CA . LYS A 1 13 ? -0.639 5.096 -9.209 1.00 0.00 13 LYS A CA 9
ATOM 7896 C C . LYS A 1 13 ? -0.560 3.570 -9.377 1.00 0.00 13 LYS A C 9
ATOM 7897 O O . LYS A 1 13 ? -1.587 2.896 -9.335 1.00 0.00 13 LYS A O 9
ATOM 7916 N N . GLU A 1 14 ? 0.630 3.008 -9.592 1.00 0.00 14 GLU A N 9
ATOM 7917 C CA . GLU A 1 14 ? 0.815 1.568 -9.668 1.00 0.00 14 GLU A CA 9
ATOM 7918 C C . GLU A 1 14 ? 0.589 0.954 -8.288 1.00 0.00 14 GLU A C 9
ATOM 7919 O O . GLU A 1 14 ? -0.286 0.109 -8.140 1.00 0.00 14 GLU A O 9
ATOM 7931 N N . GLU A 1 15 ? 1.322 1.405 -7.265 1.00 0.00 15 GLU A N 9
ATOM 7932 C CA . GLU A 1 15 ? 1.234 0.849 -5.914 1.00 0.00 15 GLU A CA 9
ATOM 7933 C C . GLU A 1 15 ? -0.183 0.974 -5.353 1.00 0.00 15 GLU A C 9
ATOM 7934 O O . GLU A 1 15 ? -0.641 0.088 -4.637 1.00 0.00 15 GLU A O 9
ATOM 7946 N N . VAL A 1 16 ? -0.902 2.045 -5.689 1.00 0.00 16 VAL A N 9
ATOM 7947 C CA . VAL A 1 16 ? -2.295 2.224 -5.293 1.00 0.00 16 VAL A CA 9
ATOM 7948 C C . VAL A 1 16 ? -3.192 1.188 -5.964 1.00 0.00 16 VAL A C 9
ATOM 7949 O O . VAL A 1 16 ? -4.095 0.671 -5.304 1.00 0.00 16 VAL A O 9
ATOM 7962 N N . ASN A 1 17 ? -2.958 0.875 -7.238 1.00 0.00 17 ASN A N 9
ATOM 7963 C CA . ASN A 1 17 ? -3.690 -0.184 -7.926 1.00 0.00 17 ASN A CA 9
ATOM 7964 C C . ASN A 1 17 ? -3.365 -1.525 -7.283 1.00 0.00 17 ASN A C 9
ATOM 7965 O O . ASN A 1 17 ? -4.278 -2.296 -7.011 1.00 0.00 17 ASN A O 9
ATOM 7976 N N . TYR A 1 18 ? -2.090 -1.804 -7.004 1.00 0.00 18 TYR A N 9
ATOM 7977 C CA . TYR A 1 18 ? -1.642 -3.044 -6.374 1.00 0.00 18 TYR A CA 9
ATOM 7978 C C . TYR A 1 18 ? -2.274 -3.212 -5.005 1.00 0.00 18 TYR A C 9
ATOM 7979 O O . TYR A 1 18 ? -2.690 -4.314 -4.654 1.00 0.00 18 TYR A O 9
ATOM 7997 N N . LEU A 1 19 ? -2.423 -2.111 -4.272 1.00 0.00 19 LEU A N 9
ATOM 7998 C CA . LEU A 1 19 ? -3.162 -2.062 -3.030 1.00 0.00 19 LEU A CA 9
ATOM 7999 C C . LEU A 1 19 ? -4.571 -2.617 -3.259 1.00 0.00 19 LEU A C 9
ATOM 8000 O O . LEU A 1 19 ? -4.987 -3.556 -2.584 1.00 0.00 19 LEU A O 9
ATOM 8016 N N . PHE A 1 20 ? -5.318 -2.035 -4.201 1.00 0.00 20 PHE A N 9
ATOM 8017 C CA . PHE A 1 20 ? -6.702 -2.408 -4.451 1.00 0.00 20 PHE A CA 9
ATOM 8018 C C . PHE A 1 20 ? -6.831 -3.800 -5.074 1.00 0.00 20 PHE A C 9
ATOM 8019 O O . PHE A 1 20 ? -7.837 -4.463 -4.830 1.00 0.00 20 PHE A O 9
ATOM 8036 N N . HIS A 1 21 ? -5.857 -4.270 -5.854 1.00 0.00 21 HIS A N 9
ATOM 8037 C CA . HIS A 1 21 ? -5.798 -5.641 -6.331 1.00 0.00 21 HIS A CA 9
ATOM 8038 C C . HIS A 1 21 ? -5.699 -6.562 -5.118 1.00 0.00 21 HIS A C 9
ATOM 8039 O O . HIS A 1 21 ? -6.590 -7.380 -4.886 1.00 0.00 21 HIS A O 9
ATOM 8053 N N . GLY A 1 22 ? -4.655 -6.361 -4.313 1.00 0.00 22 GLY A N 9
ATOM 8054 C CA . GLY A 1 22 ? -4.387 -7.068 -3.081 1.00 0.00 22 GLY A CA 9
ATOM 8055 C C . GLY A 1 22 ? -5.622 -7.151 -2.199 1.00 0.00 22 GLY A C 9
ATOM 8056 O O . GLY A 1 22 ? -6.107 -8.246 -1.933 1.00 0.00 22 GLY A O 9
ATOM 8060 N N . VAL A 1 23 ? -6.173 -6.017 -1.772 1.00 0.00 23 VAL A N 9
ATOM 8061 C CA . VAL A 1 23 ? -7.299 -5.973 -0.839 1.00 0.00 23 VAL A CA 9
ATOM 8062 C C . VAL A 1 23 ? -8.562 -6.617 -1.423 1.00 0.00 23 VAL A C 9
ATOM 8063 O O . VAL A 1 23 ? -9.463 -7.003 -0.675 1.00 0.00 23 VAL A O 9
ATOM 8076 N N . LYS A 1 24 ? -8.674 -6.764 -2.743 1.00 0.00 24 LYS A N 9
ATOM 8077 C CA . LYS A 1 24 ? -9.828 -7.428 -3.327 1.00 0.00 24 LYS A CA 9
ATOM 8078 C C . LYS A 1 24 ? -9.691 -8.935 -3.158 1.00 0.00 24 LYS A C 9
ATOM 8079 O O . LYS A 1 24 ? -10.689 -9.584 -2.861 1.00 0.00 24 LYS A O 9
ATOM 8098 N N . THR A 1 25 ? -8.499 -9.505 -3.339 1.00 0.00 25 THR A N 9
ATOM 8099 C CA . THR A 1 25 ? -8.291 -10.948 -3.292 1.00 0.00 25 THR A CA 9
ATOM 8100 C C . THR A 1 25 ? -7.817 -11.444 -1.917 1.00 0.00 25 THR A C 9
ATOM 8101 O O . THR A 1 25 ? -7.976 -12.625 -1.612 1.00 0.00 25 THR A O 9
ATOM 8112 N N . MET A 1 26 ? -7.264 -10.576 -1.065 1.00 0.00 26 MET A N 9
ATOM 8113 C CA . MET A 1 26 ? -6.703 -10.917 0.243 1.00 0.00 26 MET A CA 9
ATOM 8114 C C . MET A 1 26 ? -7.435 -10.229 1.399 1.00 0.00 26 MET A C 9
ATOM 8115 O O . MET A 1 26 ? -7.022 -10.394 2.545 1.00 0.00 26 MET A O 9
ATOM 8129 N N . GLY A 1 27 ? -8.470 -9.429 1.121 1.00 0.00 27 GLY A N 9
ATOM 8130 C CA . GLY A 1 27 ? -9.179 -8.624 2.104 1.00 0.00 27 GLY A CA 9
ATOM 8131 C C . GLY A 1 27 ? -8.228 -7.770 2.934 1.00 0.00 27 GLY A C 9
ATOM 8132 O O . GLY A 1 27 ? -7.762 -6.734 2.464 1.00 0.00 27 GLY A O 9
ATOM 8136 N N . ASN A 1 28 ? -7.955 -8.159 4.177 1.00 0.00 28 ASN A N 9
ATOM 8137 C CA . ASN A 1 28 ? -7.276 -7.301 5.152 1.00 0.00 28 ASN A CA 9
ATOM 8138 C C . ASN A 1 28 ? -5.905 -7.888 5.523 1.00 0.00 28 ASN A C 9
ATOM 8139 O O . ASN A 1 28 ? -5.308 -7.456 6.519 1.00 0.00 28 ASN A O 9
ATOM 8150 N N . HIS A 1 29 ? -5.409 -8.888 4.773 1.00 0.00 29 HIS A N 9
ATOM 8151 C CA . HIS A 1 29 ? -4.060 -9.420 4.946 1.00 0.00 29 HIS A CA 9
ATOM 8152 C C . HIS A 1 29 ? -3.051 -8.448 4.314 1.00 0.00 29 HIS A C 9
ATOM 8153 O O . HIS A 1 29 ? -2.738 -8.530 3.125 1.00 0.00 29 HIS A O 9
ATOM 8167 N N . TRP A 1 30 ? -2.439 -7.589 5.132 1.00 0.00 30 TRP A N 9
ATOM 8168 C CA . TRP A 1 30 ? -1.593 -6.514 4.628 1.00 0.00 30 TRP A CA 9
ATOM 8169 C C . TRP A 1 30 ? -0.197 -7.025 4.305 1.00 0.00 30 TRP A C 9
ATOM 8170 O O . TRP A 1 30 ? 0.340 -6.722 3.245 1.00 0.00 30 TRP A O 9
ATOM 8191 N N . ASN A 1 31 ? 0.398 -7.800 5.214 1.00 0.00 31 ASN A N 9
ATOM 8192 C CA . ASN A 1 31 ? 1.769 -8.296 5.090 1.00 0.00 31 ASN A CA 9
ATOM 8193 C C . ASN A 1 31 ? 1.937 -9.034 3.765 1.00 0.00 31 ASN A C 9
ATOM 8194 O O . ASN A 1 31 ? 2.892 -8.796 3.037 1.00 0.00 31 ASN A O 9
ATOM 8205 N N . SER A 1 32 ? 0.965 -9.883 3.441 1.00 0.00 32 SER A N 9
ATOM 8206 C CA . SER A 1 32 ? 0.879 -10.650 2.214 1.00 0.00 32 SER A CA 9
ATOM 8207 C C . SER A 1 32 ? 0.893 -9.749 0.979 1.00 0.00 32 SER A C 9
ATOM 8208 O O . SER A 1 32 ? 1.694 -9.969 0.080 1.00 0.00 32 SER A O 9
ATOM 8216 N N . ILE A 1 33 ? 0.083 -8.694 0.930 1.00 0.00 33 ILE A N 9
ATOM 8217 C CA . ILE A 1 33 ? 0.041 -7.732 -0.172 1.00 0.00 33 ILE A CA 9
ATOM 8218 C C . ILE A 1 33 ? 1.411 -7.079 -0.346 1.00 0.00 33 ILE A C 9
ATOM 8219 O O . ILE A 1 33 ? 1.889 -6.973 -1.474 1.00 0.00 33 ILE A O 9
ATOM 8235 N N . LEU A 1 34 ? 2.032 -6.664 0.763 1.00 0.00 34 LEU A N 9
ATOM 8236 C CA . LEU A 1 34 ? 3.291 -5.924 0.805 1.00 0.00 34 LEU A CA 9
ATOM 8237 C C . LEU A 1 34 ? 4.426 -6.659 0.100 1.00 0.00 34 LEU A C 9
ATOM 8238 O O . LEU A 1 34 ? 5.408 -6.042 -0.308 1.00 0.00 34 LEU A O 9
ATOM 8254 N N . TRP A 1 35 ? 4.310 -7.980 -0.006 1.00 0.00 35 TRP A N 9
ATOM 8255 C CA . TRP A 1 35 ? 5.296 -8.821 -0.658 1.00 0.00 35 TRP A CA 9
ATOM 8256 C C . TRP A 1 35 ? 4.738 -9.425 -1.946 1.00 0.00 35 TRP A C 9
ATOM 8257 O O . TRP A 1 35 ? 5.519 -9.673 -2.866 1.00 0.00 35 TRP A O 9
ATOM 8278 N N . SER A 1 36 ? 3.425 -9.662 -2.039 1.00 0.00 36 SER A N 9
ATOM 8279 C CA . SER A 1 36 ? 2.820 -10.258 -3.223 1.00 0.00 36 SER A CA 9
ATOM 8280 C C . SER A 1 36 ? 2.861 -9.312 -4.425 1.00 0.00 36 SER A C 9
ATOM 8281 O O . SER A 1 36 ? 2.792 -9.779 -5.563 1.00 0.00 36 SER A O 9
ATOM 8289 N N . PHE A 1 37 ? 2.982 -8.004 -4.202 1.00 0.00 37 PHE A N 9
ATOM 8290 C CA . PHE A 1 37 ? 3.064 -7.005 -5.255 1.00 0.00 37 PHE A CA 9
ATOM 8291 C C . PHE A 1 37 ? 4.373 -6.230 -5.091 1.00 0.00 37 PHE A C 9
ATOM 8292 O O . PHE A 1 37 ? 4.917 -6.172 -3.986 1.00 0.00 37 PHE A O 9
ATOM 8309 N N . PRO A 1 38 ? 4.901 -5.623 -6.166 1.00 0.00 38 PRO A N 9
ATOM 8310 C CA . PRO A 1 38 ? 6.087 -4.800 -6.075 1.00 0.00 38 PRO A CA 9
ATOM 8311 C C . PRO A 1 38 ? 5.696 -3.469 -5.428 1.00 0.00 38 PRO A C 9
ATOM 8312 O O . PRO A 1 38 ? 5.014 -2.648 -6.042 1.00 0.00 38 PRO A O 9
ATOM 8323 N N . PHE A 1 39 ? 6.153 -3.250 -4.198 1.00 0.00 39 PHE A N 9
ATOM 8324 C CA . PHE A 1 39 ? 6.047 -1.976 -3.502 1.00 0.00 39 PHE A CA 9
ATOM 8325 C C . PHE A 1 39 ? 7.447 -1.374 -3.362 1.00 0.00 39 PHE A C 9
ATOM 8326 O O . PHE A 1 39 ? 8.461 -2.045 -3.608 1.00 0.00 39 PHE A O 9
ATOM 8343 N N . GLN A 1 40 ? 7.493 -0.100 -2.967 1.00 0.00 40 GLN A N 9
ATOM 8344 C CA . GLN A 1 40 ? 8.703 0.653 -2.678 1.00 0.00 40 GLN A CA 9
ATOM 8345 C C . GLN A 1 40 ? 9.560 -0.048 -1.622 1.00 0.00 40 GLN A C 9
ATOM 8346 O O . GLN A 1 40 ? 9.084 -0.872 -0.833 1.00 0.00 40 GLN A O 9
ATOM 8360 N N . LYS A 1 41 ? 10.823 0.370 -1.541 1.00 0.00 41 LYS A N 9
ATOM 8361 C CA . LYS A 1 41 ? 11.681 0.081 -0.408 1.00 0.00 41 LYS A CA 9
ATOM 8362 C C . LYS A 1 41 ? 11.164 0.742 0.862 1.00 0.00 41 LYS A C 9
ATOM 8363 O O . LYS A 1 41 ? 10.379 1.694 0.824 1.00 0.00 41 LYS A O 9
ATOM 8382 N N . GLY A 1 42 ? 11.639 0.238 2.000 1.00 0.00 42 GLY A N 9
ATOM 8383 C CA . GLY A 1 42 ? 11.436 0.824 3.315 1.00 0.00 42 GLY A CA 9
ATOM 8384 C C . GLY A 1 42 ? 10.022 0.645 3.871 1.00 0.00 42 GLY A C 9
ATOM 8385 O O . GLY A 1 42 ? 9.836 0.805 5.077 1.00 0.00 42 GLY A O 9
ATOM 8389 N N . ARG A 1 43 ? 9.048 0.283 3.029 1.00 0.00 43 ARG A N 9
ATOM 8390 C CA . ARG A 1 43 ? 7.640 0.182 3.390 1.00 0.00 43 ARG A CA 9
ATOM 8391 C C . ARG A 1 43 ? 7.412 -0.888 4.442 1.00 0.00 43 ARG A C 9
ATOM 8392 O O . ARG A 1 43 ? 8.225 -1.799 4.617 1.00 0.00 43 ARG A O 9
ATOM 8413 N N . ARG A 1 44 ? 6.250 -0.818 5.076 1.00 0.00 44 ARG A N 9
ATOM 8414 C CA . ARG A 1 44 ? 5.743 -1.827 5.989 1.00 0.00 44 ARG A CA 9
ATOM 8415 C C . ARG A 1 44 ? 4.339 -2.228 5.574 1.00 0.00 44 ARG A C 9
ATOM 8416 O O . ARG A 1 44 ? 3.704 -1.555 4.767 1.00 0.00 44 ARG A O 9
ATOM 8437 N N . ALA A 1 45 ? 3.809 -3.284 6.189 1.00 0.00 45 ALA A N 9
ATOM 8438 C CA . ALA A 1 45 ? 2.413 -3.666 6.044 1.00 0.00 45 ALA A CA 9
ATOM 8439 C C . ALA A 1 45 ? 1.484 -2.517 6.459 1.00 0.00 45 ALA A C 9
ATOM 8440 O O . ALA A 1 45 ? 0.452 -2.312 5.827 1.00 0.00 45 ALA A O 9
ATOM 8447 N N . VAL A 1 46 ? 1.867 -1.727 7.467 1.00 0.00 46 VAL A N 9
ATOM 8448 C CA . VAL A 1 46 ? 1.014 -0.649 7.981 1.00 0.00 46 VAL A CA 9
ATOM 8449 C C . VAL A 1 46 ? 0.803 0.444 6.960 1.00 0.00 46 VAL A C 9
ATOM 8450 O O . VAL A 1 46 ? -0.247 1.074 6.943 1.00 0.00 46 VAL A O 9
ATOM 8463 N N . ASP A 1 47 ? 1.796 0.654 6.103 1.00 0.00 47 ASP A N 9
ATOM 8464 C CA . ASP A 1 47 ? 1.733 1.681 5.058 1.00 0.00 47 ASP A CA 9
ATOM 8465 C C . ASP A 1 47 ? 0.520 1.462 4.165 1.00 0.00 47 ASP A C 9
ATOM 8466 O O . ASP A 1 47 ? -0.139 2.427 3.765 1.00 0.00 47 ASP A O 9
ATOM 8475 N N . LEU A 1 48 ? 0.226 0.191 3.889 1.00 0.00 48 LEU A N 9
ATOM 8476 C CA . LEU A 1 48 ? -0.875 -0.270 3.066 1.00 0.00 48 LEU A CA 9
ATOM 8477 C C . LEU A 1 48 ? -2.204 0.026 3.739 1.00 0.00 48 LEU A C 9
ATOM 8478 O O . LEU A 1 48 ? -3.089 0.618 3.118 1.00 0.00 48 LEU A O 9
ATOM 8494 N N . ALA A 1 49 ? -2.318 -0.348 5.017 1.00 0.00 49 ALA A N 9
ATOM 8495 C CA . ALA A 1 49 ? -3.502 -0.123 5.819 1.00 0.00 49 ALA A CA 9
ATOM 8496 C C . ALA A 1 49 ? -3.749 1.377 5.848 1.00 0.00 49 ALA A C 9
ATOM 8497 O O . ALA A 1 49 ? -4.818 1.846 5.480 1.00 0.00 49 ALA A O 9
ATOM 8504 N N . HIS A 1 50 ? -2.729 2.145 6.225 1.00 0.00 50 HIS A N 9
ATOM 8505 C CA . HIS A 1 50 ? -2.783 3.586 6.325 1.00 0.00 50 HIS A CA 9
ATOM 8506 C C . HIS A 1 50 ? -3.260 4.228 5.021 1.00 0.00 50 HIS A C 9
ATOM 8507 O O . HIS A 1 50 ? -4.139 5.090 5.051 1.00 0.00 50 HIS A O 9
ATOM 8521 N N . LYS A 1 51 ? -2.718 3.811 3.871 1.00 0.00 51 LYS A N 9
ATOM 8522 C CA . LYS A 1 51 ? -3.153 4.291 2.566 1.00 0.00 51 LYS A CA 9
ATOM 8523 C C . LYS A 1 51 ? -4.652 4.080 2.401 1.00 0.00 51 LYS A C 9
ATOM 8524 O O . LYS A 1 51 ? -5.398 5.023 2.171 1.00 0.00 51 LYS A O 9
ATOM 8543 N N . TYR A 1 52 ? -5.064 2.830 2.476 1.00 0.00 52 TYR A N 9
ATOM 8544 C CA . TYR A 1 52 ? -6.422 2.361 2.288 1.00 0.00 52 TYR A CA 9
ATOM 8545 C C . TYR A 1 52 ? -7.381 3.089 3.215 1.00 0.00 52 TYR A C 9
ATOM 8546 O O . TYR A 1 52 ? -8.422 3.553 2.758 1.00 0.00 52 TYR A O 9
ATOM 8564 N N . HIS A 1 53 ? -7.022 3.224 4.490 1.00 0.00 53 HIS A N 9
ATOM 8565 C CA . HIS A 1 53 ? -7.795 3.943 5.480 1.00 0.00 53 HIS A CA 9
ATOM 8566 C C . HIS A 1 53 ? -7.961 5.403 5.059 1.00 0.00 53 HIS A C 9
ATOM 8567 O O . HIS A 1 53 ? -9.086 5.907 5.073 1.00 0.00 53 HIS A O 9
ATOM 8581 N N . ARG A 1 54 ? -6.891 6.093 4.632 1.00 0.00 54 ARG A N 9
ATOM 8582 C CA . ARG A 1 54 ? -7.030 7.432 4.049 1.00 0.00 54 ARG A CA 9
ATOM 8583 C C . ARG A 1 54 ? -7.979 7.406 2.857 1.00 0.00 54 ARG A C 9
ATOM 8584 O O . ARG A 1 54 ? -8.787 8.323 2.719 1.00 0.00 54 ARG A O 9
ATOM 8605 N N . LEU A 1 55 ? -7.893 6.381 2.009 1.00 0.00 55 LEU A N 9
ATOM 8606 C CA . LEU A 1 55 ? -8.728 6.288 0.813 1.00 0.00 55 LEU A CA 9
ATOM 8607 C C . LEU A 1 55 ? -10.192 5.904 1.086 1.00 0.00 55 LEU A C 9
ATOM 8608 O O . LEU A 1 55 ? -10.996 5.975 0.154 1.00 0.00 55 LEU A O 9
ATOM 8624 N N . ILE A 1 56 ? -10.581 5.548 2.316 1.00 0.00 56 ILE A N 9
ATOM 8625 C CA . ILE A 1 56 ? -11.996 5.460 2.710 1.00 0.00 56 ILE A CA 9
ATOM 8626 C C . ILE A 1 56 ? -12.415 6.642 3.597 1.00 0.00 56 ILE A C 9
ATOM 8627 O O . ILE A 1 56 ? -13.612 6.881 3.763 1.00 0.00 56 ILE A O 9
ATOM 8643 N N . SER A 1 57 ? -11.463 7.430 4.102 1.00 0.00 57 SER A N 9
ATOM 8644 C CA . SER A 1 57 ? -11.681 8.766 4.640 1.00 0.00 57 SER A CA 9
ATOM 8645 C C . SER A 1 57 ? -11.898 9.766 3.495 1.00 0.00 57 SER A C 9
ATOM 8646 O O . SER A 1 57 ? -11.086 10.667 3.271 1.00 0.00 57 SER A O 9
ATOM 8654 N N . GLY A 1 58 ? -13.024 9.632 2.796 1.00 0.00 58 GLY A N 9
ATOM 8655 C CA . GLY A 1 58 ? -13.537 10.607 1.848 1.00 0.00 58 GLY A CA 9
ATOM 8656 C C . GLY A 1 58 ? -14.089 9.943 0.589 1.00 0.00 58 GLY A C 9
ATOM 8657 O O . GLY A 1 58 ? -13.713 8.814 0.268 1.00 0.00 58 GLY A O 9
ATOM 8661 N N . PRO A 1 59 ? -14.956 10.638 -0.165 1.00 0.00 59 PRO A N 9
ATOM 8662 C CA . PRO A 1 59 ? -15.466 10.161 -1.443 1.00 0.00 59 PRO A CA 9
ATOM 8663 C C . PRO A 1 59 ? -14.410 10.292 -2.546 1.00 0.00 59 PRO A C 9
ATOM 8664 O O . PRO A 1 59 ? -14.413 9.507 -3.493 1.00 0.00 59 PRO A O 9
ATOM 8675 N N . SER A 1 60 ? -13.554 11.308 -2.468 1.00 0.00 60 SER A N 9
ATOM 8676 C CA . SER A 1 60 ? -12.537 11.645 -3.441 1.00 0.00 60 SER A CA 9
ATOM 8677 C C . SER A 1 60 ? -11.684 12.687 -2.732 1.00 0.00 60 SER A C 9
ATOM 8678 O O . SER A 1 60 ? -12.223 13.705 -2.282 1.00 0.00 60 SER A O 9
ATOM 8686 N N . SER A 1 61 ? -10.389 12.424 -2.588 1.00 0.00 61 SER A N 9
ATOM 8687 C CA . SER A 1 61 ? -9.482 13.199 -1.763 1.00 0.00 61 SER A CA 9
ATOM 8688 C C . SER A 1 61 ? -8.354 13.724 -2.646 1.00 0.00 61 SER A C 9
ATOM 8689 O O . SER A 1 61 ? -7.328 13.057 -2.834 1.00 0.00 61 SER A O 9
ATOM 8697 N N . GLY A 1 62 ? -8.527 14.911 -3.215 1.00 0.00 62 GLY A N 9
ATOM 8698 C CA . GLY A 1 62 ? -7.510 15.606 -3.986 1.00 0.00 62 GLY A CA 9
ATOM 8699 C C . GLY A 1 62 ? -7.504 17.069 -3.599 1.00 0.00 62 GLY A C 9
ATOM 8700 O O . GLY A 1 62 ? -7.950 17.385 -2.476 1.00 0.00 62 GLY A O 9
ATOM 8704 N N . GLY A 1 1 ? -13.727 10.292 -4.162 1.00 0.00 1 GLY A N 10
ATOM 8705 C CA . GLY A 1 1 ? -12.280 10.046 -4.196 1.00 0.00 1 GLY A CA 10
ATOM 8706 C C . GLY A 1 1 ? -11.673 10.725 -5.401 1.00 0.00 1 GLY A C 10
ATOM 8707 O O . GLY A 1 1 ? -11.363 11.912 -5.312 1.00 0.00 1 GLY A O 10
ATOM 8711 N N . SER A 1 2 ? -11.532 9.988 -6.506 1.00 0.00 2 SER A N 10
ATOM 8712 C CA . SER A 1 2 ? -11.091 10.472 -7.806 1.00 0.00 2 SER A CA 10
ATOM 8713 C C . SER A 1 2 ? -9.726 11.177 -7.765 1.00 0.00 2 SER A C 10
ATOM 8714 O O . SER A 1 2 ? -9.644 12.404 -7.720 1.00 0.00 2 SER A O 10
ATOM 8722 N N . SER A 1 3 ? -8.638 10.402 -7.843 1.00 0.00 3 SER A N 10
ATOM 8723 C CA . SER A 1 3 ? -7.265 10.899 -7.805 1.00 0.00 3 SER A CA 10
ATOM 8724 C C . SER A 1 3 ? -7.015 11.681 -6.503 1.00 0.00 3 SER A C 10
ATOM 8725 O O . SER A 1 3 ? -7.646 11.405 -5.477 1.00 0.00 3 SER A O 10
ATOM 8733 N N . GLY A 1 4 ? -6.054 12.603 -6.508 1.00 0.00 4 GLY A N 10
ATOM 8734 C CA . GLY A 1 4 ? -5.783 13.500 -5.396 1.00 0.00 4 GLY A CA 10
ATOM 8735 C C . GLY A 1 4 ? -5.029 12.831 -4.256 1.00 0.00 4 GLY A C 10
ATOM 8736 O O . GLY A 1 4 ? -4.686 11.649 -4.334 1.00 0.00 4 GLY A O 10
ATOM 8740 N N . SER A 1 5 ? -4.799 13.627 -3.211 1.00 0.00 5 SER A N 10
ATOM 8741 C CA . SER A 1 5 ? -4.060 13.442 -1.966 1.00 0.00 5 SER A CA 10
ATOM 8742 C C . SER A 1 5 ? -2.940 14.485 -1.951 1.00 0.00 5 SER A C 10
ATOM 8743 O O . SER A 1 5 ? -2.312 14.770 -2.977 1.00 0.00 5 SER A O 10
ATOM 8751 N N . SER A 1 6 ? -2.700 15.086 -0.791 1.00 0.00 6 SER A N 10
ATOM 8752 C CA . SER A 1 6 ? -1.553 15.948 -0.560 1.00 0.00 6 SER A CA 10
ATOM 8753 C C . SER A 1 6 ? -0.334 15.045 -0.346 1.00 0.00 6 SER A C 10
ATOM 8754 O O . SER A 1 6 ? -0.231 14.377 0.686 1.00 0.00 6 SER A O 10
ATOM 8762 N N . GLY A 1 7 ? 0.561 14.965 -1.333 1.00 0.00 7 GLY A N 10
ATOM 8763 C CA . GLY A 1 7 ? 1.740 14.111 -1.287 1.00 0.00 7 GLY A CA 10
ATOM 8764 C C . GLY A 1 7 ? 2.618 14.333 -2.517 1.00 0.00 7 GLY A C 10
ATOM 8765 O O . GLY A 1 7 ? 2.281 15.122 -3.401 1.00 0.00 7 GLY A O 10
ATOM 8769 N N . ARG A 1 8 ? 3.747 13.628 -2.584 1.00 0.00 8 ARG A N 10
ATOM 8770 C CA . ARG A 1 8 ? 4.796 13.757 -3.595 1.00 0.00 8 ARG A CA 10
ATOM 8771 C C . ARG A 1 8 ? 5.099 12.404 -4.237 1.00 0.00 8 ARG A C 10
ATOM 8772 O O . ARG A 1 8 ? 5.159 12.310 -5.460 1.00 0.00 8 ARG A O 10
ATOM 8793 N N . LYS A 1 9 ? 5.306 11.361 -3.422 1.00 0.00 9 LYS A N 10
ATOM 8794 C CA . LYS A 1 9 ? 5.702 10.015 -3.865 1.00 0.00 9 LYS A CA 10
ATOM 8795 C C . LYS A 1 9 ? 5.003 8.928 -3.038 1.00 0.00 9 LYS A C 10
ATOM 8796 O O . LYS A 1 9 ? 5.453 7.781 -2.988 1.00 0.00 9 LYS A O 10
ATOM 8815 N N . ASP A 1 10 ? 3.932 9.301 -2.342 1.00 0.00 10 ASP A N 10
ATOM 8816 C CA . ASP A 1 10 ? 3.306 8.623 -1.210 1.00 0.00 10 ASP A CA 10
ATOM 8817 C C . ASP A 1 10 ? 2.419 7.465 -1.692 1.00 0.00 10 ASP A C 10
ATOM 8818 O O . ASP A 1 10 ? 1.239 7.395 -1.338 1.00 0.00 10 ASP A O 10
ATOM 8827 N N . PHE A 1 11 ? 2.992 6.595 -2.527 1.00 0.00 11 PHE A N 10
ATOM 8828 C CA . PHE A 1 11 ? 2.483 5.491 -3.345 1.00 0.00 11 PHE A CA 10
ATOM 8829 C C . PHE A 1 11 ? 2.282 6.036 -4.752 1.00 0.00 11 PHE A C 10
ATOM 8830 O O . PHE A 1 11 ? 1.541 7.003 -4.949 1.00 0.00 11 PHE A O 10
ATOM 8847 N N . THR A 1 12 ? 2.927 5.402 -5.720 1.00 0.00 12 THR A N 10
ATOM 8848 C CA . THR A 1 12 ? 2.653 5.607 -7.131 1.00 0.00 12 THR A CA 10
ATOM 8849 C C . THR A 1 12 ? 1.209 5.193 -7.454 1.00 0.00 12 THR A C 10
ATOM 8850 O O . THR A 1 12 ? 0.571 4.467 -6.682 1.00 0.00 12 THR A O 10
ATOM 8861 N N . LYS A 1 13 ? 0.699 5.563 -8.638 1.00 0.00 13 LYS A N 10
ATOM 8862 C CA . LYS A 1 13 ? -0.568 5.001 -9.116 1.00 0.00 13 LYS A CA 10
ATOM 8863 C C . LYS A 1 13 ? -0.440 3.484 -9.285 1.00 0.00 13 LYS A C 10
ATOM 8864 O O . LYS A 1 13 ? -1.442 2.780 -9.170 1.00 0.00 13 LYS A O 10
ATOM 8883 N N . GLU A 1 14 ? 0.779 2.983 -9.511 1.00 0.00 14 GLU A N 10
ATOM 8884 C CA . GLU A 1 14 ? 1.055 1.557 -9.644 1.00 0.00 14 GLU A CA 10
ATOM 8885 C C . GLU A 1 14 ? 0.696 0.869 -8.330 1.00 0.00 14 GLU A C 10
ATOM 8886 O O . GLU A 1 14 ? -0.028 -0.116 -8.289 1.00 0.00 14 GLU A O 10
ATOM 8898 N N . GLU A 1 15 ? 1.191 1.433 -7.229 1.00 0.00 15 GLU A N 10
ATOM 8899 C CA . GLU A 1 15 ? 1.047 0.864 -5.902 1.00 0.00 15 GLU A CA 10
ATOM 8900 C C . GLU A 1 15 ? -0.384 1.008 -5.401 1.00 0.00 15 GLU A C 10
ATOM 8901 O O . GLU A 1 15 ? -0.879 0.089 -4.762 1.00 0.00 15 GLU A O 10
ATOM 8913 N N . VAL A 1 16 ? -1.074 2.115 -5.696 1.00 0.00 16 VAL A N 10
ATOM 8914 C CA . VAL A 1 16 ? -2.497 2.234 -5.368 1.00 0.00 16 VAL A CA 10
ATOM 8915 C C . VAL A 1 16 ? -3.304 1.222 -6.189 1.00 0.00 16 VAL A C 10
ATOM 8916 O O . VAL A 1 16 ? -4.301 0.697 -5.688 1.00 0.00 16 VAL A O 10
ATOM 8929 N N . ASN A 1 17 ? -2.861 0.906 -7.413 1.00 0.00 17 ASN A N 10
ATOM 8930 C CA . ASN A 1 17 ? -3.447 -0.184 -8.185 1.00 0.00 17 ASN A CA 10
ATOM 8931 C C . ASN A 1 17 ? -3.305 -1.483 -7.409 1.00 0.00 17 ASN A C 10
ATOM 8932 O O . ASN A 1 17 ? -4.325 -2.087 -7.062 1.00 0.00 17 ASN A O 10
ATOM 8943 N N . TYR A 1 18 ? -2.065 -1.865 -7.096 1.00 0.00 18 TYR A N 10
ATOM 8944 C CA . TYR A 1 18 ? -1.734 -3.084 -6.375 1.00 0.00 18 TYR A CA 10
ATOM 8945 C C . TYR A 1 18 ? -2.428 -3.158 -5.021 1.00 0.00 18 TYR A C 10
ATOM 8946 O O . TYR A 1 18 ? -2.783 -4.253 -4.598 1.00 0.00 18 TYR A O 10
ATOM 8964 N N . LEU A 1 19 ? -2.661 -2.019 -4.364 1.00 0.00 19 LEU A N 10
ATOM 8965 C CA . LEU A 1 19 ? -3.324 -1.952 -3.076 1.00 0.00 19 LEU A CA 10
ATOM 8966 C C . LEU A 1 19 ? -4.696 -2.605 -3.194 1.00 0.00 19 LEU A C 10
ATOM 8967 O O . LEU A 1 19 ? -4.961 -3.625 -2.560 1.00 0.00 19 LEU A O 10
ATOM 8983 N N . PHE A 1 20 ? -5.568 -2.036 -4.026 1.00 0.00 20 PHE A N 10
ATOM 8984 C CA . PHE A 1 20 ? -6.914 -2.552 -4.194 1.00 0.00 20 PHE A CA 10
ATOM 8985 C C . PHE A 1 20 ? -6.909 -3.908 -4.902 1.00 0.00 20 PHE A C 10
ATOM 8986 O O . PHE A 1 20 ? -7.793 -4.710 -4.627 1.00 0.00 20 PHE A O 10
ATOM 9003 N N . HIS A 1 21 ? -5.963 -4.192 -5.809 1.00 0.00 21 HIS A N 10
ATOM 9004 C CA . HIS A 1 21 ? -5.858 -5.505 -6.433 1.00 0.00 21 HIS A CA 10
ATOM 9005 C C . HIS A 1 21 ? -5.642 -6.563 -5.352 1.00 0.00 21 HIS A C 10
ATOM 9006 O O . HIS A 1 21 ? -6.391 -7.535 -5.303 1.00 0.00 21 HIS A O 10
ATOM 9020 N N . GLY A 1 22 ? -4.686 -6.332 -4.451 1.00 0.00 22 GLY A N 10
ATOM 9021 C CA . GLY A 1 22 ? -4.417 -7.168 -3.300 1.00 0.00 22 GLY A CA 10
ATOM 9022 C C . GLY A 1 22 ? -5.660 -7.314 -2.449 1.00 0.00 22 GLY A C 10
ATOM 9023 O O . GLY A 1 22 ? -6.196 -8.413 -2.346 1.00 0.00 22 GLY A O 10
ATOM 9027 N N . VAL A 1 23 ? -6.167 -6.222 -1.881 1.00 0.00 23 VAL A N 10
ATOM 9028 C CA . VAL A 1 23 ? -7.312 -6.260 -0.974 1.00 0.00 23 VAL A CA 10
ATOM 9029 C C . VAL A 1 23 ? -8.532 -6.945 -1.627 1.00 0.00 23 VAL A C 10
ATOM 9030 O O . VAL A 1 23 ? -9.375 -7.485 -0.908 1.00 0.00 23 VAL A O 10
ATOM 9043 N N . LYS A 1 24 ? -8.641 -6.995 -2.962 1.00 0.00 24 LYS A N 10
ATOM 9044 C CA . LYS A 1 24 ? -9.709 -7.703 -3.665 1.00 0.00 24 LYS A CA 10
ATOM 9045 C C . LYS A 1 24 ? -9.504 -9.206 -3.526 1.00 0.00 24 LYS A C 10
ATOM 9046 O O . LYS A 1 24 ? -10.422 -9.908 -3.113 1.00 0.00 24 LYS A O 10
ATOM 9065 N N . THR A 1 25 ? -8.333 -9.720 -3.878 1.00 0.00 25 THR A N 10
ATOM 9066 C CA . THR A 1 25 ? -8.052 -11.157 -3.919 1.00 0.00 25 THR A CA 10
ATOM 9067 C C . THR A 1 25 ? -7.718 -11.697 -2.516 1.00 0.00 25 THR A C 10
ATOM 9068 O O . THR A 1 25 ? -7.571 -12.909 -2.325 1.00 0.00 25 THR A O 10
ATOM 9079 N N . MET A 1 26 ? -7.559 -10.798 -1.540 1.00 0.00 26 MET A N 10
ATOM 9080 C CA . MET A 1 26 ? -7.078 -11.064 -0.199 1.00 0.00 26 MET A CA 10
ATOM 9081 C C . MET A 1 26 ? -8.072 -10.452 0.791 1.00 0.00 26 MET A C 10
ATOM 9082 O O . MET A 1 26 ? -9.080 -11.078 1.122 1.00 0.00 26 MET A O 10
ATOM 9096 N N . GLY A 1 27 ? -7.839 -9.223 1.243 1.00 0.00 27 GLY A N 10
ATOM 9097 C CA . GLY A 1 27 ? -8.576 -8.645 2.353 1.00 0.00 27 GLY A CA 10
ATOM 9098 C C . GLY A 1 27 ? -7.701 -7.642 3.072 1.00 0.00 27 GLY A C 10
ATOM 9099 O O . GLY A 1 27 ? -7.181 -6.735 2.432 1.00 0.00 27 GLY A O 10
ATOM 9103 N N . ASN A 1 28 ? -7.546 -7.792 4.391 1.00 0.00 28 ASN A N 10
ATOM 9104 C CA . ASN A 1 28 ? -6.861 -6.806 5.227 1.00 0.00 28 ASN A CA 10
ATOM 9105 C C . ASN A 1 28 ? -5.553 -7.364 5.808 1.00 0.00 28 ASN A C 10
ATOM 9106 O O . ASN A 1 28 ? -4.974 -6.737 6.696 1.00 0.00 28 ASN A O 10
ATOM 9117 N N . HIS A 1 29 ? -5.092 -8.556 5.399 1.00 0.00 29 HIS A N 10
ATOM 9118 C CA . HIS A 1 29 ? -3.734 -9.005 5.714 1.00 0.00 29 HIS A CA 10
ATOM 9119 C C . HIS A 1 29 ? -2.748 -8.158 4.913 1.00 0.00 29 HIS A C 10
ATOM 9120 O O . HIS A 1 29 ? -2.476 -8.441 3.739 1.00 0.00 29 HIS A O 10
ATOM 9134 N N . TRP A 1 30 ? -2.177 -7.147 5.553 1.00 0.00 30 TRP A N 10
ATOM 9135 C CA . TRP A 1 30 ? -1.381 -6.165 4.843 1.00 0.00 30 TRP A CA 10
ATOM 9136 C C . TRP A 1 30 ? -0.019 -6.736 4.460 1.00 0.00 30 TRP A C 10
ATOM 9137 O O . TRP A 1 30 ? 0.415 -6.546 3.329 1.00 0.00 30 TRP A O 10
ATOM 9158 N N . ASN A 1 31 ? 0.639 -7.475 5.359 1.00 0.00 31 ASN A N 10
ATOM 9159 C CA . ASN A 1 31 ? 1.931 -8.107 5.081 1.00 0.00 31 ASN A CA 10
ATOM 9160 C C . ASN A 1 31 ? 1.880 -8.995 3.838 1.00 0.00 31 ASN A C 10
ATOM 9161 O O . ASN A 1 31 ? 2.854 -9.018 3.087 1.00 0.00 31 ASN A O 10
ATOM 9172 N N . SER A 1 32 ? 0.769 -9.694 3.601 1.00 0.00 32 SER A N 10
ATOM 9173 C CA . SER A 1 32 ? 0.592 -10.533 2.430 1.00 0.00 32 SER A CA 10
ATOM 9174 C C . SER A 1 32 ? 0.666 -9.683 1.159 1.00 0.00 32 SER A C 10
ATOM 9175 O O . SER A 1 32 ? 1.504 -9.934 0.301 1.00 0.00 32 SER A O 10
ATOM 9183 N N . ILE A 1 33 ? -0.156 -8.639 1.048 1.00 0.00 33 ILE A N 10
ATOM 9184 C CA . ILE A 1 33 ? -0.201 -7.697 -0.067 1.00 0.00 33 ILE A CA 10
ATOM 9185 C C . ILE A 1 33 ? 1.188 -7.126 -0.329 1.00 0.00 33 ILE A C 10
ATOM 9186 O O . ILE A 1 33 ? 1.638 -7.113 -1.474 1.00 0.00 33 ILE A O 10
ATOM 9202 N N . LEU A 1 34 ? 1.852 -6.684 0.739 1.00 0.00 34 LEU A N 10
ATOM 9203 C CA . LEU A 1 34 ? 3.150 -6.028 0.698 1.00 0.00 34 LEU A CA 10
ATOM 9204 C C . LEU A 1 34 ? 4.200 -6.911 0.010 1.00 0.00 34 LEU A C 10
ATOM 9205 O O . LEU A 1 34 ? 5.117 -6.387 -0.621 1.00 0.00 34 LEU A O 10
ATOM 9221 N N . TRP A 1 35 ? 4.081 -8.237 0.122 1.00 0.00 35 TRP A N 10
ATOM 9222 C CA . TRP A 1 35 ? 4.883 -9.185 -0.643 1.00 0.00 35 TRP A CA 10
ATOM 9223 C C . TRP A 1 35 ? 4.280 -9.470 -2.019 1.00 0.00 35 TRP A C 10
ATOM 9224 O O . TRP A 1 35 ? 5.024 -9.568 -3.001 1.00 0.00 35 TRP A O 10
ATOM 9245 N N . SER A 1 36 ? 2.958 -9.653 -2.083 1.00 0.00 36 SER A N 10
ATOM 9246 C CA . SER A 1 36 ? 2.247 -10.192 -3.233 1.00 0.00 36 SER A CA 10
ATOM 9247 C C . SER A 1 36 ? 2.501 -9.374 -4.494 1.00 0.00 36 SER A C 10
ATOM 9248 O O . SER A 1 36 ? 2.598 -9.952 -5.575 1.00 0.00 36 SER A O 10
ATOM 9256 N N . PHE A 1 37 ? 2.633 -8.055 -4.366 1.00 0.00 37 PHE A N 10
ATOM 9257 C CA . PHE A 1 37 ? 2.763 -7.134 -5.487 1.00 0.00 37 PHE A CA 10
ATOM 9258 C C . PHE A 1 37 ? 4.003 -6.270 -5.264 1.00 0.00 37 PHE A C 10
ATOM 9259 O O . PHE A 1 37 ? 4.453 -6.145 -4.117 1.00 0.00 37 PHE A O 10
ATOM 9276 N N . PRO A 1 38 ? 4.596 -5.672 -6.311 1.00 0.00 38 PRO A N 10
ATOM 9277 C CA . PRO A 1 38 ? 5.826 -4.933 -6.120 1.00 0.00 38 PRO A CA 10
ATOM 9278 C C . PRO A 1 38 ? 5.517 -3.539 -5.568 1.00 0.00 38 PRO A C 10
ATOM 9279 O O . PRO A 1 38 ? 5.121 -2.629 -6.303 1.00 0.00 38 PRO A O 10
ATOM 9290 N N . PHE A 1 39 ? 5.848 -3.323 -4.298 1.00 0.00 39 PHE A N 10
ATOM 9291 C CA . PHE A 1 39 ? 5.767 -2.028 -3.633 1.00 0.00 39 PHE A CA 10
ATOM 9292 C C . PHE A 1 39 ? 7.179 -1.450 -3.501 1.00 0.00 39 PHE A C 10
ATOM 9293 O O . PHE A 1 39 ? 8.171 -2.174 -3.683 1.00 0.00 39 PHE A O 10
ATOM 9310 N N . GLN A 1 40 ? 7.274 -0.161 -3.169 1.00 0.00 40 GLN A N 10
ATOM 9311 C CA . GLN A 1 40 ? 8.528 0.525 -2.870 1.00 0.00 40 GLN A CA 10
ATOM 9312 C C . GLN A 1 40 ? 9.347 -0.225 -1.805 1.00 0.00 40 GLN A C 10
ATOM 9313 O O . GLN A 1 40 ? 8.828 -1.070 -1.068 1.00 0.00 40 GLN A O 10
ATOM 9327 N N . LYS A 1 41 ? 10.640 0.097 -1.710 1.00 0.00 41 LYS A N 10
ATOM 9328 C CA . LYS A 1 41 ? 11.534 -0.478 -0.710 1.00 0.00 41 LYS A CA 10
ATOM 9329 C C . LYS A 1 41 ? 11.344 0.253 0.613 1.00 0.00 41 LYS A C 10
ATOM 9330 O O . LYS A 1 41 ? 10.870 1.391 0.627 1.00 0.00 41 LYS A O 10
ATOM 9349 N N . GLY A 1 42 ? 11.756 -0.366 1.718 1.00 0.00 42 GLY A N 10
ATOM 9350 C CA . GLY A 1 42 ? 11.630 0.201 3.055 1.00 0.00 42 GLY A CA 10
ATOM 9351 C C . GLY A 1 42 ? 10.188 0.427 3.513 1.00 0.00 42 GLY A C 10
ATOM 9352 O O . GLY A 1 42 ? 9.977 1.038 4.565 1.00 0.00 42 GLY A O 10
ATOM 9356 N N . ARG A 1 43 ? 9.188 -0.038 2.759 1.00 0.00 43 ARG A N 10
ATOM 9357 C CA . ARG A 1 43 ? 7.792 0.048 3.164 1.00 0.00 43 ARG A CA 10
ATOM 9358 C C . ARG A 1 43 ? 7.549 -0.924 4.302 1.00 0.00 43 ARG A C 10
ATOM 9359 O O . ARG A 1 43 ? 8.295 -1.881 4.510 1.00 0.00 43 ARG A O 10
ATOM 9380 N N . ARG A 1 44 ? 6.462 -0.694 5.022 1.00 0.00 44 ARG A N 10
ATOM 9381 C CA . ARG A 1 44 ? 5.985 -1.571 6.081 1.00 0.00 44 ARG A CA 10
ATOM 9382 C C . ARG A 1 44 ? 4.605 -2.065 5.676 1.00 0.00 44 ARG A C 10
ATOM 9383 O O . ARG A 1 44 ? 3.943 -1.430 4.865 1.00 0.00 44 ARG A O 10
ATOM 9404 N N . ALA A 1 45 ? 4.104 -3.131 6.294 1.00 0.00 45 ALA A N 10
ATOM 9405 C CA . ALA A 1 45 ? 2.715 -3.539 6.104 1.00 0.00 45 ALA A CA 10
ATOM 9406 C C . ALA A 1 45 ? 1.744 -2.391 6.440 1.00 0.00 45 ALA A C 10
ATOM 9407 O O . ALA A 1 45 ? 0.735 -2.210 5.764 1.00 0.00 45 ALA A O 10
ATOM 9414 N N . VAL A 1 46 ? 2.063 -1.581 7.451 1.00 0.00 46 VAL A N 10
ATOM 9415 C CA . VAL A 1 46 ? 1.200 -0.503 7.941 1.00 0.00 46 VAL A CA 10
ATOM 9416 C C . VAL A 1 46 ? 1.023 0.615 6.921 1.00 0.00 46 VAL A C 10
ATOM 9417 O O . VAL A 1 46 ? 0.041 1.342 6.982 1.00 0.00 46 VAL A O 10
ATOM 9430 N N . ASP A 1 47 ? 1.972 0.759 5.993 1.00 0.00 47 ASP A N 10
ATOM 9431 C CA . ASP A 1 47 ? 1.893 1.743 4.900 1.00 0.00 47 ASP A CA 10
ATOM 9432 C C . ASP A 1 47 ? 0.573 1.559 4.155 1.00 0.00 47 ASP A C 10
ATOM 9433 O O . ASP A 1 47 ? -0.154 2.515 3.883 1.00 0.00 47 ASP A O 10
ATOM 9442 N N . LEU A 1 48 ? 0.267 0.298 3.850 1.00 0.00 48 LEU A N 10
ATOM 9443 C CA . LEU A 1 48 ? -0.912 -0.126 3.114 1.00 0.00 48 LEU A CA 10
ATOM 9444 C C . LEU A 1 48 ? -2.154 0.178 3.943 1.00 0.00 48 LEU A C 10
ATOM 9445 O O . LEU A 1 48 ? -3.106 0.748 3.416 1.00 0.00 48 LEU A O 10
ATOM 9461 N N . ALA A 1 49 ? -2.111 -0.140 5.242 1.00 0.00 49 ALA A N 10
ATOM 9462 C CA . ALA A 1 49 ? -3.210 0.022 6.177 1.00 0.00 49 ALA A CA 10
ATOM 9463 C C . ALA A 1 49 ? -3.560 1.500 6.273 1.00 0.00 49 ALA A C 10
ATOM 9464 O O . ALA A 1 49 ? -4.727 1.871 6.130 1.00 0.00 49 ALA A O 10
ATOM 9471 N N . HIS A 1 50 ? -2.532 2.328 6.482 1.00 0.00 50 HIS A N 10
ATOM 9472 C CA . HIS A 1 50 ? -2.627 3.769 6.522 1.00 0.00 50 HIS A CA 10
ATOM 9473 C C . HIS A 1 50 ? -3.270 4.287 5.241 1.00 0.00 50 HIS A C 10
ATOM 9474 O O . HIS A 1 50 ? -4.329 4.906 5.307 1.00 0.00 50 HIS A O 10
ATOM 9488 N N . LYS A 1 51 ? -2.640 4.048 4.083 1.00 0.00 51 LYS A N 10
ATOM 9489 C CA . LYS A 1 51 ? -3.102 4.592 2.810 1.00 0.00 51 LYS A CA 10
ATOM 9490 C C . LYS A 1 51 ? -4.566 4.250 2.596 1.00 0.00 51 LYS A C 10
ATOM 9491 O O . LYS A 1 51 ? -5.381 5.126 2.358 1.00 0.00 51 LYS A O 10
ATOM 9510 N N . TYR A 1 52 ? -4.875 2.972 2.684 1.00 0.00 52 TYR A N 10
ATOM 9511 C CA . TYR A 1 52 ? -6.198 2.396 2.518 1.00 0.00 52 TYR A CA 10
ATOM 9512 C C . TYR A 1 52 ? -7.215 3.091 3.404 1.00 0.00 52 TYR A C 10
ATOM 9513 O O . TYR A 1 52 ? -8.249 3.520 2.900 1.00 0.00 52 TYR A O 10
ATOM 9531 N N . HIS A 1 53 ? -6.928 3.219 4.700 1.00 0.00 53 HIS A N 10
ATOM 9532 C CA . HIS A 1 53 ? -7.832 3.889 5.632 1.00 0.00 53 HIS A CA 10
ATOM 9533 C C . HIS A 1 53 ? -8.118 5.317 5.167 1.00 0.00 53 HIS A C 10
ATOM 9534 O O . HIS A 1 53 ? -9.280 5.716 5.058 1.00 0.00 53 HIS A O 10
ATOM 9548 N N . ARG A 1 54 ? -7.066 6.073 4.834 1.00 0.00 54 ARG A N 10
ATOM 9549 C CA . ARG A 1 54 ? -7.207 7.426 4.305 1.00 0.00 54 ARG A CA 10
ATOM 9550 C C . ARG A 1 54 ? -8.052 7.385 3.030 1.00 0.00 54 ARG A C 10
ATOM 9551 O O . ARG A 1 54 ? -8.948 8.216 2.889 1.00 0.00 54 ARG A O 10
ATOM 9572 N N . LEU A 1 55 ? -7.821 6.418 2.132 1.00 0.00 55 LEU A N 10
ATOM 9573 C CA . LEU A 1 55 ? -8.548 6.289 0.871 1.00 0.00 55 LEU A CA 10
ATOM 9574 C C . LEU A 1 55 ? -10.036 6.041 1.102 1.00 0.00 55 LEU A C 10
ATOM 9575 O O . LEU A 1 55 ? -10.846 6.781 0.544 1.00 0.00 55 LEU A O 10
ATOM 9591 N N . ILE A 1 56 ? -10.419 5.031 1.893 1.00 0.00 56 ILE A N 10
ATOM 9592 C CA . ILE A 1 56 ? -11.832 4.790 2.205 1.00 0.00 56 ILE A CA 10
ATOM 9593 C C . ILE A 1 56 ? -12.432 5.986 2.957 1.00 0.00 56 ILE A C 10
ATOM 9594 O O . ILE A 1 56 ? -13.635 6.226 2.850 1.00 0.00 56 ILE A O 10
ATOM 9610 N N . SER A 1 57 ? -11.601 6.760 3.669 1.00 0.00 57 SER A N 10
ATOM 9611 C CA . SER A 1 57 ? -11.991 7.954 4.405 1.00 0.00 57 SER A CA 10
ATOM 9612 C C . SER A 1 57 ? -13.113 7.644 5.406 1.00 0.00 57 SER A C 10
ATOM 9613 O O . SER A 1 57 ? -14.037 8.441 5.573 1.00 0.00 57 SER A O 10
ATOM 9621 N N . GLY A 1 58 ? -13.059 6.466 6.036 1.00 0.00 58 GLY A N 10
ATOM 9622 C CA . GLY A 1 58 ? -14.131 5.946 6.876 1.00 0.00 58 GLY A CA 10
ATOM 9623 C C . GLY A 1 58 ? -14.115 6.542 8.288 1.00 0.00 58 GLY A C 10
ATOM 9624 O O . GLY A 1 58 ? -13.149 7.224 8.660 1.00 0.00 58 GLY A O 10
ATOM 9628 N N . PRO A 1 59 ? -15.169 6.302 9.085 1.00 0.00 59 PRO A N 10
ATOM 9629 C CA . PRO A 1 59 ? -15.233 6.709 10.479 1.00 0.00 59 PRO A CA 10
ATOM 9630 C C . PRO A 1 59 ? -14.350 5.778 11.318 1.00 0.00 59 PRO A C 10
ATOM 9631 O O . PRO A 1 59 ? -14.560 4.561 11.326 1.00 0.00 59 PRO A O 10
ATOM 9642 N N . SER A 1 60 ? -13.356 6.328 12.008 1.00 0.00 60 SER A N 10
ATOM 9643 C CA . SER A 1 60 ? -12.605 5.677 13.074 1.00 0.00 60 SER A CA 10
ATOM 9644 C C . SER A 1 60 ? -12.057 6.764 14.001 1.00 0.00 60 SER A C 10
ATOM 9645 O O . SER A 1 60 ? -12.150 7.952 13.683 1.00 0.00 60 SER A O 10
ATOM 9653 N N . SER A 1 61 ? -11.455 6.364 15.124 1.00 0.00 61 SER A N 10
ATOM 9654 C CA . SER A 1 61 ? -10.808 7.200 16.127 1.00 0.00 61 SER A CA 10
ATOM 9655 C C . SER A 1 61 ? -11.819 7.938 17.005 1.00 0.00 61 SER A C 10
ATOM 9656 O O . SER A 1 61 ? -11.610 7.990 18.217 1.00 0.00 61 SER A O 10
ATOM 9664 N N . GLY A 1 62 ? -12.877 8.516 16.441 1.00 0.00 62 GLY A N 10
ATOM 9665 C CA . GLY A 1 62 ? -13.738 9.463 17.125 1.00 0.00 62 GLY A CA 10
ATOM 9666 C C . GLY A 1 62 ? -13.223 10.827 16.760 1.00 0.00 62 GLY A C 10
ATOM 9667 O O . GLY A 1 62 ? -13.488 11.267 15.622 1.00 0.00 62 GLY A O 10
ATOM 9671 N N . GLY A 1 1 ? -11.975 3.346 -10.648 1.00 0.00 1 GLY A N 11
ATOM 9672 C CA . GLY A 1 1 ? -11.263 4.001 -11.748 1.00 0.00 1 GLY A CA 11
ATOM 9673 C C . GLY A 1 1 ? -9.802 3.618 -11.721 1.00 0.00 1 GLY A C 11
ATOM 9674 O O . GLY A 1 1 ? -9.482 2.471 -11.414 1.00 0.00 1 GLY A O 11
ATOM 9678 N N . SER A 1 2 ? -8.907 4.544 -12.068 1.00 0.00 2 SER A N 11
ATOM 9679 C CA . SER A 1 2 ? -7.465 4.296 -11.997 1.00 0.00 2 SER A CA 11
ATOM 9680 C C . SER A 1 2 ? -6.638 5.559 -11.727 1.00 0.00 2 SER A C 11
ATOM 9681 O O . SER A 1 2 ? -5.563 5.451 -11.141 1.00 0.00 2 SER A O 11
ATOM 9689 N N . SER A 1 3 ? -7.169 6.749 -12.029 1.00 0.00 3 SER A N 11
ATOM 9690 C CA . SER A 1 3 ? -6.677 8.054 -11.591 1.00 0.00 3 SER A CA 11
ATOM 9691 C C . SER A 1 3 ? -5.152 8.242 -11.755 1.00 0.00 3 SER A C 11
ATOM 9692 O O . SER A 1 3 ? -4.480 8.662 -10.811 1.00 0.00 3 SER A O 11
ATOM 9700 N N . GLY A 1 4 ? -4.602 7.929 -12.934 1.00 0.00 4 GLY A N 11
ATOM 9701 C CA . GLY A 1 4 ? -3.171 8.063 -13.209 1.00 0.00 4 GLY A CA 11
ATOM 9702 C C . GLY A 1 4 ? -2.750 9.527 -13.285 1.00 0.00 4 GLY A C 11
ATOM 9703 O O . GLY A 1 4 ? -3.145 10.229 -14.226 1.00 0.00 4 GLY A O 11
ATOM 9707 N N . SER A 1 5 ? -1.956 9.974 -12.314 1.00 0.00 5 SER A N 11
ATOM 9708 C CA . SER A 1 5 ? -1.525 11.347 -12.104 1.00 0.00 5 SER A CA 11
ATOM 9709 C C . SER A 1 5 ? -0.166 11.350 -11.393 1.00 0.00 5 SER A C 11
ATOM 9710 O O . SER A 1 5 ? 0.253 10.321 -10.856 1.00 0.00 5 SER A O 11
ATOM 9718 N N . SER A 1 6 ? 0.517 12.497 -11.369 1.00 0.00 6 SER A N 11
ATOM 9719 C CA . SER A 1 6 ? 1.834 12.644 -10.763 1.00 0.00 6 SER A CA 11
ATOM 9720 C C . SER A 1 6 ? 1.764 12.522 -9.230 1.00 0.00 6 SER A C 11
ATOM 9721 O O . SER A 1 6 ? 0.724 12.789 -8.618 1.00 0.00 6 SER A O 11
ATOM 9729 N N . GLY A 1 7 ? 2.885 12.174 -8.592 1.00 0.00 7 GLY A N 11
ATOM 9730 C CA . GLY A 1 7 ? 3.004 12.012 -7.146 1.00 0.00 7 GLY A CA 11
ATOM 9731 C C . GLY A 1 7 ? 4.468 11.817 -6.766 1.00 0.00 7 GLY A C 11
ATOM 9732 O O . GLY A 1 7 ? 5.284 11.469 -7.627 1.00 0.00 7 GLY A O 11
ATOM 9736 N N . ARG A 1 8 ? 4.796 12.029 -5.488 1.00 0.00 8 ARG A N 11
ATOM 9737 C CA . ARG A 1 8 ? 6.103 11.735 -4.901 1.00 0.00 8 ARG A CA 11
ATOM 9738 C C . ARG A 1 8 ? 5.903 11.378 -3.429 1.00 0.00 8 ARG A C 11
ATOM 9739 O O . ARG A 1 8 ? 5.019 11.958 -2.793 1.00 0.00 8 ARG A O 11
ATOM 9760 N N . LYS A 1 9 ? 6.761 10.518 -2.872 1.00 0.00 9 LYS A N 11
ATOM 9761 C CA . LYS A 1 9 ? 6.813 9.994 -1.492 1.00 0.00 9 LYS A CA 11
ATOM 9762 C C . LYS A 1 9 ? 5.578 9.215 -1.056 1.00 0.00 9 LYS A C 11
ATOM 9763 O O . LYS A 1 9 ? 5.729 8.163 -0.428 1.00 0.00 9 LYS A O 11
ATOM 9782 N N . ASP A 1 10 ? 4.379 9.675 -1.386 1.00 0.00 10 ASP A N 11
ATOM 9783 C CA . ASP A 1 10 ? 3.158 8.894 -1.290 1.00 0.00 10 ASP A CA 11
ATOM 9784 C C . ASP A 1 10 ? 3.230 7.716 -2.265 1.00 0.00 10 ASP A C 11
ATOM 9785 O O . ASP A 1 10 ? 4.164 7.557 -3.064 1.00 0.00 10 ASP A O 11
ATOM 9794 N N . PHE A 1 11 ? 2.211 6.867 -2.212 1.00 0.00 11 PHE A N 11
ATOM 9795 C CA . PHE A 1 11 ? 2.030 5.780 -3.153 1.00 0.00 11 PHE A CA 11
ATOM 9796 C C . PHE A 1 11 ? 1.808 6.417 -4.524 1.00 0.00 11 PHE A C 11
ATOM 9797 O O . PHE A 1 11 ? 0.986 7.331 -4.649 1.00 0.00 11 PHE A O 11
ATOM 9814 N N . THR A 1 12 ? 2.528 5.971 -5.548 1.00 0.00 12 THR A N 11
ATOM 9815 C CA . THR A 1 12 ? 2.173 6.333 -6.914 1.00 0.00 12 THR A CA 11
ATOM 9816 C C . THR A 1 12 ? 0.924 5.535 -7.320 1.00 0.00 12 THR A C 11
ATOM 9817 O O . THR A 1 12 ? 0.505 4.622 -6.599 1.00 0.00 12 THR A O 11
ATOM 9828 N N . LYS A 1 13 ? 0.366 5.840 -8.497 1.00 0.00 13 LYS A N 11
ATOM 9829 C CA . LYS A 1 13 ? -0.759 5.118 -9.086 1.00 0.00 13 LYS A CA 11
ATOM 9830 C C . LYS A 1 13 ? -0.497 3.624 -9.030 1.00 0.00 13 LYS A C 11
ATOM 9831 O O . LYS A 1 13 ? -1.375 2.881 -8.595 1.00 0.00 13 LYS A O 11
ATOM 9850 N N . GLU A 1 14 ? 0.678 3.184 -9.489 1.00 0.00 14 GLU A N 11
ATOM 9851 C CA . GLU A 1 14 ? 0.951 1.761 -9.625 1.00 0.00 14 GLU A CA 11
ATOM 9852 C C . GLU A 1 14 ? 0.800 1.030 -8.294 1.00 0.00 14 GLU A C 11
ATOM 9853 O O . GLU A 1 14 ? 0.282 -0.086 -8.285 1.00 0.00 14 GLU A O 11
ATOM 9865 N N . GLU A 1 15 ? 1.195 1.652 -7.182 1.00 0.00 15 GLU A N 11
ATOM 9866 C CA . GLU A 1 15 ? 1.134 0.957 -5.909 1.00 0.00 15 GLU A CA 11
ATOM 9867 C C . GLU A 1 15 ? -0.317 0.977 -5.398 1.00 0.00 15 GLU A C 11
ATOM 9868 O O . GLU A 1 15 ? -0.766 0.017 -4.779 1.00 0.00 15 GLU A O 11
ATOM 9880 N N . VAL A 1 16 ? -1.071 2.061 -5.640 1.00 0.00 16 VAL A N 11
ATOM 9881 C CA . VAL A 1 16 ? -2.488 2.158 -5.269 1.00 0.00 16 VAL A CA 11
ATOM 9882 C C . VAL A 1 16 ? -3.298 1.101 -6.026 1.00 0.00 16 VAL A C 11
ATOM 9883 O O . VAL A 1 16 ? -4.201 0.491 -5.448 1.00 0.00 16 VAL A O 11
ATOM 9896 N N . ASN A 1 17 ? -2.957 0.847 -7.294 1.00 0.00 17 ASN A N 11
ATOM 9897 C CA . ASN A 1 17 ? -3.528 -0.243 -8.077 1.00 0.00 17 ASN A CA 11
ATOM 9898 C C . ASN A 1 17 ? -3.371 -1.559 -7.318 1.00 0.00 17 ASN A C 11
ATOM 9899 O O . ASN A 1 17 ? -4.357 -2.268 -7.119 1.00 0.00 17 ASN A O 11
ATOM 9910 N N . TYR A 1 18 ? -2.155 -1.869 -6.864 1.00 0.00 18 TYR A N 11
ATOM 9911 C CA . TYR A 1 18 ? -1.889 -3.082 -6.100 1.00 0.00 18 TYR A CA 11
ATOM 9912 C C . TYR A 1 18 ? -2.539 -3.078 -4.730 1.00 0.00 18 TYR A C 11
ATOM 9913 O O . TYR A 1 18 ? -2.884 -4.143 -4.229 1.00 0.00 18 TYR A O 11
ATOM 9931 N N . LEU A 1 19 ? -2.736 -1.910 -4.123 1.00 0.00 19 LEU A N 11
ATOM 9932 C CA . LEU A 1 19 ? -3.441 -1.806 -2.863 1.00 0.00 19 LEU A CA 11
ATOM 9933 C C . LEU A 1 19 ? -4.868 -2.318 -3.064 1.00 0.00 19 LEU A C 11
ATOM 9934 O O . LEU A 1 19 ? -5.295 -3.225 -2.357 1.00 0.00 19 LEU A O 11
ATOM 9950 N N . PHE A 1 20 ? -5.601 -1.783 -4.047 1.00 0.00 20 PHE A N 11
ATOM 9951 C CA . PHE A 1 20 ? -6.935 -2.276 -4.367 1.00 0.00 20 PHE A CA 11
ATOM 9952 C C . PHE A 1 20 ? -6.907 -3.745 -4.784 1.00 0.00 20 PHE A C 11
ATOM 9953 O O . PHE A 1 20 ? -7.685 -4.524 -4.242 1.00 0.00 20 PHE A O 11
ATOM 9970 N N . HIS A 1 21 ? -6.042 -4.122 -5.728 1.00 0.00 21 HIS A N 11
ATOM 9971 C CA . HIS A 1 21 ? -5.952 -5.479 -6.258 1.00 0.00 21 HIS A CA 11
ATOM 9972 C C . HIS A 1 21 ? -5.712 -6.483 -5.127 1.00 0.00 21 HIS A C 11
ATOM 9973 O O . HIS A 1 21 ? -6.413 -7.492 -5.052 1.00 0.00 21 HIS A O 11
ATOM 9987 N N . GLY A 1 22 ? -4.740 -6.220 -4.258 1.00 0.00 22 GLY A N 11
ATOM 9988 C CA . GLY A 1 22 ? -4.378 -7.070 -3.142 1.00 0.00 22 GLY A CA 11
ATOM 9989 C C . GLY A 1 22 ? -5.540 -7.207 -2.174 1.00 0.00 22 GLY A C 11
ATOM 9990 O O . GLY A 1 22 ? -5.971 -8.320 -1.881 1.00 0.00 22 GLY A O 11
ATOM 9994 N N . VAL A 1 23 ? -6.097 -6.086 -1.714 1.00 0.00 23 VAL A N 11
ATOM 9995 C CA . VAL A 1 23 ? -7.230 -6.110 -0.794 1.00 0.00 23 VAL A CA 11
ATOM 9996 C C . VAL A 1 23 ? -8.424 -6.831 -1.440 1.00 0.00 23 VAL A C 11
ATOM 9997 O O . VAL A 1 23 ? -9.205 -7.468 -0.739 1.00 0.00 23 VAL A O 11
ATOM 10010 N N . LYS A 1 24 ? -8.554 -6.810 -2.770 1.00 0.00 24 LYS A N 11
ATOM 10011 C CA . LYS A 1 24 ? -9.698 -7.395 -3.451 1.00 0.00 24 LYS A CA 11
ATOM 10012 C C . LYS A 1 24 ? -9.644 -8.914 -3.370 1.00 0.00 24 LYS A C 11
ATOM 10013 O O . LYS A 1 24 ? -10.695 -9.538 -3.238 1.00 0.00 24 LYS A O 11
ATOM 10032 N N . THR A 1 25 ? -8.452 -9.503 -3.471 1.00 0.00 25 THR A N 11
ATOM 10033 C CA . THR A 1 25 ? -8.258 -10.945 -3.488 1.00 0.00 25 THR A CA 11
ATOM 10034 C C . THR A 1 25 ? -7.929 -11.504 -2.093 1.00 0.00 25 THR A C 11
ATOM 10035 O O . THR A 1 25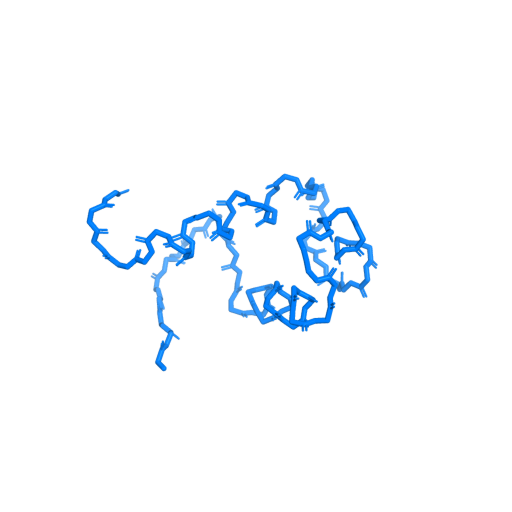 ? -8.101 -12.703 -1.872 1.00 0.00 25 THR A O 11
ATOM 10046 N N . MET A 1 26 ? -7.473 -10.677 -1.142 1.00 0.00 26 MET A N 11
ATOM 10047 C CA . MET A 1 26 ? -7.044 -11.135 0.180 1.00 0.00 26 MET A CA 11
ATOM 10048 C C . MET A 1 26 ? -7.897 -10.594 1.326 1.00 0.00 26 MET A C 11
ATOM 10049 O O . MET A 1 26 ? -7.837 -11.133 2.433 1.00 0.00 26 MET A O 11
ATOM 10063 N N . GLY A 1 27 ? -8.628 -9.497 1.128 1.00 0.00 27 GLY A N 11
ATOM 10064 C CA . GLY A 1 27 ? -9.113 -8.704 2.244 1.00 0.00 27 GLY A CA 11
ATOM 10065 C C . GLY A 1 27 ? -7.929 -8.184 3.060 1.00 0.00 27 GLY A C 11
ATOM 10066 O O . GLY A 1 27 ? -6.846 -7.945 2.521 1.00 0.00 27 GLY A O 11
ATOM 10070 N N . ASN A 1 28 ? -8.147 -7.975 4.360 1.00 0.00 28 ASN A N 11
ATOM 10071 C CA . ASN A 1 28 ? -7.286 -7.293 5.336 1.00 0.00 28 ASN A CA 11
ATOM 10072 C C . ASN A 1 28 ? -5.977 -8.008 5.712 1.00 0.00 28 ASN A C 11
ATOM 10073 O O . ASN A 1 28 ? -5.451 -7.790 6.804 1.00 0.00 28 ASN A O 11
ATOM 10084 N N . HIS A 1 29 ? -5.439 -8.882 4.856 1.00 0.00 29 HIS A N 11
ATOM 10085 C CA . HIS A 1 29 ? -4.071 -9.365 4.991 1.00 0.00 29 HIS A CA 11
ATOM 10086 C C . HIS A 1 29 ? -3.156 -8.294 4.397 1.00 0.00 29 HIS A C 11
ATOM 10087 O O . HIS A 1 29 ? -3.087 -8.141 3.185 1.00 0.00 29 HIS A O 11
ATOM 10101 N N . TRP A 1 30 ? -2.487 -7.497 5.232 1.00 0.00 30 TRP A N 11
ATOM 10102 C CA . TRP A 1 30 ? -1.565 -6.473 4.750 1.00 0.00 30 TRP A CA 11
ATOM 10103 C C . TRP A 1 30 ? -0.179 -7.057 4.484 1.00 0.00 30 TRP A C 11
ATOM 10104 O O . TRP A 1 30 ? 0.462 -6.670 3.509 1.00 0.00 30 TRP A O 11
ATOM 10125 N N . ASN A 1 31 ? 0.286 -7.973 5.342 1.00 0.00 31 ASN A N 11
ATOM 10126 C CA . ASN A 1 31 ? 1.624 -8.559 5.237 1.00 0.00 31 ASN A CA 11
ATOM 10127 C C . ASN A 1 31 ? 1.810 -9.254 3.887 1.00 0.00 31 ASN A C 11
ATOM 10128 O O . ASN A 1 31 ? 2.772 -8.950 3.188 1.00 0.00 31 ASN A O 11
ATOM 10139 N N . SER A 1 32 ? 0.858 -10.098 3.485 1.00 0.00 32 SER A N 11
ATOM 10140 C CA . SER A 1 32 ? 0.854 -10.786 2.203 1.00 0.00 32 SER A CA 11
ATOM 10141 C C . SER A 1 32 ? 0.922 -9.815 1.021 1.00 0.00 32 SER A C 11
ATOM 10142 O O . SER A 1 32 ? 1.765 -10.015 0.146 1.00 0.00 32 SER A O 11
ATOM 10150 N N . ILE A 1 33 ? 0.083 -8.771 0.987 1.00 0.00 33 ILE A N 11
ATOM 10151 C CA . ILE A 1 33 ? 0.026 -7.771 -0.084 1.00 0.00 33 ILE A CA 11
ATOM 10152 C C . ILE A 1 33 ? 1.403 -7.153 -0.278 1.00 0.00 33 ILE A C 11
ATOM 10153 O O . ILE A 1 33 ? 1.865 -7.073 -1.415 1.00 0.00 33 ILE A O 11
ATOM 10169 N N . LEU A 1 34 ? 2.061 -6.748 0.813 1.00 0.00 34 LEU A N 11
ATOM 10170 C CA . LEU A 1 34 ? 3.339 -6.071 0.783 1.00 0.00 34 LEU A CA 11
ATOM 10171 C C . LEU A 1 34 ? 4.386 -6.857 -0.013 1.00 0.00 34 LEU A C 11
ATOM 10172 O O . LEU A 1 34 ? 5.257 -6.251 -0.630 1.00 0.00 34 LEU A O 11
ATOM 10188 N N . TRP A 1 35 ? 4.288 -8.188 -0.040 1.00 0.00 35 TRP A N 11
ATOM 10189 C CA . TRP A 1 35 ? 5.169 -9.043 -0.828 1.00 0.00 35 TRP A CA 11
ATOM 10190 C C . TRP A 1 35 ? 4.529 -9.472 -2.152 1.00 0.00 35 TRP A C 11
ATOM 10191 O O . TRP A 1 35 ? 5.250 -9.758 -3.105 1.00 0.00 35 TRP A O 11
ATOM 10212 N N . SER A 1 36 ? 3.196 -9.537 -2.237 1.00 0.00 36 SER A N 11
ATOM 10213 C CA . SER A 1 36 ? 2.460 -10.060 -3.391 1.00 0.00 36 SER A CA 11
ATOM 10214 C C . SER A 1 36 ? 2.699 -9.232 -4.659 1.00 0.00 36 SER A C 11
ATOM 10215 O O . SER A 1 36 ? 2.519 -9.737 -5.771 1.00 0.00 36 SER A O 11
ATOM 10223 N N . PHE A 1 37 ? 3.110 -7.977 -4.509 1.00 0.00 37 PHE A N 11
ATOM 10224 C CA . PHE A 1 37 ? 3.338 -7.041 -5.593 1.00 0.00 37 PHE A CA 11
ATOM 10225 C C . PHE A 1 37 ? 4.671 -6.343 -5.323 1.00 0.00 37 PHE A C 11
ATOM 10226 O O . PHE A 1 37 ? 5.139 -6.375 -4.178 1.00 0.00 37 PHE A O 11
ATOM 10243 N N . PRO A 1 38 ? 5.308 -5.704 -6.316 1.00 0.00 38 PRO A N 11
ATOM 10244 C CA . PRO A 1 38 ? 6.460 -4.867 -6.044 1.00 0.00 38 PRO A CA 11
ATOM 10245 C C . PRO A 1 38 ? 5.935 -3.534 -5.504 1.00 0.00 38 PRO A C 11
ATOM 10246 O O . PRO A 1 38 ? 5.402 -2.720 -6.259 1.00 0.00 38 PRO A O 11
ATOM 10257 N N . PHE A 1 39 ? 6.136 -3.275 -4.214 1.00 0.00 39 PHE A N 11
ATOM 10258 C CA . PHE A 1 39 ? 5.845 -1.990 -3.594 1.00 0.00 39 PHE A CA 11
ATOM 10259 C C . PHE A 1 39 ? 7.146 -1.206 -3.468 1.00 0.00 39 PHE A C 11
ATOM 10260 O O . PHE A 1 39 ? 8.232 -1.734 -3.712 1.00 0.00 39 PHE A O 11
ATOM 10277 N N . GLN A 1 40 ? 7.026 0.057 -3.068 1.00 0.00 40 GLN A N 11
ATOM 10278 C CA . GLN A 1 40 ? 8.146 0.948 -2.811 1.00 0.00 40 GLN A CA 11
ATOM 10279 C C . GLN A 1 40 ? 9.077 0.304 -1.775 1.00 0.00 40 GLN A C 11
ATOM 10280 O O . GLN A 1 40 ? 8.641 -0.481 -0.931 1.00 0.00 40 GLN A O 11
ATOM 10294 N N . LYS A 1 41 ? 10.376 0.599 -1.841 1.00 0.00 41 LYS A N 11
ATOM 10295 C CA . LYS A 1 41 ? 11.341 -0.020 -0.940 1.00 0.00 41 LYS A CA 11
ATOM 10296 C C . LYS A 1 41 ? 11.183 0.538 0.470 1.00 0.00 41 LYS A C 11
ATOM 10297 O O . LYS A 1 41 ? 10.720 1.665 0.667 1.00 0.00 41 LYS A O 11
ATOM 10316 N N . GLY A 1 42 ? 11.610 -0.240 1.463 1.00 0.00 42 GLY A N 11
ATOM 10317 C CA . GLY A 1 42 ? 11.670 0.159 2.862 1.00 0.00 42 GLY A CA 11
ATOM 10318 C C . GLY A 1 42 ? 10.298 0.383 3.502 1.00 0.00 42 GLY A C 11
ATOM 10319 O O . GLY A 1 42 ? 10.198 1.131 4.485 1.00 0.00 42 GLY A O 11
ATOM 10323 N N . ARG A 1 43 ? 9.236 -0.194 2.930 1.00 0.00 43 ARG A N 11
ATOM 10324 C CA . ARG A 1 43 ? 7.870 -0.097 3.438 1.00 0.00 43 ARG A CA 11
ATOM 10325 C C . ARG A 1 43 ? 7.628 -1.107 4.553 1.00 0.00 43 ARG A C 11
ATOM 10326 O O . ARG A 1 43 ? 8.324 -2.120 4.674 1.00 0.00 43 ARG A O 11
ATOM 10347 N N . ARG A 1 44 ? 6.570 -0.865 5.311 1.00 0.00 44 ARG A N 11
ATOM 10348 C CA . ARG A 1 44 ? 5.963 -1.774 6.269 1.00 0.00 44 ARG A CA 11
ATOM 10349 C C . ARG A 1 44 ? 4.592 -2.154 5.731 1.00 0.00 44 ARG A C 11
ATOM 10350 O O . ARG A 1 44 ? 4.018 -1.424 4.926 1.00 0.00 44 ARG A O 11
ATOM 10371 N N . ALA A 1 45 ? 3.999 -3.230 6.238 1.00 0.00 45 ALA A N 11
ATOM 10372 C CA . ALA A 1 45 ? 2.630 -3.586 5.876 1.00 0.00 45 ALA A CA 11
ATOM 10373 C C . ALA A 1 45 ? 1.629 -2.534 6.386 1.00 0.00 45 ALA A C 11
ATOM 10374 O O . ALA A 1 45 ? 0.592 -2.311 5.768 1.00 0.00 45 ALA A O 11
ATOM 10381 N N . VAL A 1 46 ? 1.951 -1.814 7.463 1.00 0.00 46 VAL A N 11
ATOM 10382 C CA . VAL A 1 46 ? 1.076 -0.780 8.025 1.00 0.00 46 VAL A CA 11
ATOM 10383 C C . VAL A 1 46 ? 0.925 0.421 7.111 1.00 0.00 46 VAL A C 11
ATOM 10384 O O . VAL A 1 46 ? -0.049 1.164 7.215 1.00 0.00 46 VAL A O 11
ATOM 10397 N N . ASP A 1 47 ? 1.909 0.631 6.247 1.00 0.00 47 ASP A N 11
ATOM 10398 C CA . ASP A 1 47 ? 1.918 1.743 5.292 1.00 0.00 47 ASP A CA 11
ATOM 10399 C C . ASP A 1 47 ? 0.737 1.593 4.330 1.00 0.00 47 ASP A C 11
ATOM 10400 O O . ASP A 1 47 ? 0.084 2.579 3.970 1.00 0.00 47 ASP A O 11
ATOM 10409 N N . LEU A 1 48 ? 0.450 0.342 3.951 1.00 0.00 48 LEU A N 11
ATOM 10410 C CA . LEU A 1 48 ? -0.676 -0.084 3.126 1.00 0.00 48 LEU A CA 11
ATOM 10411 C C . LEU A 1 48 ? -1.979 0.248 3.836 1.00 0.00 48 LEU A C 11
ATOM 10412 O O . LEU A 1 48 ? -2.854 0.897 3.263 1.00 0.00 48 LEU A O 11
ATOM 10428 N N . ALA A 1 49 ? -2.077 -0.165 5.100 1.00 0.00 49 ALA A N 11
ATOM 10429 C CA . ALA A 1 49 ? -3.260 0.002 5.915 1.00 0.00 49 ALA A CA 11
ATOM 10430 C C . ALA A 1 49 ? -3.514 1.492 6.131 1.00 0.00 49 ALA A C 11
ATOM 10431 O O . ALA A 1 49 ? -4.669 1.925 6.128 1.00 0.00 49 ALA A O 11
ATOM 10438 N N . HIS A 1 50 ? -2.455 2.293 6.308 1.00 0.00 50 HIS A N 11
ATOM 10439 C CA . HIS A 1 50 ? -2.583 3.732 6.400 1.00 0.00 50 HIS A CA 11
ATOM 10440 C C . HIS A 1 50 ? -3.187 4.291 5.106 1.00 0.00 50 HIS A C 11
ATOM 10441 O O . HIS A 1 50 ? -4.211 4.972 5.161 1.00 0.00 50 HIS A O 11
ATOM 10455 N N . LYS A 1 51 ? -2.595 3.993 3.938 1.00 0.00 51 LYS A N 11
ATOM 10456 C CA . LYS A 1 51 ? -3.089 4.525 2.668 1.00 0.00 51 LYS A CA 11
ATOM 10457 C C . LYS A 1 51 ? -4.554 4.161 2.454 1.00 0.00 51 LYS A C 11
ATOM 10458 O O . LYS A 1 51 ? -5.336 5.004 2.033 1.00 0.00 51 LYS A O 11
ATOM 10477 N N . TYR A 1 52 ? -4.924 2.930 2.771 1.00 0.00 52 TYR A N 11
ATOM 10478 C CA . TYR A 1 52 ? -6.269 2.403 2.686 1.00 0.00 52 TYR A CA 11
ATOM 10479 C C . TYR A 1 52 ? -7.231 3.213 3.546 1.00 0.00 52 TYR A C 11
ATOM 10480 O O . TYR A 1 52 ? -8.270 3.637 3.053 1.00 0.00 52 TYR A O 11
ATOM 10498 N N . HIS A 1 53 ? -6.880 3.466 4.810 1.00 0.00 53 HIS A N 11
ATOM 10499 C CA . HIS A 1 53 ? -7.685 4.311 5.691 1.00 0.00 53 HIS A CA 11
ATOM 10500 C C . HIS A 1 53 ? -7.797 5.750 5.175 1.00 0.00 53 HIS A C 11
ATOM 10501 O O . HIS A 1 53 ? -8.729 6.448 5.565 1.00 0.00 53 HIS A O 11
ATOM 10515 N N . ARG A 1 54 ? -6.906 6.239 4.304 1.00 0.00 54 ARG A N 11
ATOM 10516 C CA . ARG A 1 54 ? -7.189 7.475 3.574 1.00 0.00 54 ARG A CA 11
ATOM 10517 C C . ARG A 1 54 ? -8.155 7.187 2.433 1.00 0.00 54 ARG A C 11
ATOM 10518 O O . ARG A 1 54 ? -9.162 7.882 2.330 1.00 0.00 54 ARG A O 11
ATOM 10539 N N . LEU A 1 55 ? -7.884 6.170 1.609 1.00 0.00 55 LEU A N 11
ATOM 10540 C CA . LEU A 1 55 ? -8.664 5.892 0.400 1.00 0.00 55 LEU A CA 11
ATOM 10541 C C . LEU A 1 55 ? -10.157 5.728 0.704 1.00 0.00 55 LEU A C 11
ATOM 10542 O O . LEU A 1 55 ? -10.986 6.437 0.123 1.00 0.00 55 LEU A O 11
ATOM 10558 N N . ILE A 1 56 ? -10.520 4.804 1.602 1.00 0.00 56 ILE A N 11
ATOM 10559 C CA . ILE A 1 56 ? -11.930 4.485 1.857 1.00 0.00 56 ILE A CA 11
ATOM 10560 C C . ILE A 1 56 ? -12.677 5.670 2.483 1.00 0.00 56 ILE A C 11
ATOM 10561 O O . ILE A 1 56 ? -13.893 5.777 2.350 1.00 0.00 56 ILE A O 11
ATOM 10577 N N . SER A 1 57 ? -11.956 6.590 3.123 1.00 0.00 57 SER A N 11
ATOM 10578 C CA . SER A 1 57 ? -12.511 7.753 3.795 1.00 0.00 57 SER A CA 11
ATOM 10579 C C . SER A 1 57 ? -13.029 8.804 2.802 1.00 0.00 57 SER A C 11
ATOM 10580 O O . SER A 1 57 ? -13.677 9.767 3.224 1.00 0.00 57 SER A O 11
ATOM 10588 N N . GLY A 1 58 ? -12.771 8.655 1.499 1.00 0.00 58 GLY A N 11
ATOM 10589 C CA . GLY A 1 58 ? -13.248 9.582 0.484 1.00 0.00 58 GLY A CA 11
ATOM 10590 C C . GLY A 1 58 ? -12.128 10.517 0.017 1.00 0.00 58 GLY A C 11
ATOM 10591 O O . GLY A 1 58 ? -10.944 10.189 0.155 1.00 0.00 58 GLY A O 11
ATOM 10595 N N . PRO A 1 59 ? -12.469 11.637 -0.638 1.00 0.00 59 PRO A N 11
ATOM 10596 C CA . PRO A 1 59 ? -11.537 12.469 -1.399 1.00 0.00 59 PRO A CA 11
ATOM 10597 C C . PRO A 1 59 ? -10.734 13.429 -0.501 1.00 0.00 59 PRO A C 11
ATOM 10598 O O . PRO A 1 59 ? -10.793 14.650 -0.671 1.00 0.00 59 PRO A O 11
ATOM 10609 N N . SER A 1 60 ? -9.995 12.888 0.472 1.00 0.00 60 SER A N 11
ATOM 10610 C CA . SER A 1 60 ? -9.174 13.653 1.405 1.00 0.00 60 SER A CA 11
ATOM 10611 C C . SER A 1 60 ? -8.175 14.528 0.632 1.00 0.00 60 SER A C 11
ATOM 10612 O O . SER A 1 60 ? -7.348 13.992 -0.115 1.00 0.00 60 SER A O 11
ATOM 10620 N N . SER A 1 61 ? -8.273 15.852 0.797 1.00 0.00 61 SER A N 11
ATOM 10621 C CA . SER A 1 61 ? -7.348 16.835 0.256 1.00 0.00 61 SER A CA 11
ATOM 10622 C C . SER A 1 61 ? -7.409 18.094 1.132 1.00 0.00 61 SER A C 11
ATOM 10623 O O . SER A 1 61 ? -6.406 18.482 1.739 1.00 0.00 61 SER A O 11
ATOM 10631 N N . GLY A 1 62 ? -8.580 18.729 1.216 1.00 0.00 62 GLY A N 11
ATOM 10632 C CA . GLY A 1 62 ? -8.774 19.974 1.946 1.00 0.00 62 GLY A CA 11
ATOM 10633 C C . GLY A 1 62 ? -8.824 19.721 3.436 1.00 0.00 62 GLY A C 11
ATOM 10634 O O . GLY A 1 62 ? -9.404 18.689 3.851 1.00 0.00 62 GLY A O 11
ATOM 10638 N N . GLY A 1 1 ? -16.799 11.721 0.392 1.00 0.00 1 GLY A N 12
ATOM 10639 C CA . GLY A 1 1 ? -16.044 10.492 0.144 1.00 0.00 1 GLY A CA 12
ATOM 10640 C C . GLY A 1 1 ? -16.716 9.774 -1.004 1.00 0.00 1 GLY A C 12
ATOM 10641 O O . GLY A 1 1 ? -16.898 10.390 -2.050 1.00 0.00 1 GLY A O 12
ATOM 10645 N N . SER A 1 2 ? -17.136 8.526 -0.779 1.00 0.00 2 SER A N 12
ATOM 10646 C CA . SER A 1 2 ? -18.002 7.744 -1.655 1.00 0.00 2 SER A CA 12
ATOM 10647 C C . SER A 1 2 ? -17.372 7.462 -3.024 1.00 0.00 2 SER A C 12
ATOM 10648 O O . SER A 1 2 ? -17.468 8.271 -3.946 1.00 0.00 2 SER A O 12
ATOM 10656 N N . SER A 1 3 ? -16.759 6.284 -3.165 1.00 0.00 3 SER A N 12
ATOM 10657 C CA . SER A 1 3 ? -16.066 5.848 -4.377 1.00 0.00 3 SER A CA 12
ATOM 10658 C C . SER A 1 3 ? -14.947 6.834 -4.747 1.00 0.00 3 SER A C 12
ATOM 10659 O O . SER A 1 3 ? -14.463 7.571 -3.877 1.00 0.00 3 SER A O 12
ATOM 10667 N N . GLY A 1 4 ? -14.476 6.802 -5.993 1.00 0.00 4 GLY A N 12
ATOM 10668 C CA . GLY A 1 4 ? -13.406 7.664 -6.462 1.00 0.00 4 GLY A CA 12
ATOM 10669 C C . GLY A 1 4 ? -12.032 7.182 -5.997 1.00 0.00 4 GLY A C 12
ATOM 10670 O O . GLY A 1 4 ? -11.916 6.346 -5.090 1.00 0.00 4 GLY A O 12
ATOM 10674 N N . SER A 1 5 ? -10.988 7.710 -6.630 1.00 0.00 5 SER A N 12
ATOM 10675 C CA . SER A 1 5 ? -9.592 7.396 -6.367 1.00 0.00 5 SER A CA 12
ATOM 10676 C C . SER A 1 5 ? -8.756 8.602 -6.791 1.00 0.00 5 SER A C 12
ATOM 10677 O O . SER A 1 5 ? -8.847 9.034 -7.944 1.00 0.00 5 SER A O 12
ATOM 10685 N N . SER A 1 6 ? -7.946 9.140 -5.888 1.00 0.00 6 SER A N 12
ATOM 10686 C CA . SER A 1 6 ? -6.936 10.153 -6.150 1.00 0.00 6 SER A CA 12
ATOM 10687 C C . SER A 1 6 ? -5.740 9.903 -5.228 1.00 0.00 6 SER A C 12
ATOM 10688 O O . SER A 1 6 ? -5.805 9.058 -4.328 1.00 0.00 6 SER A O 12
ATOM 10696 N N . GLY A 1 7 ? -4.661 10.651 -5.437 1.00 0.00 7 GLY A N 12
ATOM 10697 C CA . GLY A 1 7 ? -3.467 10.674 -4.608 1.00 0.00 7 GLY A CA 12
ATOM 10698 C C . GLY A 1 7 ? -3.121 12.102 -4.212 1.00 0.00 7 GLY A C 12
ATOM 10699 O O . GLY A 1 7 ? -3.889 13.028 -4.489 1.00 0.00 7 GLY A O 12
ATOM 10703 N N . ARG A 1 8 ? -1.977 12.270 -3.537 1.00 0.00 8 ARG A N 12
ATOM 10704 C CA . ARG A 1 8 ? -1.267 13.529 -3.278 1.00 0.00 8 ARG A CA 12
ATOM 10705 C C . ARG A 1 8 ? 0.207 13.288 -3.575 1.00 0.00 8 ARG A C 12
ATOM 10706 O O . ARG A 1 8 ? 0.741 13.895 -4.506 1.00 0.00 8 ARG A O 12
ATOM 10727 N N . LYS A 1 9 ? 0.863 12.453 -2.762 1.00 0.00 9 LYS A N 12
ATOM 10728 C CA . LYS A 1 9 ? 2.299 12.169 -2.814 1.00 0.00 9 LYS A CA 12
ATOM 10729 C C . LYS A 1 9 ? 2.536 10.717 -2.385 1.00 0.00 9 LYS A C 12
ATOM 10730 O O . LYS A 1 9 ? 3.192 9.954 -3.092 1.00 0.00 9 LYS A O 12
ATOM 10749 N N . ASP A 1 10 ? 1.973 10.316 -1.239 1.00 0.00 10 ASP A N 12
ATOM 10750 C CA . ASP A 1 10 ? 1.997 8.938 -0.737 1.00 0.00 10 ASP A CA 12
ATOM 10751 C C . ASP A 1 10 ? 1.308 8.030 -1.755 1.00 0.00 10 ASP A C 12
ATOM 10752 O O . ASP A 1 10 ? 0.104 8.198 -1.980 1.00 0.00 10 ASP A O 12
ATOM 10761 N N . PHE A 1 11 ? 2.064 7.081 -2.313 1.00 0.00 11 PHE A N 12
ATOM 10762 C CA . PHE A 1 11 ? 1.695 6.042 -3.273 1.00 0.00 11 PHE A CA 12
ATOM 10763 C C . PHE A 1 11 ? 1.387 6.617 -4.659 1.00 0.00 11 PHE A C 12
ATOM 10764 O O . PHE A 1 11 ? 0.401 7.335 -4.870 1.00 0.00 11 PHE A O 12
ATOM 10781 N N . THR A 1 12 ? 2.224 6.240 -5.621 1.00 0.00 12 THR A N 12
ATOM 10782 C CA . THR A 1 12 ? 1.938 6.379 -7.038 1.00 0.00 12 THR A CA 12
ATOM 10783 C C . THR A 1 12 ? 0.692 5.539 -7.369 1.00 0.00 12 THR A C 12
ATOM 10784 O O . THR A 1 12 ? 0.399 4.550 -6.695 1.00 0.00 12 THR A O 12
ATOM 10795 N N . LYS A 1 13 ? -0.036 5.911 -8.425 1.00 0.00 13 LYS A N 12
ATOM 10796 C CA . LYS A 1 13 ? -1.226 5.205 -8.898 1.00 0.00 13 LYS A CA 12
ATOM 10797 C C . LYS A 1 13 ? -0.945 3.746 -9.282 1.00 0.00 13 LYS A C 12
ATOM 10798 O O . LYS A 1 13 ? -1.879 2.945 -9.291 1.00 0.00 13 LYS A O 12
ATOM 10817 N N . GLU A 1 14 ? 0.308 3.388 -9.562 1.00 0.00 14 GLU A N 12
ATOM 10818 C CA . GLU A 1 14 ? 0.739 2.011 -9.786 1.00 0.00 14 GLU A CA 12
ATOM 10819 C C . GLU A 1 14 ? 0.567 1.228 -8.474 1.00 0.00 14 GLU A C 12
ATOM 10820 O O . GLU A 1 14 ? -0.218 0.285 -8.405 1.00 0.00 14 GLU A O 12
ATOM 10832 N N . GLU A 1 15 ? 1.221 1.669 -7.397 1.00 0.00 15 GLU A N 12
ATOM 10833 C CA . GLU A 1 15 ? 1.141 1.052 -6.075 1.00 0.00 15 GLU A CA 12
ATOM 10834 C C . GLU A 1 15 ? -0.299 1.081 -5.542 1.00 0.00 15 GLU A C 12
ATOM 10835 O O . GLU A 1 15 ? -0.736 0.147 -4.870 1.00 0.00 15 GLU A O 12
ATOM 10847 N N . VAL A 1 16 ? -1.061 2.146 -5.818 1.00 0.00 16 VAL A N 12
ATOM 10848 C CA . VAL A 1 16 ? -2.466 2.194 -5.406 1.00 0.00 16 VAL A CA 12
ATOM 10849 C C . VAL A 1 16 ? -3.274 1.103 -6.099 1.00 0.00 16 VAL A C 12
ATOM 10850 O O . VAL A 1 16 ? -4.129 0.486 -5.458 1.00 0.00 16 VAL A O 12
ATOM 10863 N N . ASN A 1 17 ? -3.003 0.845 -7.378 1.00 0.00 17 ASN A N 12
ATOM 10864 C CA . ASN A 1 17 ? -3.637 -0.267 -8.069 1.00 0.00 17 ASN A CA 12
ATOM 10865 C C . ASN A 1 17 ? -3.292 -1.572 -7.368 1.00 0.00 17 ASN A C 12
ATOM 10866 O O . ASN A 1 17 ? -4.209 -2.335 -7.077 1.00 0.00 17 ASN A O 12
ATOM 10877 N N . TYR A 1 18 ? -2.024 -1.816 -7.016 1.00 0.00 18 TYR A N 12
ATOM 10878 C CA . TYR A 1 18 ? -1.665 -3.017 -6.257 1.00 0.00 18 TYR A CA 12
ATOM 10879 C C . TYR A 1 18 ? -2.339 -3.069 -4.893 1.00 0.00 18 TYR A C 12
ATOM 10880 O O . TYR A 1 18 ? -2.620 -4.158 -4.403 1.00 0.00 18 TYR A O 12
ATOM 10898 N N . LEU A 1 19 ? -2.636 -1.924 -4.280 1.00 0.00 19 LEU A N 12
ATOM 10899 C CA . LEU A 1 19 ? -3.362 -1.882 -3.027 1.00 0.00 19 LEU A CA 12
ATOM 10900 C C . LEU A 1 19 ? -4.766 -2.454 -3.221 1.00 0.00 19 LEU A C 12
ATOM 10901 O O . LEU A 1 19 ? -5.148 -3.412 -2.548 1.00 0.00 19 LEU A O 12
ATOM 10917 N N . PHE A 1 20 ? -5.545 -1.871 -4.133 1.00 0.00 20 PHE A N 12
ATOM 10918 C CA . PHE A 1 20 ? -6.911 -2.303 -4.392 1.00 0.00 20 PHE A CA 12
ATOM 10919 C C . PHE A 1 20 ? -6.947 -3.723 -4.965 1.00 0.00 20 PHE A C 12
ATOM 10920 O O . PHE A 1 20 ? -7.894 -4.462 -4.690 1.00 0.00 20 PHE A O 12
ATOM 10937 N N . HIS A 1 21 ? -5.940 -4.114 -5.746 1.00 0.00 21 HIS A N 12
ATOM 10938 C CA . HIS A 1 21 ? -5.769 -5.463 -6.262 1.00 0.00 21 HIS A CA 12
ATOM 10939 C C . HIS A 1 21 ? -5.517 -6.432 -5.108 1.00 0.00 21 HIS A C 12
ATOM 10940 O O . HIS A 1 21 ? -6.112 -7.508 -5.067 1.00 0.00 21 HIS A O 12
ATOM 10954 N N . GLY A 1 22 ? -4.659 -6.039 -4.167 1.00 0.00 22 GLY A N 12
ATOM 10955 C CA . GLY A 1 22 ? -4.259 -6.778 -2.989 1.00 0.00 22 GLY A CA 12
ATOM 10956 C C . GLY A 1 22 ? -5.449 -7.041 -2.084 1.00 0.00 22 GLY A C 12
ATOM 10957 O O . GLY A 1 22 ? -5.770 -8.192 -1.807 1.00 0.00 22 GLY A O 12
ATOM 10961 N N . VAL A 1 23 ? -6.153 -6.001 -1.647 1.00 0.00 23 VAL A N 12
ATOM 10962 C CA . VAL A 1 23 ? -7.312 -6.172 -0.772 1.00 0.00 23 VAL A CA 12
ATOM 10963 C C . VAL A 1 23 ? -8.421 -6.967 -1.490 1.00 0.00 23 VAL A C 12
ATOM 10964 O O . VAL A 1 23 ? -9.187 -7.681 -0.842 1.00 0.00 23 VAL A O 12
ATOM 10977 N N . LYS A 1 24 ? -8.476 -6.947 -2.827 1.00 0.00 24 LYS A N 12
ATOM 10978 C CA . LYS A 1 24 ? -9.454 -7.722 -3.587 1.00 0.00 24 LYS A CA 12
ATOM 10979 C C . LYS A 1 24 ? -9.156 -9.211 -3.458 1.00 0.00 24 LYS A C 12
ATOM 10980 O O . LYS A 1 24 ? -10.090 -10.007 -3.351 1.00 0.00 24 LYS A O 12
ATOM 10999 N N . THR A 1 25 ? -7.884 -9.604 -3.473 1.00 0.00 25 THR A N 12
ATOM 11000 C CA . THR A 1 25 ? -7.484 -11.002 -3.527 1.00 0.00 25 THR A CA 12
ATOM 11001 C C . THR A 1 25 ? -7.210 -11.565 -2.126 1.00 0.00 25 THR A C 12
ATOM 11002 O O . THR A 1 25 ? -7.415 -12.761 -1.900 1.00 0.00 25 THR A O 12
ATOM 11013 N N . MET A 1 26 ? -6.788 -10.726 -1.175 1.00 0.00 26 MET A N 12
ATOM 11014 C CA . MET A 1 26 ? -6.384 -11.141 0.161 1.00 0.00 26 MET A CA 12
ATOM 11015 C C . MET A 1 26 ? -7.396 -10.747 1.230 1.00 0.00 26 MET A C 12
ATOM 11016 O O . MET A 1 26 ? -7.458 -11.416 2.260 1.00 0.00 26 MET A O 12
ATOM 11030 N N . GLY A 1 27 ? -8.190 -9.697 1.028 1.00 0.00 27 GLY A N 12
ATOM 11031 C CA . GLY A 1 27 ? -8.882 -9.051 2.131 1.00 0.00 27 GLY A CA 12
ATOM 11032 C C . GLY A 1 27 ? -7.872 -8.298 2.997 1.00 0.00 27 GLY A C 12
ATOM 11033 O O . GLY A 1 27 ? -6.816 -7.893 2.506 1.00 0.00 27 GLY A O 12
ATOM 11037 N N . ASN A 1 28 ? -8.197 -8.084 4.276 1.00 0.00 28 ASN A N 12
ATOM 11038 C CA . ASN A 1 28 ? -7.437 -7.254 5.225 1.00 0.00 28 ASN A CA 12
ATOM 11039 C C . ASN A 1 28 ? -6.116 -7.911 5.687 1.00 0.00 28 ASN A C 12
ATOM 11040 O O . ASN A 1 28 ? -5.769 -7.827 6.870 1.00 0.00 28 ASN A O 12
ATOM 11051 N N . HIS A 1 29 ? -5.381 -8.604 4.809 1.00 0.00 29 HIS A N 12
ATOM 11052 C CA . HIS A 1 29 ? -4.108 -9.228 5.149 1.00 0.00 29 HIS A CA 12
ATOM 11053 C C . HIS A 1 29 ? -3.006 -8.439 4.455 1.00 0.00 29 HIS A C 12
ATOM 11054 O O . HIS A 1 29 ? -2.692 -8.659 3.286 1.00 0.00 29 HIS A O 12
ATOM 11068 N N . TRP A 1 30 ? -2.385 -7.534 5.205 1.00 0.00 30 TRP A N 12
ATOM 11069 C CA . TRP A 1 30 ? -1.505 -6.522 4.644 1.00 0.00 30 TRP A CA 12
ATOM 11070 C C . TRP A 1 30 ? -0.124 -7.079 4.376 1.00 0.00 30 TRP A C 12
ATOM 11071 O O . TRP A 1 30 ? 0.480 -6.720 3.371 1.00 0.00 30 TRP A O 12
ATOM 11092 N N . ASN A 1 31 ? 0.374 -7.930 5.273 1.00 0.00 31 ASN A N 12
ATOM 11093 C CA . ASN A 1 31 ? 1.725 -8.465 5.173 1.00 0.00 31 ASN A CA 12
ATOM 11094 C C . ASN A 1 31 ? 1.865 -9.287 3.889 1.00 0.00 31 ASN A C 12
ATOM 11095 O O . ASN A 1 31 ? 2.827 -9.118 3.149 1.00 0.00 31 ASN A O 12
ATOM 11106 N N . SER A 1 32 ? 0.850 -10.105 3.585 1.00 0.00 32 SER A N 12
ATOM 11107 C CA . SER A 1 32 ? 0.723 -10.824 2.327 1.00 0.00 32 SER A CA 12
ATOM 11108 C C . SER A 1 32 ? 0.772 -9.865 1.140 1.00 0.00 32 SER A C 12
ATOM 11109 O O . SER A 1 32 ? 1.646 -10.029 0.303 1.00 0.00 32 SER A O 12
ATOM 11117 N N . ILE A 1 33 ? -0.111 -8.863 1.050 1.00 0.00 33 ILE A N 12
ATOM 11118 C CA . ILE A 1 33 ? -0.163 -7.864 -0.022 1.00 0.00 33 ILE A CA 12
ATOM 11119 C C . ILE A 1 33 ? 1.226 -7.289 -0.279 1.00 0.00 33 ILE A C 12
ATOM 11120 O O . ILE A 1 33 ? 1.673 -7.282 -1.424 1.00 0.00 33 ILE A O 12
ATOM 11136 N N . LEU A 1 34 ? 1.882 -6.824 0.784 1.00 0.00 34 LEU A N 12
ATOM 11137 C CA . LEU A 1 34 ? 3.188 -6.201 0.761 1.00 0.00 34 LEU A CA 12
ATOM 11138 C C . LEU A 1 34 ? 4.212 -7.061 0.016 1.00 0.00 34 LEU A C 12
ATOM 11139 O O . LEU A 1 34 ? 5.070 -6.524 -0.684 1.00 0.00 34 LEU A O 12
ATOM 11155 N N . TRP A 1 35 ? 4.141 -8.383 0.171 1.00 0.00 35 TRP A N 12
ATOM 11156 C CA . TRP A 1 35 ? 5.000 -9.323 -0.532 1.00 0.00 35 TRP A CA 12
ATOM 11157 C C . TRP A 1 35 ? 4.432 -9.679 -1.909 1.00 0.00 35 TRP A C 12
ATOM 11158 O O . TRP A 1 35 ? 5.193 -9.833 -2.862 1.00 0.00 35 TRP A O 12
ATOM 11179 N N . SER A 1 36 ? 3.114 -9.862 -2.005 1.00 0.00 36 SER A N 12
ATOM 11180 C CA . SER A 1 36 ? 2.445 -10.442 -3.163 1.00 0.00 36 SER A CA 12
ATOM 11181 C C . SER A 1 36 ? 2.601 -9.622 -4.446 1.00 0.00 36 SER A C 12
ATOM 11182 O O . SER A 1 36 ? 2.382 -10.163 -5.535 1.00 0.00 36 SER A O 12
ATOM 11190 N N . PHE A 1 37 ? 2.917 -8.336 -4.348 1.00 0.00 37 PHE A N 12
ATOM 11191 C CA . PHE A 1 37 ? 3.011 -7.417 -5.472 1.00 0.00 37 PHE A CA 12
ATOM 11192 C C . PHE A 1 37 ? 4.290 -6.608 -5.308 1.00 0.00 37 PHE A C 12
ATOM 11193 O O . PHE A 1 37 ? 4.741 -6.443 -4.170 1.00 0.00 37 PHE A O 12
ATOM 11210 N N . PRO A 1 38 ? 4.876 -6.064 -6.386 1.00 0.00 38 PRO A N 12
ATOM 11211 C CA . PRO A 1 38 ? 6.001 -5.163 -6.250 1.00 0.00 38 PRO A CA 12
ATOM 11212 C C . PRO A 1 38 ? 5.481 -3.881 -5.612 1.00 0.00 38 PRO A C 12
ATOM 11213 O O . PRO A 1 38 ? 4.746 -3.133 -6.244 1.00 0.00 38 PRO A O 12
ATOM 11224 N N . PHE A 1 39 ? 5.870 -3.633 -4.365 1.00 0.00 39 PHE A N 12
ATOM 11225 C CA . PHE A 1 39 ? 5.788 -2.330 -3.734 1.00 0.00 39 PHE A CA 12
ATOM 11226 C C . PHE A 1 39 ? 7.221 -1.833 -3.576 1.00 0.00 39 PHE A C 12
ATOM 11227 O O . PHE A 1 39 ? 8.186 -2.563 -3.829 1.00 0.00 39 PHE A O 12
ATOM 11244 N N . GLN A 1 40 ? 7.373 -0.581 -3.158 1.00 0.00 40 GLN A N 12
ATOM 11245 C CA . GLN A 1 40 ? 8.672 -0.020 -2.823 1.00 0.00 40 GLN A CA 12
ATOM 11246 C C . GLN A 1 40 ? 9.205 -0.761 -1.589 1.00 0.00 40 GLN A C 12
ATOM 11247 O O . GLN A 1 40 ? 8.437 -1.204 -0.724 1.00 0.00 40 GLN A O 12
ATOM 11261 N N . LYS A 1 41 ? 10.523 -0.928 -1.505 1.00 0.00 41 LYS A N 12
ATOM 11262 C CA . LYS A 1 41 ? 11.199 -1.411 -0.310 1.00 0.00 41 LYS A CA 12
ATOM 11263 C C . LYS A 1 41 ? 11.050 -0.397 0.822 1.00 0.00 41 LYS A C 12
ATOM 11264 O O . LYS A 1 41 ? 10.460 0.669 0.637 1.00 0.00 41 LYS A O 12
ATOM 11283 N N . GLY A 1 42 ? 11.501 -0.748 2.026 1.00 0.00 42 GLY A N 12
ATOM 11284 C CA . GLY A 1 42 ? 11.360 0.091 3.213 1.00 0.00 42 GLY A CA 12
ATOM 11285 C C . GLY A 1 42 ? 9.907 0.279 3.677 1.00 0.00 42 GLY A C 12
ATOM 11286 O O . GLY A 1 42 ? 9.689 0.741 4.799 1.00 0.00 42 GLY A O 12
ATOM 11290 N N . ARG A 1 43 ? 8.903 -0.080 2.867 1.00 0.00 43 ARG A N 12
ATOM 11291 C CA . ARG A 1 43 ? 7.494 -0.107 3.238 1.00 0.00 43 ARG A CA 12
ATOM 11292 C C . ARG A 1 43 ? 7.337 -1.044 4.426 1.00 0.00 43 ARG A C 12
ATOM 11293 O O . ARG A 1 43 ? 7.891 -2.151 4.436 1.00 0.00 43 ARG A O 12
ATOM 11314 N N . ARG A 1 44 ? 6.582 -0.621 5.429 1.00 0.00 44 ARG A N 12
ATOM 11315 C CA . ARG A 1 44 ? 6.032 -1.509 6.447 1.00 0.00 44 ARG A CA 12
ATOM 11316 C C . ARG A 1 44 ? 4.697 -2.026 5.907 1.00 0.00 44 ARG A C 12
ATOM 11317 O O . ARG A 1 44 ? 4.132 -1.431 4.991 1.00 0.00 44 ARG A O 12
ATOM 11338 N N . ALA A 1 45 ? 4.121 -3.071 6.507 1.00 0.00 45 ALA A N 12
ATOM 11339 C CA . ALA A 1 45 ? 2.765 -3.490 6.146 1.00 0.00 45 ALA A CA 12
ATOM 11340 C C . ALA A 1 45 ? 1.743 -2.377 6.450 1.00 0.00 45 ALA A C 12
ATOM 11341 O O . ALA A 1 45 ? 0.713 -2.278 5.785 1.00 0.00 45 ALA A O 12
ATOM 11348 N N . VAL A 1 46 ? 2.029 -1.522 7.438 1.00 0.00 46 VAL A N 12
ATOM 11349 C CA . VAL A 1 46 ? 1.123 -0.471 7.909 1.00 0.00 46 VAL A CA 12
ATOM 11350 C C . VAL A 1 46 ? 0.910 0.610 6.864 1.00 0.00 46 VAL A C 12
ATOM 11351 O O . VAL A 1 46 ? -0.150 1.227 6.856 1.00 0.00 46 VAL A O 12
ATOM 11364 N N . ASP A 1 47 ? 1.893 0.820 5.986 1.00 0.00 47 ASP A N 12
ATOM 11365 C CA . ASP A 1 47 ? 1.820 1.793 4.898 1.00 0.00 47 ASP A CA 12
ATOM 11366 C C . ASP A 1 47 ? 0.538 1.559 4.108 1.00 0.00 47 ASP A C 12
ATOM 11367 O O . ASP A 1 47 ? -0.195 2.503 3.808 1.00 0.00 47 ASP A O 12
ATOM 11376 N N . LEU A 1 48 ? 0.275 0.282 3.809 1.00 0.00 48 LEU A N 12
ATOM 11377 C CA . LEU A 1 48 ? -0.868 -0.195 3.048 1.00 0.00 48 LEU A CA 12
ATOM 11378 C C . LEU A 1 48 ? -2.157 0.063 3.826 1.00 0.00 48 LEU A C 12
ATOM 11379 O O . LEU A 1 48 ? -3.110 0.621 3.286 1.00 0.00 48 LEU A O 12
ATOM 11395 N N . ALA A 1 49 ? -2.175 -0.333 5.100 1.00 0.00 49 ALA A N 12
ATOM 11396 C CA . ALA A 1 49 ? -3.342 -0.303 5.965 1.00 0.00 49 ALA A CA 12
ATOM 11397 C C . ALA A 1 49 ? -3.768 1.144 6.213 1.00 0.00 49 ALA A C 12
ATOM 11398 O O . ALA A 1 49 ? -4.960 1.462 6.239 1.00 0.00 49 ALA A O 12
ATOM 11405 N N . HIS A 1 50 ? -2.783 2.024 6.402 1.00 0.00 50 HIS A N 12
ATOM 11406 C CA . HIS A 1 50 ? -2.989 3.443 6.555 1.00 0.00 50 HIS A CA 12
ATOM 11407 C C . HIS A 1 50 ? -3.471 4.051 5.242 1.00 0.00 50 HIS A C 12
ATOM 11408 O O . HIS A 1 50 ? -4.484 4.744 5.232 1.00 0.00 50 HIS A O 12
ATOM 11422 N N . LYS A 1 51 ? -2.781 3.801 4.124 1.00 0.00 51 LYS A N 12
ATOM 11423 C CA . LYS A 1 51 ? -3.140 4.352 2.833 1.00 0.00 51 LYS A CA 12
ATOM 11424 C C . LYS A 1 51 ? -4.586 4.011 2.487 1.00 0.00 51 LYS A C 12
ATOM 11425 O O . LYS A 1 51 ? -5.323 4.888 2.057 1.00 0.00 51 LYS A O 12
ATOM 11444 N N . TYR A 1 52 ? -4.998 2.765 2.695 1.00 0.00 52 TYR A N 12
ATOM 11445 C CA . TYR A 1 52 ? -6.354 2.290 2.488 1.00 0.00 52 TYR A CA 12
ATOM 11446 C C . TYR A 1 52 ? -7.341 3.079 3.333 1.00 0.00 52 TYR A C 12
ATOM 11447 O O . TYR A 1 52 ? -8.366 3.519 2.818 1.00 0.00 52 TYR A O 12
ATOM 11465 N N . HIS A 1 53 ? -7.030 3.262 4.617 1.00 0.00 53 HIS A N 12
ATOM 11466 C CA . HIS A 1 53 ? -7.828 4.084 5.515 1.00 0.00 53 HIS A CA 12
ATOM 11467 C C . HIS A 1 53 ? -7.971 5.511 4.979 1.00 0.00 53 HIS A C 12
ATOM 11468 O O . HIS A 1 53 ? -9.074 6.061 5.032 1.00 0.00 53 HIS A O 12
ATOM 11482 N N . ARG A 1 54 ? -6.895 6.112 4.466 1.00 0.00 54 ARG A N 12
ATOM 11483 C CA . ARG A 1 54 ? -6.927 7.448 3.871 1.00 0.00 54 ARG A CA 12
ATOM 11484 C C . ARG A 1 54 ? -7.652 7.461 2.535 1.00 0.00 54 ARG A C 12
ATOM 11485 O O . ARG A 1 54 ? -8.218 8.492 2.174 1.00 0.00 54 ARG A O 12
ATOM 11506 N N . LEU A 1 55 ? -7.649 6.359 1.787 1.00 0.00 55 LEU A N 12
ATOM 11507 C CA . LEU A 1 55 ? -8.461 6.241 0.585 1.00 0.00 55 LEU A CA 12
ATOM 11508 C C . LEU A 1 55 ? -9.937 6.334 0.954 1.00 0.00 55 LEU A C 12
ATOM 11509 O O . LEU A 1 55 ? -10.618 7.229 0.453 1.00 0.00 55 LEU A O 12
ATOM 11525 N N . ILE A 1 56 ? -10.439 5.467 1.842 1.00 0.00 56 ILE A N 12
ATOM 11526 C CA . ILE A 1 56 ? -11.853 5.509 2.223 1.00 0.00 56 ILE A CA 12
ATOM 11527 C C . ILE A 1 56 ? -12.214 6.833 2.926 1.00 0.00 56 ILE A C 12
ATOM 11528 O O . ILE A 1 56 ? -13.233 7.449 2.601 1.00 0.00 56 ILE A O 12
ATOM 11544 N N . SER A 1 57 ? -11.385 7.312 3.855 1.00 0.00 57 SER A N 12
ATOM 11545 C CA . SER A 1 57 ? -11.587 8.560 4.576 1.00 0.00 57 SER A CA 12
ATOM 11546 C C . SER A 1 57 ? -10.855 9.657 3.801 1.00 0.00 57 SER A C 12
ATOM 11547 O O . SER A 1 57 ? -9.722 10.037 4.118 1.00 0.00 57 SER A O 12
ATOM 11555 N N . GLY A 1 58 ? -11.517 10.133 2.749 1.00 0.00 58 GLY A N 12
ATOM 11556 C CA . GLY A 1 58 ? -11.147 11.304 1.976 1.00 0.00 58 GLY A CA 12
ATOM 11557 C C . GLY A 1 58 ? -11.431 12.583 2.769 1.00 0.00 58 GLY A C 12
ATOM 11558 O O . GLY A 1 58 ? -10.852 12.775 3.840 1.00 0.00 58 GLY A O 12
ATOM 11562 N N . PRO A 1 59 ? -12.307 13.465 2.265 1.00 0.00 59 PRO A N 12
ATOM 11563 C CA . PRO A 1 59 ? -12.734 14.680 2.940 1.00 0.00 59 PRO A CA 12
ATOM 11564 C C . PRO A 1 59 ? -13.614 14.301 4.132 1.00 0.00 59 PRO A C 12
ATOM 11565 O O . PRO A 1 59 ? -14.836 14.154 4.011 1.00 0.00 59 PRO A O 12
ATOM 11576 N N . SER A 1 60 ? -12.982 14.035 5.270 1.00 0.00 60 SER A N 12
ATOM 11577 C CA . SER A 1 60 ? -13.564 13.561 6.515 1.00 0.00 60 SER A CA 12
ATOM 11578 C C . SER A 1 60 ? -12.591 13.935 7.639 1.00 0.00 60 SER A C 12
ATOM 11579 O O . SER A 1 60 ? -11.377 13.993 7.410 1.00 0.00 60 SER A O 12
ATOM 11587 N N . SER A 1 61 ? -13.128 14.196 8.827 1.00 0.00 61 SER A N 12
ATOM 11588 C CA . SER A 1 61 ? -12.415 14.608 10.027 1.00 0.00 61 SER A CA 12
ATOM 11589 C C . SER A 1 61 ? -13.372 14.576 11.225 1.00 0.00 61 SER A C 12
ATOM 11590 O O . SER A 1 61 ? -14.602 14.604 11.052 1.00 0.00 61 SER A O 12
ATOM 11598 N N . GLY A 1 62 ? -12.817 14.581 12.439 1.00 0.00 62 GLY A N 12
ATOM 11599 C CA . GLY A 1 62 ? -13.558 14.552 13.689 1.00 0.00 62 GLY A CA 12
ATOM 11600 C C . GLY A 1 62 ? -12.995 13.455 14.544 1.00 0.00 62 GLY A C 12
ATOM 11601 O O . GLY A 1 62 ? -12.142 13.762 15.404 1.00 0.00 62 GLY A O 12
ATOM 11605 N N . GLY A 1 1 ? -14.471 0.253 -8.037 1.00 0.00 1 GLY A N 13
ATOM 11606 C CA . GLY A 1 1 ? -13.060 0.539 -7.778 1.00 0.00 1 GLY A CA 13
ATOM 11607 C C . GLY A 1 1 ? -12.747 1.978 -8.137 1.00 0.00 1 GLY A C 13
ATOM 11608 O O . GLY A 1 1 ? -13.260 2.482 -9.137 1.00 0.00 1 GLY A O 13
ATOM 11612 N N . SER A 1 2 ? -11.921 2.649 -7.336 1.00 0.00 2 SER A N 13
ATOM 11613 C CA . SER A 1 2 ? -11.509 4.021 -7.584 1.00 0.00 2 SER A CA 13
ATOM 11614 C C . SER A 1 2 ? -10.615 4.091 -8.825 1.00 0.00 2 SER A C 13
ATOM 11615 O O . SER A 1 2 ? -9.940 3.114 -9.169 1.00 0.00 2 SER A O 13
ATOM 11623 N N . SER A 1 3 ? -10.600 5.250 -9.471 1.00 0.00 3 SER A N 13
ATOM 11624 C CA . SER A 1 3 ? -9.697 5.668 -10.532 1.00 0.00 3 SER A CA 13
ATOM 11625 C C . SER A 1 3 ? -9.824 7.200 -10.609 1.00 0.00 3 SER A C 13
ATOM 11626 O O . SER A 1 3 ? -10.521 7.793 -9.778 1.00 0.00 3 SER A O 13
ATOM 11634 N N . GLY A 1 4 ? -9.172 7.837 -11.583 1.00 0.00 4 GLY A N 13
ATOM 11635 C CA . GLY A 1 4 ? -9.435 9.215 -11.984 1.00 0.00 4 GLY A CA 13
ATOM 11636 C C . GLY A 1 4 ? -9.230 10.219 -10.855 1.00 0.00 4 GLY A C 13
ATOM 11637 O O . GLY A 1 4 ? -10.202 10.645 -10.236 1.00 0.00 4 GLY A O 13
ATOM 11641 N N . SER A 1 5 ? -7.982 10.563 -10.534 1.00 0.00 5 SER A N 13
ATOM 11642 C CA . SER A 1 5 ? -7.663 11.572 -9.527 1.00 0.00 5 SER A CA 13
ATOM 11643 C C . SER A 1 5 ? -6.223 12.060 -9.735 1.00 0.00 5 SER A C 13
ATOM 11644 O O . SER A 1 5 ? -5.434 11.399 -10.416 1.00 0.00 5 SER A O 13
ATOM 11652 N N . SER A 1 6 ? -5.866 13.183 -9.102 1.00 0.00 6 SER A N 13
ATOM 11653 C CA . SER A 1 6 ? -4.587 13.884 -9.242 1.00 0.00 6 SER A CA 13
ATOM 11654 C C . SER A 1 6 ? -3.337 13.030 -9.004 1.00 0.00 6 SER A C 13
ATOM 11655 O O . SER A 1 6 ? -2.253 13.437 -9.421 1.00 0.00 6 SER A O 13
ATOM 11663 N N . GLY A 1 7 ? -3.444 11.897 -8.310 1.00 0.00 7 GLY A N 13
ATOM 11664 C CA . GLY A 1 7 ? -2.321 11.077 -7.904 1.00 0.00 7 GLY A CA 13
ATOM 11665 C C . GLY A 1 7 ? -1.278 11.903 -7.160 1.00 0.00 7 GLY A C 13
ATOM 11666 O O . GLY A 1 7 ? -0.149 12.044 -7.636 1.00 0.00 7 GLY A O 13
ATOM 11670 N N . ARG A 1 8 ? -1.639 12.486 -6.014 1.00 0.00 8 ARG A N 13
ATOM 11671 C CA . ARG A 1 8 ? -0.726 13.300 -5.213 1.00 0.00 8 ARG A CA 13
ATOM 11672 C C . ARG A 1 8 ? -1.042 13.102 -3.743 1.00 0.00 8 ARG A C 13
ATOM 11673 O O . ARG A 1 8 ? -2.229 13.117 -3.401 1.00 0.00 8 ARG A O 13
ATOM 11694 N N . LYS A 1 9 ? 0.006 12.977 -2.926 1.00 0.00 9 LYS A N 13
ATOM 11695 C CA . LYS A 1 9 ? 0.122 12.596 -1.514 1.00 0.00 9 LYS A CA 13
ATOM 11696 C C . LYS A 1 9 ? 1.165 11.482 -1.462 1.00 0.00 9 LYS A C 13
ATOM 11697 O O . LYS A 1 9 ? 1.957 11.336 -2.397 1.00 0.00 9 LYS A O 13
ATOM 11716 N N . ASP A 1 10 ? 1.233 10.732 -0.366 1.00 0.00 10 ASP A N 13
ATOM 11717 C CA . ASP A 1 10 ? 2.000 9.495 -0.321 1.00 0.00 10 ASP A CA 13
ATOM 11718 C C . ASP A 1 10 ? 1.290 8.445 -1.155 1.00 0.00 10 ASP A C 13
ATOM 11719 O O . ASP A 1 10 ? 0.071 8.537 -1.322 1.00 0.00 10 ASP A O 13
ATOM 11728 N N . PHE A 1 11 ? 2.021 7.393 -1.535 1.00 0.00 11 PHE A N 13
ATOM 11729 C CA . PHE A 1 11 ? 1.511 6.212 -2.225 1.00 0.00 11 PHE A CA 13
ATOM 11730 C C . PHE A 1 11 ? 1.057 6.551 -3.653 1.00 0.00 11 PHE A C 13
ATOM 11731 O O . PHE A 1 11 ? 0.118 7.315 -3.887 1.00 0.00 11 PHE A O 13
ATOM 11748 N N . THR A 1 12 ? 1.821 6.019 -4.598 1.00 0.00 12 THR A N 13
ATOM 11749 C CA . THR A 1 12 ? 1.852 6.252 -6.031 1.00 0.00 12 THR A CA 13
ATOM 11750 C C . THR A 1 12 ? 0.673 5.627 -6.786 1.00 0.00 12 THR A C 13
ATOM 11751 O O . THR A 1 12 ? 0.074 4.654 -6.336 1.00 0.00 12 THR A O 13
ATOM 11762 N N . LYS A 1 13 ? 0.390 6.128 -7.991 1.00 0.00 13 LYS A N 13
ATOM 11763 C CA . LYS A 1 13 ? -0.739 5.749 -8.843 1.00 0.00 13 LYS A CA 13
ATOM 11764 C C . LYS A 1 13 ? -0.786 4.243 -9.088 1.00 0.00 13 LYS A C 13
ATOM 11765 O O . LYS A 1 13 ? -1.848 3.629 -8.998 1.00 0.00 13 LYS A O 13
ATOM 11784 N N . GLU A 1 14 ? 0.367 3.674 -9.421 1.00 0.00 14 GLU A N 13
ATOM 11785 C CA . GLU A 1 14 ? 0.488 2.262 -9.785 1.00 0.00 14 GLU A CA 13
ATOM 11786 C C . GLU A 1 14 ? 0.303 1.395 -8.540 1.00 0.00 14 GLU A C 13
ATOM 11787 O O . GLU A 1 14 ? -0.392 0.380 -8.564 1.00 0.00 14 GLU A O 13
ATOM 11799 N N . GLU A 1 15 ? 0.900 1.818 -7.431 1.00 0.00 15 GLU A N 13
ATOM 11800 C CA . GLU A 1 15 ? 0.903 1.056 -6.200 1.00 0.00 15 GLU A CA 13
ATOM 11801 C C . GLU A 1 15 ? -0.501 1.033 -5.598 1.00 0.00 15 GLU A C 13
ATOM 11802 O O . GLU A 1 15 ? -0.893 0.035 -5.010 1.00 0.00 15 GLU A O 13
ATOM 11814 N N . VAL A 1 16 ? -1.269 2.120 -5.738 1.00 0.00 16 VAL A N 13
ATOM 11815 C CA . VAL A 1 16 ? -2.674 2.154 -5.299 1.00 0.00 16 VAL A CA 13
ATOM 11816 C C . VAL A 1 16 ? -3.462 1.061 -6.019 1.00 0.00 16 VAL A C 13
ATOM 11817 O O . VAL A 1 16 ? -4.302 0.401 -5.402 1.00 0.00 16 VAL A O 13
ATOM 11830 N N . ASN A 1 17 ? -3.211 0.882 -7.315 1.00 0.00 17 ASN A N 13
ATOM 11831 C CA . ASN A 1 17 ? -3.847 -0.196 -8.062 1.00 0.00 17 ASN A CA 13
ATOM 11832 C C . ASN A 1 17 ? -3.515 -1.534 -7.418 1.00 0.00 17 ASN A C 13
ATOM 11833 O O . ASN A 1 17 ? -4.441 -2.282 -7.114 1.00 0.00 17 ASN A O 13
ATOM 11844 N N . TYR A 1 18 ? -2.237 -1.814 -7.153 1.00 0.00 18 TYR A N 13
ATOM 11845 C CA . TYR A 1 18 ? -1.814 -3.042 -6.483 1.00 0.00 18 TYR A CA 13
ATOM 11846 C C . TYR A 1 18 ? -2.418 -3.177 -5.091 1.00 0.00 18 TYR A C 13
ATOM 11847 O O . TYR A 1 18 ? -2.747 -4.280 -4.671 1.00 0.00 18 TYR A O 13
ATOM 11865 N N . LEU A 1 19 ? -2.603 -2.067 -4.380 1.00 0.00 19 LEU A N 13
ATOM 11866 C CA . LEU A 1 19 ? -3.214 -2.035 -3.062 1.00 0.00 19 LEU A CA 13
ATOM 11867 C C . LEU A 1 19 ? -4.621 -2.619 -3.162 1.00 0.00 19 LEU A C 13
ATOM 11868 O O . LEU A 1 19 ? -4.972 -3.549 -2.437 1.00 0.00 19 LEU A O 13
ATOM 11884 N N . PHE A 1 20 ? -5.426 -2.084 -4.081 1.00 0.00 20 PHE A N 13
ATOM 11885 C CA . PHE A 1 20 ? -6.780 -2.548 -4.316 1.00 0.00 20 PHE A CA 13
ATOM 11886 C C . PHE A 1 20 ? -6.793 -3.972 -4.868 1.00 0.00 20 PHE A C 13
ATOM 11887 O O . PHE A 1 20 ? -7.556 -4.793 -4.363 1.00 0.00 20 PHE A O 13
ATOM 11904 N N . HIS A 1 21 ? -5.980 -4.282 -5.886 1.00 0.00 21 HIS A N 13
ATOM 11905 C CA . HIS A 1 21 ? -5.888 -5.618 -6.464 1.00 0.00 21 HIS A CA 13
ATOM 11906 C C . HIS A 1 21 ? -5.524 -6.644 -5.384 1.00 0.00 21 HIS A C 13
ATOM 11907 O O . HIS A 1 21 ? -6.045 -7.758 -5.408 1.00 0.00 21 HIS A O 13
ATOM 11921 N N . GLY A 1 22 ? -4.694 -6.240 -4.419 1.00 0.00 22 GLY A N 13
ATOM 11922 C CA . GLY A 1 22 ? -4.346 -6.945 -3.205 1.00 0.00 22 GLY A CA 13
ATOM 11923 C C . GLY A 1 22 ? -5.571 -7.154 -2.331 1.00 0.00 22 GLY A C 13
ATOM 11924 O O . GLY A 1 22 ? -6.007 -8.290 -2.184 1.00 0.00 22 GLY A O 13
ATOM 11928 N N . VAL A 1 23 ? -6.166 -6.107 -1.754 1.00 0.00 23 VAL A N 13
ATOM 11929 C CA . VAL A 1 23 ? -7.302 -6.245 -0.827 1.00 0.00 23 VAL A CA 13
ATOM 11930 C C . VAL A 1 23 ? -8.466 -7.013 -1.474 1.00 0.00 23 VAL A C 13
ATOM 11931 O O . VAL A 1 23 ? -9.220 -7.702 -0.780 1.00 0.00 23 VAL A O 13
ATOM 11944 N N . LYS A 1 24 ? -8.601 -6.961 -2.803 1.00 0.00 24 LYS A N 13
ATOM 11945 C CA . LYS A 1 24 ? -9.698 -7.596 -3.517 1.00 0.00 24 LYS A CA 13
ATOM 11946 C C . LYS A 1 24 ? -9.648 -9.099 -3.298 1.00 0.00 24 LYS A C 13
ATOM 11947 O O . LYS A 1 24 ? -10.698 -9.719 -3.135 1.00 0.00 24 LYS A O 13
ATOM 11966 N N . THR A 1 25 ? -8.451 -9.673 -3.315 1.00 0.00 25 THR A N 13
ATOM 11967 C CA . THR A 1 25 ? -8.213 -11.090 -3.125 1.00 0.00 25 THR A CA 13
ATOM 11968 C C . THR A 1 25 ? -7.851 -11.408 -1.659 1.00 0.00 25 THR A C 13
ATOM 11969 O O . THR A 1 25 ? -8.369 -12.376 -1.103 1.00 0.00 25 THR A O 13
ATOM 11980 N N . MET A 1 26 ? -7.007 -10.594 -1.015 1.00 0.00 26 MET A N 13
ATOM 11981 C CA . MET A 1 26 ? -6.452 -10.860 0.309 1.00 0.00 26 MET A CA 13
ATOM 11982 C C . MET A 1 26 ? -7.405 -10.540 1.454 1.00 0.00 26 MET A C 13
ATOM 11983 O O . MET A 1 26 ? -7.237 -11.124 2.524 1.00 0.00 26 MET A O 13
ATOM 11997 N N . GLY A 1 27 ? -8.355 -9.622 1.275 1.00 0.00 27 GLY A N 13
ATOM 11998 C CA . GLY A 1 27 ? -9.072 -9.027 2.390 1.00 0.00 27 GLY A CA 13
ATOM 11999 C C . GLY A 1 27 ? -8.108 -8.169 3.200 1.00 0.00 27 GLY A C 13
ATOM 12000 O O . GLY A 1 27 ? -7.607 -7.170 2.676 1.00 0.00 27 GLY A O 13
ATOM 12004 N N . ASN A 1 28 ? -7.845 -8.503 4.466 1.00 0.00 28 ASN A N 13
ATOM 12005 C CA . ASN A 1 28 ? -7.065 -7.651 5.377 1.00 0.00 28 ASN A CA 13
ATOM 12006 C C . ASN A 1 28 ? -5.638 -8.161 5.618 1.00 0.00 28 ASN A C 13
ATOM 12007 O O . ASN A 1 28 ? -4.970 -7.681 6.537 1.00 0.00 28 ASN A O 13
ATOM 12018 N N . HIS A 1 29 ? -5.158 -9.132 4.831 1.00 0.00 29 HIS A N 13
ATOM 12019 C CA . HIS A 1 29 ? -3.763 -9.543 4.922 1.00 0.00 29 HIS A CA 13
ATOM 12020 C C . HIS A 1 29 ? -2.892 -8.451 4.280 1.00 0.00 29 HIS A C 13
ATOM 12021 O O . HIS A 1 29 ? -2.577 -8.506 3.088 1.00 0.00 29 HIS A O 13
ATOM 12035 N N . TRP A 1 30 ? -2.338 -7.560 5.100 1.00 0.00 30 TRP A N 13
ATOM 12036 C CA . TRP A 1 30 ? -1.428 -6.521 4.640 1.00 0.00 30 TRP A CA 13
ATOM 12037 C C . TRP A 1 30 ? -0.036 -7.106 4.458 1.00 0.00 30 TRP A C 13
ATOM 12038 O O . TRP A 1 30 ? 0.623 -6.837 3.456 1.00 0.00 30 TRP A O 13
ATOM 12059 N N . ASN A 1 31 ? 0.404 -7.934 5.411 1.00 0.00 31 ASN A N 13
ATOM 12060 C CA . ASN A 1 31 ? 1.729 -8.552 5.386 1.00 0.00 31 ASN A CA 13
ATOM 12061 C C . ASN A 1 31 ? 1.951 -9.300 4.070 1.00 0.00 31 ASN A C 13
ATOM 12062 O O . ASN A 1 31 ? 3.037 -9.222 3.501 1.00 0.00 31 ASN A O 13
ATOM 12073 N N . SER A 1 32 ? 0.926 -10.009 3.590 1.00 0.00 32 SER A N 13
ATOM 12074 C CA . SER A 1 32 ? 0.967 -10.802 2.369 1.00 0.00 32 SER A CA 13
ATOM 12075 C C . SER A 1 32 ? 0.931 -9.924 1.121 1.00 0.00 32 SER A C 13
ATOM 12076 O O . SER A 1 32 ? 1.628 -10.225 0.159 1.00 0.00 32 SER A O 13
ATOM 12084 N N . ILE A 1 33 ? 0.152 -8.838 1.117 1.00 0.00 33 ILE A N 13
ATOM 12085 C CA . ILE A 1 33 ? 0.101 -7.882 0.015 1.00 0.00 33 ILE A CA 13
ATOM 12086 C C . ILE A 1 33 ? 1.496 -7.291 -0.185 1.00 0.00 33 ILE A C 13
ATOM 12087 O O . ILE A 1 33 ? 1.954 -7.237 -1.319 1.00 0.00 33 ILE A O 13
ATOM 12103 N N . LEU A 1 34 ? 2.188 -6.898 0.889 1.00 0.00 34 LEU A N 13
ATOM 12104 C CA . LEU A 1 34 ? 3.502 -6.280 0.830 1.00 0.00 34 LEU A CA 13
ATOM 12105 C C . LEU A 1 34 ? 4.535 -7.175 0.123 1.00 0.00 34 LEU A C 13
ATOM 12106 O O . LEU A 1 34 ? 5.508 -6.684 -0.446 1.00 0.00 34 LEU A O 13
ATOM 12122 N N . TRP A 1 35 ? 4.351 -8.495 0.185 1.00 0.00 35 TRP A N 13
ATOM 12123 C CA . TRP A 1 35 ? 5.159 -9.461 -0.548 1.00 0.00 35 TRP A CA 13
ATOM 12124 C C . TRP A 1 35 ? 4.606 -9.643 -1.961 1.00 0.00 35 TRP A C 13
ATOM 12125 O O . TRP A 1 35 ? 5.356 -9.729 -2.932 1.00 0.00 35 TRP A O 13
ATOM 12146 N N . SER A 1 36 ? 3.283 -9.708 -2.082 1.00 0.00 36 SER A N 13
ATOM 12147 C CA . SER A 1 36 ? 2.605 -9.969 -3.337 1.00 0.00 36 SER A CA 13
ATOM 12148 C C . SER A 1 36 ? 2.744 -8.853 -4.382 1.00 0.00 36 SER A C 13
ATOM 12149 O O . SER A 1 36 ? 2.410 -9.118 -5.539 1.00 0.00 36 SER A O 13
ATOM 12157 N N . PHE A 1 37 ? 3.192 -7.644 -4.034 1.00 0.00 37 PHE A N 13
ATOM 12158 C CA . PHE A 1 37 ? 3.301 -6.528 -4.972 1.00 0.00 37 PHE A CA 13
ATOM 12159 C C . PHE A 1 37 ? 4.423 -5.582 -4.523 1.00 0.00 37 PHE A C 13
ATOM 12160 O O . PHE A 1 37 ? 4.792 -5.605 -3.345 1.00 0.00 37 PHE A O 13
ATOM 12177 N N . PRO A 1 38 ? 4.957 -4.722 -5.409 1.00 0.00 38 PRO A N 13
ATOM 12178 C CA . PRO A 1 38 ? 5.842 -3.646 -4.989 1.00 0.00 38 PRO A CA 13
ATOM 12179 C C . PRO A 1 38 ? 5.022 -2.540 -4.324 1.00 0.00 38 PRO A C 13
ATOM 12180 O O . PRO A 1 38 ? 3.926 -2.214 -4.782 1.00 0.00 38 PRO A O 13
ATOM 12191 N N . PHE A 1 39 ? 5.577 -1.908 -3.288 1.00 0.00 39 PHE A N 13
ATOM 12192 C CA . PHE A 1 39 ? 5.008 -0.706 -2.700 1.00 0.00 39 PHE A CA 13
ATOM 12193 C C . PHE A 1 39 ? 6.122 0.268 -2.417 1.00 0.00 39 PHE A C 13
ATOM 12194 O O . PHE A 1 39 ? 6.974 0.027 -1.563 1.00 0.00 39 PHE A O 13
ATOM 12211 N N . GLN A 1 40 ? 6.076 1.372 -3.155 1.00 0.00 40 GLN A N 13
ATOM 12212 C CA . GLN A 1 40 ? 7.126 2.366 -3.267 1.00 0.00 40 GLN A CA 13
ATOM 12213 C C . GLN A 1 40 ? 8.481 1.661 -3.259 1.00 0.00 40 GLN A C 13
ATOM 12214 O O . GLN A 1 40 ? 8.703 0.737 -4.043 1.00 0.00 40 GLN A O 13
ATOM 12228 N N . LYS A 1 41 ? 9.347 2.062 -2.347 1.00 0.00 41 LYS A N 13
ATOM 12229 C CA . LYS A 1 41 ? 10.471 1.267 -1.879 1.00 0.00 41 LYS A CA 13
ATOM 12230 C C . LYS A 1 41 ? 10.476 1.354 -0.358 1.00 0.00 41 LYS A C 13
ATOM 12231 O O . LYS A 1 41 ? 10.220 2.427 0.191 1.00 0.00 41 LYS A O 13
ATOM 12250 N N . GLY A 1 42 ? 10.820 0.262 0.323 1.00 0.00 42 GLY A N 13
ATOM 12251 C CA . GLY A 1 42 ? 11.091 0.244 1.754 1.00 0.00 42 GLY A CA 13
ATOM 12252 C C . GLY A 1 42 ? 9.859 0.603 2.577 1.00 0.00 42 GLY A C 13
ATOM 12253 O O . GLY A 1 42 ? 9.847 1.640 3.250 1.00 0.00 42 GLY A O 13
ATOM 12257 N N . ARG A 1 43 ? 8.798 -0.198 2.491 1.00 0.00 43 ARG A N 13
ATOM 12258 C CA . ARG A 1 43 ? 7.583 -0.002 3.278 1.00 0.00 43 ARG A CA 13
ATOM 12259 C C . ARG A 1 43 ? 7.389 -1.059 4.359 1.00 0.00 43 ARG A C 13
ATOM 12260 O O . ARG A 1 43 ? 7.980 -2.141 4.326 1.00 0.00 43 ARG A O 13
ATOM 12281 N N . ARG A 1 44 ? 6.494 -0.757 5.298 1.00 0.00 44 ARG A N 13
ATOM 12282 C CA . ARG A 1 44 ? 5.953 -1.679 6.297 1.00 0.00 44 ARG A CA 13
ATOM 12283 C C . ARG A 1 44 ? 4.586 -2.157 5.826 1.00 0.00 44 ARG A C 13
ATOM 12284 O O . ARG A 1 44 ? 3.972 -1.542 4.953 1.00 0.00 44 ARG A O 13
ATOM 12305 N N . ALA A 1 45 ? 4.055 -3.213 6.440 1.00 0.00 45 ALA A N 13
ATOM 12306 C CA . ALA A 1 45 ? 2.712 -3.686 6.119 1.00 0.00 45 ALA A CA 13
ATOM 12307 C C . ALA A 1 45 ? 1.675 -2.619 6.503 1.00 0.00 45 ALA A C 13
ATOM 12308 O O . ALA A 1 45 ? 0.680 -2.454 5.806 1.00 0.00 45 ALA A O 13
ATOM 12315 N N . VAL A 1 46 ? 1.926 -1.826 7.553 1.00 0.00 46 VAL A N 13
ATOM 12316 C CA . VAL A 1 46 ? 1.012 -0.762 8.002 1.00 0.00 46 VAL A CA 13
ATOM 12317 C C . VAL A 1 46 ? 0.849 0.330 6.969 1.00 0.00 46 VAL A C 13
ATOM 12318 O O . VAL A 1 46 ? -0.158 1.027 6.948 1.00 0.00 46 VAL A O 13
ATOM 12331 N N . ASP A 1 47 ? 1.843 0.477 6.109 1.00 0.00 47 ASP A N 13
ATOM 12332 C CA . ASP A 1 47 ? 1.789 1.448 5.027 1.00 0.00 47 ASP A CA 13
ATOM 12333 C C . ASP A 1 47 ? 0.762 1.035 3.979 1.00 0.00 47 ASP A C 13
ATOM 12334 O O . ASP A 1 47 ? 0.387 1.869 3.160 1.00 0.00 47 ASP A O 13
ATOM 12343 N N . LEU A 1 48 ? 0.251 -0.203 4.038 1.00 0.00 48 LEU A N 13
ATOM 12344 C CA . LEU A 1 48 ? -0.892 -0.681 3.259 1.00 0.00 48 LEU A CA 13
ATOM 12345 C C . LEU A 1 48 ? -2.200 -0.568 4.033 1.00 0.00 48 LEU A C 13
ATOM 12346 O O . LEU A 1 48 ? -3.270 -0.539 3.432 1.00 0.00 48 LEU A O 13
ATOM 12362 N N . ALA A 1 49 ? -2.118 -0.447 5.355 1.00 0.00 49 ALA A N 13
ATOM 12363 C CA . ALA A 1 49 ? -3.259 -0.145 6.181 1.00 0.00 49 ALA A CA 13
ATOM 12364 C C . ALA A 1 49 ? -3.602 1.352 6.165 1.00 0.00 49 ALA A C 13
ATOM 12365 O O . ALA A 1 49 ? -4.789 1.695 6.147 1.00 0.00 49 ALA A O 13
ATOM 12372 N N . HIS A 1 50 ? -2.602 2.239 6.262 1.00 0.00 50 HIS A N 13
ATOM 12373 C CA . HIS A 1 50 ? -2.810 3.653 6.577 1.00 0.00 50 HIS A CA 13
ATOM 12374 C C . HIS A 1 50 ? -3.382 4.483 5.421 1.00 0.00 50 HIS A C 13
ATOM 12375 O O . HIS A 1 50 ? -4.424 5.118 5.547 1.00 0.00 50 HIS A O 13
ATOM 12389 N N . LYS A 1 51 ? -2.710 4.521 4.275 1.00 0.00 51 LYS A N 13
ATOM 12390 C CA . LYS A 1 51 ? -3.161 5.147 3.061 1.00 0.00 51 LYS A CA 13
ATOM 12391 C C . LYS A 1 51 ? -4.481 4.537 2.592 1.00 0.00 51 LYS A C 13
ATOM 12392 O O . LYS A 1 51 ? -5.325 5.318 2.183 1.00 0.00 51 LYS A O 13
ATOM 12411 N N . TYR A 1 52 ? -4.713 3.224 2.683 1.00 0.00 52 TYR A N 13
ATOM 12412 C CA . TYR A 1 52 ? -6.031 2.624 2.473 1.00 0.00 52 TYR A CA 13
ATOM 12413 C C . TYR A 1 52 ? -7.087 3.329 3.309 1.00 0.00 52 TYR A C 13
ATOM 12414 O O . TYR A 1 52 ? -8.136 3.709 2.797 1.00 0.00 52 TYR A O 13
ATOM 12432 N N . HIS A 1 53 ? -6.786 3.534 4.588 1.00 0.00 53 HIS A N 13
ATOM 12433 C CA . HIS A 1 53 ? -7.659 4.260 5.507 1.00 0.00 53 HIS A CA 13
ATOM 12434 C C . HIS A 1 53 ? -8.022 5.656 4.975 1.00 0.00 53 HIS A C 13
ATOM 12435 O O . HIS A 1 53 ? -9.162 6.095 5.144 1.00 0.00 53 HIS A O 13
ATOM 12449 N N . ARG A 1 54 ? -7.074 6.344 4.326 1.00 0.00 54 ARG A N 13
ATOM 12450 C CA . ARG A 1 54 ? -7.309 7.620 3.654 1.00 0.00 54 ARG A CA 13
ATOM 12451 C C . ARG A 1 54 ? -8.026 7.444 2.319 1.00 0.00 54 ARG A C 13
ATOM 12452 O O . ARG A 1 54 ? -8.801 8.317 1.943 1.00 0.00 54 ARG A O 13
ATOM 12473 N N . LEU A 1 55 ? -7.761 6.376 1.567 1.00 0.00 55 LEU A N 13
ATOM 12474 C CA . LEU A 1 55 ? -8.391 6.135 0.272 1.00 0.00 55 LEU A CA 13
ATOM 12475 C C . LEU A 1 55 ? -9.903 6.004 0.459 1.00 0.00 55 LEU A C 13
ATOM 12476 O O . LEU A 1 55 ? -10.655 6.666 -0.257 1.00 0.00 55 LEU A O 13
ATOM 12492 N N . ILE A 1 56 ? -10.352 5.233 1.457 1.00 0.00 56 ILE A N 13
ATOM 12493 C CA . ILE A 1 56 ? -11.771 5.105 1.801 1.00 0.00 56 ILE A CA 13
ATOM 12494 C C . ILE A 1 56 ? -12.367 6.376 2.428 1.00 0.00 56 ILE A C 13
ATOM 12495 O O . ILE A 1 56 ? -13.578 6.423 2.655 1.00 0.00 56 ILE A O 13
ATOM 12511 N N . SER A 1 57 ? -11.569 7.403 2.734 1.00 0.00 57 SER A N 13
ATOM 12512 C CA . SER A 1 57 ? -12.040 8.684 3.239 1.00 0.00 57 SER A CA 13
ATOM 12513 C C . SER A 1 57 ? -12.575 9.519 2.071 1.00 0.00 57 SER A C 13
ATOM 12514 O O . SER A 1 57 ? -11.983 10.523 1.663 1.00 0.00 57 SER A O 13
ATOM 12522 N N . GLY A 1 58 ? -13.731 9.112 1.547 1.00 0.00 58 GLY A N 13
ATOM 12523 C CA . GLY A 1 58 ? -14.453 9.802 0.493 1.00 0.00 58 GLY A CA 13
ATOM 12524 C C . GLY A 1 58 ? -13.810 9.582 -0.877 1.00 0.00 58 GLY A C 13
ATOM 12525 O O . GLY A 1 58 ? -12.807 8.870 -1.004 1.00 0.00 58 GLY A O 13
ATOM 12529 N N . PRO A 1 59 ? -14.374 10.187 -1.931 1.00 0.00 59 PRO A N 13
ATOM 12530 C CA . PRO A 1 59 ? -13.907 9.995 -3.297 1.00 0.00 59 PRO A CA 13
ATOM 12531 C C . PRO A 1 59 ? -12.544 10.637 -3.563 1.00 0.00 59 PRO A C 13
ATOM 12532 O O . PRO A 1 59 ? -11.820 10.172 -4.446 1.00 0.00 59 PRO A O 13
ATOM 12543 N N . SER A 1 60 ? -12.198 11.714 -2.859 1.00 0.00 60 SER A N 13
ATOM 12544 C CA . SER A 1 60 ? -11.067 12.555 -3.186 1.00 0.00 60 SER A CA 13
ATOM 12545 C C . SER A 1 60 ? -10.599 13.249 -1.915 1.00 0.00 60 SER A C 13
ATOM 12546 O O . SER A 1 60 ? -11.411 13.805 -1.172 1.00 0.00 60 SER A O 13
ATOM 12554 N N . SER A 1 61 ? -9.285 13.264 -1.724 1.00 0.00 61 SER A N 13
ATOM 12555 C CA . SER A 1 61 ? -8.546 13.772 -0.580 1.00 0.00 61 SER A CA 13
ATOM 12556 C C . SER A 1 61 ? -9.027 13.222 0.767 1.00 0.00 61 SER A C 13
ATOM 12557 O O . SER A 1 61 ? -8.407 12.285 1.266 1.00 0.00 61 SER A O 13
ATOM 12565 N N . GLY A 1 62 ? -10.071 13.781 1.378 1.00 0.00 62 GLY A N 13
ATOM 12566 C CA . GLY A 1 62 ? -10.309 13.650 2.806 1.00 0.00 62 GLY A CA 13
ATOM 12567 C C . GLY A 1 62 ? -9.202 14.379 3.531 1.00 0.00 62 GLY A C 13
ATOM 12568 O O . GLY A 1 62 ? -8.412 13.737 4.253 1.00 0.00 62 GLY A O 13
ATOM 12572 N N . GLY A 1 1 ? -12.522 14.408 6.935 1.00 0.00 1 GLY A N 14
ATOM 12573 C CA . GLY A 1 1 ? -11.374 15.291 7.161 1.00 0.00 1 GLY A CA 14
ATOM 12574 C C . GLY A 1 1 ? -10.703 15.659 5.850 1.00 0.00 1 GLY A C 14
ATOM 12575 O O . GLY A 1 1 ? -11.131 15.231 4.777 1.00 0.00 1 GLY A O 14
ATOM 12579 N N . SER A 1 2 ? -9.662 16.487 5.915 1.00 0.00 2 SER A N 14
ATOM 12580 C CA . SER A 1 2 ? -9.137 17.208 4.758 1.00 0.00 2 SER A CA 14
ATOM 12581 C C . SER A 1 2 ? -7.629 17.445 4.892 1.00 0.00 2 SER A C 14
ATOM 12582 O O . SER A 1 2 ? -7.087 17.277 5.988 1.00 0.00 2 SER A O 14
ATOM 12590 N N . SER A 1 3 ? -6.957 17.859 3.809 1.00 0.00 3 SER A N 14
ATOM 12591 C CA . SER A 1 3 ? -5.630 18.462 3.871 1.00 0.00 3 SER A CA 14
ATOM 12592 C C . SER A 1 3 ? -5.382 19.322 2.622 1.00 0.00 3 SER A C 14
ATOM 12593 O O . SER A 1 3 ? -5.937 19.031 1.558 1.00 0.00 3 SER A O 14
ATOM 12601 N N . GLY A 1 4 ? -4.542 20.355 2.743 1.00 0.00 4 GLY A N 14
ATOM 12602 C CA . GLY A 1 4 ? -4.167 21.302 1.693 1.00 0.00 4 GLY A CA 14
ATOM 12603 C C . GLY A 1 4 ? -3.107 20.736 0.738 1.00 0.00 4 GLY A C 14
ATOM 12604 O O . GLY A 1 4 ? -2.952 19.515 0.633 1.00 0.00 4 GLY A O 14
ATOM 12608 N N . SER A 1 5 ? -2.400 21.606 0.007 1.00 0.00 5 SER A N 14
ATOM 12609 C CA . SER A 1 5 ? -1.284 21.213 -0.851 1.00 0.00 5 SER A CA 14
ATOM 12610 C C . SER A 1 5 ? -0.228 20.481 -0.018 1.00 0.00 5 SER A C 14
ATOM 12611 O O . SER A 1 5 ? 0.285 21.021 0.968 1.00 0.00 5 SER A O 14
ATOM 12619 N N . SER A 1 6 ? 0.093 19.256 -0.440 1.00 0.00 6 SER A N 14
ATOM 12620 C CA . SER A 1 6 ? 1.197 18.453 0.051 1.00 0.00 6 SER A CA 14
ATOM 12621 C C . SER A 1 6 ? 1.684 17.562 -1.089 1.00 0.00 6 SER A C 14
ATOM 12622 O O . SER A 1 6 ? 1.028 16.563 -1.408 1.00 0.00 6 SER A O 14
ATOM 12630 N N . GLY A 1 7 ? 2.835 17.878 -1.676 1.00 0.00 7 GLY A N 14
ATOM 12631 C CA . GLY A 1 7 ? 3.528 17.025 -2.629 1.00 0.00 7 GLY A CA 14
ATOM 12632 C C . GLY A 1 7 ? 4.264 15.930 -1.867 1.00 0.00 7 GLY A C 14
ATOM 12633 O O . GLY A 1 7 ? 5.488 15.832 -1.951 1.00 0.00 7 GLY A O 14
ATOM 12637 N N . ARG A 1 8 ? 3.544 15.144 -1.056 1.00 0.00 8 ARG A N 14
ATOM 12638 C CA . ARG A 1 8 ? 4.091 13.919 -0.493 1.00 0.00 8 ARG A CA 14
ATOM 12639 C C . ARG A 1 8 ? 4.078 12.893 -1.609 1.00 0.00 8 ARG A C 14
ATOM 12640 O O . ARG A 1 8 ? 5.130 12.591 -2.157 1.00 0.00 8 ARG A O 14
ATOM 12661 N N . LYS A 1 9 ? 2.880 12.406 -1.960 1.00 0.00 9 LYS A N 14
ATOM 12662 C CA . LYS A 1 9 ? 2.646 11.479 -3.061 1.00 0.00 9 LYS A CA 14
ATOM 12663 C C . LYS A 1 9 ? 3.666 10.344 -2.979 1.00 0.00 9 LYS A C 14
ATOM 12664 O O . LYS A 1 9 ? 4.435 10.087 -3.905 1.00 0.00 9 LYS A O 14
ATOM 12683 N N . ASP A 1 10 ? 3.705 9.718 -1.804 1.00 0.00 10 ASP A N 14
ATOM 12684 C CA . ASP A 1 10 ? 4.654 8.672 -1.478 1.00 0.00 10 ASP A CA 14
ATOM 12685 C C . ASP A 1 10 ? 4.374 7.469 -2.368 1.00 0.00 10 ASP A C 14
ATOM 12686 O O . ASP A 1 10 ? 5.271 7.019 -3.074 1.00 0.00 10 ASP A O 14
ATOM 12695 N N . PHE A 1 11 ? 3.137 6.962 -2.367 1.00 0.00 11 PHE A N 14
ATOM 12696 C CA . PHE A 1 11 ? 2.743 5.896 -3.279 1.00 0.00 11 PHE A CA 14
ATOM 12697 C C . PHE A 1 11 ? 2.707 6.451 -4.710 1.00 0.00 11 PHE A C 14
ATOM 12698 O O . PHE A 1 11 ? 2.290 7.597 -4.925 1.00 0.00 11 PHE A O 14
ATOM 12715 N N . THR A 1 12 ? 3.096 5.636 -5.688 1.00 0.00 12 THR A N 14
ATOM 12716 C CA . THR A 1 12 ? 2.898 5.902 -7.110 1.00 0.00 12 THR A CA 14
ATOM 12717 C C . THR A 1 12 ? 1.431 5.654 -7.486 1.00 0.00 12 THR A C 14
ATOM 12718 O O . THR A 1 12 ? 0.610 5.260 -6.651 1.00 0.00 12 THR A O 14
ATOM 12729 N N . LYS A 1 13 ? 1.055 5.867 -8.747 1.00 0.00 13 LYS A N 14
ATOM 12730 C CA . LYS A 1 13 ? -0.222 5.377 -9.267 1.00 0.00 13 LYS A CA 14
ATOM 12731 C C . LYS A 1 13 ? -0.307 3.853 -9.248 1.00 0.00 13 LYS A C 14
ATOM 12732 O O . LYS A 1 13 ? -1.396 3.305 -9.073 1.00 0.00 13 LYS A O 14
ATOM 12751 N N . GLU A 1 14 ? 0.829 3.181 -9.423 1.00 0.00 14 GLU A N 14
ATOM 12752 C CA . GLU A 1 14 ? 0.889 1.750 -9.679 1.00 0.00 14 GLU A CA 14
ATOM 12753 C C . GLU A 1 14 ? 0.573 1.008 -8.397 1.00 0.00 14 GLU A C 14
ATOM 12754 O O . GLU A 1 14 ? -0.377 0.230 -8.337 1.00 0.00 14 GLU A O 14
ATOM 12766 N N . GLU A 1 15 ? 1.313 1.336 -7.338 1.00 0.00 15 GLU A N 14
ATOM 12767 C CA . GLU A 1 15 ? 1.193 0.656 -6.062 1.00 0.00 15 GLU A CA 14
ATOM 12768 C C . GLU A 1 15 ? -0.193 0.856 -5.450 1.00 0.00 15 GLU A C 14
ATOM 12769 O O . GLU A 1 15 ? -0.617 0.038 -4.645 1.00 0.00 15 GLU A O 14
ATOM 12781 N N . VAL A 1 16 ? -0.916 1.922 -5.812 1.00 0.00 16 VAL A N 14
ATOM 12782 C CA . VAL A 1 16 ? -2.291 2.135 -5.370 1.00 0.00 16 VAL A CA 14
ATOM 12783 C C . VAL A 1 16 ? -3.233 1.195 -6.118 1.00 0.00 16 VAL A C 14
ATOM 12784 O O . VAL A 1 16 ? -4.163 0.661 -5.513 1.00 0.00 16 VAL A O 14
ATOM 12797 N N . ASN A 1 17 ? -3.003 0.975 -7.413 1.00 0.00 17 ASN A N 14
ATOM 12798 C CA . ASN A 1 17 ? -3.777 0.012 -8.189 1.00 0.00 17 ASN A CA 14
ATOM 12799 C C . ASN A 1 17 ? -3.598 -1.374 -7.562 1.00 0.00 17 ASN A C 14
ATOM 12800 O O . ASN A 1 17 ? -4.573 -2.051 -7.240 1.00 0.00 17 ASN A O 14
ATOM 12811 N N . TYR A 1 18 ? -2.346 -1.749 -7.278 1.00 0.00 18 TYR A N 14
ATOM 12812 C CA . TYR A 1 18 ? -2.006 -2.996 -6.601 1.00 0.00 18 TYR A CA 14
ATOM 12813 C C . TYR A 1 18 ? -2.535 -3.063 -5.181 1.00 0.00 18 TYR A C 14
ATOM 12814 O O . TYR A 1 18 ? -2.836 -4.151 -4.711 1.00 0.00 18 TYR A O 14
ATOM 12832 N N . LEU A 1 19 ? -2.653 -1.933 -4.486 1.00 0.00 19 LEU A N 14
ATOM 12833 C CA . LEU A 1 19 ? -3.247 -1.884 -3.164 1.00 0.00 19 LEU A CA 14
ATOM 12834 C C . LEU A 1 19 ? -4.665 -2.444 -3.256 1.00 0.00 19 LEU A C 14
ATOM 12835 O O . LEU A 1 19 ? -5.001 -3.399 -2.555 1.00 0.00 19 LEU A O 14
ATOM 12851 N N . PHE A 1 20 ? -5.487 -1.887 -4.148 1.00 0.00 20 PHE A N 14
ATOM 12852 C CA . PHE A 1 20 ? -6.842 -2.361 -4.368 1.00 0.00 20 PHE A CA 14
ATOM 12853 C C . PHE A 1 20 ? -6.839 -3.811 -4.855 1.00 0.00 20 PHE A C 14
ATOM 12854 O O . PHE A 1 20 ? -7.584 -4.624 -4.301 1.00 0.00 20 PHE A O 14
ATOM 12871 N N . HIS A 1 21 ? -6.018 -4.165 -5.850 1.00 0.00 21 HIS A N 14
ATOM 12872 C CA . HIS A 1 21 ? -5.951 -5.525 -6.380 1.00 0.00 21 HIS A CA 14
ATOM 12873 C C . HIS A 1 21 ? -5.550 -6.526 -5.290 1.00 0.00 21 HIS A C 14
ATOM 12874 O O . HIS A 1 21 ? -6.081 -7.631 -5.239 1.00 0.00 21 HIS A O 14
ATOM 12888 N N . GLY A 1 22 ? -4.671 -6.130 -4.375 1.00 0.00 22 GLY A N 14
ATOM 12889 C CA . GLY A 1 22 ? -4.222 -6.910 -3.244 1.00 0.00 22 GLY A CA 14
ATOM 12890 C C . GLY A 1 22 ? -5.357 -7.123 -2.261 1.00 0.00 22 GLY A C 14
ATOM 12891 O O . GLY A 1 22 ? -5.688 -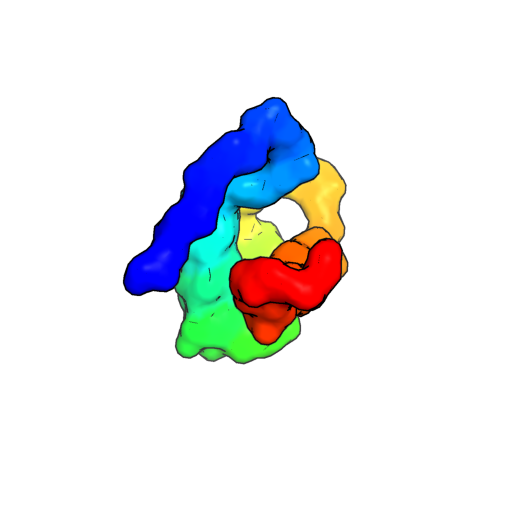8.264 -1.951 1.00 0.00 22 GLY A O 14
ATOM 12895 N N . VAL A 1 23 ? -6.002 -6.053 -1.800 1.00 0.00 23 VAL A N 14
ATOM 12896 C CA . VAL A 1 23 ? -7.135 -6.166 -0.884 1.00 0.00 23 VAL A CA 14
ATOM 12897 C C . VAL A 1 23 ? -8.273 -6.985 -1.517 1.00 0.00 23 VAL A C 14
ATOM 12898 O O . VAL A 1 23 ? -9.008 -7.680 -0.816 1.00 0.00 23 VAL A O 14
ATOM 12911 N N . LYS A 1 24 ? -8.395 -6.986 -2.846 1.00 0.00 24 LYS A N 14
ATOM 12912 C CA . LYS A 1 24 ? -9.448 -7.706 -3.549 1.00 0.00 24 LYS A CA 14
ATOM 12913 C C . LYS A 1 24 ? -9.267 -9.205 -3.363 1.00 0.00 24 LYS A C 14
ATOM 12914 O O . LYS A 1 24 ? -10.259 -9.924 -3.267 1.00 0.00 24 LYS A O 14
ATOM 12933 N N . THR A 1 25 ? -8.030 -9.692 -3.342 1.00 0.00 25 THR A N 14
ATOM 12934 C CA . THR A 1 25 ? -7.735 -11.113 -3.247 1.00 0.00 25 THR A CA 14
ATOM 12935 C C . THR A 1 25 ? -7.472 -11.546 -1.798 1.00 0.00 25 THR A C 14
ATOM 12936 O O . THR A 1 25 ? -7.845 -12.658 -1.423 1.00 0.00 25 THR A O 14
ATOM 12947 N N . MET A 1 26 ? -6.842 -10.693 -0.982 1.00 0.00 26 MET A N 14
ATOM 12948 C CA . MET A 1 26 ? -6.416 -11.027 0.373 1.00 0.00 26 MET A CA 14
ATOM 12949 C C . MET A 1 26 ? -7.433 -10.604 1.435 1.00 0.00 26 MET A C 14
ATOM 12950 O O . MET A 1 26 ? -7.268 -10.987 2.598 1.00 0.00 26 MET A O 14
ATOM 12964 N N . GLY A 1 27 ? -8.437 -9.794 1.094 1.00 0.00 27 GLY A N 14
ATOM 12965 C CA . GLY A 1 27 ? -9.118 -8.993 2.097 1.00 0.00 27 GLY A CA 14
ATOM 12966 C C . GLY A 1 27 ? -8.075 -8.111 2.784 1.00 0.00 27 GLY A C 14
ATOM 12967 O O . GLY A 1 27 ? -7.123 -7.646 2.153 1.00 0.00 27 GLY A O 14
ATOM 12971 N N . ASN A 1 28 ? -8.246 -7.889 4.082 1.00 0.00 28 ASN A N 14
ATOM 12972 C CA . ASN A 1 28 ? -7.425 -6.988 4.881 1.00 0.00 28 ASN A CA 14
ATOM 12973 C C . ASN A 1 28 ? -5.936 -7.340 4.983 1.00 0.00 28 ASN A C 14
ATOM 12974 O O . ASN A 1 28 ? -5.226 -6.589 5.645 1.00 0.00 28 ASN A O 14
ATOM 12985 N N . HIS A 1 29 ? -5.418 -8.433 4.404 1.00 0.00 29 HIS A N 14
ATOM 12986 C CA . HIS A 1 29 ? -4.160 -8.933 4.952 1.00 0.00 29 HIS A CA 14
ATOM 12987 C C . HIS A 1 29 ? -2.984 -8.143 4.361 1.00 0.00 29 HIS A C 14
ATOM 12988 O O . HIS A 1 29 ? -2.433 -8.474 3.308 1.00 0.00 29 HIS A O 14
ATOM 13002 N N . TRP A 1 30 ? -2.523 -7.147 5.117 1.00 0.00 30 TRP A N 14
ATOM 13003 C CA . TRP A 1 30 ? -1.548 -6.170 4.652 1.00 0.00 30 TRP A CA 14
ATOM 13004 C C . TRP A 1 30 ? -0.190 -6.803 4.424 1.00 0.00 30 TRP A C 14
ATOM 13005 O O . TRP A 1 30 ? 0.469 -6.505 3.433 1.00 0.00 30 TRP A O 14
ATOM 13026 N N . ASN A 1 31 ? 0.224 -7.681 5.338 1.00 0.00 31 ASN A N 14
ATOM 13027 C CA . ASN A 1 31 ? 1.542 -8.294 5.279 1.00 0.00 31 ASN A CA 14
ATOM 13028 C C . ASN A 1 31 ? 1.675 -9.109 3.988 1.00 0.00 31 ASN A C 14
ATOM 13029 O O . ASN A 1 31 ? 2.689 -9.003 3.303 1.00 0.00 31 ASN A O 14
ATOM 13040 N N . SER A 1 32 ? 0.634 -9.866 3.630 1.00 0.00 32 SER A N 14
ATOM 13041 C CA . SER A 1 32 ? 0.515 -10.602 2.380 1.00 0.00 32 SER A CA 14
ATOM 13042 C C . SER A 1 32 ? 0.575 -9.678 1.163 1.00 0.00 32 SER A C 14
ATOM 13043 O O . SER A 1 32 ? 1.301 -9.978 0.218 1.00 0.00 32 SER A O 14
ATOM 13051 N N . ILE A 1 33 ? -0.169 -8.567 1.152 1.00 0.00 33 ILE A N 14
ATOM 13052 C CA . ILE A 1 33 ? -0.179 -7.601 0.052 1.00 0.00 33 ILE A CA 14
ATOM 13053 C C . ILE A 1 33 ? 1.238 -7.089 -0.177 1.00 0.00 33 ILE A C 14
ATOM 13054 O O . ILE A 1 33 ? 1.680 -7.058 -1.323 1.00 0.00 33 ILE A O 14
ATOM 13070 N N . LEU A 1 34 ? 1.944 -6.714 0.894 1.00 0.00 34 LEU A N 14
ATOM 13071 C CA . LEU A 1 34 ? 3.270 -6.121 0.803 1.00 0.00 34 LEU A CA 14
ATOM 13072 C C . LEU A 1 34 ? 4.279 -7.058 0.139 1.00 0.00 34 LEU A C 14
ATOM 13073 O O . LEU A 1 34 ? 5.314 -6.608 -0.346 1.00 0.00 34 LEU A O 14
ATOM 13089 N N . TRP A 1 35 ? 4.001 -8.360 0.139 1.00 0.00 35 TRP A N 14
ATOM 13090 C CA . TRP A 1 35 ? 4.791 -9.344 -0.574 1.00 0.00 35 TRP A CA 14
ATOM 13091 C C . TRP A 1 35 ? 4.187 -9.665 -1.946 1.00 0.00 35 TRP A C 14
ATOM 13092 O O . TRP A 1 35 ? 4.932 -9.981 -2.870 1.00 0.00 35 TRP A O 14
ATOM 13113 N N . SER A 1 36 ? 2.860 -9.623 -2.103 1.00 0.00 36 SER A N 14
ATOM 13114 C CA . SER A 1 36 ? 2.212 -9.995 -3.358 1.00 0.00 36 SER A CA 14
ATOM 13115 C C . SER A 1 36 ? 2.535 -9.089 -4.552 1.00 0.00 36 SER A C 14
ATOM 13116 O O . SER A 1 36 ? 2.300 -9.508 -5.690 1.00 0.00 36 SER A O 14
ATOM 13124 N N . PHE A 1 37 ? 3.037 -7.876 -4.335 1.00 0.00 37 PHE A N 14
ATOM 13125 C CA . PHE A 1 37 ? 3.379 -6.950 -5.408 1.00 0.00 37 PHE A CA 14
ATOM 13126 C C . PHE A 1 37 ? 4.748 -6.370 -5.099 1.00 0.00 37 PHE A C 14
ATOM 13127 O O . PHE A 1 37 ? 5.087 -6.287 -3.913 1.00 0.00 37 PHE A O 14
ATOM 13144 N N . PRO A 1 38 ? 5.556 -6.002 -6.108 1.00 0.00 38 PRO A N 14
ATOM 13145 C CA . PRO A 1 38 ? 6.830 -5.380 -5.827 1.00 0.00 38 PRO A CA 14
ATOM 13146 C C . PRO A 1 38 ? 6.507 -3.949 -5.405 1.00 0.00 38 PRO A C 14
ATOM 13147 O O . PRO A 1 38 ? 6.243 -3.092 -6.247 1.00 0.00 38 PRO A O 14
ATOM 13158 N N . PHE A 1 39 ? 6.652 -3.672 -4.113 1.00 0.00 39 PHE A N 14
ATOM 13159 C CA . PHE A 1 39 ? 6.381 -2.368 -3.528 1.00 0.00 39 PHE A CA 14
ATOM 13160 C C . PHE A 1 39 ? 7.727 -1.643 -3.372 1.00 0.00 39 PHE A C 14
ATOM 13161 O O . PHE A 1 39 ? 8.787 -2.188 -3.707 1.00 0.00 39 PHE A O 14
ATOM 13178 N N . GLN A 1 40 ? 7.714 -0.400 -2.880 1.00 0.00 40 GLN A N 14
ATOM 13179 C CA . GLN A 1 40 ? 8.958 0.316 -2.606 1.00 0.00 40 GLN A CA 14
ATOM 13180 C C . GLN A 1 40 ? 9.757 -0.418 -1.529 1.00 0.00 40 GLN A C 14
ATOM 13181 O O . GLN A 1 40 ? 9.166 -1.022 -0.628 1.00 0.00 40 GLN A O 14
ATOM 13195 N N . LYS A 1 41 ? 11.087 -0.273 -1.548 1.00 0.00 41 LYS A N 14
ATOM 13196 C CA . LYS A 1 41 ? 11.940 -0.629 -0.417 1.00 0.00 41 LYS A CA 14
ATOM 13197 C C . LYS A 1 41 ? 11.522 0.167 0.822 1.00 0.00 41 LYS A C 14
ATOM 13198 O O . LYS A 1 41 ? 10.914 1.230 0.696 1.00 0.00 41 LYS A O 14
ATOM 13217 N N . GLY A 1 42 ? 11.890 -0.300 2.017 1.00 0.00 42 GLY A N 14
ATOM 13218 C CA . GLY A 1 42 ? 11.595 0.392 3.271 1.00 0.00 42 GLY A CA 14
ATOM 13219 C C . GLY A 1 42 ? 10.108 0.535 3.592 1.00 0.00 42 GLY A C 14
ATOM 13220 O O . GLY A 1 42 ? 9.748 1.259 4.525 1.00 0.00 42 GLY A O 14
ATOM 13224 N N . ARG A 1 43 ? 9.223 -0.125 2.841 1.00 0.00 43 ARG A N 14
ATOM 13225 C CA . ARG A 1 43 ? 7.802 -0.131 3.138 1.00 0.00 43 ARG A CA 14
ATOM 13226 C C . ARG A 1 43 ? 7.517 -1.000 4.339 1.00 0.00 43 ARG A C 14
ATOM 13227 O O . ARG A 1 43 ? 8.329 -1.833 4.759 1.00 0.00 43 ARG A O 14
ATOM 13248 N N . ARG A 1 44 ? 6.318 -0.822 4.867 1.00 0.00 44 ARG A N 14
ATOM 13249 C CA . ARG A 1 44 ? 5.798 -1.591 5.980 1.00 0.00 44 ARG A CA 14
ATOM 13250 C C . ARG A 1 44 ? 4.402 -2.034 5.592 1.00 0.00 44 ARG A C 14
ATOM 13251 O O . ARG A 1 44 ? 3.759 -1.385 4.771 1.00 0.00 44 ARG A O 14
ATOM 13272 N N . ALA A 1 45 ? 3.887 -3.083 6.227 1.00 0.00 45 ALA A N 14
ATOM 13273 C CA . ALA A 1 45 ? 2.502 -3.482 6.011 1.00 0.00 45 ALA A CA 14
ATOM 13274 C C . ALA A 1 45 ? 1.558 -2.339 6.419 1.00 0.00 45 ALA A C 14
ATOM 13275 O O . ALA A 1 45 ? 0.570 -2.084 5.740 1.00 0.00 45 ALA A O 14
ATOM 13282 N N . VAL A 1 46 ? 1.904 -1.594 7.475 1.00 0.00 46 VAL A N 14
ATOM 13283 C CA . VAL A 1 46 ? 1.103 -0.482 7.995 1.00 0.00 46 VAL A CA 14
ATOM 13284 C C . VAL A 1 46 ? 0.965 0.645 6.987 1.00 0.00 46 VAL A C 14
ATOM 13285 O O . VAL A 1 46 ? -0.012 1.380 7.028 1.00 0.00 46 VAL A O 14
ATOM 13298 N N . ASP A 1 47 ? 1.944 0.794 6.095 1.00 0.00 47 ASP A N 14
ATOM 13299 C CA . ASP A 1 47 ? 1.905 1.840 5.073 1.00 0.00 47 ASP A CA 14
ATOM 13300 C C . ASP A 1 47 ? 0.687 1.602 4.183 1.00 0.00 47 ASP A C 14
ATOM 13301 O O . ASP A 1 47 ? -0.024 2.542 3.837 1.00 0.00 47 ASP A O 14
ATOM 13310 N N . LEU A 1 48 ? 0.421 0.334 3.853 1.00 0.00 48 LEU A N 14
ATOM 13311 C CA . LEU A 1 48 ? -0.709 -0.103 3.042 1.00 0.00 48 LEU A CA 14
ATOM 13312 C C . LEU A 1 48 ? -2.011 0.153 3.780 1.00 0.00 48 LEU A C 14
ATOM 13313 O O . LEU A 1 48 ? -2.941 0.713 3.199 1.00 0.00 48 LEU A O 14
ATOM 13329 N N . ALA A 1 49 ? -2.058 -0.251 5.053 1.00 0.00 49 ALA A N 14
ATOM 13330 C CA . ALA A 1 49 ? -3.222 -0.119 5.906 1.00 0.00 49 ALA A CA 14
ATOM 13331 C C . ALA A 1 49 ? -3.567 1.360 6.007 1.00 0.00 49 ALA A C 14
ATOM 13332 O O . ALA A 1 49 ? -4.717 1.742 5.809 1.00 0.00 49 ALA A O 14
ATOM 13339 N N . HIS A 1 50 ? -2.561 2.205 6.249 1.00 0.00 50 HIS A N 14
ATOM 13340 C CA . HIS A 1 50 ? -2.751 3.632 6.361 1.00 0.00 50 HIS A CA 14
ATOM 13341 C C . HIS A 1 50 ? -3.301 4.197 5.050 1.00 0.00 50 HIS A C 14
ATOM 13342 O O . HIS A 1 50 ? -4.331 4.867 5.077 1.00 0.00 50 HIS A O 14
ATOM 13356 N N . LYS A 1 51 ? -2.660 3.935 3.902 1.00 0.00 51 LYS A N 14
ATOM 13357 C CA . LYS A 1 51 ? -3.092 4.381 2.596 1.00 0.00 51 LYS A CA 14
ATOM 13358 C C . LYS A 1 51 ? -4.563 4.027 2.403 1.00 0.00 51 LYS A C 14
ATOM 13359 O O . LYS A 1 51 ? -5.373 4.915 2.167 1.00 0.00 51 LYS A O 14
ATOM 13378 N N . TYR A 1 52 ? -4.914 2.759 2.572 1.00 0.00 52 TYR A N 14
ATOM 13379 C CA . TYR A 1 52 ? -6.254 2.238 2.425 1.00 0.00 52 TYR A CA 14
ATOM 13380 C C . TYR A 1 52 ? -7.236 2.938 3.348 1.00 0.00 52 TYR A C 14
ATOM 13381 O O . TYR A 1 52 ? -8.317 3.304 2.894 1.00 0.00 52 TYR A O 14
ATOM 13399 N N . HIS A 1 53 ? -6.863 3.142 4.613 1.00 0.00 53 HIS A N 14
ATOM 13400 C CA . HIS A 1 53 ? -7.677 3.864 5.573 1.00 0.00 53 HIS A CA 14
ATOM 13401 C C . HIS A 1 53 ? -7.957 5.268 5.047 1.00 0.00 53 HIS A C 14
ATOM 13402 O O . HIS A 1 53 ? -9.112 5.676 4.999 1.00 0.00 53 HIS A O 14
ATOM 13416 N N . ARG A 1 54 ? -6.936 5.996 4.581 1.00 0.00 54 ARG A N 14
ATOM 13417 C CA . ARG A 1 54 ? -7.143 7.309 3.974 1.00 0.00 54 ARG A CA 14
ATOM 13418 C C . ARG A 1 54 ? -7.980 7.213 2.701 1.00 0.00 54 ARG A C 14
ATOM 13419 O O . ARG A 1 54 ? -8.599 8.198 2.319 1.00 0.00 54 ARG A O 14
ATOM 13440 N N . LEU A 1 55 ? -7.987 6.075 2.008 1.00 0.00 55 LEU A N 14
ATOM 13441 C CA . LEU A 1 55 ? -8.841 5.902 0.830 1.00 0.00 55 LEU A CA 14
ATOM 13442 C C . LEU A 1 55 ? -10.300 5.567 1.160 1.00 0.00 55 LEU A C 14
ATOM 13443 O O . LEU A 1 55 ? -11.159 5.752 0.294 1.00 0.00 55 LEU A O 14
ATOM 13459 N N . ILE A 1 56 ? -10.624 5.148 2.386 1.00 0.00 56 ILE A N 14
ATOM 13460 C CA . ILE A 1 56 ? -12.012 5.030 2.854 1.00 0.00 56 ILE A CA 14
ATOM 13461 C C . ILE A 1 56 ? -12.424 6.235 3.719 1.00 0.00 56 ILE A C 14
ATOM 13462 O O . ILE A 1 56 ? -13.612 6.520 3.850 1.00 0.00 56 ILE A O 14
ATOM 13478 N N . SER A 1 57 ? -11.462 6.966 4.285 1.00 0.00 57 SER A N 14
ATOM 13479 C CA . SER A 1 57 ? -11.643 8.020 5.267 1.00 0.00 57 SER A CA 14
ATOM 13480 C C . SER A 1 57 ? -10.351 8.848 5.286 1.00 0.00 57 SER A C 14
ATOM 13481 O O . SER A 1 57 ? -9.475 8.612 6.124 1.00 0.00 57 SER A O 14
ATOM 13489 N N . GLY A 1 58 ? -10.198 9.810 4.373 1.00 0.00 58 GLY A N 14
ATOM 13490 C CA . GLY A 1 58 ? -8.966 10.583 4.260 1.00 0.00 58 GLY A CA 14
ATOM 13491 C C . GLY A 1 58 ? -9.114 11.804 3.355 1.00 0.00 58 GLY A C 14
ATOM 13492 O O . GLY A 1 58 ? -10.230 12.191 3.022 1.00 0.00 58 GLY A O 14
ATOM 13496 N N . PRO A 1 59 ? -8.008 12.462 2.982 1.00 0.00 59 PRO A N 14
ATOM 13497 C CA . PRO A 1 59 ? -7.983 13.604 2.069 1.00 0.00 59 PRO A CA 14
ATOM 13498 C C . PRO A 1 59 ? -8.033 13.125 0.601 1.00 0.00 59 PRO A C 14
ATOM 13499 O O . PRO A 1 59 ? -7.233 13.567 -0.231 1.00 0.00 59 PRO A O 14
ATOM 13510 N N . SER A 1 60 ? -8.903 12.161 0.285 1.00 0.00 60 SER A N 14
ATOM 13511 C CA . SER A 1 60 ? -8.948 11.519 -1.021 1.00 0.00 60 SER A CA 14
ATOM 13512 C C . SER A 1 60 ? -9.273 12.579 -2.085 1.00 0.00 60 SER A C 14
ATOM 13513 O O . SER A 1 60 ? -10.267 13.306 -1.987 1.00 0.00 60 SER A O 14
ATOM 13521 N N . SER A 1 61 ? -8.404 12.726 -3.081 1.00 0.00 61 SER A N 14
ATOM 13522 C CA . SER A 1 61 ? -8.543 13.576 -4.262 1.00 0.00 61 SER A CA 14
ATOM 13523 C C . SER A 1 61 ? -7.550 13.051 -5.304 1.00 0.00 61 SER A C 14
ATOM 13524 O O . SER A 1 61 ? -6.653 12.289 -4.932 1.00 0.00 61 SER A O 14
ATOM 13532 N N . GLY A 1 62 ? -7.680 13.450 -6.572 1.00 0.00 62 GLY A N 14
ATOM 13533 C CA . GLY A 1 62 ? -6.816 12.982 -7.649 1.00 0.00 62 GLY A CA 14
ATOM 13534 C C . GLY A 1 62 ? -5.512 13.744 -7.654 1.00 0.00 62 GLY A C 14
ATOM 13535 O O . GLY A 1 62 ? -4.560 13.320 -6.970 1.00 0.00 62 GLY A O 14
ATOM 13539 N N . GLY A 1 1 ? -11.736 1.458 -5.824 1.00 0.00 1 GLY A N 15
ATOM 13540 C CA . GLY A 1 1 ? -10.499 1.760 -6.557 1.00 0.00 1 GLY A CA 15
ATOM 13541 C C . GLY A 1 1 ? -10.381 3.237 -6.912 1.00 0.00 1 GLY A C 15
ATOM 13542 O O . GLY A 1 1 ? -10.200 3.565 -8.089 1.00 0.00 1 GLY A O 15
ATOM 13546 N N . SER A 1 2 ? -10.448 4.125 -5.917 1.00 0.00 2 SER A N 15
ATOM 13547 C CA . SER A 1 2 ? -10.391 5.571 -6.104 1.00 0.00 2 SER A CA 15
ATOM 13548 C C . SER A 1 2 ? -9.013 6.050 -6.568 1.00 0.00 2 SER A C 15
ATOM 13549 O O . SER A 1 2 ? -8.031 5.307 -6.528 1.00 0.00 2 SER A O 15
ATOM 13557 N N . SER A 1 3 ? -8.950 7.298 -7.020 1.00 0.00 3 SER A N 15
ATOM 13558 C CA . SER A 1 3 ? -7.730 7.940 -7.469 1.00 0.00 3 SER A CA 15
ATOM 13559 C C . SER A 1 3 ? -6.737 8.109 -6.319 1.00 0.00 3 SER A C 15
ATOM 13560 O O . SER A 1 3 ? -7.102 8.476 -5.198 1.00 0.00 3 SER A O 15
ATOM 13568 N N . GLY A 1 4 ? -5.450 7.949 -6.619 1.00 0.00 4 GLY A N 15
ATOM 13569 C CA . GLY A 1 4 ? -4.354 8.260 -5.718 1.00 0.00 4 GLY A CA 15
ATOM 13570 C C . GLY A 1 4 ? -4.013 9.752 -5.728 1.00 0.00 4 GLY A C 15
ATOM 13571 O O . GLY A 1 4 ? -2.835 10.095 -5.619 1.00 0.00 4 GLY A O 15
ATOM 13575 N N . SER A 1 5 ? -4.988 10.645 -5.911 1.00 0.00 5 SER A N 15
ATOM 13576 C CA . SER A 1 5 ? -4.767 12.078 -6.055 1.00 0.00 5 SER A CA 15
ATOM 13577 C C . SER A 1 5 ? -4.072 12.650 -4.811 1.00 0.00 5 SER A C 15
ATOM 13578 O O . SER A 1 5 ? -2.916 13.081 -4.900 1.00 0.00 5 SER A O 15
ATOM 13586 N N . SER A 1 6 ? -4.730 12.613 -3.647 1.00 0.00 6 SER A N 15
ATOM 13587 C CA . SER A 1 6 ? -4.213 13.206 -2.418 1.00 0.00 6 SER A CA 15
ATOM 13588 C C . SER A 1 6 ? -3.144 12.284 -1.819 1.00 0.00 6 SER A C 15
ATOM 13589 O O . SER A 1 6 ? -3.410 11.506 -0.898 1.00 0.00 6 SER A O 15
ATOM 13597 N N . GLY A 1 7 ? -1.925 12.321 -2.352 1.00 0.00 7 GLY A N 15
ATOM 13598 C CA . GLY A 1 7 ? -0.834 11.506 -1.855 1.00 0.00 7 GLY A CA 15
ATOM 13599 C C . GLY A 1 7 ? 0.350 11.550 -2.806 1.00 0.00 7 GLY A C 15
ATOM 13600 O O . GLY A 1 7 ? 1.183 12.452 -2.704 1.00 0.00 7 GLY A O 15
ATOM 13604 N N . ARG A 1 8 ? 0.386 10.586 -3.730 1.00 0.00 8 ARG A N 15
ATOM 13605 C CA . ARG A 1 8 ? 1.270 10.423 -4.881 1.00 0.00 8 ARG A CA 15
ATOM 13606 C C . ARG A 1 8 ? 2.768 10.272 -4.579 1.00 0.00 8 ARG A C 15
ATOM 13607 O O . ARG A 1 8 ? 3.415 9.442 -5.220 1.00 0.00 8 ARG A O 15
ATOM 13628 N N . LYS A 1 9 ? 3.354 11.048 -3.668 1.00 0.00 9 LYS A N 15
ATOM 13629 C CA . LYS A 1 9 ? 4.777 10.954 -3.338 1.00 0.00 9 LYS A CA 15
ATOM 13630 C C . LYS A 1 9 ? 5.078 9.605 -2.698 1.00 0.00 9 LYS A C 15
ATOM 13631 O O . LYS A 1 9 ? 5.952 8.873 -3.160 1.00 0.00 9 LYS A O 15
ATOM 13650 N N . ASP A 1 10 ? 4.389 9.312 -1.603 1.00 0.00 10 ASP A N 15
ATOM 13651 C CA . ASP A 1 10 ? 4.627 8.169 -0.732 1.00 0.00 10 ASP A CA 15
ATOM 13652 C C . ASP A 1 10 ? 4.119 6.883 -1.400 1.00 0.00 10 ASP A C 15
ATOM 13653 O O . ASP A 1 10 ? 4.543 5.784 -1.049 1.00 0.00 10 ASP A O 15
ATOM 13662 N N . PHE A 1 11 ? 3.168 6.991 -2.327 1.00 0.00 11 PHE A N 15
ATOM 13663 C CA . PHE A 1 11 ? 2.405 5.885 -2.890 1.00 0.00 11 PHE A CA 15
ATOM 13664 C C . PHE A 1 11 ? 2.136 6.225 -4.353 1.00 0.00 11 PHE A C 15
ATOM 13665 O O . PHE A 1 11 ? 1.393 7.173 -4.619 1.00 0.00 11 PHE A O 15
ATOM 13682 N N . THR A 1 12 ? 2.753 5.519 -5.303 1.00 0.00 12 THR A N 15
ATOM 13683 C CA . THR A 1 12 ? 2.560 5.797 -6.729 1.00 0.00 12 THR A CA 15
ATOM 13684 C C . THR A 1 12 ? 1.139 5.426 -7.197 1.00 0.00 12 THR A C 15
ATOM 13685 O O . THR A 1 12 ? 0.394 4.789 -6.447 1.00 0.00 12 THR A O 15
ATOM 13696 N N . LYS A 1 13 ? 0.704 5.839 -8.401 1.00 0.00 13 LYS A N 15
ATOM 13697 C CA . LYS A 1 13 ? -0.613 5.413 -8.902 1.00 0.00 13 LYS A CA 15
ATOM 13698 C C . LYS A 1 13 ? -0.641 3.906 -9.121 1.00 0.00 13 LYS A C 15
ATOM 13699 O O . LYS A 1 13 ? -1.679 3.287 -8.906 1.00 0.00 13 LYS A O 15
ATOM 13718 N N . GLU A 1 14 ? 0.494 3.325 -9.500 1.00 0.00 14 GLU A N 15
ATOM 13719 C CA . GLU A 1 14 ? 0.601 1.905 -9.784 1.00 0.00 14 GLU A CA 15
ATOM 13720 C C . GLU A 1 14 ? 0.405 1.154 -8.476 1.00 0.00 14 GLU A C 15
ATOM 13721 O O . GLU A 1 14 ? -0.391 0.224 -8.395 1.00 0.00 14 GLU A O 15
ATOM 13733 N N . GLU A 1 15 ? 1.095 1.600 -7.423 1.00 0.00 15 GLU A N 15
ATOM 13734 C CA . GLU A 1 15 ? 0.965 1.001 -6.110 1.00 0.00 15 GLU A CA 15
ATOM 13735 C C . GLU A 1 15 ? -0.473 1.097 -5.619 1.00 0.00 15 GLU A C 15
ATOM 13736 O O . GLU A 1 15 ? -0.972 0.125 -5.059 1.00 0.00 15 GLU A O 15
ATOM 13748 N N . VAL A 1 16 ? -1.133 2.249 -5.765 1.00 0.00 16 VAL A N 15
ATOM 13749 C CA . VAL A 1 16 ? -2.516 2.423 -5.323 1.00 0.00 16 VAL A CA 15
ATOM 13750 C C . VAL A 1 16 ? -3.413 1.431 -6.057 1.00 0.00 16 VAL A C 15
ATOM 13751 O O . VAL A 1 16 ? -4.271 0.809 -5.432 1.00 0.00 16 VAL A O 15
ATOM 13764 N N . ASN A 1 17 ? -3.178 1.233 -7.353 1.00 0.00 17 ASN A N 15
ATOM 13765 C CA . ASN A 1 17 ? -3.922 0.252 -8.128 1.00 0.00 17 ASN A CA 15
ATOM 13766 C C . ASN A 1 17 ? -3.738 -1.163 -7.561 1.00 0.00 17 ASN A C 15
ATOM 13767 O O . ASN A 1 17 ? -4.728 -1.846 -7.285 1.00 0.00 17 ASN A O 15
ATOM 13778 N N . TYR A 1 18 ? -2.487 -1.580 -7.320 1.00 0.00 18 TYR A N 15
ATOM 13779 C CA . TYR A 1 18 ? -2.164 -2.838 -6.647 1.00 0.00 18 TYR A CA 15
ATOM 13780 C C . TYR A 1 18 ? -2.858 -2.907 -5.298 1.00 0.00 18 TYR A C 15
ATOM 13781 O O . TYR A 1 18 ? -3.346 -3.961 -4.923 1.00 0.00 18 TYR A O 15
ATOM 13799 N N . LEU A 1 19 ? -2.913 -1.826 -4.528 1.00 0.00 19 LEU A N 15
ATOM 13800 C CA . LEU A 1 19 ? -3.470 -1.833 -3.178 1.00 0.00 19 LEU A CA 15
ATOM 13801 C C . LEU A 1 19 ? -4.892 -2.395 -3.207 1.00 0.00 19 LEU A C 15
ATOM 13802 O O . LEU A 1 19 ? -5.210 -3.343 -2.489 1.00 0.00 19 LEU A O 15
ATOM 13818 N N . PHE A 1 20 ? -5.728 -1.846 -4.087 1.00 0.00 20 PHE A N 15
ATOM 13819 C CA . PHE A 1 20 ? -7.092 -2.305 -4.280 1.00 0.00 20 PHE A CA 15
ATOM 13820 C C . PHE A 1 20 ? -7.138 -3.747 -4.799 1.00 0.00 20 PHE A C 15
ATOM 13821 O O . PHE A 1 20 ? -7.904 -4.549 -4.259 1.00 0.00 20 PHE A O 15
ATOM 13838 N N . HIS A 1 21 ? -6.348 -4.080 -5.825 1.00 0.00 21 HIS A N 15
ATOM 13839 C CA . HIS A 1 21 ? -6.277 -5.425 -6.393 1.00 0.00 21 HIS A CA 15
ATOM 13840 C C . HIS A 1 21 ? -5.944 -6.462 -5.308 1.00 0.00 21 HIS A C 15
ATOM 13841 O O . HIS A 1 21 ? -6.636 -7.470 -5.176 1.00 0.00 21 HIS A O 15
ATOM 13855 N N . GLY A 1 22 ? -4.922 -6.197 -4.495 1.00 0.00 22 GLY A N 15
ATOM 13856 C CA . GLY A 1 22 ? -4.499 -7.026 -3.378 1.00 0.00 22 GLY A CA 15
ATOM 13857 C C . GLY A 1 22 ? -5.656 -7.231 -2.422 1.00 0.00 22 GLY A C 15
ATOM 13858 O O . GLY A 1 22 ? -6.062 -8.363 -2.179 1.00 0.00 22 GLY A O 15
ATOM 13862 N N . VAL A 1 23 ? -6.245 -6.149 -1.916 1.00 0.00 23 VAL A N 15
ATOM 13863 C CA . VAL A 1 23 ? -7.325 -6.218 -0.934 1.00 0.00 23 VAL A CA 15
ATOM 13864 C C . VAL A 1 23 ? -8.567 -6.967 -1.466 1.00 0.00 23 VAL A C 15
ATOM 13865 O O . VAL A 1 23 ? -9.397 -7.414 -0.669 1.00 0.00 23 VAL A O 15
ATOM 13878 N N . LYS A 1 24 ? -8.710 -7.173 -2.780 1.00 0.00 24 LYS A N 15
ATOM 13879 C CA . LYS A 1 24 ? -9.777 -8.007 -3.325 1.00 0.00 24 LYS A CA 15
ATOM 13880 C C . LYS A 1 24 ? -9.524 -9.462 -2.938 1.00 0.00 24 LYS A C 15
ATOM 13881 O O . LYS A 1 24 ? -10.399 -10.105 -2.355 1.00 0.00 24 LYS A O 15
ATOM 13900 N N . THR A 1 25 ? -8.367 -10.011 -3.301 1.00 0.00 25 THR A N 15
ATOM 13901 C CA . THR A 1 25 ? -8.051 -11.423 -3.129 1.00 0.00 25 THR A CA 15
ATOM 13902 C C . THR A 1 25 ? -7.610 -11.678 -1.683 1.00 0.00 25 THR A C 15
ATOM 13903 O O . THR A 1 25 ? -8.052 -12.648 -1.070 1.00 0.00 25 THR A O 15
ATOM 13914 N N . MET A 1 26 ? -6.788 -10.802 -1.104 1.00 0.00 26 MET A N 15
ATOM 13915 C CA . MET A 1 26 ? -6.275 -10.980 0.241 1.00 0.00 26 MET A CA 15
ATOM 13916 C C . MET A 1 26 ? -7.300 -10.631 1.316 1.00 0.00 26 MET A C 15
ATOM 13917 O O . MET A 1 26 ? -7.179 -11.142 2.430 1.00 0.00 26 MET A O 15
ATOM 13931 N N . GLY A 1 27 ? -8.246 -9.732 1.036 1.00 0.00 27 GLY A N 15
ATOM 13932 C CA . GLY A 1 27 ? -8.912 -9.002 2.101 1.00 0.00 27 GLY A CA 15
ATOM 13933 C C . GLY A 1 27 ? -7.876 -8.175 2.855 1.00 0.00 27 GLY A C 15
ATOM 13934 O O . GLY A 1 27 ? -6.952 -7.626 2.255 1.00 0.00 27 GLY A O 15
ATOM 13938 N N . ASN A 1 28 ? -8.031 -8.051 4.173 1.00 0.00 28 ASN A N 15
ATOM 13939 C CA . ASN A 1 28 ? -7.244 -7.119 4.988 1.00 0.00 28 ASN A CA 15
ATOM 13940 C C . ASN A 1 28 ? -5.784 -7.558 5.223 1.00 0.00 28 ASN A C 15
ATOM 13941 O O . ASN A 1 28 ? -5.119 -6.939 6.055 1.00 0.00 28 ASN A O 15
ATOM 13952 N N . HIS A 1 29 ? -5.266 -8.629 4.595 1.00 0.00 29 HIS A N 15
ATOM 13953 C CA . HIS A 1 29 ? -3.911 -9.080 4.914 1.00 0.00 29 HIS A CA 15
ATOM 13954 C C . HIS A 1 29 ? -2.895 -8.120 4.292 1.00 0.00 29 HIS A C 15
ATOM 13955 O O . HIS A 1 29 ? -2.511 -8.271 3.128 1.00 0.00 29 HIS A O 15
ATOM 13969 N N . TRP A 1 30 ? -2.383 -7.189 5.091 1.00 0.00 30 TRP A N 15
ATOM 13970 C CA . TRP A 1 30 ? -1.444 -6.195 4.614 1.00 0.00 30 TRP A CA 15
ATOM 13971 C C . TRP A 1 30 ? -0.099 -6.844 4.339 1.00 0.00 30 TRP A C 15
ATOM 13972 O O . TRP A 1 30 ? 0.478 -6.600 3.286 1.00 0.00 30 TRP A O 15
ATOM 13993 N N . ASN A 1 31 ? 0.375 -7.690 5.253 1.00 0.00 31 ASN A N 15
ATOM 13994 C CA . ASN A 1 31 ? 1.605 -8.456 5.105 1.00 0.00 31 ASN A CA 15
ATOM 13995 C C . ASN A 1 31 ? 1.674 -9.172 3.756 1.00 0.00 31 ASN A C 15
ATOM 13996 O O . ASN A 1 31 ? 2.642 -9.012 3.016 1.00 0.00 31 ASN A O 15
ATOM 14007 N N . SER A 1 32 ? 0.642 -9.955 3.441 1.00 0.00 32 SER A N 15
ATOM 14008 C CA . SER A 1 32 ? 0.557 -10.727 2.216 1.00 0.00 32 SER A CA 15
ATOM 14009 C C . SER A 1 32 ? 0.727 -9.841 0.991 1.00 0.00 32 SER A C 15
ATOM 14010 O O . SER A 1 32 ? 1.545 -10.157 0.130 1.00 0.00 32 SER A O 15
ATOM 14018 N N . ILE A 1 33 ? -0.009 -8.734 0.919 1.00 0.00 33 ILE A N 15
ATOM 14019 C CA . ILE A 1 33 ? 0.048 -7.743 -0.141 1.00 0.00 33 ILE A CA 15
ATOM 14020 C C . ILE A 1 33 ? 1.459 -7.186 -0.261 1.00 0.00 33 ILE A C 15
ATOM 14021 O O . ILE A 1 33 ? 2.002 -7.142 -1.361 1.00 0.00 33 ILE A O 15
ATOM 14037 N N . LEU A 1 34 ? 2.035 -6.768 0.861 1.00 0.00 34 LEU A N 15
ATOM 14038 C CA . LEU A 1 34 ? 3.318 -6.087 0.930 1.00 0.00 34 LEU A CA 15
ATOM 14039 C C . LEU A 1 34 ? 4.447 -6.956 0.373 1.00 0.00 34 LEU A C 15
ATOM 14040 O O . LEU A 1 34 ? 5.374 -6.438 -0.248 1.00 0.00 34 LEU A O 15
ATOM 14056 N N . TRP A 1 35 ? 4.377 -8.276 0.563 1.00 0.00 35 TRP A N 15
ATOM 14057 C CA . TRP A 1 35 ? 5.232 -9.212 -0.164 1.00 0.00 35 TRP A CA 15
ATOM 14058 C C . TRP A 1 35 ? 4.785 -9.348 -1.620 1.00 0.00 35 TRP A C 15
ATOM 14059 O O . TRP A 1 35 ? 5.621 -9.301 -2.521 1.00 0.00 35 TRP A O 15
ATOM 14080 N N . SER A 1 36 ? 3.486 -9.546 -1.858 1.00 0.00 36 SER A N 15
ATOM 14081 C CA . SER A 1 36 ? 2.961 -9.950 -3.155 1.00 0.00 36 SER A CA 15
ATOM 14082 C C . SER A 1 36 ? 3.209 -8.935 -4.271 1.00 0.00 36 SER A C 15
ATOM 14083 O O . SER A 1 36 ? 3.235 -9.350 -5.429 1.00 0.00 36 SER A O 15
ATOM 14091 N N . PHE A 1 37 ? 3.306 -7.637 -3.973 1.00 0.00 37 PHE A N 15
ATOM 14092 C CA . PHE A 1 37 ? 3.433 -6.590 -4.985 1.00 0.00 37 PHE A CA 15
ATOM 14093 C C . PHE A 1 37 ? 4.540 -5.624 -4.554 1.00 0.00 37 PHE A C 15
ATOM 14094 O O . PHE A 1 37 ? 4.789 -5.480 -3.354 1.00 0.00 37 PHE A O 15
ATOM 14111 N N . PRO A 1 38 ? 5.267 -5.004 -5.496 1.00 0.00 38 PRO A N 15
ATOM 14112 C CA . PRO A 1 38 ? 6.413 -4.162 -5.183 1.00 0.00 38 PRO A CA 15
ATOM 14113 C C . PRO A 1 38 ? 5.953 -2.762 -4.751 1.00 0.00 38 PRO A C 15
ATOM 14114 O O . PRO A 1 38 ? 5.439 -1.998 -5.581 1.00 0.00 38 PRO A O 15
ATOM 14125 N N . PHE A 1 39 ? 6.122 -2.415 -3.469 1.00 0.00 39 PHE A N 15
ATOM 14126 C CA . PHE A 1 39 ? 5.721 -1.135 -2.891 1.00 0.00 39 PHE A CA 15
ATOM 14127 C C . PHE A 1 39 ? 6.965 -0.334 -2.516 1.00 0.00 39 PHE A C 15
ATOM 14128 O O . PHE A 1 39 ? 7.724 -0.728 -1.630 1.00 0.00 39 PHE A O 15
ATOM 14145 N N . GLN A 1 40 ? 7.161 0.781 -3.222 1.00 0.00 40 GLN A N 15
ATOM 14146 C CA . GLN A 1 40 ? 8.372 1.600 -3.291 1.00 0.00 40 GLN A CA 15
ATOM 14147 C C . GLN A 1 40 ? 9.629 0.743 -3.111 1.00 0.00 40 GLN A C 15
ATOM 14148 O O . GLN A 1 40 ? 9.704 -0.364 -3.651 1.00 0.00 40 GLN A O 15
ATOM 14162 N N . LYS A 1 41 ? 10.631 1.256 -2.401 1.00 0.00 41 LYS A N 15
ATOM 14163 C CA . LYS A 1 41 ? 11.482 0.464 -1.537 1.00 0.00 41 LYS A CA 15
ATOM 14164 C C . LYS A 1 41 ? 11.074 0.808 -0.099 1.00 0.00 41 LYS A C 15
ATOM 14165 O O . LYS A 1 41 ? 10.487 1.870 0.146 1.00 0.00 41 LYS A O 15
ATOM 14184 N N . GLY A 1 42 ? 11.424 -0.067 0.842 1.00 0.00 42 GLY A N 15
ATOM 14185 C CA . GLY A 1 42 ? 11.391 0.193 2.273 1.00 0.00 42 GLY A CA 15
ATOM 14186 C C . GLY A 1 42 ? 10.005 0.504 2.822 1.00 0.00 42 GLY A C 15
ATOM 14187 O O . GLY A 1 42 ? 9.838 1.494 3.538 1.00 0.00 42 GLY A O 15
ATOM 14191 N N . ARG A 1 43 ? 8.994 -0.308 2.502 1.00 0.00 43 ARG A N 15
ATOM 14192 C CA . ARG A 1 43 ? 7.641 -0.189 3.050 1.00 0.00 43 ARG A CA 15
ATOM 14193 C C . ARG A 1 43 ? 7.363 -1.264 4.084 1.00 0.00 43 ARG A C 15
ATOM 14194 O O . ARG A 1 43 ? 8.120 -2.231 4.225 1.00 0.00 43 ARG A O 15
ATOM 14215 N N . ARG A 1 44 ? 6.292 -1.067 4.847 1.00 0.00 44 ARG A N 15
ATOM 14216 C CA . ARG A 1 44 ? 5.834 -1.947 5.920 1.00 0.00 44 ARG A CA 15
ATOM 14217 C C . ARG A 1 44 ? 4.411 -2.366 5.594 1.00 0.00 44 ARG A C 15
ATOM 14218 O O . ARG A 1 44 ? 3.721 -1.652 4.876 1.00 0.00 44 ARG A O 15
ATOM 14239 N N . ALA A 1 45 ? 3.915 -3.438 6.210 1.00 0.00 45 ALA A N 15
ATOM 14240 C CA . ALA A 1 45 ? 2.505 -3.804 6.098 1.00 0.00 45 ALA A CA 15
ATOM 14241 C C . ALA A 1 45 ? 1.602 -2.621 6.493 1.00 0.00 45 ALA A C 15
ATOM 14242 O O . ALA A 1 45 ? 0.658 -2.296 5.781 1.00 0.00 45 ALA A O 15
ATOM 14249 N N . VAL A 1 46 ? 1.931 -1.928 7.588 1.00 0.00 46 VAL A N 15
ATOM 14250 C CA . VAL A 1 46 ? 1.121 -0.830 8.127 1.00 0.00 46 VAL A CA 15
ATOM 14251 C C . VAL A 1 46 ? 0.995 0.335 7.161 1.00 0.00 46 VAL A C 15
ATOM 14252 O O . VAL A 1 46 ? 0.003 1.055 7.206 1.00 0.00 46 VAL A O 15
ATOM 14265 N N . ASP A 1 47 ? 1.985 0.512 6.284 1.00 0.00 47 ASP A N 15
ATOM 14266 C CA . ASP A 1 47 ? 1.953 1.597 5.309 1.00 0.00 47 ASP A CA 15
ATOM 14267 C C . ASP A 1 47 ? 0.710 1.472 4.449 1.00 0.00 47 ASP A C 15
ATOM 14268 O O . ASP A 1 47 ? 0.054 2.477 4.168 1.00 0.00 47 ASP A O 15
ATOM 14277 N N . LEU A 1 48 ? 0.393 0.235 4.062 1.00 0.00 48 LEU A N 15
ATOM 14278 C CA . LEU A 1 48 ? -0.761 -0.109 3.257 1.00 0.00 48 LEU A CA 15
ATOM 14279 C C . LEU A 1 48 ? -2.038 0.154 4.045 1.00 0.00 48 LEU A C 15
ATOM 14280 O O . LEU A 1 48 ? -2.989 0.657 3.465 1.00 0.00 48 LEU A O 15
ATOM 14296 N N . ALA A 1 49 ? -2.057 -0.143 5.351 1.00 0.00 49 ALA A N 15
ATOM 14297 C CA . ALA A 1 49 ? -3.222 0.008 6.208 1.00 0.00 49 ALA A CA 15
ATOM 14298 C C . ALA A 1 49 ? -3.546 1.494 6.320 1.00 0.00 49 ALA A C 15
ATOM 14299 O O . ALA A 1 49 ? -4.654 1.914 5.984 1.00 0.00 49 ALA A O 15
ATOM 14306 N N . HIS A 1 50 ? -2.554 2.299 6.721 1.00 0.00 50 HIS A N 15
ATOM 14307 C CA . HIS A 1 50 ? -2.688 3.749 6.768 1.00 0.00 50 HIS A CA 15
ATOM 14308 C C . HIS A 1 50 ? -3.168 4.307 5.429 1.00 0.00 50 HIS A C 15
ATOM 14309 O O . HIS A 1 50 ? -4.129 5.080 5.390 1.00 0.00 50 HIS A O 15
ATOM 14323 N N . LYS A 1 51 ? -2.510 3.921 4.329 1.00 0.00 51 LYS A N 15
ATOM 14324 C CA . LYS A 1 51 ? -2.894 4.400 3.012 1.00 0.00 51 LYS A CA 15
ATOM 14325 C C . LYS A 1 51 ? -4.347 4.072 2.738 1.00 0.00 51 LYS A C 15
ATOM 14326 O O . LYS A 1 51 ? -5.111 4.938 2.337 1.00 0.00 51 LYS A O 15
ATOM 14345 N N . TYR A 1 52 ? -4.688 2.805 2.875 1.00 0.00 52 TYR A N 15
ATOM 14346 C CA . TYR A 1 52 ? -5.980 2.254 2.542 1.00 0.00 52 TYR A CA 15
ATOM 14347 C C . TYR A 1 52 ? -7.075 3.011 3.266 1.00 0.00 52 TYR A C 15
ATOM 14348 O O . TYR A 1 52 ? -8.029 3.437 2.625 1.00 0.00 52 TYR A O 15
ATOM 14366 N N . HIS A 1 53 ? -6.920 3.221 4.573 1.00 0.00 53 HIS A N 15
ATOM 14367 C CA . HIS A 1 53 ? -7.877 3.988 5.352 1.00 0.00 53 HIS A CA 15
ATOM 14368 C C . HIS A 1 53 ? -8.057 5.377 4.733 1.00 0.00 53 HIS A C 15
ATOM 14369 O O . HIS A 1 53 ? -9.186 5.792 4.484 1.00 0.00 53 HIS A O 15
ATOM 14383 N N . ARG A 1 54 ? -6.968 6.082 4.408 1.00 0.00 54 ARG A N 15
ATOM 14384 C CA . ARG A 1 54 ? -7.057 7.367 3.713 1.00 0.00 54 ARG A CA 15
ATOM 14385 C C . ARG A 1 54 ? -7.681 7.249 2.324 1.00 0.00 54 ARG A C 15
ATOM 14386 O O . ARG A 1 54 ? -8.346 8.185 1.886 1.00 0.00 54 ARG A O 15
ATOM 14407 N N . LEU A 1 55 ? -7.457 6.157 1.594 1.00 0.00 55 LEU A N 15
ATOM 14408 C CA . LEU A 1 55 ? -8.029 5.966 0.265 1.00 0.00 55 LEU A CA 15
ATOM 14409 C C . LEU A 1 55 ? -9.540 5.781 0.331 1.00 0.00 55 LEU A C 15
ATOM 14410 O O . LEU A 1 55 ? -10.225 6.282 -0.561 1.00 0.00 55 LEU A O 15
ATOM 14426 N N . ILE A 1 56 ? -10.058 5.057 1.328 1.00 0.00 56 ILE A N 15
ATOM 14427 C CA . ILE A 1 56 ? -11.481 4.731 1.404 1.00 0.00 56 ILE A CA 15
ATOM 14428 C C . ILE A 1 56 ? -12.258 5.747 2.251 1.00 0.00 56 ILE A C 15
ATOM 14429 O O . ILE A 1 56 ? -13.447 5.953 2.011 1.00 0.00 56 ILE A O 15
ATOM 14445 N N . SER A 1 57 ? -11.600 6.411 3.199 1.00 0.00 57 SER A N 15
ATOM 14446 C CA . SER A 1 57 ? -12.185 7.374 4.116 1.00 0.00 57 SER A CA 15
ATOM 14447 C C . SER A 1 57 ? -11.181 8.526 4.234 1.00 0.00 57 SER A C 15
ATOM 14448 O O . SER A 1 57 ? -10.404 8.609 5.190 1.00 0.00 57 SER A O 15
ATOM 14456 N N . GLY A 1 58 ? -11.110 9.372 3.204 1.00 0.00 58 GLY A N 15
ATOM 14457 C CA . GLY A 1 58 ? -10.050 10.365 3.083 1.00 0.00 58 GLY A CA 15
ATOM 14458 C C . GLY A 1 58 ? -10.459 11.709 3.679 1.00 0.00 58 GLY A C 15
ATOM 14459 O O . GLY A 1 58 ? -11.628 12.084 3.553 1.00 0.00 58 GLY A O 15
ATOM 14463 N N . PRO A 1 59 ? -9.526 12.480 4.269 1.00 0.00 59 PRO A N 15
ATOM 14464 C CA . PRO A 1 59 ? -9.763 13.861 4.674 1.00 0.00 59 PRO A CA 15
ATOM 14465 C C . PRO A 1 59 ? -9.745 14.770 3.435 1.00 0.00 59 PRO A C 15
ATOM 14466 O O . PRO A 1 59 ? -8.846 15.597 3.253 1.00 0.00 59 PRO A O 15
ATOM 14477 N N . SER A 1 60 ? -10.719 14.585 2.546 1.00 0.00 60 SER A N 15
ATOM 14478 C CA . SER A 1 60 ? -10.932 15.447 1.398 1.00 0.00 60 SER A CA 15
ATOM 14479 C C . SER A 1 60 ? -11.350 16.839 1.884 1.00 0.00 60 SER A C 15
ATOM 14480 O O . SER A 1 60 ? -11.780 16.992 3.034 1.00 0.00 60 SER A O 15
ATOM 14488 N N . SER A 1 61 ? -11.195 17.850 1.028 1.00 0.00 61 SER A N 15
ATOM 14489 C CA . SER A 1 61 ? -11.167 19.248 1.446 1.00 0.00 61 SER A CA 15
ATOM 14490 C C . SER A 1 61 ? -11.817 20.184 0.410 1.00 0.00 61 SER A C 15
ATOM 14491 O O . SER A 1 61 ? -11.688 21.401 0.531 1.00 0.00 61 SER A O 15
ATOM 14499 N N . GLY A 1 62 ? -12.502 19.639 -0.601 1.00 0.00 62 GLY A N 15
ATOM 14500 C CA . GLY A 1 62 ? -12.800 20.319 -1.860 1.00 0.00 62 GLY A CA 15
ATOM 14501 C C . GLY A 1 62 ? -12.028 19.636 -2.964 1.00 0.00 62 GLY A C 15
ATOM 14502 O O . GLY A 1 62 ? -12.437 19.704 -4.134 1.00 0.00 62 GLY A O 15
ATOM 14506 N N . GLY A 1 1 ? -19.011 3.275 -6.715 1.00 0.00 1 GLY A N 16
ATOM 14507 C CA . GLY A 1 1 ? -17.680 2.695 -6.514 1.00 0.00 1 GLY A CA 16
ATOM 14508 C C . GLY A 1 1 ? -17.159 3.007 -5.126 1.00 0.00 1 GLY A C 16
ATOM 14509 O O . GLY A 1 1 ? -17.063 2.105 -4.295 1.00 0.00 1 GLY A O 16
ATOM 14513 N N . SER A 1 2 ? -16.855 4.275 -4.840 1.00 0.00 2 SER A N 16
ATOM 14514 C CA . SER A 1 2 ? -16.035 4.686 -3.705 1.00 0.00 2 SER A CA 16
ATOM 14515 C C . SER A 1 2 ? -14.638 4.092 -3.859 1.00 0.00 2 SER A C 16
ATOM 14516 O O . SER A 1 2 ? -14.258 3.145 -3.170 1.00 0.00 2 SER A O 16
ATOM 14524 N N . SER A 1 3 ? -13.880 4.660 -4.798 1.00 0.00 3 SER A N 16
ATOM 14525 C CA . SER A 1 3 ? -12.475 4.362 -5.038 1.00 0.00 3 SER A CA 16
ATOM 14526 C C . SER A 1 3 ? -11.567 5.358 -4.307 1.00 0.00 3 SER A C 16
ATOM 14527 O O . SER A 1 3 ? -10.465 4.993 -3.892 1.00 0.00 3 SER A O 16
ATOM 14535 N N . GLY A 1 4 ? -12.001 6.599 -4.074 1.00 0.00 4 GLY A N 16
ATOM 14536 C CA . GLY A 1 4 ? -11.237 7.592 -3.324 1.00 0.00 4 GLY A CA 16
ATOM 14537 C C . GLY A 1 4 ? -10.202 8.294 -4.203 1.00 0.00 4 GLY A C 16
ATOM 14538 O O . GLY A 1 4 ? -10.210 9.521 -4.277 1.00 0.00 4 GLY A O 16
ATOM 14542 N N . SER A 1 5 ? -9.335 7.529 -4.872 1.00 0.00 5 SER A N 16
ATOM 14543 C CA . SER A 1 5 ? -8.344 7.961 -5.857 1.00 0.00 5 SER A CA 16
ATOM 14544 C C . SER A 1 5 ? -7.614 9.271 -5.510 1.00 0.00 5 SER A C 16
ATOM 14545 O O . SER A 1 5 ? -7.792 10.294 -6.178 1.00 0.00 5 SER A O 16
ATOM 14553 N N . SER A 1 6 ? -6.712 9.209 -4.527 1.00 0.00 6 SER A N 16
ATOM 14554 C CA . SER A 1 6 ? -5.650 10.190 -4.303 1.00 0.00 6 SER A CA 16
ATOM 14555 C C . SER A 1 6 ? -4.339 9.432 -4.032 1.00 0.00 6 SER A C 16
ATOM 14556 O O . SER A 1 6 ? -4.378 8.348 -3.429 1.00 0.00 6 SER A O 16
ATOM 14564 N N . GLY A 1 7 ? -3.195 9.990 -4.447 1.00 0.00 7 GLY A N 16
ATOM 14565 C CA . GLY A 1 7 ? -1.843 9.479 -4.199 1.00 0.00 7 GLY A CA 16
ATOM 14566 C C . GLY A 1 7 ? -0.896 9.875 -5.340 1.00 0.00 7 GLY A C 16
ATOM 14567 O O . GLY A 1 7 ? -1.330 9.914 -6.492 1.00 0.00 7 GLY A O 16
ATOM 14571 N N . ARG A 1 8 ? 0.377 10.187 -5.051 1.00 0.00 8 ARG A N 16
ATOM 14572 C CA . ARG A 1 8 ? 1.387 10.480 -6.078 1.00 0.00 8 ARG A CA 16
ATOM 14573 C C . ARG A 1 8 ? 2.772 10.007 -5.630 1.00 0.00 8 ARG A C 16
ATOM 14574 O O . ARG A 1 8 ? 3.144 8.878 -5.918 1.00 0.00 8 ARG A O 16
ATOM 14595 N N . LYS A 1 9 ? 3.526 10.837 -4.902 1.00 0.00 9 LYS A N 16
ATOM 14596 C CA . LYS A 1 9 ? 4.856 10.513 -4.384 1.00 0.00 9 LYS A CA 16
ATOM 14597 C C . LYS A 1 9 ? 4.790 9.267 -3.516 1.00 0.00 9 LYS A C 16
ATOM 14598 O O . LYS A 1 9 ? 5.547 8.309 -3.682 1.00 0.00 9 LYS A O 16
ATOM 14617 N N . ASP A 1 10 ? 3.893 9.331 -2.538 1.00 0.00 10 ASP A N 16
ATOM 14618 C CA . ASP A 1 10 ? 3.861 8.392 -1.438 1.00 0.00 10 ASP A CA 16
ATOM 14619 C C . ASP A 1 10 ? 3.453 7.022 -1.942 1.00 0.00 10 ASP A C 16
ATOM 14620 O O . ASP A 1 10 ? 4.094 6.011 -1.666 1.00 0.00 10 ASP A O 16
ATOM 14629 N N . PHE A 1 11 ? 2.369 7.015 -2.710 1.00 0.00 11 PHE A N 16
ATOM 14630 C CA . PHE A 1 11 ? 1.715 5.860 -3.273 1.00 0.00 11 PHE A CA 16
ATOM 14631 C C . PHE A 1 11 ? 1.278 6.303 -4.661 1.00 0.00 11 PHE A C 16
ATOM 14632 O O . PHE A 1 11 ? 0.284 7.017 -4.810 1.00 0.00 11 PHE A O 16
ATOM 14649 N N . THR A 1 12 ? 2.117 5.983 -5.639 1.00 0.00 12 THR A N 16
ATOM 14650 C CA . THR A 1 12 ? 1.923 6.298 -7.045 1.00 0.00 12 THR A CA 16
ATOM 14651 C C . THR A 1 12 ? 0.829 5.384 -7.609 1.00 0.00 12 THR A C 16
ATOM 14652 O O . THR A 1 12 ? 0.491 4.371 -6.991 1.00 0.00 12 THR A O 16
ATOM 14663 N N . LYS A 1 13 ? 0.287 5.718 -8.788 1.00 0.00 13 LYS A N 16
ATOM 14664 C CA . LYS A 1 13 ? -0.875 5.030 -9.351 1.00 0.00 13 LYS A CA 16
ATOM 14665 C C . LYS A 1 13 ? -0.689 3.521 -9.419 1.00 0.00 13 LYS A C 16
ATOM 14666 O O . LYS A 1 13 ? -1.660 2.798 -9.205 1.00 0.00 13 LYS A O 16
ATOM 14685 N N . GLU A 1 14 ? 0.527 3.063 -9.709 1.00 0.00 14 GLU A N 16
ATOM 14686 C CA . GLU A 1 14 ? 0.799 1.649 -9.920 1.00 0.00 14 GLU A CA 16
ATOM 14687 C C . GLU A 1 14 ? 0.575 0.934 -8.588 1.00 0.00 14 GLU A C 16
ATOM 14688 O O . GLU A 1 14 ? -0.253 0.035 -8.488 1.00 0.00 14 GLU A O 16
ATOM 14700 N N . GLU A 1 15 ? 1.268 1.409 -7.544 1.00 0.00 15 GLU A N 16
ATOM 14701 C CA . GLU A 1 15 ? 1.207 0.854 -6.200 1.00 0.00 15 GLU A CA 16
ATOM 14702 C C . GLU A 1 15 ? -0.212 0.952 -5.636 1.00 0.00 15 GLU A C 16
ATOM 14703 O O . GLU A 1 15 ? -0.649 0.050 -4.935 1.00 0.00 15 GLU A O 16
ATOM 14715 N N . VAL A 1 16 ? -0.946 2.030 -5.920 1.00 0.00 16 VAL A N 16
ATOM 14716 C CA . VAL A 1 16 ? -2.317 2.219 -5.446 1.00 0.00 16 VAL A CA 16
ATOM 14717 C C . VAL A 1 16 ? -3.261 1.236 -6.130 1.00 0.00 16 VAL A C 16
ATOM 14718 O O . VAL A 1 16 ? -4.197 0.747 -5.489 1.00 0.00 16 VAL A O 16
ATOM 14731 N N . ASN A 1 17 ? -3.026 0.942 -7.408 1.00 0.00 17 ASN A N 16
ATOM 14732 C CA . ASN A 1 17 ? -3.782 -0.077 -8.112 1.00 0.00 17 ASN A CA 16
ATOM 14733 C C . ASN A 1 17 ? -3.436 -1.441 -7.547 1.00 0.00 17 ASN A C 16
ATOM 14734 O O . ASN A 1 17 ? -4.361 -2.180 -7.232 1.00 0.00 17 ASN A O 16
ATOM 14745 N N . TYR A 1 18 ? -2.157 -1.760 -7.323 1.00 0.00 18 TYR A N 16
ATOM 14746 C CA . TYR A 1 18 ? -1.763 -3.011 -6.679 1.00 0.00 18 TYR A CA 16
ATOM 14747 C C . TYR A 1 18 ? -2.356 -3.129 -5.279 1.00 0.00 18 TYR A C 16
ATOM 14748 O O . TYR A 1 18 ? -2.745 -4.222 -4.873 1.00 0.00 18 TYR A O 16
ATOM 14766 N N . LEU A 1 19 ? -2.476 -2.013 -4.558 1.00 0.00 19 LEU A N 16
ATOM 14767 C CA . LEU A 1 19 ? -3.110 -1.961 -3.256 1.00 0.00 19 LEU A CA 16
ATOM 14768 C C . LEU A 1 19 ? -4.549 -2.468 -3.385 1.00 0.00 19 LEU A C 16
ATOM 14769 O O . LEU A 1 19 ? -4.930 -3.417 -2.701 1.00 0.00 19 LEU A O 16
ATOM 14785 N N . PHE A 1 20 ? -5.347 -1.859 -4.271 1.00 0.00 20 PHE A N 16
ATOM 14786 C CA . PHE A 1 20 ? -6.728 -2.261 -4.489 1.00 0.00 20 PHE A CA 16
ATOM 14787 C C . PHE A 1 20 ? -6.798 -3.698 -5.010 1.00 0.00 20 PHE A C 16
ATOM 14788 O O . PHE A 1 20 ? -7.600 -4.476 -4.505 1.00 0.00 20 PHE A O 16
ATOM 14805 N N . HIS A 1 21 ? -5.951 -4.075 -5.973 1.00 0.00 21 HIS A N 16
ATOM 14806 C CA . HIS A 1 21 ? -5.866 -5.422 -6.517 1.00 0.00 21 HIS A CA 16
ATOM 14807 C C . HIS A 1 21 ? -5.673 -6.432 -5.388 1.00 0.00 21 HIS A C 16
ATOM 14808 O O . HIS A 1 21 ? -6.349 -7.460 -5.380 1.00 0.00 21 HIS A O 16
ATOM 14822 N N . GLY A 1 22 ? -4.780 -6.130 -4.443 1.00 0.00 22 GLY A N 16
ATOM 14823 C CA . GLY A 1 22 ? -4.463 -6.918 -3.269 1.00 0.00 22 GLY A CA 16
ATOM 14824 C C . GLY A 1 22 ? -5.650 -7.017 -2.325 1.00 0.00 22 GLY A C 16
ATOM 14825 O O . GLY A 1 22 ? -6.112 -8.111 -2.003 1.00 0.00 22 GLY A O 16
ATOM 14829 N N . VAL A 1 23 ? -6.184 -5.883 -1.882 1.00 0.00 23 VAL A N 16
ATOM 14830 C CA . VAL A 1 23 ? -7.297 -5.844 -0.938 1.00 0.00 23 VAL A CA 16
ATOM 14831 C C . VAL A 1 23 ? -8.572 -6.441 -1.565 1.00 0.00 23 VAL A C 16
ATOM 14832 O O . VAL A 1 23 ? -9.499 -6.835 -0.854 1.00 0.00 23 VAL A O 16
ATOM 14845 N N . LYS A 1 24 ? -8.638 -6.581 -2.887 1.00 0.00 24 LYS A N 16
ATOM 14846 C CA . LYS A 1 24 ? -9.744 -7.241 -3.564 1.00 0.00 24 LYS A CA 16
ATOM 14847 C C . LYS A 1 24 ? -9.561 -8.754 -3.505 1.00 0.00 24 LYS A C 16
ATOM 14848 O O . LYS A 1 24 ? -10.544 -9.473 -3.349 1.00 0.00 24 LYS A O 16
ATOM 14867 N N . THR A 1 25 ? -8.333 -9.244 -3.670 1.00 0.00 25 THR A N 16
ATOM 14868 C CA . THR A 1 25 ? -8.034 -10.656 -3.844 1.00 0.00 25 THR A CA 16
ATOM 14869 C C . THR A 1 25 ? -7.647 -11.336 -2.524 1.00 0.00 25 THR A C 16
ATOM 14870 O O . THR A 1 25 ? -7.627 -12.568 -2.475 1.00 0.00 25 THR A O 16
ATOM 14881 N N . MET A 1 26 ? -7.384 -10.566 -1.464 1.00 0.00 26 MET A N 16
ATOM 14882 C CA . MET A 1 26 ? -7.107 -11.055 -0.121 1.00 0.00 26 MET A CA 16
ATOM 14883 C C . MET A 1 26 ? -8.039 -10.420 0.903 1.00 0.00 26 MET A C 16
ATOM 14884 O O . MET A 1 26 ? -8.596 -11.112 1.750 1.00 0.00 26 MET A O 16
ATOM 14898 N N . GLY A 1 27 ? -8.182 -9.095 0.865 1.00 0.00 27 GLY A N 16
ATOM 14899 C CA . GLY A 1 27 ? -8.779 -8.328 1.948 1.00 0.00 27 GLY A CA 16
ATOM 14900 C C . GLY A 1 27 ? -7.680 -7.711 2.802 1.00 0.00 27 GLY A C 16
ATOM 14901 O O . GLY A 1 27 ? -6.585 -7.442 2.307 1.00 0.00 27 GLY A O 16
ATOM 14905 N N . ASN A 1 28 ? -7.995 -7.439 4.066 1.00 0.00 28 ASN A N 16
ATOM 14906 C CA . ASN A 1 28 ? -7.159 -6.775 5.071 1.00 0.00 28 ASN A CA 16
ATOM 14907 C C . ASN A 1 28 ? -5.844 -7.490 5.448 1.00 0.00 28 ASN A C 16
ATOM 14908 O O . ASN A 1 28 ? -5.258 -7.157 6.484 1.00 0.00 28 ASN A O 16
ATOM 14919 N N . HIS A 1 29 ? -5.362 -8.471 4.679 1.00 0.00 29 HIS A N 16
ATOM 14920 C CA . HIS A 1 29 ? -4.034 -9.008 4.913 1.00 0.00 29 HIS A CA 16
ATOM 14921 C C . HIS A 1 29 ? -3.033 -8.030 4.311 1.00 0.00 29 HIS A C 16
ATOM 14922 O O . HIS A 1 29 ? -2.686 -8.090 3.132 1.00 0.00 29 HIS A O 16
ATOM 14936 N N . TRP A 1 30 ? -2.488 -7.171 5.164 1.00 0.00 30 TRP A N 16
ATOM 14937 C CA . TRP A 1 30 ? -1.568 -6.130 4.750 1.00 0.00 30 TRP A CA 16
ATOM 14938 C C . TRP A 1 30 ? -0.202 -6.734 4.474 1.00 0.00 30 TRP A C 16
ATOM 14939 O O . TRP A 1 30 ? 0.372 -6.469 3.424 1.00 0.00 30 TRP A O 16
ATOM 14960 N N . ASN A 1 31 ? 0.295 -7.578 5.382 1.00 0.00 31 ASN A N 16
ATOM 14961 C CA . ASN A 1 31 ? 1.622 -8.183 5.276 1.00 0.00 31 ASN A CA 16
ATOM 14962 C C . ASN A 1 31 ? 1.680 -9.057 4.024 1.00 0.00 31 ASN A C 16
ATOM 14963 O O . ASN A 1 31 ? 2.638 -8.975 3.260 1.00 0.00 31 ASN A O 16
ATOM 14974 N N . SER A 1 32 ? 0.633 -9.846 3.765 1.00 0.00 32 SER A N 16
ATOM 14975 C CA . SER A 1 32 ? 0.562 -10.682 2.576 1.00 0.00 32 SER A CA 16
ATOM 14976 C C . SER A 1 32 ? 0.636 -9.855 1.302 1.00 0.00 32 SER A C 16
ATOM 14977 O O . SER A 1 32 ? 1.456 -10.176 0.451 1.00 0.00 32 SER A O 16
ATOM 14985 N N . ILE A 1 33 ? -0.160 -8.795 1.156 1.00 0.00 33 ILE A N 16
ATOM 14986 C CA . ILE A 1 33 ? -0.130 -7.912 -0.007 1.00 0.00 33 ILE A CA 16
ATOM 14987 C C . ILE A 1 33 ? 1.270 -7.321 -0.154 1.00 0.00 33 ILE A C 16
ATOM 14988 O O . ILE A 1 33 ? 1.780 -7.307 -1.27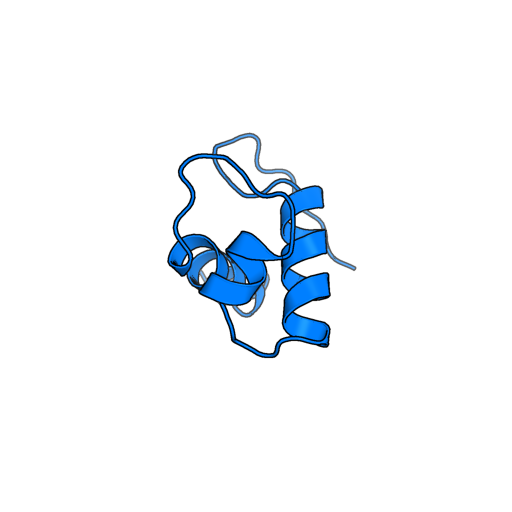3 1.00 0.00 33 ILE A O 16
ATOM 15004 N N . LEU A 1 34 ? 1.881 -6.862 0.946 1.00 0.00 34 LEU A N 16
ATOM 15005 C CA . LEU A 1 34 ? 3.179 -6.228 0.980 1.00 0.00 34 LEU A CA 16
ATOM 15006 C C . LEU A 1 34 ? 4.217 -7.094 0.272 1.00 0.00 34 LEU A C 16
ATOM 15007 O O . LEU A 1 34 ? 4.996 -6.588 -0.532 1.00 0.00 34 LEU A O 16
ATOM 15023 N N . TRP A 1 35 ? 4.246 -8.392 0.578 1.00 0.00 35 TRP A N 16
ATOM 15024 C CA . TRP A 1 35 ? 5.195 -9.309 -0.033 1.00 0.00 35 TRP A CA 16
ATOM 15025 C C . TRP A 1 35 ? 4.663 -9.848 -1.368 1.00 0.00 35 TRP A C 16
ATOM 15026 O O . TRP A 1 35 ? 5.461 -10.193 -2.240 1.00 0.00 35 TRP A O 16
ATOM 15047 N N . SER A 1 36 ? 3.338 -9.946 -1.540 1.00 0.00 36 SER A N 16
ATOM 15048 C CA . SER A 1 36 ? 2.716 -10.374 -2.795 1.00 0.00 36 SER A CA 16
ATOM 15049 C C . SER A 1 36 ? 3.123 -9.424 -3.932 1.00 0.00 36 SER A C 16
ATOM 15050 O O . SER A 1 36 ? 3.891 -9.817 -4.805 1.00 0.00 36 SER A O 16
ATOM 15058 N N . PHE A 1 37 ? 2.645 -8.181 -3.939 1.00 0.00 37 PHE A N 16
ATOM 15059 C CA . PHE A 1 37 ? 2.824 -7.264 -5.064 1.00 0.00 37 PHE A CA 16
ATOM 15060 C C . PHE A 1 37 ? 4.180 -6.561 -4.930 1.00 0.00 37 PHE A C 16
ATOM 15061 O O . PHE A 1 37 ? 4.633 -6.368 -3.797 1.00 0.00 37 PHE A O 16
ATOM 15078 N N . PRO A 1 38 ? 4.868 -6.184 -6.022 1.00 0.00 38 PRO A N 16
ATOM 15079 C CA . PRO A 1 38 ? 6.212 -5.639 -5.896 1.00 0.00 38 PRO A CA 16
ATOM 15080 C C . PRO A 1 38 ? 6.106 -4.155 -5.530 1.00 0.00 38 PRO A C 16
ATOM 15081 O O . PRO A 1 38 ? 5.830 -3.321 -6.395 1.00 0.00 38 PRO A O 16
ATOM 15092 N N . PHE A 1 39 ? 6.442 -3.797 -4.291 1.00 0.00 39 PHE A N 16
ATOM 15093 C CA . PHE A 1 39 ? 6.228 -2.454 -3.757 1.00 0.00 39 PHE A CA 16
ATOM 15094 C C . PHE A 1 39 ? 7.565 -1.747 -3.549 1.00 0.00 39 PHE A C 16
ATOM 15095 O O . PHE A 1 39 ? 8.587 -2.396 -3.304 1.00 0.00 39 PHE A O 16
ATOM 15112 N N . GLN A 1 40 ? 7.524 -0.408 -3.585 1.00 0.00 40 GLN A N 16
ATOM 15113 C CA . GLN A 1 40 ? 8.683 0.458 -3.388 1.00 0.00 40 GLN A CA 16
ATOM 15114 C C . GLN A 1 40 ? 9.363 0.131 -2.063 1.00 0.00 40 GLN A C 16
ATOM 15115 O O . GLN A 1 40 ? 8.710 0.068 -1.019 1.00 0.00 40 GLN A O 16
ATOM 15129 N N . LYS A 1 41 ? 10.679 -0.054 -2.103 1.00 0.00 41 LYS A N 16
ATOM 15130 C CA . LYS A 1 41 ? 11.493 -0.331 -0.929 1.00 0.00 41 LYS A CA 16
ATOM 15131 C C . LYS A 1 41 ? 11.419 0.886 -0.017 1.00 0.00 41 LYS A C 16
ATOM 15132 O O . LYS A 1 41 ? 11.767 1.991 -0.439 1.00 0.00 41 LYS A O 16
ATOM 15151 N N . GLY A 1 42 ? 10.882 0.675 1.181 1.00 0.00 42 GLY A N 16
ATOM 15152 C CA . GLY A 1 42 ? 10.447 1.700 2.117 1.00 0.00 42 GLY A CA 16
ATOM 15153 C C . GLY A 1 42 ? 9.020 1.424 2.596 1.00 0.00 42 GLY A C 16
ATOM 15154 O O . GLY A 1 42 ? 8.657 1.842 3.697 1.00 0.00 42 GLY A O 16
ATOM 15158 N N . ARG A 1 43 ? 8.214 0.689 1.814 1.00 0.00 43 ARG A N 16
ATOM 15159 C CA . ARG A 1 43 ? 6.890 0.244 2.233 1.00 0.00 43 ARG A CA 16
ATOM 15160 C C . ARG A 1 43 ? 6.993 -0.710 3.417 1.00 0.00 43 ARG A C 16
ATOM 15161 O O . ARG A 1 43 ? 7.885 -1.557 3.469 1.00 0.00 43 ARG A O 16
ATOM 15182 N N . ARG A 1 44 ? 6.015 -0.627 4.307 1.00 0.00 44 ARG A N 16
ATOM 15183 C CA . ARG A 1 44 ? 5.735 -1.576 5.378 1.00 0.00 44 ARG A CA 16
ATOM 15184 C C . ARG A 1 44 ? 4.328 -2.114 5.160 1.00 0.00 44 ARG A C 16
ATOM 15185 O O . ARG A 1 44 ? 3.595 -1.580 4.331 1.00 0.00 44 ARG A O 16
ATOM 15206 N N . ALA A 1 45 ? 3.882 -3.078 5.965 1.00 0.00 45 ALA A N 16
ATOM 15207 C CA . ALA A 1 45 ? 2.469 -3.435 6.006 1.00 0.00 45 ALA A CA 16
ATOM 15208 C C . ALA A 1 45 ? 1.627 -2.205 6.388 1.00 0.00 45 ALA A C 16
ATOM 15209 O O . ALA A 1 45 ? 0.584 -1.945 5.790 1.00 0.00 45 ALA A O 16
ATOM 15216 N N . VAL A 1 46 ? 2.103 -1.409 7.354 1.00 0.00 46 VAL A N 16
ATOM 15217 C CA . VAL A 1 46 ? 1.365 -0.258 7.881 1.00 0.00 46 VAL A CA 16
ATOM 15218 C C . VAL A 1 46 ? 1.164 0.828 6.833 1.00 0.00 46 VAL A C 16
ATOM 15219 O O . VAL A 1 46 ? 0.137 1.496 6.855 1.00 0.00 46 VAL A O 16
ATOM 15232 N N . ASP A 1 47 ? 2.112 0.968 5.899 1.00 0.00 47 ASP A N 16
ATOM 15233 C CA . ASP A 1 47 ? 1.989 1.907 4.773 1.00 0.00 47 ASP A CA 16
ATOM 15234 C C . ASP A 1 47 ? 0.671 1.639 4.062 1.00 0.00 47 ASP A C 16
ATOM 15235 O O . ASP A 1 47 ? -0.099 2.566 3.818 1.00 0.00 47 ASP A O 16
ATOM 15244 N N . LEU A 1 48 ? 0.443 0.362 3.745 1.00 0.00 48 LEU A N 16
ATOM 15245 C CA . LEU A 1 48 ? -0.677 -0.140 2.971 1.00 0.00 48 LEU A CA 16
ATOM 15246 C C . LEU A 1 48 ? -1.971 0.098 3.727 1.00 0.00 48 LEU A C 16
ATOM 15247 O O . LEU A 1 48 ? -2.914 0.660 3.163 1.00 0.00 48 LEU A O 16
ATOM 15263 N N . ALA A 1 49 ? -1.980 -0.312 5.000 1.00 0.00 49 ALA A N 16
ATOM 15264 C CA . ALA A 1 49 ? -3.120 -0.226 5.884 1.00 0.00 49 ALA A CA 16
ATOM 15265 C C . ALA A 1 49 ? -3.519 1.235 5.980 1.00 0.00 49 ALA A C 16
ATOM 15266 O O . ALA A 1 49 ? -4.678 1.571 5.766 1.00 0.00 49 ALA A O 16
ATOM 15273 N N . HIS A 1 50 ? -2.543 2.108 6.238 1.00 0.00 50 HIS A N 16
ATOM 15274 C CA . HIS A 1 50 ? -2.769 3.524 6.382 1.00 0.00 50 HIS A CA 16
ATOM 15275 C C . HIS A 1 50 ? -3.350 4.117 5.106 1.00 0.00 50 HIS A C 16
ATOM 15276 O O . HIS A 1 50 ? -4.374 4.794 5.163 1.00 0.00 50 HIS A O 16
ATOM 15290 N N . LYS A 1 51 ? -2.712 3.869 3.955 1.00 0.00 51 LYS A N 16
ATOM 15291 C CA . LYS A 1 51 ? -3.119 4.417 2.682 1.00 0.00 51 LYS A CA 16
ATOM 15292 C C . LYS A 1 51 ? -4.586 4.073 2.430 1.00 0.00 51 LYS A C 16
ATOM 15293 O O . LYS A 1 51 ? -5.367 4.944 2.057 1.00 0.00 51 LYS A O 16
ATOM 15312 N N . TYR A 1 52 ? -4.944 2.807 2.615 1.00 0.00 52 TYR A N 16
ATOM 15313 C CA . TYR A 1 52 ? -6.284 2.301 2.428 1.00 0.00 52 TYR A CA 16
ATOM 15314 C C . TYR A 1 52 ? -7.246 2.944 3.421 1.00 0.00 52 TYR A C 16
ATOM 15315 O O . TYR A 1 52 ? -8.290 3.446 3.022 1.00 0.00 52 TYR A O 16
ATOM 15333 N N . HIS A 1 53 ? -6.891 2.947 4.704 1.00 0.00 53 HIS A N 16
ATOM 15334 C CA . HIS A 1 53 ? -7.680 3.505 5.795 1.00 0.00 53 HIS A CA 16
ATOM 15335 C C . HIS A 1 53 ? -7.989 4.992 5.560 1.00 0.00 53 HIS A C 16
ATOM 15336 O O . HIS A 1 53 ? -9.108 5.445 5.818 1.00 0.00 53 HIS A O 16
ATOM 15350 N N . ARG A 1 54 ? -7.032 5.747 5.011 1.00 0.00 54 ARG A N 16
ATOM 15351 C CA . ARG A 1 54 ? -7.260 7.093 4.495 1.00 0.00 54 ARG A CA 16
ATOM 15352 C C . ARG A 1 54 ? -8.195 7.031 3.286 1.00 0.00 54 ARG A C 16
ATOM 15353 O O . ARG A 1 54 ? -9.212 7.721 3.299 1.00 0.00 54 ARG A O 16
ATOM 15374 N N . LEU A 1 55 ? -7.901 6.225 2.254 1.00 0.00 55 LEU A N 16
ATOM 15375 C CA . LEU A 1 55 ? -8.689 6.166 1.014 1.00 0.00 55 LEU A CA 16
ATOM 15376 C C . LEU A 1 55 ? -10.165 5.811 1.216 1.00 0.00 55 LEU A C 16
ATOM 15377 O O . LEU A 1 55 ? -10.980 6.166 0.357 1.00 0.00 55 LEU A O 16
ATOM 15393 N N . ILE A 1 56 ? -10.528 5.073 2.264 1.00 0.00 56 ILE A N 16
ATOM 15394 C CA . ILE A 1 56 ? -11.928 4.759 2.551 1.00 0.00 56 ILE A CA 16
ATOM 15395 C C . ILE A 1 56 ? -12.628 5.894 3.306 1.00 0.00 56 ILE A C 16
ATOM 15396 O O . ILE A 1 56 ? -13.851 5.851 3.408 1.00 0.00 56 ILE A O 16
ATOM 15412 N N . SER A 1 57 ? -11.895 6.879 3.836 1.00 0.00 57 SER A N 16
ATOM 15413 C CA . SER A 1 57 ? -12.421 7.991 4.629 1.00 0.00 57 SER A CA 16
ATOM 15414 C C . SER A 1 57 ? -13.324 7.546 5.797 1.00 0.00 57 SER A C 16
ATOM 15415 O O . SER A 1 57 ? -14.167 8.316 6.261 1.00 0.00 57 SER A O 16
ATOM 15423 N N . GLY A 1 58 ? -13.198 6.296 6.255 1.00 0.00 58 GLY A N 16
ATOM 15424 C CA . GLY A 1 58 ? -14.198 5.679 7.114 1.00 0.00 58 GLY A CA 16
ATOM 15425 C C . GLY A 1 58 ? -14.154 6.222 8.541 1.00 0.00 58 GLY A C 16
ATOM 15426 O O . GLY A 1 58 ? -13.135 6.803 8.928 1.00 0.00 58 GLY A O 16
ATOM 15430 N N . PRO A 1 59 ? -15.220 6.011 9.334 1.00 0.00 59 PRO A N 16
ATOM 15431 C CA . PRO A 1 59 ? -15.344 6.548 10.681 1.00 0.00 59 PRO A CA 16
ATOM 15432 C C . PRO A 1 59 ? -14.298 5.888 11.573 1.00 0.00 59 PRO A C 16
ATOM 15433 O O . PRO A 1 59 ? -14.446 4.728 11.965 1.00 0.00 59 PRO A O 16
ATOM 15444 N N . SER A 1 60 ? -13.198 6.601 11.799 1.00 0.00 60 SER A N 16
ATOM 15445 C CA . SER A 1 60 ? -12.027 6.170 12.535 1.00 0.00 60 SER A CA 16
ATOM 15446 C C . SER A 1 60 ? -11.062 7.351 12.527 1.00 0.00 60 SER A C 16
ATOM 15447 O O . SER A 1 60 ? -10.479 7.663 11.481 1.00 0.00 60 SER A O 16
ATOM 15455 N N . SER A 1 61 ? -10.908 7.992 13.686 1.00 0.00 61 SER A N 16
ATOM 15456 C CA . SER A 1 61 ? -9.944 9.049 13.969 1.00 0.00 61 SER A CA 16
ATOM 15457 C C . SER A 1 61 ? -9.917 10.070 12.824 1.00 0.00 61 SER A C 16
ATOM 15458 O O . SER A 1 61 ? -8.923 10.186 12.102 1.00 0.00 61 SER A O 16
ATOM 15466 N N . GLY A 1 62 ? -11.059 10.715 12.587 1.00 0.00 62 GLY A N 16
ATOM 15467 C CA . GLY A 1 62 ? -11.247 11.646 11.489 1.00 0.00 62 GLY A CA 16
ATOM 15468 C C . GLY A 1 62 ? -10.815 13.023 11.928 1.00 0.00 62 GLY A C 16
ATOM 15469 O O . GLY A 1 62 ? -10.188 13.720 11.106 1.00 0.00 62 GLY A O 16
ATOM 15473 N N . GLY A 1 1 ? -12.944 5.504 -10.225 1.00 0.00 1 GLY A N 17
ATOM 15474 C CA . GLY A 1 1 ? -12.029 6.166 -11.157 1.00 0.00 1 GLY A CA 17
ATOM 15475 C C . GLY A 1 1 ? -11.853 7.618 -10.772 1.00 0.00 1 GLY A C 17
ATOM 15476 O O . GLY A 1 1 ? -12.785 8.403 -10.919 1.00 0.00 1 GLY A O 17
ATOM 15480 N N . SER A 1 2 ? -10.671 7.991 -10.294 1.00 0.00 2 SER A N 17
ATOM 15481 C CA . SER A 1 2 ? -10.234 9.365 -10.133 1.00 0.00 2 SER A CA 17
ATOM 15482 C C . SER A 1 2 ? -8.717 9.248 -10.080 1.00 0.00 2 SER A C 17
ATOM 15483 O O . SER A 1 2 ? -8.171 8.738 -9.100 1.00 0.00 2 SER A O 17
ATOM 15491 N N . SER A 1 3 ? -8.048 9.618 -11.168 1.00 0.00 3 SER A N 17
ATOM 15492 C CA . SER A 1 3 ? -6.601 9.528 -11.289 1.00 0.00 3 SER A CA 17
ATOM 15493 C C . SER A 1 3 ? -5.908 10.383 -10.218 1.00 0.00 3 SER A C 17
ATOM 15494 O O . SER A 1 3 ? -6.519 11.283 -9.625 1.00 0.00 3 SER A O 17
ATOM 15502 N N . GLY A 1 4 ? -4.634 10.104 -9.950 1.00 0.00 4 GLY A N 17
ATOM 15503 C CA . GLY A 1 4 ? -3.836 10.803 -8.954 1.00 0.00 4 GLY A CA 17
ATOM 15504 C C . GLY A 1 4 ? -2.425 11.016 -9.474 1.00 0.00 4 GLY A C 17
ATOM 15505 O O . GLY A 1 4 ? -2.014 10.361 -10.436 1.00 0.00 4 GLY A O 17
ATOM 15509 N N . SER A 1 5 ? -1.693 11.926 -8.841 1.00 0.00 5 SER A N 17
ATOM 15510 C CA . SER A 1 5 ? -0.404 12.435 -9.284 1.00 0.00 5 SER A CA 17
ATOM 15511 C C . SER A 1 5 ? 0.492 12.616 -8.058 1.00 0.00 5 SER A C 17
ATOM 15512 O O . SER A 1 5 ? 0.027 13.074 -7.013 1.00 0.00 5 SER A O 17
ATOM 15520 N N . SER A 1 6 ? 1.766 12.245 -8.171 1.00 0.00 6 SER A N 17
ATOM 15521 C CA . SER A 1 6 ? 2.743 12.325 -7.084 1.00 0.00 6 SER A CA 17
ATOM 15522 C C . SER A 1 6 ? 4.147 12.590 -7.630 1.00 0.00 6 SER A C 17
ATOM 15523 O O . SER A 1 6 ? 4.957 13.244 -6.965 1.00 0.00 6 SER A O 17
ATOM 15531 N N . GLY A 1 7 ? 4.451 12.066 -8.822 1.00 0.00 7 GLY A N 17
ATOM 15532 C CA . GLY A 1 7 ? 5.792 11.872 -9.339 1.00 0.00 7 GLY A CA 17
ATOM 15533 C C . GLY A 1 7 ? 6.490 10.777 -8.543 1.00 0.00 7 GLY A C 17
ATOM 15534 O O . GLY A 1 7 ? 6.618 9.650 -9.015 1.00 0.00 7 GLY A O 17
ATOM 15538 N N . ARG A 1 8 ? 6.913 11.091 -7.321 1.00 0.00 8 ARG A N 17
ATOM 15539 C CA . ARG A 1 8 ? 7.649 10.202 -6.431 1.00 0.00 8 ARG A CA 17
ATOM 15540 C C . ARG A 1 8 ? 7.083 10.311 -5.026 1.00 0.00 8 ARG A C 17
ATOM 15541 O O . ARG A 1 8 ? 6.264 11.198 -4.755 1.00 0.00 8 ARG A O 17
ATOM 15562 N N . LYS A 1 9 ? 7.580 9.444 -4.137 1.00 0.00 9 LYS A N 17
ATOM 15563 C CA . LYS A 1 9 ? 7.115 9.295 -2.765 1.00 0.00 9 LYS A CA 17
ATOM 15564 C C . LYS A 1 9 ? 5.605 9.047 -2.745 1.00 0.00 9 LYS A C 17
ATOM 15565 O O . LYS A 1 9 ? 5.010 8.721 -3.776 1.00 0.00 9 LYS A O 17
ATOM 15584 N N . ASP A 1 10 ? 5.013 9.115 -1.553 1.00 0.00 10 ASP A N 17
ATOM 15585 C CA . ASP A 1 10 ? 3.703 8.564 -1.233 1.00 0.00 10 ASP A CA 17
ATOM 15586 C C . ASP A 1 10 ? 3.616 7.129 -1.767 1.00 0.00 10 ASP A C 17
ATOM 15587 O O . ASP A 1 10 ? 4.631 6.440 -1.922 1.00 0.00 10 ASP A O 17
ATOM 15596 N N . PHE A 1 11 ? 2.402 6.651 -2.017 1.00 0.00 11 PHE A N 17
ATOM 15597 C CA . PHE A 1 11 ? 2.176 5.585 -2.966 1.00 0.00 11 PHE A CA 17
ATOM 15598 C C . PHE A 1 11 ? 2.102 6.265 -4.327 1.00 0.00 11 PHE A C 17
ATOM 15599 O O . PHE A 1 11 ? 1.307 7.188 -4.521 1.00 0.00 11 PHE A O 17
ATOM 15616 N N . THR A 1 12 ? 2.902 5.793 -5.271 1.00 0.00 12 THR A N 17
ATOM 15617 C CA . THR A 1 12 ? 2.683 6.058 -6.686 1.00 0.00 12 THR A CA 17
ATOM 15618 C C . THR A 1 12 ? 1.333 5.427 -7.074 1.00 0.00 12 THR A C 17
ATOM 15619 O O . THR A 1 12 ? 0.889 4.469 -6.434 1.00 0.00 12 THR A O 17
ATOM 15630 N N . LYS A 1 13 ? 0.669 5.933 -8.121 1.00 0.00 13 LYS A N 17
ATOM 15631 C CA . LYS A 1 13 ? -0.680 5.486 -8.476 1.00 0.00 13 LYS A CA 17
ATOM 15632 C C . LYS A 1 13 ? -0.706 3.989 -8.793 1.00 0.00 13 LYS A C 17
ATOM 15633 O O . LYS A 1 13 ? -1.715 3.334 -8.541 1.00 0.00 13 LYS A O 17
ATOM 15652 N N . GLU A 1 14 ? 0.396 3.434 -9.296 1.00 0.00 14 GLU A N 17
ATOM 15653 C CA . GLU A 1 14 ? 0.550 2.001 -9.525 1.00 0.00 14 GLU A CA 17
ATOM 15654 C C . GLU A 1 14 ? 0.371 1.233 -8.216 1.00 0.00 14 GLU A C 17
ATOM 15655 O O . GLU A 1 14 ? -0.445 0.320 -8.146 1.00 0.00 14 GLU A O 17
ATOM 15667 N N . GLU A 1 15 ? 1.070 1.638 -7.154 1.00 0.00 15 GLU A N 17
ATOM 15668 C CA . GLU A 1 15 ? 1.001 0.960 -5.865 1.00 0.00 15 GLU A CA 17
ATOM 15669 C C . GLU A 1 15 ? -0.417 1.024 -5.289 1.00 0.00 15 GLU A C 17
ATOM 15670 O O . GLU A 1 15 ? -0.828 0.089 -4.614 1.00 0.00 15 GLU A O 17
ATOM 15682 N N . VAL A 1 16 ? -1.194 2.074 -5.570 1.00 0.00 16 VAL A N 17
ATOM 15683 C CA . VAL A 1 16 ? -2.594 2.173 -5.147 1.00 0.00 16 VAL A CA 17
ATOM 15684 C C . VAL A 1 16 ? -3.481 1.188 -5.911 1.00 0.00 16 VAL A C 17
ATOM 15685 O O . VAL A 1 16 ? -4.473 0.701 -5.357 1.00 0.00 16 VAL A O 17
ATOM 15698 N N . ASN A 1 17 ? -3.142 0.885 -7.167 1.00 0.00 17 ASN A N 17
ATOM 15699 C CA . ASN A 1 17 ? -3.853 -0.132 -7.930 1.00 0.00 17 ASN A CA 17
ATOM 15700 C C . ASN A 1 17 ? -3.597 -1.477 -7.284 1.00 0.00 17 ASN A C 17
ATOM 15701 O O . ASN A 1 17 ? -4.554 -2.174 -6.953 1.00 0.00 17 ASN A O 17
ATOM 15712 N N . TYR A 1 18 ? -2.325 -1.818 -7.066 1.00 0.00 18 TYR A N 17
ATOM 15713 C CA . TYR A 1 18 ? -1.929 -3.070 -6.441 1.00 0.00 18 TYR A CA 17
ATOM 15714 C C . TYR A 1 18 ? -2.488 -3.194 -5.029 1.00 0.00 18 TYR A C 17
ATOM 15715 O O . TYR A 1 18 ? -2.849 -4.291 -4.616 1.00 0.00 18 TYR A O 17
ATOM 15733 N N . LEU A 1 19 ? -2.622 -2.078 -4.307 1.00 0.00 19 LEU A N 17
ATOM 15734 C CA . LEU A 1 19 ? -3.259 -2.030 -3.004 1.00 0.00 19 LEU A CA 17
ATOM 15735 C C . LEU A 1 19 ? -4.685 -2.577 -3.116 1.00 0.00 19 LEU A C 17
ATOM 15736 O O . LEU A 1 19 ? -5.014 -3.567 -2.460 1.00 0.00 19 LEU A O 17
ATOM 15752 N N . PHE A 1 20 ? -5.521 -1.975 -3.973 1.00 0.00 20 PHE A N 17
ATOM 15753 C CA . PHE A 1 20 ? -6.891 -2.424 -4.192 1.00 0.00 20 PHE A CA 17
ATOM 15754 C C . PHE A 1 20 ? -6.911 -3.879 -4.655 1.00 0.00 20 PHE A C 17
ATOM 15755 O O . PHE A 1 20 ? -7.669 -4.677 -4.109 1.00 0.00 20 PHE A O 17
ATOM 15772 N N . HIS A 1 21 ? -6.088 -4.227 -5.647 1.00 0.00 21 HIS A N 17
ATOM 15773 C CA . HIS A 1 21 ? -6.038 -5.565 -6.213 1.00 0.00 21 HIS A CA 17
ATOM 15774 C C . HIS A 1 21 ? -5.696 -6.601 -5.141 1.00 0.00 21 HIS A C 17
ATOM 15775 O O . HIS A 1 21 ? -6.286 -7.678 -5.137 1.00 0.00 21 HIS A O 17
ATOM 15789 N N . GLY A 1 22 ? -4.796 -6.264 -4.218 1.00 0.00 22 GLY A N 17
ATOM 15790 C CA . GLY A 1 22 ? -4.437 -7.067 -3.070 1.00 0.00 22 GLY A CA 17
ATOM 15791 C C . GLY A 1 22 ? -5.631 -7.253 -2.146 1.00 0.00 22 GLY A C 17
ATOM 15792 O O . GLY A 1 22 ? -6.017 -8.382 -1.864 1.00 0.00 22 GLY A O 17
ATOM 15796 N N . VAL A 1 23 ? -6.253 -6.170 -1.688 1.00 0.00 23 VAL A N 17
ATOM 15797 C CA . VAL A 1 23 ? -7.401 -6.229 -0.778 1.00 0.00 23 VAL A CA 17
ATOM 15798 C C . VAL A 1 23 ? -8.586 -6.988 -1.418 1.00 0.00 23 VAL A C 17
ATOM 15799 O O . VAL A 1 23 ? -9.418 -7.561 -0.711 1.00 0.00 23 VAL A O 17
ATOM 15812 N N . LYS A 1 24 ? -8.656 -7.053 -2.749 1.00 0.00 24 LYS A N 17
ATOM 15813 C CA . LYS A 1 24 ? -9.721 -7.730 -3.481 1.00 0.00 24 LYS A CA 17
ATOM 15814 C C . LYS A 1 24 ? -9.567 -9.239 -3.347 1.00 0.00 24 LYS A C 17
ATOM 15815 O O . LYS A 1 24 ? -10.563 -9.939 -3.218 1.00 0.00 24 LYS A O 17
ATOM 15834 N N . THR A 1 25 ? -8.336 -9.738 -3.433 1.00 0.00 25 THR A N 17
ATOM 15835 C CA . THR A 1 25 ? -8.047 -11.164 -3.485 1.00 0.00 25 THR A CA 17
ATOM 15836 C C . THR A 1 25 ? -7.698 -11.710 -2.096 1.00 0.00 25 THR A C 17
ATOM 15837 O O . THR A 1 25 ? -8.058 -12.842 -1.772 1.00 0.00 25 THR A O 17
ATOM 15848 N N . MET A 1 26 ? -6.984 -10.935 -1.276 1.00 0.00 26 MET A N 17
ATOM 15849 C CA . MET A 1 26 ? -6.807 -11.190 0.140 1.00 0.00 26 MET A CA 17
ATOM 15850 C C . MET A 1 26 ? -8.009 -10.548 0.843 1.00 0.00 26 MET A C 17
ATOM 15851 O O . MET A 1 26 ? -9.124 -11.050 0.720 1.00 0.00 26 MET A O 17
ATOM 15865 N N . GLY A 1 27 ? -7.835 -9.408 1.512 1.00 0.00 27 GLY A N 17
ATOM 15866 C CA . GLY A 1 27 ? -8.870 -8.797 2.328 1.00 0.00 27 GLY A CA 17
ATOM 15867 C C . GLY A 1 27 ? -8.264 -7.862 3.351 1.00 0.00 27 GLY A C 17
ATOM 15868 O O . GLY A 1 27 ? -8.245 -6.662 3.103 1.00 0.00 27 GLY A O 17
ATOM 15872 N N . ASN A 1 28 ? -7.769 -8.340 4.494 1.00 0.00 28 ASN A N 17
ATOM 15873 C CA . ASN A 1 28 ? -7.050 -7.459 5.428 1.00 0.00 28 ASN A CA 17
ATOM 15874 C C . ASN A 1 28 ? -5.633 -7.953 5.721 1.00 0.00 28 ASN A C 17
ATOM 15875 O O . ASN A 1 28 ? -4.965 -7.394 6.588 1.00 0.00 28 ASN A O 17
ATOM 15886 N N . HIS A 1 29 ? -5.166 -9.022 5.076 1.00 0.00 29 HIS A N 17
ATOM 15887 C CA . HIS A 1 29 ? -3.791 -9.449 5.250 1.00 0.00 29 HIS A CA 17
ATOM 15888 C C . HIS A 1 29 ? -2.902 -8.501 4.456 1.00 0.00 29 HIS A C 17
ATOM 15889 O O . HIS A 1 29 ? -2.752 -8.627 3.237 1.00 0.00 29 HIS A O 17
ATOM 15903 N N . TRP A 1 30 ? -2.325 -7.537 5.163 1.00 0.00 30 TRP A N 17
ATOM 15904 C CA . TRP A 1 30 ? -1.421 -6.541 4.623 1.00 0.00 30 TRP A CA 17
ATOM 15905 C C . TRP A 1 30 ? -0.022 -7.126 4.449 1.00 0.00 30 TRP A C 17
ATOM 15906 O O . TRP A 1 30 ? 0.653 -6.802 3.474 1.00 0.00 30 TRP A O 17
ATOM 15927 N N . ASN A 1 31 ? 0.394 -8.017 5.358 1.00 0.00 31 ASN A N 17
ATOM 15928 C CA . ASN A 1 31 ? 1.708 -8.650 5.336 1.00 0.00 31 ASN A CA 17
ATOM 15929 C C . ASN A 1 31 ? 1.948 -9.335 3.991 1.00 0.00 31 ASN A C 17
ATOM 15930 O O . ASN A 1 31 ? 2.996 -9.127 3.381 1.00 0.00 31 ASN A O 17
ATOM 15941 N N . SER A 1 32 ? 0.959 -10.103 3.526 1.00 0.00 32 SER A N 17
ATOM 15942 C CA . SER A 1 32 ? 0.930 -10.759 2.227 1.00 0.00 32 SER A CA 17
ATOM 15943 C C . SER A 1 32 ? 1.127 -9.752 1.094 1.00 0.00 32 SER A C 17
ATOM 15944 O O . SER A 1 32 ? 2.068 -9.881 0.315 1.00 0.00 32 SER A O 17
ATOM 15952 N N . ILE A 1 33 ? 0.241 -8.757 0.995 1.00 0.00 33 ILE A N 17
ATOM 15953 C CA . ILE A 1 33 ? 0.175 -7.779 -0.090 1.00 0.00 33 ILE A CA 17
ATOM 15954 C C . ILE A 1 33 ? 1.533 -7.115 -0.282 1.00 0.00 33 ILE A C 17
ATOM 15955 O O . ILE A 1 33 ? 1.982 -7.004 -1.420 1.00 0.00 33 ILE A O 17
ATOM 15971 N N . LEU A 1 34 ? 2.190 -6.720 0.812 1.00 0.00 34 LEU A N 17
ATOM 15972 C CA . LEU A 1 34 ? 3.443 -5.973 0.776 1.00 0.00 34 LEU A CA 17
ATOM 15973 C C . LEU A 1 34 ? 4.575 -6.725 0.066 1.00 0.00 34 LEU A C 17
ATOM 15974 O O . LEU A 1 34 ? 5.585 -6.112 -0.281 1.00 0.00 34 LEU A O 17
ATOM 15990 N N . TRP A 1 35 ? 4.435 -8.040 -0.114 1.00 0.00 35 TRP A N 17
ATOM 15991 C CA . TRP A 1 35 ? 5.355 -8.875 -0.874 1.00 0.00 35 TRP A CA 17
ATOM 15992 C C . TRP A 1 35 ? 4.708 -9.397 -2.158 1.00 0.00 35 TRP A C 17
ATOM 15993 O O . TRP A 1 35 ? 5.415 -9.654 -3.133 1.00 0.00 35 TRP A O 17
ATOM 16014 N N . SER A 1 36 ? 3.384 -9.586 -2.163 1.00 0.00 36 SER A N 17
ATOM 16015 C CA . SER A 1 36 ? 2.632 -10.061 -3.317 1.00 0.00 36 SER A CA 17
ATOM 16016 C C . SER A 1 36 ? 2.673 -9.089 -4.502 1.00 0.00 36 SER A C 17
ATOM 16017 O O . SER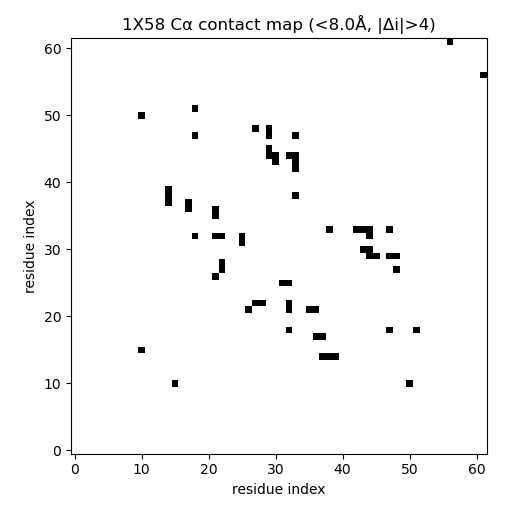 A 1 36 ? 2.400 -9.517 -5.623 1.00 0.00 36 SER A O 17
ATOM 16025 N N . PHE A 1 37 ? 2.992 -7.811 -4.286 1.00 0.00 37 PHE A N 17
ATOM 16026 C CA . PHE A 1 37 ? 3.108 -6.812 -5.340 1.00 0.00 37 PHE A CA 17
ATOM 16027 C C . PHE A 1 37 ? 4.324 -5.932 -5.034 1.00 0.00 37 PHE A C 17
ATOM 16028 O O . PHE A 1 37 ? 4.716 -5.828 -3.868 1.00 0.00 37 PHE A O 17
ATOM 16045 N N . PRO A 1 38 ? 4.946 -5.296 -6.040 1.00 0.00 38 PRO A N 17
ATOM 16046 C CA . PRO A 1 38 ? 6.159 -4.525 -5.826 1.00 0.00 38 PRO A CA 17
ATOM 16047 C C . PRO A 1 38 ? 5.820 -3.184 -5.159 1.00 0.00 38 PRO A C 17
ATOM 16048 O O . PRO A 1 38 ? 5.249 -2.285 -5.787 1.00 0.00 38 PRO A O 17
ATOM 16059 N N . PHE A 1 39 ? 6.201 -3.022 -3.892 1.00 0.00 39 PHE A N 17
ATOM 16060 C CA . PHE A 1 39 ? 6.075 -1.779 -3.133 1.00 0.00 39 PHE A CA 17
ATOM 16061 C C . PHE A 1 39 ? 7.469 -1.267 -2.776 1.00 0.00 39 PHE A C 17
ATOM 16062 O O . PHE A 1 39 ? 8.416 -2.059 -2.723 1.00 0.00 39 PHE A O 17
ATOM 16079 N N . GLN A 1 40 ? 7.594 0.037 -2.511 1.00 0.00 40 GLN A N 17
ATOM 16080 C CA . GLN A 1 40 ? 8.857 0.703 -2.194 1.00 0.00 40 GLN A CA 17
ATOM 16081 C C . GLN A 1 40 ? 9.645 -0.023 -1.104 1.00 0.00 40 GLN A C 17
ATOM 16082 O O . GLN A 1 40 ? 9.089 -0.646 -0.194 1.00 0.00 40 GLN A O 17
ATOM 16096 N N . LYS A 1 41 ? 10.967 0.096 -1.193 1.00 0.00 41 LYS A N 17
ATOM 16097 C CA . LYS A 1 41 ? 11.887 -0.493 -0.239 1.00 0.00 41 LYS A CA 17
ATOM 16098 C C . LYS A 1 41 ? 11.610 0.120 1.127 1.00 0.00 41 LYS A C 17
ATOM 16099 O O . LYS A 1 41 ? 11.288 1.305 1.232 1.00 0.00 41 LYS A O 17
ATOM 16118 N N . GLY A 1 42 ? 11.752 -0.674 2.181 1.00 0.00 42 GLY A N 17
ATOM 16119 C CA . GLY A 1 42 ? 11.580 -0.240 3.559 1.00 0.00 42 GLY A CA 17
ATOM 16120 C C . GLY A 1 42 ? 10.125 -0.004 3.971 1.00 0.00 42 GLY A C 17
ATOM 16121 O O . GLY A 1 42 ? 9.900 0.288 5.149 1.00 0.00 42 GLY A O 17
ATOM 16125 N N . ARG A 1 43 ? 9.134 -0.152 3.074 1.00 0.00 43 ARG A N 17
ATOM 16126 C CA . ARG A 1 43 ? 7.723 -0.046 3.460 1.00 0.00 43 ARG A CA 17
ATOM 16127 C C . ARG A 1 43 ? 7.392 -1.070 4.532 1.00 0.00 43 ARG A C 17
ATOM 16128 O O . ARG A 1 43 ? 8.001 -2.145 4.580 1.00 0.00 43 ARG A O 17
ATOM 16149 N N . ARG A 1 44 ? 6.387 -0.772 5.351 1.00 0.00 44 ARG A N 17
ATOM 16150 C CA . ARG A 1 44 ? 5.876 -1.673 6.378 1.00 0.00 44 ARG A CA 17
ATOM 16151 C C . ARG A 1 44 ? 4.476 -2.105 5.992 1.00 0.00 44 ARG A C 17
ATOM 16152 O O . ARG A 1 44 ? 3.813 -1.421 5.219 1.00 0.00 44 ARG A O 17
ATOM 16173 N N . ALA A 1 45 ? 3.986 -3.206 6.567 1.00 0.00 45 ALA A N 17
ATOM 16174 C CA . ALA A 1 45 ? 2.627 -3.673 6.290 1.00 0.00 45 ALA A CA 17
ATOM 16175 C C . ALA A 1 45 ? 1.602 -2.574 6.605 1.00 0.00 45 ALA A C 17
ATOM 16176 O O . ALA A 1 45 ? 0.583 -2.451 5.927 1.00 0.00 45 ALA A O 17
ATOM 16183 N N . VAL A 1 46 ? 1.909 -1.725 7.590 1.00 0.00 46 VAL A N 17
ATOM 16184 C CA . VAL A 1 46 ? 1.013 -0.670 8.061 1.00 0.00 46 VAL A CA 17
ATOM 16185 C C . VAL A 1 46 ? 0.752 0.381 7.008 1.00 0.00 46 VAL A C 17
ATOM 16186 O O . VAL A 1 46 ? -0.321 0.980 7.004 1.00 0.00 46 VAL A O 17
ATOM 16199 N N . ASP A 1 47 ? 1.725 0.578 6.123 1.00 0.00 47 ASP A N 17
ATOM 16200 C CA . ASP A 1 47 ? 1.655 1.583 5.066 1.00 0.00 47 ASP A CA 17
ATOM 16201 C C . ASP A 1 47 ? 0.425 1.338 4.215 1.00 0.00 47 ASP A C 17
ATOM 16202 O O . ASP A 1 47 ? -0.269 2.283 3.839 1.00 0.00 47 ASP A O 17
ATOM 16211 N N . LEU A 1 48 ? 0.167 0.064 3.923 1.00 0.00 48 LEU A N 17
ATOM 16212 C CA . LEU A 1 48 ? -0.934 -0.387 3.095 1.00 0.00 48 LEU A CA 17
ATOM 16213 C C . LEU A 1 48 ? -2.252 -0.074 3.785 1.00 0.00 48 LEU A C 17
ATOM 16214 O O . LEU A 1 48 ? -3.144 0.528 3.186 1.00 0.00 48 LEU A O 17
ATOM 16230 N N . ALA A 1 49 ? -2.343 -0.443 5.065 1.00 0.00 49 ALA A N 17
ATOM 16231 C CA . ALA A 1 49 ? -3.516 -0.230 5.883 1.00 0.00 49 ALA A CA 17
ATOM 16232 C C . ALA A 1 49 ? -3.798 1.269 5.958 1.00 0.00 49 ALA A C 17
ATOM 16233 O O . ALA A 1 49 ? -4.940 1.703 5.802 1.00 0.00 49 ALA A O 17
ATOM 16240 N N . HIS A 1 50 ? -2.750 2.070 6.166 1.00 0.00 50 HIS A N 17
ATOM 16241 C CA . HIS A 1 50 ? -2.867 3.507 6.306 1.00 0.00 50 HIS A CA 17
ATOM 16242 C C . HIS A 1 50 ? -3.311 4.159 4.996 1.00 0.00 50 HIS A C 17
ATOM 16243 O O . HIS A 1 50 ? -4.236 4.965 5.013 1.00 0.00 50 HIS A O 17
ATOM 16257 N N . LYS A 1 51 ? -2.717 3.806 3.849 1.00 0.00 51 LYS A N 17
ATOM 16258 C CA . LYS A 1 51 ? -3.113 4.332 2.556 1.00 0.00 51 LYS A CA 17
ATOM 16259 C C . LYS A 1 51 ? -4.562 3.985 2.250 1.00 0.00 51 LYS A C 17
ATOM 16260 O O . LYS A 1 51 ? -5.280 4.816 1.714 1.00 0.00 51 LYS A O 17
ATOM 16279 N N . TYR A 1 52 ? -5.008 2.783 2.585 1.00 0.00 52 TYR A N 17
ATOM 16280 C CA . TYR A 1 52 ? -6.382 2.362 2.405 1.00 0.00 52 TYR A CA 17
ATOM 16281 C C . TYR A 1 52 ? -7.313 3.225 3.248 1.00 0.00 52 TYR A C 17
ATOM 16282 O O . TYR A 1 52 ? -8.325 3.692 2.737 1.00 0.00 52 TYR A O 17
ATOM 16300 N N . HIS A 1 53 ? -6.935 3.510 4.496 1.00 0.00 53 HIS A N 17
ATOM 16301 C CA . HIS A 1 53 ? -7.664 4.462 5.332 1.00 0.00 53 HIS A CA 17
ATOM 16302 C C . HIS A 1 53 ? -7.683 5.849 4.685 1.00 0.00 53 HIS A C 17
ATOM 16303 O O . HIS A 1 53 ? -8.765 6.423 4.569 1.00 0.00 53 HIS A O 17
ATOM 16317 N N . ARG A 1 54 ? -6.539 6.373 4.209 1.00 0.00 54 ARG A N 17
ATOM 16318 C CA . ARG A 1 54 ? -6.489 7.631 3.449 1.00 0.00 54 ARG A CA 17
ATOM 16319 C C . ARG A 1 54 ? -7.481 7.581 2.293 1.00 0.00 54 ARG A C 17
ATOM 16320 O O . ARG A 1 54 ? -8.144 8.586 2.046 1.00 0.00 54 ARG A O 17
ATOM 16341 N N . LEU A 1 55 ? -7.561 6.455 1.580 1.00 0.00 55 LEU A N 17
ATOM 16342 C CA . LEU A 1 55 ? -8.431 6.317 0.421 1.00 0.00 55 LEU A CA 17
ATOM 16343 C C . LEU A 1 55 ? -9.905 6.339 0.833 1.00 0.00 55 LEU A C 17
ATOM 16344 O O . LEU A 1 55 ? -10.644 7.216 0.372 1.00 0.00 55 LEU A O 17
ATOM 16360 N N . ILE A 1 56 ? -10.360 5.394 1.668 1.00 0.00 56 ILE A N 17
ATOM 16361 C CA . ILE A 1 56 ? -11.785 5.252 1.990 1.00 0.00 56 ILE A CA 17
ATOM 16362 C C . ILE A 1 56 ? -12.343 6.485 2.707 1.00 0.00 56 ILE A C 17
ATOM 16363 O O . ILE A 1 56 ? -13.524 6.802 2.552 1.00 0.00 56 ILE A O 17
ATOM 16379 N N . SER A 1 57 ? -11.531 7.200 3.485 1.00 0.00 57 SER A N 17
ATOM 16380 C CA . SER A 1 57 ? -11.951 8.407 4.173 1.00 0.00 57 SER A CA 17
ATOM 16381 C C . SER A 1 57 ? -10.728 9.304 4.283 1.00 0.00 57 SER A C 17
ATOM 16382 O O . SER A 1 57 ? -9.813 9.003 5.046 1.00 0.00 57 SER A O 17
ATOM 16390 N N . GLY A 1 58 ? -10.671 10.360 3.475 1.00 0.00 58 GLY A N 17
ATOM 16391 C CA . GLY A 1 58 ? -9.512 11.234 3.371 1.00 0.00 58 GLY A CA 17
ATOM 16392 C C . GLY A 1 58 ? -9.734 12.574 4.072 1.00 0.00 58 GLY A C 17
ATOM 16393 O O . GLY A 1 58 ? -10.852 12.857 4.526 1.00 0.00 58 GLY A O 17
ATOM 16397 N N . PRO A 1 59 ? -8.681 13.404 4.156 1.00 0.00 59 PRO A N 17
ATOM 16398 C CA . PRO A 1 59 ? -8.751 14.777 4.635 1.00 0.00 59 PRO A CA 17
ATOM 16399 C C . PRO A 1 59 ? -9.610 15.610 3.677 1.00 0.00 59 PRO A C 17
ATOM 16400 O O . PRO A 1 59 ? -9.171 15.902 2.564 1.00 0.00 59 PRO A O 17
ATOM 16411 N N . SER A 1 60 ? -10.816 16.010 4.081 1.00 0.00 60 SER A N 17
ATOM 16412 C CA . SER A 1 60 ? -11.741 16.765 3.236 1.00 0.00 60 SER A CA 17
ATOM 16413 C C . SER A 1 60 ? -12.469 17.829 4.071 1.00 0.00 60 SER A C 17
ATOM 16414 O O . SER A 1 60 ? -12.486 17.751 5.304 1.00 0.00 60 SER A O 17
ATOM 16422 N N . SER A 1 61 ? -13.044 18.831 3.401 1.00 0.00 61 SER A N 17
ATOM 16423 C CA . SER A 1 61 ? -13.710 19.961 4.043 1.00 0.00 61 SER A CA 17
ATOM 16424 C C . SER A 1 61 ? -15.075 19.569 4.609 1.00 0.00 61 SER A C 17
ATOM 16425 O O . SER A 1 61 ? -15.626 18.518 4.253 1.00 0.00 61 SER A O 17
ATOM 16433 N N . GLY A 1 62 ? -15.668 20.456 5.408 1.00 0.00 62 GLY A N 17
ATOM 16434 C CA . GLY A 1 62 ? -16.959 20.237 6.041 1.00 0.00 62 GLY A CA 17
ATOM 16435 C C . GLY A 1 62 ? -16.769 19.632 7.413 1.00 0.00 62 GLY A C 17
ATOM 16436 O O . GLY A 1 62 ? -15.789 18.882 7.607 1.00 0.00 62 GLY A O 17
ATOM 16440 N N . GLY A 1 1 ? -11.857 3.201 -10.140 1.00 0.00 1 GLY A N 18
ATOM 16441 C CA . GLY A 1 1 ? -10.548 3.334 -10.791 1.00 0.00 1 GLY A CA 18
ATOM 16442 C C . GLY A 1 1 ? -10.023 4.756 -10.661 1.00 0.00 1 GLY A C 18
ATOM 16443 O O . GLY A 1 1 ? -10.804 5.713 -10.696 1.00 0.00 1 GLY A O 18
ATOM 16447 N N . SER A 1 2 ? -8.707 4.902 -10.480 1.00 0.00 2 SER A N 18
ATOM 16448 C CA . SER A 1 2 ? -8.035 6.184 -10.313 1.00 0.00 2 SER A CA 18
ATOM 16449 C C . SER A 1 2 ? -8.305 7.082 -11.519 1.00 0.00 2 SER A C 18
ATOM 16450 O O . SER A 1 2 ? -8.123 6.665 -12.660 1.00 0.00 2 SER A O 18
ATOM 16458 N N . SER A 1 3 ? -8.738 8.316 -11.259 1.00 0.00 3 SER A N 18
ATOM 16459 C CA . SER A 1 3 ? -8.890 9.326 -12.290 1.00 0.00 3 SER A CA 18
ATOM 16460 C C . SER A 1 3 ? -8.383 10.648 -11.725 1.00 0.00 3 SER A C 18
ATOM 16461 O O . SER A 1 3 ? -7.202 10.949 -11.918 1.00 0.00 3 SER A O 18
ATOM 16469 N N . GLY A 1 4 ? -9.215 11.406 -11.005 1.00 0.00 4 GLY A N 18
ATOM 16470 C CA . GLY A 1 4 ? -8.883 12.745 -10.544 1.00 0.00 4 GLY A CA 18
ATOM 16471 C C . GLY A 1 4 ? -7.851 12.730 -9.421 1.00 0.00 4 GLY A C 18
ATOM 16472 O O . GLY A 1 4 ? -6.743 13.237 -9.603 1.00 0.00 4 GLY A O 18
ATOM 16476 N N . SER A 1 5 ? -8.220 12.196 -8.255 1.00 0.00 5 SER A N 18
ATOM 16477 C CA . SER A 1 5 ? -7.384 12.182 -7.055 1.00 0.00 5 SER A CA 18
ATOM 16478 C C . SER A 1 5 ? -6.074 11.423 -7.294 1.00 0.00 5 SER A C 18
ATOM 16479 O O . SER A 1 5 ? -5.009 12.039 -7.291 1.00 0.00 5 SER A O 18
ATOM 16487 N N . SER A 1 6 ? -6.151 10.114 -7.569 1.00 0.00 6 SER A N 18
ATOM 16488 C CA . SER A 1 6 ? -5.009 9.294 -7.963 1.00 0.00 6 SER A CA 18
ATOM 16489 C C . SER A 1 6 ? -3.845 9.345 -6.951 1.00 0.00 6 SER A C 18
ATOM 16490 O O . SER A 1 6 ? -4.025 9.720 -5.787 1.00 0.00 6 SER A O 18
ATOM 16498 N N . GLY A 1 7 ? -2.662 8.894 -7.372 1.00 0.00 7 GLY A N 18
ATOM 16499 C CA . GLY A 1 7 ? -1.425 8.963 -6.609 1.00 0.00 7 GLY A CA 18
ATOM 16500 C C . GLY A 1 7 ? -0.914 10.398 -6.615 1.00 0.00 7 GLY A C 18
ATOM 16501 O O . GLY A 1 7 ? -0.304 10.827 -7.593 1.00 0.00 7 GLY A O 18
ATOM 16505 N N . ARG A 1 8 ? -1.201 11.167 -5.558 1.00 0.00 8 ARG A N 18
ATOM 16506 C CA . ARG A 1 8 ? -0.699 12.538 -5.414 1.00 0.00 8 ARG A CA 18
ATOM 16507 C C . ARG A 1 8 ? 0.015 12.794 -4.087 1.00 0.00 8 ARG A C 18
ATOM 16508 O O . ARG A 1 8 ? 0.745 13.785 -4.006 1.00 0.00 8 ARG A O 18
ATOM 16529 N N . LYS A 1 9 ? -0.196 11.974 -3.051 1.00 0.00 9 LYS A N 18
ATOM 16530 C CA . LYS A 1 9 ? 0.357 12.167 -1.710 1.00 0.00 9 LYS A CA 18
ATOM 16531 C C . LYS A 1 9 ? 0.836 10.809 -1.217 1.00 0.00 9 LYS A C 18
ATOM 16532 O O . LYS A 1 9 ? 0.080 10.084 -0.572 1.00 0.00 9 LYS A O 18
ATOM 16551 N N . ASP A 1 10 ? 2.074 10.480 -1.571 1.00 0.00 10 ASP A N 18
ATOM 16552 C CA . ASP A 1 10 ? 2.699 9.155 -1.577 1.00 0.00 10 ASP A CA 18
ATOM 16553 C C . ASP A 1 10 ? 1.917 8.147 -2.427 1.00 0.00 10 ASP A C 18
ATOM 16554 O O . ASP A 1 10 ? 0.734 8.325 -2.737 1.00 0.00 10 ASP A O 18
ATOM 16563 N N . PHE A 1 11 ? 2.602 7.059 -2.765 1.00 0.00 11 PHE A N 18
ATOM 16564 C CA . PHE A 1 11 ? 2.290 6.005 -3.711 1.00 0.00 11 PHE A CA 18
ATOM 16565 C C . PHE A 1 11 ? 2.182 6.559 -5.139 1.00 0.00 11 PHE A C 18
ATOM 16566 O O . PHE A 1 11 ? 1.718 7.674 -5.392 1.00 0.00 11 PHE A O 18
ATOM 16583 N N . THR A 1 12 ? 2.626 5.740 -6.081 1.00 0.00 12 THR A N 18
ATOM 16584 C CA . THR A 1 12 ? 2.283 5.819 -7.489 1.00 0.00 12 THR A CA 18
ATOM 16585 C C . THR A 1 12 ? 0.809 5.425 -7.648 1.00 0.00 12 THR A C 18
ATOM 16586 O O . THR A 1 12 ? 0.223 4.764 -6.783 1.00 0.00 12 THR A O 18
ATOM 16597 N N . LYS A 1 13 ? 0.212 5.759 -8.793 1.00 0.00 13 LYS A N 18
ATOM 16598 C CA . LYS A 1 13 ? -1.058 5.178 -9.211 1.00 0.00 13 LYS A CA 18
ATOM 16599 C C . LYS A 1 13 ? -0.921 3.659 -9.292 1.00 0.00 13 LYS A C 18
ATOM 16600 O O . LYS A 1 13 ? -1.888 2.971 -8.973 1.00 0.00 13 LYS A O 18
ATOM 16619 N N . GLU A 1 14 ? 0.250 3.153 -9.685 1.00 0.00 14 GLU A N 18
ATOM 16620 C CA . GLU A 1 14 ? 0.624 1.747 -9.669 1.00 0.00 14 GLU A CA 18
ATOM 16621 C C . GLU A 1 14 ? 0.466 1.172 -8.264 1.00 0.00 14 GLU A C 18
ATOM 16622 O O . GLU A 1 14 ? -0.346 0.275 -8.081 1.00 0.00 14 GLU A O 18
ATOM 16634 N N . GLU A 1 15 ? 1.163 1.697 -7.255 1.00 0.00 15 GLU A N 18
ATOM 16635 C CA . GLU A 1 15 ? 1.102 1.132 -5.908 1.00 0.00 15 GLU A CA 18
ATOM 16636 C C . GLU A 1 15 ? -0.322 1.190 -5.353 1.00 0.00 15 GLU A C 18
ATOM 16637 O O . GLU A 1 15 ? -0.752 0.256 -4.682 1.00 0.00 15 GLU A O 18
ATOM 16649 N N . VAL A 1 16 ? -1.075 2.257 -5.634 1.00 0.00 16 VAL A N 18
ATOM 16650 C CA . VAL A 1 16 ? -2.494 2.338 -5.275 1.00 0.00 16 VAL A CA 18
ATOM 16651 C C . VAL A 1 16 ? -3.298 1.249 -5.991 1.00 0.00 16 VAL A C 18
ATOM 16652 O O . VAL A 1 16 ? -4.179 0.635 -5.389 1.00 0.00 16 VAL A O 18
ATOM 16665 N N . ASN A 1 17 ? -3.004 0.997 -7.265 1.00 0.00 17 ASN A N 18
ATOM 16666 C CA . ASN A 1 17 ? -3.666 -0.034 -8.057 1.00 0.00 17 ASN A CA 18
ATOM 16667 C C . ASN A 1 17 ? -3.447 -1.407 -7.434 1.00 0.00 17 ASN A C 18
ATOM 16668 O O . ASN A 1 17 ? -4.400 -2.163 -7.251 1.00 0.00 17 ASN A O 18
ATOM 16679 N N . TYR A 1 18 ? -2.203 -1.722 -7.080 1.00 0.00 18 TYR A N 18
ATOM 16680 C CA . TYR A 1 18 ? -1.861 -2.981 -6.436 1.00 0.00 18 TYR A CA 18
ATOM 16681 C C . TYR A 1 18 ? -2.456 -3.074 -5.037 1.00 0.00 18 TYR A C 18
ATOM 16682 O O . TYR A 1 18 ? -2.869 -4.154 -4.625 1.00 0.00 18 TYR A O 18
ATOM 16700 N N . LEU A 1 19 ? -2.593 -1.944 -4.338 1.00 0.00 19 LEU A N 18
ATOM 16701 C CA . LEU A 1 19 ? -3.315 -1.869 -3.078 1.00 0.00 19 LEU A CA 18
ATOM 16702 C C . LEU A 1 19 ? -4.744 -2.389 -3.290 1.00 0.00 19 LEU A C 18
ATOM 16703 O O . LEU A 1 19 ? -5.178 -3.297 -2.582 1.00 0.00 19 LEU A O 18
ATOM 16719 N N . PHE A 1 20 ? -5.471 -1.850 -4.277 1.00 0.00 20 PHE A N 18
ATOM 16720 C CA . PHE A 1 20 ? -6.823 -2.297 -4.590 1.00 0.00 20 PHE A CA 18
ATOM 16721 C C . PHE A 1 20 ? -6.841 -3.766 -5.027 1.00 0.00 20 PHE A C 18
ATOM 16722 O O . PHE A 1 20 ? -7.693 -4.518 -4.546 1.00 0.00 20 PHE A O 18
ATOM 16739 N N . HIS A 1 21 ? -5.936 -4.182 -5.920 1.00 0.00 21 HIS A N 18
ATOM 16740 C CA . HIS A 1 21 ? -5.840 -5.560 -6.383 1.00 0.00 21 HIS A CA 18
ATOM 16741 C C . HIS A 1 21 ? -5.672 -6.520 -5.206 1.00 0.00 21 HIS A C 18
ATOM 16742 O O . HIS A 1 21 ? -6.297 -7.584 -5.207 1.00 0.00 21 HIS A O 18
ATOM 16756 N N . GLY A 1 22 ? -4.840 -6.139 -4.235 1.00 0.00 22 GLY A N 18
ATOM 16757 C CA . GLY A 1 22 ? -4.512 -6.882 -3.038 1.00 0.00 22 GLY A CA 18
ATOM 16758 C C . GLY A 1 22 ? -5.715 -7.004 -2.114 1.00 0.00 22 GLY A C 18
ATOM 16759 O O . GLY A 1 22 ? -6.109 -8.110 -1.755 1.00 0.00 22 GLY A O 18
ATOM 16763 N N . VAL A 1 23 ? -6.346 -5.893 -1.740 1.00 0.00 23 VAL A N 18
ATOM 16764 C CA . VAL A 1 23 ? -7.472 -5.945 -0.809 1.00 0.00 23 VAL A CA 18
ATOM 16765 C C . VAL A 1 23 ? -8.669 -6.705 -1.415 1.00 0.00 23 VAL A C 18
ATOM 16766 O O . VAL A 1 23 ? -9.480 -7.280 -0.686 1.00 0.00 23 VAL A O 18
ATOM 16779 N N . LYS A 1 24 ? -8.756 -6.792 -2.746 1.00 0.00 24 LYS A N 18
ATOM 16780 C CA . LYS A 1 24 ? -9.779 -7.590 -3.411 1.00 0.00 24 LYS A CA 18
ATOM 16781 C C . LYS A 1 24 ? -9.529 -9.072 -3.151 1.00 0.00 24 LYS A C 18
ATOM 16782 O O . LYS A 1 24 ? -10.470 -9.818 -2.907 1.00 0.00 24 LYS A O 18
ATOM 16801 N N . THR A 1 25 ? -8.281 -9.514 -3.294 1.00 0.00 25 THR A N 18
ATOM 16802 C CA . THR A 1 25 ? -7.935 -10.919 -3.438 1.00 0.00 25 THR A CA 18
ATOM 16803 C C . THR A 1 25 ? -7.549 -11.529 -2.088 1.00 0.00 25 THR A C 18
ATOM 16804 O O . THR A 1 25 ? -7.950 -12.656 -1.787 1.00 0.00 25 THR A O 18
ATOM 16815 N N . MET A 1 26 ? -6.794 -10.803 -1.260 1.00 0.00 26 MET A N 18
ATOM 16816 C CA . MET A 1 26 ? -6.589 -11.133 0.139 1.00 0.00 26 MET A CA 18
ATOM 16817 C C . MET A 1 26 ? -7.801 -10.649 0.916 1.00 0.00 26 MET A C 18
ATOM 16818 O O . MET A 1 26 ? -8.544 -11.449 1.480 1.00 0.00 26 MET A O 18
ATOM 16832 N N . GLY A 1 27 ? -7.971 -9.331 0.959 1.00 0.00 27 GLY A N 18
ATOM 16833 C CA . GLY A 1 27 ? -8.537 -8.669 2.113 1.00 0.00 27 GLY A CA 18
ATOM 16834 C C . GLY A 1 27 ? -7.464 -7.801 2.735 1.00 0.00 27 GLY A C 18
ATOM 16835 O O . GLY A 1 27 ? -6.448 -7.496 2.112 1.00 0.00 27 GLY A O 18
ATOM 16839 N N . ASN A 1 28 ? -7.690 -7.379 3.970 1.00 0.00 28 ASN A N 18
ATOM 16840 C CA . ASN A 1 28 ? -6.793 -6.499 4.702 1.00 0.00 28 ASN A CA 18
ATOM 16841 C C . ASN A 1 28 ? -5.591 -7.257 5.279 1.00 0.00 28 ASN A C 18
ATOM 16842 O O . ASN A 1 28 ? -5.013 -6.789 6.261 1.00 0.00 28 ASN A O 18
ATOM 16853 N N . HIS A 1 29 ? -5.183 -8.417 4.741 1.00 0.00 29 HIS A N 18
ATOM 16854 C CA . HIS A 1 29 ? -3.874 -8.953 5.092 1.00 0.00 29 HIS A CA 18
ATOM 16855 C C . HIS A 1 29 ? -2.835 -8.122 4.349 1.00 0.00 29 HIS A C 18
ATOM 16856 O O . HIS A 1 29 ? -2.427 -8.403 3.218 1.00 0.00 29 HIS A O 18
ATOM 16870 N N . TRP A 1 30 ? -2.303 -7.149 5.075 1.00 0.00 30 TRP A N 18
ATOM 16871 C CA . TRP A 1 30 ? -1.293 -6.239 4.581 1.00 0.00 30 TRP A CA 18
ATOM 16872 C C . TRP A 1 30 ? 0.032 -6.968 4.455 1.00 0.00 30 TRP A C 18
ATOM 16873 O O . TRP A 1 30 ? 0.776 -6.739 3.506 1.00 0.00 30 TRP A O 18
ATOM 16894 N N . ASN A 1 31 ? 0.299 -7.881 5.392 1.00 0.00 31 ASN A N 18
ATOM 16895 C CA . ASN A 1 31 ? 1.528 -8.655 5.426 1.00 0.00 31 ASN A CA 18
ATOM 16896 C C . ASN A 1 31 ? 1.624 -9.639 4.257 1.00 0.00 31 ASN A C 18
ATOM 16897 O O . ASN A 1 31 ? 2.691 -10.201 4.031 1.00 0.00 31 ASN A O 18
ATOM 16908 N N . SER A 1 32 ? 0.531 -9.887 3.537 1.00 0.00 32 SER A N 18
ATOM 16909 C CA . SER A 1 32 ? 0.525 -10.626 2.285 1.00 0.00 32 SER A CA 18
ATOM 16910 C C . SER A 1 32 ? 0.815 -9.659 1.142 1.00 0.00 32 SER A C 18
ATOM 16911 O O . SER A 1 32 ? 1.789 -9.832 0.422 1.00 0.00 32 SER A O 18
ATOM 16919 N N . ILE A 1 33 ? -0.005 -8.619 0.985 1.00 0.00 33 ILE A N 18
ATOM 16920 C CA . ILE A 1 33 ? 0.008 -7.655 -0.114 1.00 0.00 33 ILE A CA 18
ATOM 16921 C C . ILE A 1 33 ? 1.399 -7.062 -0.317 1.00 0.00 33 ILE A C 18
ATOM 16922 O O . ILE A 1 33 ? 1.848 -6.974 -1.457 1.00 0.00 33 ILE A O 18
ATOM 16938 N N . LEU A 1 34 ? 2.070 -6.674 0.772 1.00 0.00 34 LEU A N 18
ATOM 16939 C CA . LEU A 1 34 ? 3.369 -6.004 0.751 1.00 0.00 34 LEU A CA 18
ATOM 16940 C C . LEU A 1 34 ? 4.444 -6.822 0.034 1.00 0.00 34 LEU A C 18
ATOM 16941 O O . LEU A 1 34 ? 5.458 -6.287 -0.420 1.00 0.00 34 LEU A O 18
ATOM 16957 N N . TRP A 1 35 ? 4.226 -8.130 -0.023 1.00 0.00 35 TRP A N 18
ATOM 16958 C CA . TRP A 1 35 ? 5.115 -9.091 -0.639 1.00 0.00 35 TRP A CA 18
ATOM 16959 C C . TRP A 1 35 ? 4.515 -9.658 -1.918 1.00 0.00 35 TRP A C 18
ATOM 16960 O O . TRP A 1 35 ? 5.262 -9.856 -2.875 1.00 0.00 35 TRP A O 18
ATOM 16981 N N . SER A 1 36 ? 3.197 -9.864 -1.978 1.00 0.00 36 SER A N 18
ATOM 16982 C CA . SER A 1 36 ? 2.561 -10.321 -3.210 1.00 0.00 36 SER A CA 18
ATOM 16983 C C . SER A 1 36 ? 2.755 -9.327 -4.366 1.00 0.00 36 SER A C 18
ATOM 16984 O O . SER A 1 36 ? 2.768 -9.752 -5.519 1.00 0.00 36 SER A O 18
ATOM 16992 N N . PHE A 1 37 ? 2.881 -8.025 -4.089 1.00 0.00 37 PHE A N 18
ATOM 16993 C CA . PHE A 1 37 ? 3.040 -6.980 -5.097 1.00 0.00 37 PHE A CA 18
ATOM 16994 C C . PHE A 1 37 ? 4.282 -6.148 -4.749 1.00 0.00 37 PHE A C 18
ATOM 16995 O O . PHE A 1 37 ? 4.652 -6.087 -3.568 1.00 0.00 37 PHE A O 18
ATOM 17012 N N . PRO A 1 38 ? 4.982 -5.550 -5.728 1.00 0.00 38 PRO A N 18
ATOM 17013 C CA . PRO A 1 38 ? 6.232 -4.869 -5.438 1.00 0.00 38 PRO A CA 18
ATOM 17014 C C . PRO A 1 38 ? 5.958 -3.416 -5.049 1.00 0.00 38 PRO A C 18
ATOM 17015 O O . PRO A 1 38 ? 5.786 -2.562 -5.917 1.00 0.00 38 PRO A O 18
ATOM 17026 N N . PHE A 1 39 ? 6.113 -3.083 -3.768 1.00 0.00 39 PHE A N 18
ATOM 17027 C CA . PHE A 1 39 ? 5.946 -1.711 -3.301 1.00 0.00 39 PHE A CA 18
ATOM 17028 C C . PHE A 1 39 ? 7.306 -1.014 -3.276 1.00 0.00 39 PHE A C 18
ATOM 17029 O O . PHE A 1 39 ? 8.350 -1.674 -3.258 1.00 0.00 39 PHE A O 18
ATOM 17046 N N . GLN A 1 40 ? 7.302 0.320 -3.253 1.00 0.00 40 GLN A N 18
ATOM 17047 C CA . GLN A 1 40 ? 8.523 1.099 -3.084 1.00 0.00 40 GLN A CA 18
ATOM 17048 C C . GLN A 1 40 ? 9.090 0.846 -1.682 1.00 0.00 40 GLN A C 18
ATOM 17049 O O . GLN A 1 40 ? 8.333 0.657 -0.723 1.00 0.00 40 GLN A O 18
ATOM 17063 N N . LYS A 1 41 ? 10.420 0.874 -1.553 1.00 0.00 41 LYS A N 18
ATOM 17064 C CA . LYS A 1 41 ? 11.112 0.661 -0.284 1.00 0.00 41 LYS A CA 18
ATOM 17065 C C . LYS A 1 41 ? 10.566 1.615 0.769 1.00 0.00 41 LYS A C 18
ATOM 17066 O O . LYS A 1 41 ? 10.241 2.765 0.464 1.00 0.00 41 LYS A O 18
ATOM 17085 N N . GLY A 1 42 ? 10.521 1.162 2.016 1.00 0.00 42 GLY A N 18
ATOM 17086 C CA . GLY A 1 42 ? 9.977 1.939 3.112 1.00 0.00 42 GLY A CA 18
ATOM 17087 C C . GLY A 1 42 ? 8.470 1.741 3.272 1.00 0.00 42 GLY A C 18
ATOM 17088 O O . GLY A 1 42 ? 7.948 2.060 4.341 1.00 0.00 42 GLY A O 18
ATOM 17092 N N . ARG A 1 43 ? 7.751 1.177 2.290 1.00 0.00 43 ARG A N 18
ATOM 17093 C CA . ARG A 1 43 ? 6.441 0.615 2.577 1.00 0.00 43 ARG A CA 18
ATOM 17094 C C . ARG A 1 43 ? 6.660 -0.577 3.490 1.00 0.00 43 ARG A C 18
ATOM 17095 O O . ARG A 1 43 ? 7.242 -1.587 3.096 1.00 0.00 43 ARG A O 18
ATOM 17116 N N . ARG A 1 44 ? 6.229 -0.427 4.728 1.00 0.00 44 ARG A N 18
ATOM 17117 C CA . ARG A 1 44 ? 5.943 -1.511 5.650 1.00 0.00 44 ARG A CA 18
ATOM 17118 C C . ARG A 1 44 ? 4.526 -1.991 5.328 1.00 0.00 44 ARG A C 18
ATOM 17119 O O . ARG A 1 44 ? 3.804 -1.369 4.549 1.00 0.00 44 ARG A O 18
ATOM 17140 N N . ALA A 1 45 ? 4.067 -3.052 5.984 1.00 0.00 45 ALA A N 18
ATOM 17141 C CA . ALA A 1 45 ? 2.677 -3.480 5.903 1.00 0.00 45 ALA A CA 18
ATOM 17142 C C . ALA A 1 45 ? 1.735 -2.385 6.435 1.00 0.00 45 ALA A C 18
ATOM 17143 O O . ALA A 1 45 ? 0.643 -2.197 5.908 1.00 0.00 45 ALA A O 18
ATOM 17150 N N . VAL A 1 46 ? 2.152 -1.646 7.465 1.00 0.00 46 VAL A N 18
ATOM 17151 C CA . VAL A 1 46 ? 1.333 -0.623 8.127 1.00 0.00 46 VAL A CA 18
ATOM 17152 C C . VAL A 1 46 ? 1.008 0.541 7.211 1.00 0.00 46 VAL A C 18
ATOM 17153 O O . VAL A 1 46 ? -0.054 1.156 7.334 1.00 0.00 46 VAL A O 18
ATOM 17166 N N . ASP A 1 47 ? 1.922 0.810 6.286 1.00 0.00 47 ASP A N 18
ATOM 17167 C CA . ASP A 1 47 ? 1.748 1.839 5.261 1.00 0.00 47 ASP A CA 18
ATOM 17168 C C . ASP A 1 47 ? 0.520 1.510 4.435 1.00 0.00 47 ASP A C 18
ATOM 17169 O O . ASP A 1 47 ? -0.250 2.405 4.120 1.00 0.00 47 ASP A O 18
ATOM 17178 N N . LEU A 1 48 ? 0.319 0.235 4.091 1.00 0.00 48 LEU A N 18
ATOM 17179 C CA . LEU A 1 48 ? -0.805 -0.204 3.273 1.00 0.00 48 LEU A CA 18
ATOM 17180 C C . LEU A 1 48 ? -2.106 0.014 4.032 1.00 0.00 48 LEU A C 18
ATOM 17181 O O . LEU A 1 48 ? -3.065 0.527 3.462 1.00 0.00 48 LEU A O 18
ATOM 17197 N N . ALA A 1 49 ? -2.119 -0.329 5.324 1.00 0.00 49 ALA A N 18
ATOM 17198 C CA . ALA A 1 49 ? -3.278 -0.182 6.183 1.00 0.00 49 ALA A CA 18
ATOM 17199 C C . ALA A 1 49 ? -3.638 1.295 6.270 1.00 0.00 49 ALA A C 18
ATOM 17200 O O . ALA A 1 49 ? -4.794 1.672 6.074 1.00 0.00 49 ALA A O 18
ATOM 17207 N N . HIS A 1 50 ? -2.629 2.127 6.546 1.00 0.00 50 HIS A N 18
ATOM 17208 C CA . HIS A 1 50 ? -2.767 3.566 6.629 1.00 0.00 50 HIS A CA 18
ATOM 17209 C C . HIS A 1 50 ? -3.299 4.145 5.320 1.00 0.00 50 HIS A C 18
ATOM 17210 O O . HIS A 1 50 ? -4.269 4.904 5.317 1.00 0.00 50 HIS A O 18
ATOM 17224 N N . LYS A 1 51 ? -2.653 3.795 4.205 1.00 0.00 51 LYS A N 18
ATOM 17225 C CA . LYS A 1 51 ? -2.986 4.264 2.879 1.00 0.00 51 LYS A CA 18
ATOM 17226 C C . LYS A 1 51 ? -4.432 3.955 2.567 1.00 0.00 51 LYS A C 18
ATOM 17227 O O . LYS A 1 51 ? -5.160 4.835 2.134 1.00 0.00 51 LYS A O 18
ATOM 17246 N N . TYR A 1 52 ? -4.827 2.711 2.784 1.00 0.00 52 TYR A N 18
ATOM 17247 C CA . TYR A 1 52 ? -6.147 2.212 2.488 1.00 0.00 52 TYR A CA 18
ATOM 17248 C C . TYR A 1 52 ? -7.177 2.966 3.303 1.00 0.00 52 TYR A C 18
ATOM 17249 O O . TYR A 1 52 ? -8.102 3.486 2.700 1.00 0.00 52 TYR A O 18
ATOM 17267 N N . HIS A 1 53 ? -6.996 3.091 4.624 1.00 0.00 53 HIS A N 18
ATOM 17268 C CA . HIS A 1 53 ? -7.895 3.873 5.476 1.00 0.00 53 HIS A CA 18
ATOM 17269 C C . HIS A 1 53 ? -8.111 5.275 4.894 1.00 0.00 53 HIS A C 18
ATOM 17270 O O . HIS A 1 53 ? -9.251 5.725 4.769 1.00 0.00 53 HIS A O 18
ATOM 17284 N N . ARG A 1 54 ? -7.022 5.950 4.510 1.00 0.00 54 ARG A N 18
ATOM 17285 C CA . ARG A 1 54 ? -7.071 7.272 3.891 1.00 0.00 54 ARG A CA 18
ATOM 17286 C C . ARG A 1 54 ? -7.733 7.258 2.522 1.00 0.00 54 ARG A C 18
ATOM 17287 O O . ARG A 1 54 ? -8.376 8.248 2.178 1.00 0.00 54 ARG A O 18
ATOM 17308 N N . LEU A 1 55 ? -7.523 6.211 1.726 1.00 0.00 55 LEU A N 18
ATOM 17309 C CA . LEU A 1 55 ? -8.159 6.076 0.420 1.00 0.00 55 LEU A CA 18
ATOM 17310 C C . LEU A 1 55 ? -9.669 5.914 0.601 1.00 0.00 55 LEU A C 18
ATOM 17311 O O . LEU A 1 55 ? -10.421 6.662 -0.028 1.00 0.00 55 LEU A O 18
ATOM 17327 N N . ILE A 1 56 ? -10.128 4.960 1.420 1.00 0.00 56 ILE A N 18
ATOM 17328 C CA . ILE A 1 56 ? -11.553 4.682 1.584 1.00 0.00 56 ILE A CA 18
ATOM 17329 C C . ILE A 1 56 ? -12.296 5.882 2.171 1.00 0.00 56 ILE A C 18
ATOM 17330 O O . ILE A 1 56 ? -13.429 6.128 1.758 1.00 0.00 56 ILE A O 18
ATOM 17346 N N . SER A 1 57 ? -11.697 6.640 3.095 1.00 0.00 57 SER A N 18
ATOM 17347 C CA . SER A 1 57 ? -12.219 7.923 3.545 1.00 0.00 57 SER A CA 18
ATOM 17348 C C . SER A 1 57 ? -11.094 8.724 4.198 1.00 0.00 57 SER A C 18
ATOM 17349 O O . SER A 1 57 ? -10.521 8.293 5.205 1.00 0.00 57 SER A O 18
ATOM 17357 N N . GLY A 1 58 ? -10.769 9.886 3.635 1.00 0.00 58 GLY A N 18
ATOM 17358 C CA . GLY A 1 58 ? -9.799 10.812 4.204 1.00 0.00 58 GLY A CA 18
ATOM 17359 C C . GLY A 1 58 ? -10.333 11.516 5.457 1.00 0.00 58 GLY A C 18
ATOM 17360 O O . GLY A 1 58 ? -11.411 11.168 5.954 1.00 0.00 58 GLY A O 18
ATOM 17364 N N . PRO A 1 59 ? -9.606 12.522 5.977 1.00 0.00 59 PRO A N 18
ATOM 17365 C CA . PRO A 1 59 ? -10.139 13.493 6.927 1.00 0.00 59 PRO A CA 18
ATOM 17366 C C . PRO A 1 59 ? -11.158 14.393 6.202 1.00 0.00 59 PRO A C 18
ATOM 17367 O O . PRO A 1 59 ? -10.875 15.548 5.879 1.00 0.00 59 PRO A O 18
ATOM 17378 N N . SER A 1 60 ? -12.313 13.816 5.880 1.00 0.00 60 SER A N 18
ATOM 17379 C CA . SER A 1 60 ? -13.265 14.250 4.867 1.00 0.00 60 SER A CA 18
ATOM 17380 C C . SER A 1 60 ? -14.707 14.007 5.332 1.00 0.00 60 SER A C 18
ATOM 17381 O O . SER A 1 60 ? -15.621 13.988 4.508 1.00 0.00 60 SER A O 18
ATOM 17389 N N . SER A 1 61 ? -14.916 13.782 6.632 1.00 0.00 61 SER A N 18
ATOM 17390 C CA . SER A 1 61 ? -16.187 13.372 7.225 1.00 0.00 61 SER A CA 18
ATOM 17391 C C . SER A 1 61 ? -17.292 14.437 7.114 1.00 0.00 61 SER A C 18
ATOM 17392 O O . SER A 1 61 ? -18.462 14.145 7.382 1.00 0.00 61 SER A O 18
ATOM 17400 N N . GLY A 1 62 ? -16.924 15.654 6.719 1.00 0.00 62 GLY A N 18
ATOM 17401 C CA . GLY A 1 62 ? -17.750 16.631 6.047 1.00 0.00 62 GLY A CA 18
ATOM 17402 C C . GLY A 1 62 ? -16.970 17.012 4.812 1.00 0.00 62 GLY A C 18
ATOM 17403 O O . GLY A 1 62 ? -17.532 17.005 3.699 1.00 0.00 62 GLY A O 18
ATOM 17407 N N . GLY A 1 1 ? -14.772 2.644 -16.399 1.00 0.00 1 GLY A N 19
ATOM 17408 C CA . GLY A 1 1 ? -13.640 3.568 -16.247 1.00 0.00 1 GLY A CA 19
ATOM 17409 C C . GLY A 1 1 ? -13.899 4.561 -15.132 1.00 0.00 1 GLY A C 19
ATOM 17410 O O . GLY A 1 1 ? -15.029 5.037 -14.974 1.00 0.00 1 GLY A O 19
ATOM 17414 N N . SER A 1 2 ? -12.866 4.893 -14.360 1.00 0.00 2 SER A N 19
ATOM 17415 C CA . SER A 1 2 ? -12.960 5.820 -13.241 1.00 0.00 2 SER A CA 19
ATOM 17416 C C . SER A 1 2 ? -11.604 6.478 -12.988 1.00 0.00 2 SER A C 19
ATOM 17417 O O . SER A 1 2 ? -10.796 6.021 -12.171 1.00 0.00 2 SER A O 19
ATOM 17425 N N . SER A 1 3 ? -11.339 7.564 -13.707 1.00 0.00 3 SER A N 19
ATOM 17426 C CA . SER A 1 3 ? -10.338 8.541 -13.307 1.00 0.00 3 SER A CA 19
ATOM 17427 C C . SER A 1 3 ? -10.797 9.231 -12.012 1.00 0.00 3 SER A C 19
ATOM 17428 O O . SER A 1 3 ? -11.949 9.078 -11.598 1.00 0.00 3 SER A O 19
ATOM 17436 N N . GLY A 1 4 ? -9.900 9.967 -11.355 1.00 0.00 4 GLY A N 19
ATOM 17437 C CA . GLY A 1 4 ? -10.231 10.785 -10.194 1.00 0.00 4 GLY A CA 19
ATOM 17438 C C . GLY A 1 4 ? -9.288 10.577 -9.016 1.00 0.00 4 GLY A C 19
ATOM 17439 O O . GLY A 1 4 ? -9.146 11.505 -8.217 1.00 0.00 4 GLY A O 19
ATOM 17443 N N . SER A 1 5 ? -8.636 9.413 -8.896 1.00 0.00 5 SER A N 19
ATOM 17444 C CA . SER A 1 5 ? -7.730 9.106 -7.790 1.00 0.00 5 SER A CA 19
ATOM 17445 C C . SER A 1 5 ? -6.287 9.380 -8.222 1.00 0.00 5 SER A C 19
ATOM 17446 O O . SER A 1 5 ? -5.771 8.736 -9.143 1.00 0.00 5 SER A O 19
ATOM 17454 N N . SER A 1 6 ? -5.646 10.356 -7.586 1.00 0.00 6 SER A N 19
ATOM 17455 C CA . SER A 1 6 ? -4.436 11.010 -8.051 1.00 0.00 6 SER A CA 19
ATOM 17456 C C . SER A 1 6 ? -3.400 11.018 -6.929 1.00 0.00 6 SER A C 19
ATOM 17457 O O . SER A 1 6 ? -3.743 11.287 -5.776 1.00 0.00 6 SER A O 19
ATOM 17465 N N . GLY A 1 7 ? -2.137 10.732 -7.249 1.00 0.00 7 GLY A N 19
ATOM 17466 C CA . GLY A 1 7 ? -1.037 10.752 -6.296 1.00 0.00 7 GLY A CA 19
ATOM 17467 C C . GLY A 1 7 ? 0.153 9.978 -6.847 1.00 0.00 7 GLY A C 19
ATOM 17468 O O . GLY A 1 7 ? -0.026 8.976 -7.547 1.00 0.00 7 GLY A O 19
ATOM 17472 N N . ARG A 1 8 ? 1.373 10.405 -6.513 1.00 0.00 8 ARG A N 19
ATOM 17473 C CA . ARG A 1 8 ? 2.601 9.816 -7.048 1.00 0.00 8 ARG A CA 19
ATOM 17474 C C . ARG A 1 8 ? 3.634 9.536 -5.965 1.00 0.00 8 ARG A C 19
ATOM 17475 O O . ARG A 1 8 ? 4.351 8.545 -6.094 1.00 0.00 8 ARG A O 19
ATOM 17496 N N . LYS A 1 9 ? 3.759 10.380 -4.939 1.00 0.00 9 LYS A N 19
ATOM 17497 C CA . LYS A 1 9 ? 4.686 10.112 -3.841 1.00 0.00 9 LYS A CA 19
ATOM 17498 C C . LYS A 1 9 ? 4.040 9.187 -2.810 1.00 0.00 9 LYS A C 19
ATOM 17499 O O . LYS A 1 9 ? 2.817 9.035 -2.808 1.00 0.00 9 LYS A O 19
ATOM 17518 N N . ASP A 1 10 ? 4.857 8.609 -1.927 1.00 0.00 10 ASP A N 19
ATOM 17519 C CA . ASP A 1 10 ? 4.558 7.677 -0.826 1.00 0.00 10 ASP A CA 19
ATOM 17520 C C . ASP A 1 10 ? 4.019 6.339 -1.307 1.00 0.00 10 ASP A C 19
ATOM 17521 O O . ASP A 1 10 ? 4.604 5.315 -0.972 1.00 0.00 10 ASP A O 19
ATOM 17530 N N . PHE A 1 11 ? 2.966 6.340 -2.121 1.00 0.00 11 PHE A N 19
ATOM 17531 C CA . PHE A 1 11 ? 2.555 5.236 -2.967 1.00 0.00 11 PHE A CA 19
ATOM 17532 C C . PHE A 1 11 ? 2.255 5.830 -4.334 1.00 0.00 11 PHE A C 19
ATOM 17533 O O . PHE A 1 11 ? 1.460 6.769 -4.465 1.00 0.00 11 PHE A O 19
ATOM 17550 N N . THR A 1 12 ? 2.913 5.291 -5.351 1.00 0.00 12 THR A N 19
ATOM 17551 C CA . THR A 1 12 ? 2.654 5.634 -6.737 1.00 0.00 12 THR A CA 19
ATOM 17552 C C . THR A 1 12 ? 1.209 5.259 -7.095 1.00 0.00 12 THR A C 19
ATOM 17553 O O . THR A 1 12 ? 0.567 4.459 -6.410 1.00 0.00 12 THR A O 19
ATOM 17564 N N . LYS A 1 13 ? 0.702 5.786 -8.214 1.00 0.00 13 LYS A N 19
ATOM 17565 C CA . LYS A 1 13 ? -0.578 5.353 -8.773 1.00 0.00 13 LYS A CA 19
ATOM 17566 C C . LYS A 1 13 ? -0.582 3.834 -9.000 1.00 0.00 13 LYS A C 19
ATOM 17567 O O . LYS A 1 13 ? -1.628 3.208 -8.853 1.00 0.00 13 LYS A O 19
ATOM 17586 N N . GLU A 1 14 ? 0.577 3.256 -9.313 1.00 0.00 14 GLU A N 19
ATOM 17587 C CA . GLU A 1 14 ? 0.780 1.831 -9.536 1.00 0.00 14 GLU A CA 19
ATOM 17588 C C . GLU A 1 14 ? 0.553 1.093 -8.218 1.00 0.00 14 GLU A C 19
ATOM 17589 O O . GLU A 1 14 ? -0.221 0.147 -8.153 1.00 0.00 14 GLU A O 19
ATOM 17601 N N . GLU A 1 15 ? 1.203 1.533 -7.138 1.00 0.00 15 GLU A N 19
ATOM 17602 C CA . GLU A 1 15 ? 1.096 0.864 -5.849 1.00 0.00 15 GLU A CA 19
ATOM 17603 C C . GLU A 1 15 ? -0.335 0.937 -5.328 1.00 0.00 15 GLU A C 19
ATOM 17604 O O . GLU A 1 15 ? -0.795 -0.030 -4.729 1.00 0.00 15 GLU A O 19
ATOM 17616 N N . VAL A 1 16 ? -1.049 2.053 -5.519 1.00 0.00 16 VAL A N 19
ATOM 17617 C CA . VAL A 1 16 ? -2.457 2.167 -5.114 1.00 0.00 16 VAL A CA 19
ATOM 17618 C C . VAL A 1 16 ? -3.339 1.290 -6.012 1.00 0.00 16 VAL A C 19
ATOM 17619 O O . VAL A 1 16 ? -4.391 0.817 -5.579 1.00 0.00 16 VAL A O 19
ATOM 17632 N N . ASN A 1 17 ? -2.901 1.005 -7.236 1.00 0.00 17 ASN A N 19
ATOM 17633 C CA . ASN A 1 17 ? -3.531 0.006 -8.093 1.00 0.00 17 ASN A CA 19
ATOM 17634 C C . ASN A 1 17 ? -3.478 -1.352 -7.399 1.00 0.00 17 ASN A C 19
ATOM 17635 O O . ASN A 1 17 ? -4.517 -1.947 -7.099 1.00 0.00 17 ASN A O 19
ATOM 17646 N N . TYR A 1 18 ? -2.260 -1.818 -7.114 1.00 0.00 18 TYR A N 19
ATOM 17647 C CA . TYR A 1 18 ? -1.997 -3.138 -6.562 1.00 0.00 18 TYR A CA 19
ATOM 17648 C C . TYR A 1 18 ? -2.589 -3.318 -5.176 1.00 0.00 18 TYR A C 19
ATOM 17649 O O . TYR A 1 18 ? -2.939 -4.427 -4.790 1.00 0.00 18 TYR A O 19
ATOM 17667 N N . LEU A 1 19 ? -2.716 -2.229 -4.429 1.00 0.00 19 LEU A N 19
ATOM 17668 C CA . LEU A 1 19 ? -3.309 -2.219 -3.109 1.00 0.00 19 LEU A CA 19
ATOM 17669 C C . LEU A 1 19 ? -4.739 -2.742 -3.178 1.00 0.00 19 LEU A C 19
ATOM 17670 O O . LEU A 1 19 ? -5.076 -3.709 -2.500 1.00 0.00 19 LEU A O 19
ATOM 17686 N N . PHE A 1 20 ? -5.575 -2.119 -4.012 1.00 0.00 20 PHE A N 19
ATOM 17687 C CA . PHE A 1 20 ? -6.959 -2.530 -4.193 1.00 0.00 20 PHE A CA 19
ATOM 17688 C C . PHE A 1 20 ? -6.983 -3.899 -4.872 1.00 0.00 20 PHE A C 19
ATOM 17689 O O . PHE A 1 20 ? -7.715 -4.778 -4.423 1.00 0.00 20 PHE A O 19
ATOM 17706 N N . HIS A 1 21 ? -6.132 -4.119 -5.884 1.00 0.00 21 HIS A N 19
ATOM 17707 C CA . HIS A 1 21 ? -5.978 -5.408 -6.555 1.00 0.00 21 HIS A CA 19
ATOM 17708 C C . HIS A 1 21 ? -5.724 -6.537 -5.545 1.00 0.00 21 HIS A C 19
ATOM 17709 O O . HIS A 1 21 ? -6.188 -7.653 -5.776 1.00 0.00 21 HIS A O 19
ATOM 17723 N N . GLY A 1 22 ? -4.994 -6.262 -4.461 1.00 0.00 22 GLY A N 19
ATOM 17724 C CA . GLY A 1 22 ? -4.571 -7.201 -3.440 1.00 0.00 22 GLY A CA 19
ATOM 17725 C C . GLY A 1 22 ? -5.625 -7.370 -2.355 1.00 0.00 22 GLY A C 19
ATOM 17726 O O . GLY A 1 22 ? -5.988 -8.502 -2.041 1.00 0.00 22 GLY A O 19
ATOM 17730 N N . VAL A 1 23 ? -6.158 -6.284 -1.788 1.00 0.00 23 VAL A N 19
ATOM 17731 C CA . VAL A 1 23 ? -7.194 -6.381 -0.756 1.00 0.00 23 VAL A CA 19
ATOM 17732 C C . VAL A 1 23 ? -8.436 -7.073 -1.324 1.00 0.00 23 VAL A C 19
ATOM 17733 O O . VAL A 1 23 ? -9.064 -7.872 -0.633 1.00 0.00 23 VAL A O 19
ATOM 17746 N N . LYS A 1 24 ? -8.779 -6.824 -2.591 1.00 0.00 24 LYS A N 19
ATOM 17747 C CA . LYS A 1 24 ? -10.004 -7.342 -3.193 1.00 0.00 24 LYS A CA 19
ATOM 17748 C C . LYS A 1 24 ? -9.979 -8.869 -3.248 1.00 0.00 24 LYS A C 19
ATOM 17749 O O . LYS A 1 24 ? -11.034 -9.505 -3.233 1.00 0.00 24 LYS A O 19
ATOM 17768 N N . THR A 1 25 ? -8.792 -9.465 -3.333 1.00 0.00 25 THR A N 19
ATOM 17769 C CA . THR A 1 25 ? -8.605 -10.901 -3.363 1.00 0.00 25 THR A CA 19
ATOM 17770 C C . THR A 1 25 ? -8.316 -11.393 -1.936 1.00 0.00 25 THR A C 19
ATOM 17771 O O . THR A 1 25 ? -9.074 -12.207 -1.405 1.00 0.00 25 THR A O 19
ATOM 17782 N N . MET A 1 26 ? -7.258 -10.909 -1.282 1.00 0.00 26 MET A N 19
ATOM 17783 C CA . MET A 1 26 ? -6.801 -11.463 -0.013 1.00 0.00 26 MET A CA 19
ATOM 17784 C C . MET A 1 26 ? -7.729 -11.154 1.156 1.00 0.00 26 MET A C 19
ATOM 17785 O O . MET A 1 26 ? -7.729 -11.905 2.134 1.00 0.00 26 MET A O 19
ATOM 17799 N N . GLY A 1 27 ? -8.462 -10.045 1.108 1.00 0.00 27 GLY A N 19
ATOM 17800 C CA . GLY A 1 27 ? -8.848 -9.340 2.314 1.00 0.00 27 GLY A CA 19
ATOM 17801 C C . GLY A 1 27 ? -7.635 -8.615 2.893 1.00 0.00 27 GLY A C 19
ATOM 17802 O O . GLY A 1 27 ? -6.687 -8.278 2.182 1.00 0.00 27 GLY A O 19
ATOM 17806 N N . ASN A 1 28 ? -7.671 -8.315 4.187 1.00 0.00 28 ASN A N 19
ATOM 17807 C CA . ASN A 1 28 ? -6.806 -7.326 4.836 1.00 0.00 28 ASN A CA 19
ATOM 17808 C C . ASN A 1 28 ? -5.442 -7.914 5.207 1.00 0.00 28 ASN A C 19
ATOM 17809 O O . ASN A 1 28 ? -4.891 -7.572 6.256 1.00 0.00 28 ASN A O 19
ATOM 17820 N N . HIS A 1 29 ? -4.900 -8.856 4.426 1.00 0.00 29 HIS A N 19
ATOM 17821 C CA . HIS A 1 29 ? -3.602 -9.419 4.760 1.00 0.00 29 HIS A CA 19
ATOM 17822 C C . HIS A 1 29 ? -2.558 -8.441 4.229 1.00 0.00 29 HIS A C 19
ATOM 17823 O O . HIS A 1 29 ? -2.117 -8.527 3.082 1.00 0.00 29 HIS A O 19
ATOM 17837 N N . TRP A 1 30 ? -2.071 -7.564 5.103 1.00 0.00 30 TRP A N 19
ATOM 17838 C CA . TRP A 1 30 ? -1.232 -6.456 4.669 1.00 0.00 30 TRP A CA 19
ATOM 17839 C C . TRP A 1 30 ? 0.191 -6.938 4.427 1.00 0.00 30 TRP A C 19
ATOM 17840 O O . TRP A 1 30 ? 0.769 -6.643 3.389 1.00 0.00 30 TRP A O 19
ATOM 17861 N N . ASN A 1 31 ? 0.729 -7.720 5.361 1.00 0.00 31 ASN A N 19
ATOM 17862 C CA . ASN A 1 31 ? 2.005 -8.419 5.253 1.00 0.00 31 ASN A CA 19
ATOM 17863 C C . ASN A 1 31 ? 2.096 -9.182 3.934 1.00 0.00 31 ASN A C 19
ATOM 17864 O O . ASN A 1 31 ? 3.051 -8.982 3.190 1.00 0.00 31 ASN A O 19
ATOM 17875 N N . SER A 1 32 ? 1.096 -10.008 3.627 1.00 0.00 32 SER A N 19
ATOM 17876 C CA . SER A 1 32 ? 1.010 -10.753 2.384 1.00 0.00 32 SER A CA 19
ATOM 17877 C C . SER A 1 32 ? 1.086 -9.815 1.175 1.00 0.00 32 SER A C 19
ATOM 17878 O O . SER A 1 32 ? 1.961 -9.996 0.334 1.00 0.00 32 SER A O 19
ATOM 17886 N N . ILE A 1 33 ? 0.227 -8.795 1.090 1.00 0.00 33 ILE A N 19
ATOM 17887 C CA . ILE A 1 33 ? 0.194 -7.820 -0.001 1.00 0.00 33 ILE A CA 19
ATOM 17888 C C . ILE A 1 33 ? 1.569 -7.177 -0.187 1.00 0.00 33 ILE A C 19
ATOM 17889 O O . ILE A 1 33 ? 2.021 -7.091 -1.328 1.00 0.00 33 ILE A O 19
ATOM 17905 N N . LEU A 1 34 ? 2.237 -6.761 0.898 1.00 0.00 34 LEU A N 19
ATOM 17906 C CA . LEU A 1 34 ? 3.528 -6.082 0.876 1.00 0.00 34 LEU A CA 19
ATOM 17907 C C . LEU A 1 34 ? 4.591 -6.884 0.125 1.00 0.00 34 LEU A C 19
ATOM 17908 O O . LEU A 1 34 ? 5.577 -6.303 -0.329 1.00 0.00 34 LEU A O 19
ATOM 17924 N N . TRP A 1 35 ? 4.414 -8.200 0.002 1.00 0.00 35 TRP A N 19
ATOM 17925 C CA . TRP A 1 35 ? 5.301 -9.084 -0.744 1.00 0.00 35 TRP A CA 19
ATOM 17926 C C . TRP A 1 35 ? 4.669 -9.535 -2.057 1.00 0.00 35 TRP A C 19
ATOM 17927 O O . TRP A 1 35 ? 5.373 -9.705 -3.054 1.00 0.00 35 TRP A O 19
ATOM 17948 N N . SER A 1 36 ? 3.350 -9.725 -2.065 1.00 0.00 36 SER A N 19
ATOM 17949 C CA . SER A 1 36 ? 2.611 -10.157 -3.234 1.00 0.00 36 SER A CA 19
ATOM 17950 C C . SER A 1 36 ? 2.747 -9.154 -4.376 1.00 0.00 36 SER A C 19
ATOM 17951 O O . SER A 1 36 ? 2.662 -9.563 -5.533 1.00 0.00 36 SER A O 19
ATOM 17959 N N . PHE A 1 37 ? 2.911 -7.865 -4.084 1.00 0.00 37 PHE A N 19
ATOM 17960 C CA . PHE A 1 37 ? 2.978 -6.822 -5.091 1.00 0.00 37 PHE A CA 19
ATOM 17961 C C . PHE A 1 37 ? 4.157 -5.897 -4.765 1.00 0.00 37 PHE A C 19
ATOM 17962 O O . PHE A 1 37 ? 4.550 -5.801 -3.595 1.00 0.00 37 PHE A O 19
ATOM 17979 N N . PRO A 1 38 ? 4.771 -5.245 -5.767 1.00 0.00 38 PRO A N 19
ATOM 17980 C CA . PRO A 1 38 ? 5.989 -4.469 -5.578 1.00 0.00 38 PRO A CA 19
ATOM 17981 C C . PRO A 1 38 ? 5.678 -3.100 -4.967 1.00 0.00 38 PRO A C 19
ATOM 17982 O O . PRO A 1 38 ? 5.114 -2.231 -5.639 1.00 0.00 38 PRO A O 19
ATOM 17993 N N . PHE A 1 39 ? 6.069 -2.875 -3.713 1.00 0.00 39 PHE A N 19
ATOM 17994 C CA . PHE A 1 39 ? 5.934 -1.584 -3.045 1.00 0.00 39 PHE A CA 19
ATOM 17995 C C . PHE A 1 39 ? 7.307 -0.949 -2.843 1.00 0.00 39 PHE A C 19
ATOM 17996 O O . PHE A 1 39 ? 8.345 -1.575 -3.082 1.00 0.00 39 PHE A O 19
ATOM 18013 N N . GLN A 1 40 ? 7.317 0.310 -2.422 1.00 0.00 40 GLN A N 19
ATOM 18014 C CA . GLN A 1 40 ? 8.523 1.086 -2.192 1.00 0.00 40 GLN A CA 19
ATOM 18015 C C . GLN A 1 40 ? 9.455 0.446 -1.159 1.00 0.00 40 GLN A C 19
ATOM 18016 O O . GLN A 1 40 ? 9.076 -0.402 -0.343 1.00 0.00 40 GLN A O 19
ATOM 18030 N N . LYS A 1 41 ? 10.716 0.871 -1.207 1.00 0.00 41 LYS A N 19
ATOM 18031 C CA . LYS A 1 41 ? 11.766 0.400 -0.325 1.00 0.00 41 LYS A CA 19
ATOM 18032 C C . LYS A 1 41 ? 11.468 0.864 1.094 1.00 0.00 41 LYS A C 19
ATOM 18033 O O . LYS A 1 41 ? 11.040 2.000 1.318 1.00 0.00 41 LYS A O 19
ATOM 18052 N N . GLY A 1 42 ? 11.696 -0.027 2.053 1.00 0.00 42 GLY A N 19
ATOM 18053 C CA . GLY A 1 42 ? 11.559 0.255 3.468 1.00 0.00 42 GLY A CA 19
ATOM 18054 C C . GLY A 1 42 ? 10.123 0.458 3.937 1.00 0.00 42 GLY A C 19
ATOM 18055 O O . GLY A 1 42 ? 9.943 0.837 5.096 1.00 0.00 42 GLY A O 19
ATOM 18059 N N . ARG A 1 43 ? 9.101 0.238 3.099 1.00 0.00 43 ARG A N 19
ATOM 18060 C CA . ARG A 1 43 ? 7.716 0.288 3.570 1.00 0.00 43 ARG A CA 19
ATOM 18061 C C . ARG A 1 43 ? 7.485 -0.783 4.629 1.00 0.00 43 ARG A C 19
ATOM 18062 O O . ARG A 1 43 ? 8.196 -1.792 4.678 1.00 0.00 43 ARG A O 19
ATOM 18083 N N . ARG A 1 44 ? 6.458 -0.573 5.441 1.00 0.00 44 ARG A N 19
ATOM 18084 C CA . ARG A 1 44 ? 5.933 -1.541 6.393 1.00 0.00 44 ARG A CA 19
ATOM 18085 C C . ARG A 1 44 ? 4.549 -1.949 5.913 1.00 0.00 44 ARG A C 19
ATOM 18086 O O . ARG A 1 44 ? 3.913 -1.205 5.171 1.00 0.00 44 ARG A O 19
ATOM 18107 N N . ALA A 1 45 ? 4.031 -3.078 6.390 1.00 0.00 45 ALA A N 19
ATOM 18108 C CA . ALA A 1 45 ? 2.683 -3.522 6.053 1.00 0.00 45 ALA A CA 19
ATOM 18109 C C . ALA A 1 45 ? 1.641 -2.457 6.433 1.00 0.00 45 ALA A C 19
ATOM 18110 O O . ALA A 1 45 ? 0.688 -2.239 5.695 1.00 0.00 45 ALA A O 19
ATOM 18117 N N . VAL A 1 46 ? 1.858 -1.728 7.533 1.00 0.00 46 VAL A N 19
ATOM 18118 C CA . VAL A 1 46 ? 0.955 -0.678 8.027 1.00 0.00 46 VAL A CA 19
ATOM 18119 C C . VAL A 1 46 ? 0.778 0.455 7.038 1.00 0.00 46 VAL A C 19
ATOM 18120 O O . VAL A 1 46 ? -0.221 1.162 7.078 1.00 0.00 46 VAL A O 19
ATOM 18133 N N . ASP A 1 47 ? 1.760 0.651 6.167 1.00 0.00 47 ASP A N 19
ATOM 18134 C CA . ASP A 1 47 ? 1.688 1.691 5.148 1.00 0.00 47 ASP A CA 19
ATOM 18135 C C . ASP A 1 47 ? 0.544 1.389 4.186 1.00 0.00 47 ASP A C 19
ATOM 18136 O O . ASP A 1 47 ? -0.116 2.315 3.704 1.00 0.00 47 ASP A O 19
ATOM 18145 N N . LEU A 1 48 ? 0.298 0.099 3.950 1.00 0.00 48 LEU A N 19
ATOM 18146 C CA . LEU A 1 48 ? -0.767 -0.419 3.111 1.00 0.00 48 LEU A CA 19
ATOM 18147 C C . LEU A 1 48 ? -2.112 -0.224 3.781 1.00 0.00 48 LEU A C 19
ATOM 18148 O O . LEU A 1 48 ? -3.059 0.177 3.110 1.00 0.00 48 LEU A O 19
ATOM 18164 N N . ALA A 1 49 ? -2.186 -0.457 5.093 1.00 0.00 49 ALA A N 19
ATOM 18165 C CA . ALA A 1 49 ? -3.378 -0.158 5.857 1.00 0.00 49 ALA A CA 19
ATOM 18166 C C . ALA A 1 49 ? -3.626 1.346 5.784 1.00 0.00 49 ALA A C 19
ATOM 18167 O O . ALA A 1 49 ? -4.713 1.783 5.426 1.00 0.00 49 ALA A O 19
ATOM 18174 N N . HIS A 1 50 ? -2.618 2.156 6.107 1.00 0.00 50 HIS A N 19
ATOM 18175 C CA . HIS A 1 50 ? -2.806 3.574 6.341 1.00 0.00 50 HIS A CA 19
ATOM 18176 C C . HIS A 1 50 ? -3.371 4.288 5.122 1.00 0.00 50 HIS A C 19
ATOM 18177 O O . HIS A 1 50 ? -4.366 5.003 5.220 1.00 0.00 50 HIS A O 19
ATOM 18191 N N . LYS A 1 51 ? -2.716 4.129 3.971 1.00 0.00 51 LYS A N 19
ATOM 18192 C CA . LYS A 1 51 ? -3.115 4.882 2.794 1.00 0.00 51 LYS A CA 19
ATOM 18193 C C . LYS A 1 51 ? -4.521 4.472 2.358 1.00 0.00 51 LYS A C 19
ATOM 18194 O O . LYS A 1 51 ? -5.329 5.339 2.058 1.00 0.00 51 LYS A O 19
ATOM 18213 N N . TYR A 1 52 ? -4.837 3.188 2.410 1.00 0.00 52 TYR A N 19
ATOM 18214 C CA . TYR A 1 52 ? -6.148 2.619 2.140 1.00 0.00 52 TYR A CA 19
ATOM 18215 C C . TYR A 1 52 ? -7.190 3.242 3.048 1.00 0.00 52 TYR A C 19
ATOM 18216 O O . TYR A 1 52 ? -8.189 3.751 2.559 1.00 0.00 52 TYR A O 19
ATOM 18234 N N . HIS A 1 53 ? -6.949 3.217 4.360 1.00 0.00 53 HIS A N 19
ATOM 18235 C CA . HIS A 1 53 ? -7.834 3.775 5.369 1.00 0.00 53 HIS A CA 19
ATOM 18236 C C . HIS A 1 53 ? -8.138 5.237 5.031 1.00 0.00 53 HIS A C 19
ATOM 18237 O O . HIS A 1 53 ? -9.299 5.650 5.041 1.00 0.00 53 HIS A O 19
ATOM 18251 N N . ARG A 1 54 ? -7.113 6.029 4.701 1.00 0.00 54 ARG A N 19
ATOM 18252 C CA . ARG A 1 54 ? -7.285 7.419 4.285 1.00 0.00 54 ARG A CA 19
ATOM 18253 C C . ARG A 1 54 ? -8.055 7.498 2.962 1.00 0.00 54 ARG A C 19
ATOM 18254 O O . ARG A 1 54 ? -8.951 8.329 2.863 1.00 0.00 54 ARG A O 19
ATOM 18275 N N . LEU A 1 55 ? -7.768 6.647 1.971 1.00 0.00 55 LEU A N 19
ATOM 18276 C CA . LEU A 1 55 ? -8.465 6.643 0.685 1.00 0.00 55 LEU A CA 19
ATOM 18277 C C . LEU A 1 55 ? -9.955 6.359 0.843 1.00 0.00 55 LEU A C 19
ATOM 18278 O O . LEU A 1 55 ? -10.760 7.141 0.342 1.00 0.00 55 LEU A O 19
ATOM 18294 N N . ILE A 1 56 ? -10.347 5.270 1.510 1.00 0.00 56 ILE A N 19
ATOM 18295 C CA . ILE A 1 56 ? -11.765 4.940 1.665 1.00 0.00 56 ILE A CA 19
ATOM 18296 C C . ILE A 1 56 ? -12.492 6.065 2.414 1.00 0.00 56 ILE A C 19
ATOM 18297 O O . ILE A 1 56 ? -13.607 6.436 2.040 1.00 0.00 56 ILE A O 19
ATOM 18313 N N . SER A 1 57 ? -11.819 6.679 3.393 1.00 0.00 57 SER A N 19
ATOM 18314 C CA . SER A 1 57 ? -12.313 7.843 4.107 1.00 0.00 57 SER A CA 19
ATOM 18315 C C . SER A 1 57 ? -12.579 8.998 3.136 1.00 0.00 57 SER A C 19
ATOM 18316 O O . SER A 1 57 ? -13.732 9.420 2.999 1.00 0.00 57 SER A O 19
ATOM 18324 N N . GLY A 1 58 ? -11.548 9.467 2.430 1.00 0.00 58 GLY A N 19
ATOM 18325 C CA . GLY A 1 58 ? -11.600 10.573 1.484 1.00 0.00 58 GLY A CA 19
ATOM 18326 C C . GLY A 1 58 ? -10.595 11.666 1.855 1.00 0.00 58 GLY A C 19
ATOM 18327 O O . GLY A 1 58 ? -9.792 11.491 2.776 1.00 0.00 58 GLY A O 19
ATOM 18331 N N . PRO A 1 59 ? -10.595 12.799 1.131 1.00 0.00 59 PRO A N 19
ATOM 18332 C CA . PRO A 1 59 ? -9.690 13.911 1.384 1.00 0.00 59 PRO A CA 19
ATOM 18333 C C . PRO A 1 59 ? -9.985 14.582 2.729 1.00 0.00 59 PRO A C 19
ATOM 18334 O O . PRO A 1 59 ? -9.059 14.844 3.502 1.00 0.00 59 PRO A O 19
ATOM 18345 N N . SER A 1 60 ? -11.255 14.886 3.000 1.00 0.00 60 SER A N 19
ATOM 18346 C CA . SER A 1 60 ? -11.687 15.618 4.174 1.00 0.00 60 SER A CA 19
ATOM 18347 C C . SER A 1 60 ? -11.765 14.673 5.378 1.00 0.00 60 SER A C 19
ATOM 18348 O O . SER A 1 60 ? -12.858 14.256 5.763 1.00 0.00 60 SER A O 19
ATOM 18356 N N . SER A 1 61 ? -10.615 14.309 5.956 1.00 0.00 61 SER A N 19
ATOM 18357 C CA . SER A 1 61 ? -10.514 13.426 7.117 1.00 0.00 61 SER A CA 19
ATOM 18358 C C . SER A 1 61 ? -11.070 12.021 6.804 1.00 0.00 61 SER A C 19
ATOM 18359 O O . SER A 1 61 ? -11.335 11.664 5.655 1.00 0.00 61 SER A O 19
ATOM 18367 N N . GLY A 1 62 ? -11.211 11.188 7.834 1.00 0.00 62 GLY A N 19
ATOM 18368 C CA . GLY A 1 62 ? -12.288 10.217 7.924 1.00 0.00 62 GLY A CA 19
ATOM 18369 C C . GLY A 1 62 ? -13.182 10.593 9.077 1.00 0.00 62 GLY A C 19
ATOM 18370 O O . GLY A 1 62 ? -14.071 9.787 9.409 1.00 0.00 62 GLY A O 19
ATOM 18374 N N . GLY A 1 1 ? 7.106 10.926 14.926 1.00 0.00 1 GLY A N 20
ATOM 18375 C CA . GLY A 1 1 ? 6.997 11.877 13.819 1.00 0.00 1 GLY A CA 20
ATOM 18376 C C . GLY A 1 1 ? 5.628 11.803 13.188 1.00 0.00 1 GLY A C 20
ATOM 18377 O O . GLY A 1 1 ? 5.067 10.713 13.072 1.00 0.00 1 GLY A O 20
ATOM 18381 N N . SER A 1 2 ? 5.088 12.954 12.787 1.00 0.00 2 SER A N 20
ATOM 18382 C CA . SER A 1 2 ? 3.775 13.084 12.167 1.00 0.00 2 SER A CA 20
ATOM 18383 C C . SER A 1 2 ? 3.848 14.182 11.097 1.00 0.00 2 SER A C 20
ATOM 18384 O O . SER A 1 2 ? 4.856 14.891 11.012 1.00 0.00 2 SER A O 20
ATOM 18392 N N . SER A 1 3 ? 2.839 14.302 10.234 1.00 0.00 3 SER A N 20
ATOM 18393 C CA . SER A 1 3 ? 2.853 15.258 9.133 1.00 0.00 3 SER A CA 20
ATOM 18394 C C . SER A 1 3 ? 2.749 16.690 9.677 1.00 0.00 3 SER A C 20
ATOM 18395 O O . SER A 1 3 ? 1.951 16.970 10.583 1.00 0.00 3 SER A O 20
ATOM 18403 N N . GLY A 1 4 ? 3.560 17.595 9.129 1.00 0.00 4 GLY A N 20
ATOM 18404 C CA . GLY A 1 4 ? 3.592 19.008 9.467 1.00 0.00 4 GLY A CA 20
ATOM 18405 C C . GLY A 1 4 ? 3.625 19.800 8.169 1.00 0.00 4 GLY A C 20
ATOM 18406 O O . GLY A 1 4 ? 4.702 20.043 7.640 1.00 0.00 4 GLY A O 20
ATOM 18410 N N . SER A 1 5 ? 2.447 20.111 7.622 1.00 0.00 5 SER A N 20
ATOM 18411 C CA . SER A 1 5 ? 2.196 20.882 6.403 1.00 0.00 5 SER A CA 20
ATOM 18412 C C . SER A 1 5 ? 2.862 20.404 5.107 1.00 0.00 5 SER A C 20
ATOM 18413 O O . SER A 1 5 ? 2.546 20.966 4.060 1.00 0.00 5 SER A O 20
ATOM 18421 N N . SER A 1 6 ? 3.686 19.359 5.105 1.00 0.00 6 SER A N 20
ATOM 18422 C CA . SER A 1 6 ? 4.310 18.836 3.899 1.00 0.00 6 SER A CA 20
ATOM 18423 C C . SER A 1 6 ? 3.260 18.187 2.982 1.00 0.00 6 SER A C 20
ATOM 18424 O O . SER A 1 6 ? 2.686 18.859 2.121 1.00 0.00 6 SER A O 20
ATOM 18432 N N . GLY A 1 7 ? 2.920 16.909 3.184 1.00 0.00 7 GLY A N 20
ATOM 18433 C CA . GLY A 1 7 ? 2.018 16.182 2.307 1.00 0.00 7 GLY A CA 20
ATOM 18434 C C . GLY A 1 7 ? 1.273 15.076 3.038 1.00 0.00 7 GLY A C 20
ATOM 18435 O O . GLY A 1 7 ? 1.496 14.834 4.225 1.00 0.00 7 GLY A O 20
ATOM 18439 N N . ARG A 1 8 ? 0.362 14.419 2.314 1.00 0.00 8 ARG A N 20
ATOM 18440 C CA . ARG A 1 8 ? -0.524 13.377 2.833 1.00 0.00 8 ARG A CA 20
ATOM 18441 C C . ARG A 1 8 ? -0.459 12.098 2.006 1.00 0.00 8 ARG A C 20
ATOM 18442 O O . ARG A 1 8 ? -0.948 11.068 2.466 1.00 0.00 8 ARG A O 20
ATOM 18463 N N . LYS A 1 9 ? 0.130 12.109 0.809 1.00 0.00 9 LYS A N 20
ATOM 18464 C CA . LYS A 1 9 ? 0.348 10.896 0.027 1.00 0.00 9 LYS A CA 20
ATOM 18465 C C . LYS A 1 9 ? 1.829 10.766 -0.301 1.00 0.00 9 LYS A C 20
ATOM 18466 O O . LYS A 1 9 ? 2.511 11.773 -0.493 1.00 0.00 9 LYS A O 20
ATOM 18485 N N . ASP A 1 10 ? 2.322 9.536 -0.306 1.00 0.00 10 ASP A N 20
ATOM 18486 C CA . ASP A 1 10 ? 3.630 9.113 -0.807 1.00 0.00 10 ASP A CA 20
ATOM 18487 C C . ASP A 1 10 ? 3.469 7.657 -1.240 1.00 0.00 10 ASP A C 20
ATOM 18488 O O . ASP A 1 10 ? 4.178 6.762 -0.780 1.00 0.00 10 ASP A O 20
ATOM 18497 N N . PHE A 1 11 ? 2.425 7.405 -2.028 1.00 0.00 11 PHE A N 20
ATOM 18498 C CA . PHE A 1 11 ? 2.035 6.092 -2.509 1.00 0.00 11 PHE A CA 20
ATOM 18499 C C . PHE A 1 11 ? 1.570 6.349 -3.941 1.00 0.00 11 PHE A C 20
ATOM 18500 O O . PHE A 1 11 ? 0.526 6.979 -4.138 1.00 0.00 11 PHE A O 20
ATOM 18517 N N . THR A 1 12 ? 2.402 5.991 -4.919 1.00 0.00 12 THR A N 20
ATOM 18518 C CA . THR A 1 12 ? 2.221 6.343 -6.324 1.00 0.00 12 THR A CA 20
ATOM 18519 C C . THR A 1 12 ? 1.008 5.600 -6.907 1.00 0.00 12 THR A C 20
ATOM 18520 O O . THR A 1 12 ? 0.545 4.601 -6.346 1.00 0.00 12 THR A O 20
ATOM 18531 N N . LYS A 1 13 ? 0.457 6.091 -8.020 1.00 0.00 13 LYS A N 20
ATOM 18532 C CA . LYS A 1 13 ? -0.835 5.653 -8.565 1.00 0.00 13 LYS A CA 20
ATOM 18533 C C . LYS A 1 13 ? -0.849 4.149 -8.873 1.00 0.00 13 LYS A C 20
ATOM 18534 O O . LYS A 1 13 ? -1.890 3.498 -8.751 1.00 0.00 13 LYS A O 20
ATOM 18553 N N . GLU A 1 14 ? 0.305 3.604 -9.243 1.00 0.00 14 GLU A N 20
ATOM 18554 C CA . GLU A 1 14 ? 0.571 2.212 -9.573 1.00 0.00 14 GLU A CA 20
ATOM 18555 C C . GLU A 1 14 ? 0.452 1.378 -8.301 1.00 0.00 14 GLU A C 20
ATOM 18556 O O . GLU A 1 14 ? -0.311 0.419 -8.263 1.00 0.00 14 GLU A O 20
ATOM 18568 N N . GLU A 1 15 ? 1.137 1.785 -7.228 1.00 0.00 15 GLU A N 20
ATOM 18569 C CA . GLU A 1 15 ? 1.094 1.074 -5.956 1.00 0.00 15 GLU A CA 20
ATOM 18570 C C . GLU A 1 15 ? -0.342 1.042 -5.399 1.00 0.00 15 GLU A C 20
ATOM 18571 O O . GLU A 1 15 ? -0.729 0.049 -4.792 1.00 0.00 15 GLU A O 20
ATOM 18583 N N . VAL A 1 16 ? -1.173 2.077 -5.614 1.00 0.00 16 VAL A N 20
ATOM 18584 C CA . VAL A 1 16 ? -2.577 2.059 -5.176 1.00 0.00 16 VAL A CA 20
ATOM 18585 C C . VAL A 1 16 ? -3.351 1.012 -5.972 1.00 0.00 16 VAL A C 20
ATOM 18586 O O . VAL A 1 16 ? -4.294 0.408 -5.451 1.00 0.00 16 VAL A O 20
ATOM 18599 N N . ASN A 1 17 ? -2.963 0.819 -7.232 1.00 0.00 17 ASN A N 20
ATOM 18600 C CA . ASN A 1 17 ? -3.592 -0.123 -8.132 1.00 0.00 17 ASN A CA 20
ATOM 18601 C C . ASN A 1 17 ? -3.419 -1.518 -7.534 1.00 0.00 17 ASN A C 20
ATOM 18602 O O . ASN A 1 17 ? -4.409 -2.216 -7.312 1.00 0.00 17 ASN A O 20
ATOM 18613 N N . TYR A 1 18 ? -2.177 -1.879 -7.194 1.00 0.00 18 TYR A N 20
ATOM 18614 C CA . TYR A 1 18 ? -1.836 -3.127 -6.514 1.00 0.00 18 TYR A CA 20
ATOM 18615 C C . TYR A 1 18 ? -2.469 -3.213 -5.139 1.00 0.00 18 TYR A C 20
ATOM 18616 O O . TYR A 1 18 ? -2.904 -4.289 -4.745 1.00 0.00 18 TYR A O 20
ATOM 18634 N N . LEU A 1 19 ? -2.556 -2.096 -4.418 1.00 0.00 19 LEU A N 20
ATOM 18635 C CA . LEU A 1 19 ? -3.178 -2.054 -3.109 1.00 0.00 19 LEU A CA 20
ATOM 18636 C C . LEU A 1 19 ? -4.631 -2.536 -3.219 1.00 0.00 19 LEU A C 20
ATOM 18637 O O . LEU A 1 19 ? -5.020 -3.484 -2.535 1.00 0.00 19 LEU A O 20
ATOM 18653 N N . PHE A 1 20 ? -5.426 -1.919 -4.101 1.00 0.00 20 PHE A N 20
ATOM 18654 C CA . PHE A 1 20 ? -6.820 -2.299 -4.301 1.00 0.00 20 PHE A CA 20
ATOM 18655 C C . PHE A 1 20 ? -6.931 -3.727 -4.830 1.00 0.00 20 PHE A C 20
ATOM 18656 O O . PHE A 1 20 ? -7.823 -4.447 -4.380 1.00 0.00 20 PHE A O 20
ATOM 18673 N N . HIS A 1 21 ? -6.061 -4.140 -5.763 1.00 0.00 21 HIS A N 20
ATOM 18674 C CA . HIS A 1 21 ? -6.026 -5.498 -6.284 1.00 0.00 21 HIS A CA 20
ATOM 18675 C C . HIS A 1 21 ? -5.840 -6.476 -5.135 1.00 0.00 21 HIS A C 20
ATOM 18676 O O . HIS A 1 21 ? -6.699 -7.326 -4.922 1.00 0.00 21 HIS A O 20
ATOM 18690 N N . GLY A 1 22 ? -4.765 -6.322 -4.366 1.00 0.00 22 GLY A N 20
ATOM 18691 C CA . GLY A 1 22 ? -4.429 -7.131 -3.214 1.00 0.00 22 GLY A CA 20
ATOM 18692 C C . GLY A 1 22 ? -5.592 -7.246 -2.247 1.00 0.00 22 GLY A C 20
ATOM 18693 O O . GLY A 1 22 ? -6.010 -8.360 -1.933 1.00 0.00 22 GLY A O 20
ATOM 18697 N N . VAL A 1 23 ? -6.139 -6.123 -1.786 1.00 0.00 23 VAL A N 20
ATOM 18698 C CA . VAL A 1 23 ? -7.221 -6.142 -0.809 1.00 0.00 23 VAL A CA 20
ATOM 18699 C C . VAL A 1 23 ? -8.501 -6.752 -1.411 1.00 0.00 23 VAL A C 20
ATOM 18700 O O . VAL A 1 23 ? -9.317 -7.312 -0.679 1.00 0.00 23 VAL A O 20
ATOM 18713 N N . LYS A 1 24 ? -8.675 -6.723 -2.737 1.00 0.00 24 LYS A N 20
ATOM 18714 C CA . LYS A 1 24 ? -9.820 -7.335 -3.403 1.00 0.00 24 LYS A CA 20
ATOM 18715 C C . LYS A 1 24 ? -9.685 -8.852 -3.449 1.00 0.00 24 LYS A C 20
ATOM 18716 O O . LYS A 1 24 ? -10.710 -9.529 -3.423 1.00 0.00 24 LYS A O 20
ATOM 18735 N N . THR A 1 25 ? -8.478 -9.405 -3.573 1.00 0.00 25 THR A N 20
ATOM 18736 C CA . THR A 1 25 ? -8.283 -10.847 -3.675 1.00 0.00 25 THR A CA 20
ATOM 18737 C C . THR A 1 25 ? -8.093 -11.437 -2.275 1.00 0.00 25 THR A C 20
ATOM 18738 O O . THR A 1 25 ? -8.751 -12.421 -1.941 1.00 0.00 25 THR A O 20
ATOM 18749 N N . MET A 1 26 ? -7.234 -10.847 -1.443 1.00 0.00 26 MET A N 20
ATOM 18750 C CA . MET A 1 26 ? -7.002 -11.335 -0.096 1.00 0.00 26 MET A CA 20
ATOM 18751 C C . MET A 1 26 ?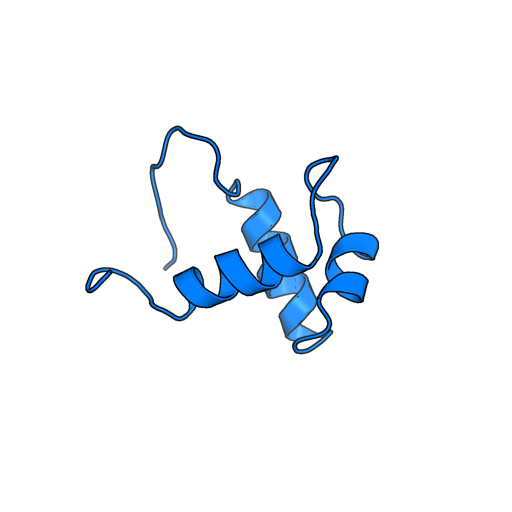 -8.113 -10.842 0.823 1.00 0.00 26 MET A C 20
ATOM 18752 O O . MET A 1 26 ? -8.887 -11.642 1.343 1.00 0.00 26 MET A O 20
ATOM 18766 N N . GLY A 1 27 ? -8.165 -9.528 1.035 1.00 0.00 27 GLY A N 20
ATOM 18767 C CA . GLY A 1 27 ? -8.806 -8.904 2.174 1.00 0.00 27 GLY A CA 20
ATOM 18768 C C . GLY A 1 27 ? -7.749 -8.089 2.911 1.00 0.00 27 GLY A C 20
ATOM 18769 O O . GLY A 1 27 ? -6.765 -7.640 2.319 1.00 0.00 27 GLY A O 20
ATOM 18773 N N . ASN A 1 28 ? -7.936 -7.908 4.213 1.00 0.00 28 ASN A N 20
ATOM 18774 C CA . ASN A 1 28 ? -7.143 -7.082 5.120 1.00 0.00 28 ASN A CA 20
ATOM 18775 C C . ASN A 1 28 ? -5.765 -7.692 5.424 1.00 0.00 28 ASN A C 20
ATOM 18776 O O . ASN A 1 28 ? -5.158 -7.324 6.433 1.00 0.00 28 ASN A O 20
ATOM 18787 N N . HIS A 1 29 ? -5.275 -8.668 4.650 1.00 0.00 29 HIS A N 20
ATOM 18788 C CA . HIS A 1 29 ? -3.973 -9.267 4.913 1.00 0.00 29 HIS A CA 20
ATOM 18789 C C . HIS A 1 29 ? -2.913 -8.302 4.384 1.00 0.00 29 HIS A C 20
ATOM 18790 O O . HIS A 1 29 ? -2.574 -8.305 3.199 1.00 0.00 29 HIS A O 20
ATOM 18804 N N . TRP A 1 30 ? -2.355 -7.494 5.282 1.00 0.00 30 TRP A N 20
ATOM 18805 C CA . TRP A 1 30 ? -1.496 -6.387 4.901 1.00 0.00 30 TRP A CA 20
ATOM 18806 C C . TRP A 1 30 ? -0.097 -6.900 4.571 1.00 0.00 30 TRP A C 20
ATOM 18807 O O . TRP A 1 30 ? 0.415 -6.607 3.495 1.00 0.00 30 TRP A O 20
ATOM 18828 N N . ASN A 1 31 ? 0.513 -7.690 5.463 1.00 0.00 31 ASN A N 20
ATOM 18829 C CA . ASN A 1 31 ? 1.860 -8.231 5.246 1.00 0.00 31 ASN A CA 20
ATOM 18830 C C . ASN A 1 31 ? 1.925 -9.027 3.948 1.00 0.00 31 ASN A C 20
ATOM 18831 O O . ASN A 1 31 ? 2.849 -8.840 3.167 1.00 0.00 31 ASN A O 20
ATOM 18842 N N . SER A 1 32 ? 0.934 -9.884 3.711 1.00 0.00 32 SER A N 20
ATOM 18843 C CA . SER A 1 32 ? 0.873 -10.711 2.519 1.00 0.00 32 SER A CA 20
ATOM 18844 C C . SER A 1 32 ? 0.878 -9.853 1.255 1.00 0.00 32 SER A C 20
ATOM 18845 O O . SER A 1 32 ? 1.715 -10.075 0.395 1.00 0.00 32 SER A O 20
ATOM 18853 N N . ILE A 1 33 ? 0.000 -8.853 1.129 1.00 0.00 33 ILE A N 20
ATOM 18854 C CA . ILE A 1 33 ? -0.055 -7.957 -0.029 1.00 0.00 33 ILE A CA 20
ATOM 18855 C C . ILE A 1 33 ? 1.301 -7.290 -0.240 1.00 0.00 33 ILE A C 20
ATOM 18856 O O . ILE A 1 33 ? 1.761 -7.255 -1.380 1.00 0.00 33 ILE A O 20
ATOM 18872 N N . LEU A 1 34 ? 1.940 -6.806 0.834 1.00 0.00 34 LEU A N 20
ATOM 18873 C CA . LEU A 1 34 ? 3.224 -6.136 0.807 1.00 0.00 34 LEU A CA 20
ATOM 18874 C C . LEU A 1 34 ? 4.268 -6.955 0.043 1.00 0.00 34 LEU A C 20
ATOM 18875 O O . LEU A 1 34 ? 5.185 -6.397 -0.553 1.00 0.00 34 LEU A O 20
ATOM 18891 N N . TRP A 1 35 ? 4.140 -8.278 0.066 1.00 0.00 35 TRP A N 20
ATOM 18892 C CA . TRP A 1 35 ? 5.056 -9.207 -0.561 1.00 0.00 35 TRP A CA 20
ATOM 18893 C C . TRP A 1 35 ? 4.483 -9.768 -1.864 1.00 0.00 35 TRP A C 20
ATOM 18894 O O . TRP A 1 35 ? 5.240 -9.963 -2.821 1.00 0.00 35 TRP A O 20
ATOM 18915 N N . SER A 1 36 ? 3.168 -9.985 -1.926 1.00 0.00 36 SER A N 20
ATOM 18916 C CA . SER A 1 36 ? 2.459 -10.533 -3.078 1.00 0.00 36 SER A CA 20
ATOM 18917 C C . SER A 1 36 ? 2.545 -9.625 -4.317 1.00 0.00 36 SER A C 20
ATOM 18918 O O . SER A 1 36 ? 2.403 -10.124 -5.435 1.00 0.00 36 SER A O 20
ATOM 18926 N N . PHE A 1 37 ? 2.769 -8.319 -4.152 1.00 0.00 37 PHE A N 20
ATOM 18927 C CA . PHE A 1 37 ? 2.966 -7.365 -5.243 1.00 0.00 37 PHE A CA 20
ATOM 18928 C C . PHE A 1 37 ? 4.316 -6.682 -5.029 1.00 0.00 37 PHE A C 20
ATOM 18929 O O . PHE A 1 37 ? 4.762 -6.597 -3.879 1.00 0.00 37 PHE A O 20
ATOM 18946 N N . PRO A 1 38 ? 4.993 -6.196 -6.081 1.00 0.00 38 PRO A N 20
ATOM 18947 C CA . PRO A 1 38 ? 6.257 -5.501 -5.920 1.00 0.00 38 PRO A CA 20
ATOM 18948 C C . PRO A 1 38 ? 5.949 -4.066 -5.479 1.00 0.00 38 PRO A C 20
ATOM 18949 O O . PRO A 1 38 ? 5.499 -3.268 -6.297 1.00 0.00 38 PRO A O 20
ATOM 18960 N N . PHE A 1 39 ? 6.245 -3.718 -4.224 1.00 0.00 39 PHE A N 20
ATOM 18961 C CA . PHE A 1 39 ? 5.981 -2.390 -3.672 1.00 0.00 39 PHE A CA 20
ATOM 18962 C C . PHE A 1 39 ? 7.294 -1.621 -3.535 1.00 0.00 39 PHE A C 20
ATOM 18963 O O . PHE A 1 39 ? 8.358 -2.226 -3.390 1.00 0.00 39 PHE A O 20
ATOM 18980 N N . GLN A 1 40 ? 7.205 -0.289 -3.521 1.00 0.00 40 GLN A N 20
ATOM 18981 C CA . GLN A 1 40 ? 8.351 0.609 -3.382 1.00 0.00 40 GLN A CA 20
ATOM 18982 C C . GLN A 1 40 ? 9.104 0.357 -2.073 1.00 0.00 40 GLN A C 20
ATOM 18983 O O . GLN A 1 40 ? 8.510 -0.059 -1.080 1.00 0.00 40 GLN A O 20
ATOM 18997 N N . LYS A 1 41 ? 10.395 0.695 -2.031 1.00 0.00 41 LYS A N 20
ATOM 18998 C CA . LYS A 1 41 ? 11.219 0.543 -0.834 1.00 0.00 41 LYS A CA 20
ATOM 18999 C C . LYS A 1 41 ? 10.848 1.546 0.257 1.00 0.00 41 LYS A C 20
ATOM 19000 O O . LYS A 1 41 ? 10.099 2.499 0.030 1.00 0.00 41 LYS A O 20
ATOM 19019 N N . GLY A 1 42 ? 11.378 1.307 1.460 1.00 0.00 42 GLY A N 20
ATOM 19020 C CA . GLY A 1 42 ? 11.065 2.061 2.671 1.00 0.00 42 GLY A CA 20
ATOM 19021 C C . GLY A 1 42 ? 9.702 1.696 3.263 1.00 0.00 42 GLY A C 20
ATOM 19022 O O . GLY A 1 42 ? 9.363 2.124 4.372 1.00 0.00 42 GLY A O 20
ATOM 19026 N N . ARG A 1 43 ? 8.924 0.880 2.554 1.00 0.00 43 ARG A N 20
ATOM 19027 C CA . ARG A 1 43 ? 7.579 0.486 2.910 1.00 0.00 43 ARG A CA 20
ATOM 19028 C C . ARG A 1 43 ? 7.517 -0.352 4.176 1.00 0.00 43 ARG A C 20
ATOM 19029 O O . ARG A 1 43 ? 8.524 -0.845 4.673 1.00 0.00 43 ARG A O 20
ATOM 19050 N N . ARG A 1 44 ? 6.310 -0.490 4.713 1.00 0.00 44 ARG A N 20
ATOM 19051 C CA . ARG A 1 44 ? 5.944 -1.368 5.819 1.00 0.00 44 ARG A CA 20
ATOM 19052 C C . ARG A 1 44 ? 4.567 -1.939 5.507 1.00 0.00 44 ARG A C 20
ATOM 19053 O O . ARG A 1 44 ? 3.835 -1.356 4.708 1.00 0.00 44 ARG A O 20
ATOM 19074 N N . ALA A 1 45 ? 4.125 -2.984 6.207 1.00 0.00 45 ALA A N 20
ATOM 19075 C CA . ALA A 1 45 ? 2.734 -3.429 6.085 1.00 0.00 45 ALA A CA 20
ATOM 19076 C C . ALA A 1 45 ? 1.754 -2.291 6.445 1.00 0.00 45 ALA A C 20
ATOM 19077 O O . ALA A 1 45 ? 0.681 -2.182 5.869 1.00 0.00 45 ALA A O 20
ATOM 19084 N N . VAL A 1 46 ? 2.135 -1.407 7.369 1.00 0.00 46 VAL A N 20
ATOM 19085 C CA . VAL A 1 46 ? 1.292 -0.331 7.905 1.00 0.00 46 VAL A CA 20
ATOM 19086 C C . VAL A 1 46 ? 1.135 0.826 6.932 1.00 0.00 46 VAL A C 20
ATOM 19087 O O . VAL A 1 46 ? 0.229 1.642 7.082 1.00 0.00 46 VAL A O 20
ATOM 19100 N N . ASP A 1 47 ? 2.047 0.933 5.965 1.00 0.00 47 ASP A N 20
ATOM 19101 C CA . ASP A 1 47 ? 1.888 1.895 4.874 1.00 0.00 47 ASP A CA 20
ATOM 19102 C C . ASP A 1 47 ? 0.569 1.571 4.202 1.00 0.00 47 ASP A C 20
ATOM 19103 O O . ASP A 1 47 ? -0.303 2.429 4.127 1.00 0.00 47 ASP A O 20
ATOM 19112 N N . LEU A 1 48 ? 0.418 0.304 3.810 1.00 0.00 48 LEU A N 20
ATOM 19113 C CA . LEU A 1 48 ? -0.720 -0.252 3.096 1.00 0.00 48 LEU A CA 20
ATOM 19114 C C . LEU A 1 48 ? -2.015 0.064 3.835 1.00 0.00 48 LEU A C 20
ATOM 19115 O O . LEU A 1 48 ? -2.926 0.656 3.261 1.00 0.00 48 LEU A O 20
ATOM 19131 N N . ALA A 1 49 ? -2.066 -0.302 5.119 1.00 0.00 49 ALA A N 20
ATOM 19132 C CA . ALA A 1 49 ? -3.240 -0.212 5.960 1.00 0.00 49 ALA A CA 20
ATOM 19133 C C . ALA A 1 49 ? -3.647 1.250 6.088 1.00 0.00 49 ALA A C 20
ATOM 19134 O O . ALA A 1 49 ? -4.810 1.607 5.896 1.00 0.00 49 ALA A O 20
ATOM 19141 N N . HIS A 1 50 ? -2.671 2.109 6.388 1.00 0.00 50 HIS A N 20
ATOM 19142 C CA . HIS A 1 50 ? -2.906 3.517 6.578 1.00 0.00 50 HIS A CA 20
ATOM 19143 C C . HIS A 1 50 ? -3.382 4.170 5.280 1.00 0.00 50 HIS A C 20
ATOM 19144 O O . HIS A 1 50 ? -4.338 4.942 5.291 1.00 0.00 50 HIS A O 20
ATOM 19158 N N . LYS A 1 51 ? -2.717 3.895 4.153 1.00 0.00 51 LYS A N 20
ATOM 19159 C CA . LYS A 1 51 ? -3.045 4.425 2.860 1.00 0.00 51 LYS A CA 20
ATOM 19160 C C . LYS A 1 51 ? -4.468 4.026 2.499 1.00 0.00 51 LYS A C 20
ATOM 19161 O O . LYS A 1 51 ? -5.249 4.891 2.126 1.00 0.00 51 LYS A O 20
ATOM 19180 N N . TYR A 1 52 ? -4.814 2.750 2.626 1.00 0.00 52 TYR A N 20
ATOM 19181 C CA . TYR A 1 52 ? -6.141 2.239 2.365 1.00 0.00 52 TYR A CA 20
ATOM 19182 C C . TYR A 1 52 ? -7.168 2.965 3.210 1.00 0.00 52 TYR A C 20
ATOM 19183 O O . TYR A 1 52 ? -8.157 3.440 2.664 1.00 0.00 52 TYR A O 20
ATOM 19201 N N . HIS A 1 53 ? -6.916 3.113 4.512 1.00 0.00 53 HIS A N 20
ATOM 19202 C CA . HIS A 1 53 ? -7.790 3.877 5.388 1.00 0.00 53 HIS A CA 20
ATOM 19203 C C . HIS A 1 53 ? -8.001 5.292 4.833 1.00 0.00 53 HIS A C 20
ATOM 19204 O O . HIS A 1 53 ? -9.151 5.704 4.702 1.00 0.00 53 HIS A O 20
ATOM 19218 N N . ARG A 1 54 ? -6.919 5.992 4.449 1.00 0.00 54 ARG A N 20
ATOM 19219 C CA . ARG A 1 54 ? -6.959 7.312 3.804 1.00 0.00 54 ARG A CA 20
ATOM 19220 C C . ARG A 1 54 ? -7.658 7.299 2.444 1.00 0.00 54 ARG A C 20
ATOM 19221 O O . ARG A 1 54 ? -8.074 8.360 1.965 1.00 0.00 54 ARG A O 20
ATOM 19242 N N . LEU A 1 55 ? -7.669 6.166 1.737 1.00 0.00 55 LEU A N 20
ATOM 19243 C CA . LEU A 1 55 ? -8.385 6.030 0.471 1.00 0.00 55 LEU A CA 20
ATOM 19244 C C . LEU A 1 55 ? -9.881 5.875 0.702 1.00 0.00 55 LEU A C 20
ATOM 19245 O O . LEU A 1 55 ? -10.658 6.590 0.064 1.00 0.00 55 LEU A O 20
ATOM 19261 N N . ILE A 1 56 ? -10.303 4.932 1.547 1.00 0.00 56 ILE A N 20
ATOM 19262 C CA . ILE A 1 56 ? -11.720 4.631 1.708 1.00 0.00 56 ILE A CA 20
ATOM 19263 C C . ILE A 1 56 ? -12.472 5.832 2.302 1.00 0.00 56 ILE A C 20
ATOM 19264 O O . ILE A 1 56 ? -13.620 6.062 1.920 1.00 0.00 56 ILE A O 20
ATOM 19280 N N . SER A 1 57 ? -11.842 6.666 3.133 1.00 0.00 57 SER A N 20
ATOM 19281 C CA . SER A 1 57 ? -12.279 8.037 3.386 1.00 0.00 57 SER A CA 20
ATOM 19282 C C . SER A 1 57 ? -11.088 8.825 3.938 1.00 0.00 57 SER A C 20
ATOM 19283 O O . SER A 1 57 ? -9.998 8.279 4.085 1.00 0.00 57 SER A O 20
ATOM 19291 N N . GLY A 1 58 ? -11.247 10.107 4.256 1.00 0.00 58 GLY A N 20
ATOM 19292 C CA . GLY A 1 58 ? -10.170 10.846 4.891 1.00 0.00 58 GLY A CA 20
ATOM 19293 C C . GLY A 1 58 ? -10.512 12.312 5.112 1.00 0.00 58 GLY A C 20
ATOM 19294 O O . GLY A 1 58 ? -11.568 12.776 4.668 1.00 0.00 58 GLY A O 20
ATOM 19298 N N . PRO A 1 59 ? -9.609 13.055 5.766 1.00 0.00 59 PRO A N 20
ATOM 19299 C CA . PRO A 1 59 ? -9.856 14.427 6.183 1.00 0.00 59 PRO A CA 20
ATOM 19300 C C . PRO A 1 59 ? -9.831 15.432 5.028 1.00 0.00 59 PRO A C 20
ATOM 19301 O O . PRO A 1 59 ? -10.193 16.590 5.234 1.00 0.00 59 PRO A O 20
ATOM 19312 N N . SER A 1 60 ? -9.414 15.027 3.820 1.00 0.00 60 SER A N 20
ATOM 19313 C CA . SER A 1 60 ? -9.022 15.966 2.778 1.00 0.00 60 SER A CA 20
ATOM 19314 C C . SER A 1 60 ? -8.032 16.968 3.404 1.00 0.00 60 SER A C 20
ATOM 19315 O O . SER A 1 60 ? -7.163 16.549 4.173 1.00 0.00 60 SER A O 20
ATOM 19323 N N . SER A 1 61 ? -8.155 18.261 3.110 1.00 0.00 61 SER A N 20
ATOM 19324 C CA . SER A 1 61 ? -7.857 19.288 4.097 1.00 0.00 61 SER A CA 20
ATOM 19325 C C . SER A 1 61 ? -9.190 19.856 4.572 1.00 0.00 61 SER A C 20
ATOM 19326 O O . SER A 1 61 ? -10.162 19.898 3.809 1.00 0.00 61 SER A O 20
ATOM 19334 N N . GLY A 1 62 ? -9.227 20.344 5.806 1.00 0.00 62 GLY A N 20
ATOM 19335 C CA . GLY A 1 62 ? -10.255 21.244 6.289 1.00 0.00 62 GLY A CA 20
ATOM 19336 C C . GLY A 1 62 ? -9.611 22.604 6.325 1.00 0.00 62 GLY A C 20
ATOM 19337 O O . GLY A 1 62 ? -9.346 23.178 5.248 1.00 0.00 62 GLY A O 20
#

Nearest PDB structures (foldseek):
  1x58-assembly1_A  TM=7.923E-01  e=2.738E-07  Mus musculus
  7c4p-assembly1_A  TM=8.667E-01  e=4.667E-02  Danio rerio
  3sjm-assembly1_B  TM=8.630E-01  e=1.878E-01  Homo sapiens
  1ity-assembly1_A  TM=7.346E-01  e=2.542E-01  Homo sapiens
  8ox1-assembly1_M  TM=7.467E-01  e=3.655E-01  Homo sapiens

GO terms:
  GO:0000781 chromosome, telomeric region (C, IDA)
  GO:0005637 nuclear inner membrane (C, IDA)
  GO:0070187 shelterin complex (C, IDA)
  GO:0070197 meiotic attachment of telomere to nuclear envelope (P, TAS)
  GO:0045141 meiotic telomere clustering (P, IMP)
  GO:0007129 homologous chromosome pairing at meiosis (P, IMP)
  GO:0070197 meiotic attachment of telomere to nuclear envelope (P, IMP)
  GO:0005515 protein binding (F, IPI)
  GO:0005635 nuclear envelope (C, IDA)
  GO:1990918 double-strand break repair involved in meiotic recombination (P, IGI)
  GO:0007129 homologous chromosome pairing at meiosis (P, IGI)
  GO:0070197 meiotic attachment of telomere to nuclear envelope (P, IGI)

Sequence (62 aa):
GSSGSSGRKDFTKEEVNYLFHGVKTMGNHWNSILWSFPFQKGRRAVDLAHKYHRLISGPSSGGSSGSSGRKDFTKEEVNYLFHGVKTMGNHWNSILWSFPFQKGRRAVDLAHKYHRLISGPSSGGSSGSSGRKDFTKEEVNYLFHGVKTMGNHWNSILWSFPFQKGRRAVDLAHKYHRLISGPSSGGSSGSSGRKDFTKEEVNYLFHGVKTMGNHWNSILWSFPFQKGRRAVDLAHKYHRLISGPSSGGSSGSSGRKDFTKEEVNYLFHGVKTMGNHWNSILWSFPFQKGRRAVDLAHKYHRLISGPSSGGSSGSSGRKDFTKEEVNYLFHGVKTMGNHWNSILWSFPFQKGRRAVDLAHKYHRLISGPSSGGSSGSSGRKDFTKEEVNYLFHGVKTMGNHWNSILWSFPFQKGRRAVDLAHKYHRLISGPSSGGSSGSSGRKDFTKEEVNYLFHGVKTMGNHWNSILWSFPFQKGRRAVDLAHKYHRLISGPSSGGSSGSSGRKDFTKEEVNYLFHGVKTMGNHWNSILWSFPFQKGRRAVDLAHKYHRLISGPSSGGSSGSSGRKDFTKEEVNYLFHGVKTMGNHWNSILWSFPFQKGRRAVDLAHKYHRLISGPSSGGSSGSSGRKDFTKEEVNYLFHGVKTMGNHWNSILWSFPFQKGRRAVDLAHKYHRLISGPSSGGSSGSSGRKDFTKEEVNYLFHGVKTMGNHWNSILWSFPFQKGRRAVDLAHKYHRLISGPSSGGSSGSSGRKDFTKEEVNYLFHGVKTMGNHWNSILWSFPFQKGRRAVDLAHKYHRLISGPSSGGSSGSSGRKDFTKEEVNYLFHGVKTMGNHWNSILWSFPFQKGRRAVDLAHKYHRLISGPSSGGSSGSSGRKDFTKEEVNYLFHGVKTMGNHWNSILWSFPFQKGRRAVDLAHKYHRLISGPSSGGSSGSSGRKDFTKEEVNYLFHGVKTMGNHWNSILWSFPFQKGRRAVDLAHKYHRLISGPSSGGSSGSSGRKDFTKEEVNYLFHGVKTMGNHWNSILWSFPFQKGRRAVDLAHKYHRLISGPSSGGSSGSSGRKDFTKEEVNYLFHGVKTMGNHWNSILWSFPFQKGRRAVDLAHKYHRLISGPSSGGSSGSSGRKDFTKEEVNYLFHGVKTMGNHWNSILWSFPFQKGRRAVDLAHKYHRLISGPSSGGSSGSSGRKDFTKEEVNYLFHGVKTMGNHWNSILWSFPFQKGRRAVDLAHKYHRLISGPSSG